Protein 7NE8 (pdb70)

Secondary structure (DSSP, 8-state):
--S--S-B----SS-------EEETTEEE--B-SSSB--TTSSSSB--B-SSS---BS-------------S-S-SS-S-TTTT--

Solvent-accessible surface area: 8080 Å² total; per-residue (Å²): 199,108,124,35,55,34,94,151,22,99,52,98,108,89,51,43,89,0,17,66,119,17,140,90,130,82,134,160,61,57,0,56,11,88,132,19,9,150,0,96,84,87,104,113,75,87,7,78,1,24,76,3,111,42,74,42,46,65,88,114,98,113,152,112,179,136,169,81,80,119,184,253,114,143,93,177,107,146,52,100,120,171,180,126,190,276

Nearest PDB structures (foldseek):
  7ne8-assembly1_A  TM=7.136E-01  e=6.572E-14  Ornithodoros savignyi
  2fol-assembly1_A  TM=3.642E-01  e=9.566E+00  Homo sapiens
  7ne8-assembly1_A  TM=1.012E+00  e=6.163E-16  Ornithodoros savignyi
  7ne8-assembly1_A  TM=6.984E-01  e=5.839E-14  Ornithodoros savignyi
  7ne8-assembly1_A  TM=6.918E-01  e=1.365E-13  Ornithodoros savignyi

Foldseek 3Di:
DDDQDDEADDDDPPDAWFWDFDADPNRTTIHWYDQFDAHVQVVPAPFTYIDHTGDGPPDDDDDDDPDDDDDDDPDPPDDDDPVHDD

Sequence (86 aa):
DSEFPCPRKQQPAGNSECSYYCEMNGQWKLGKFQNGARCDYNAVKDGVCNEGLCYASGDSASNTQNQGGSRRQENEDQGDDEWDRKDSEFPCPRKQQPAGNSECSYYCEMNGQWKLGKFQNGARCDYNAVKDGVCNEGLCYASGDSASNTQNQGGSRRQENEDQGDDEWDRKDSEFPCPRKQQPAGNSECSYYCEMNGQWKLGKFQNGARCDYNAVKDGVCNEGLCYASGDSASNTQNQGGSRRQENEDQGDDEWDRKDSEFPCPRKQQPAGNSECSYYCEMNGQWKLGKFQNGARCDYNAVKDGVCNEGLCYASGDSASNTQNQGGSRRQENEDQGDDEWDRKDSEFPCPRKQQPAGNSECSYYCEMNGQWKLGKFQNGARCDYNAVKDGVCNEGLCYASGDSASNTQNQGGSRRQENEDQGDDEWDRKDSEFPCPRKQQPAGNSECSYYCEMNGQWKLGKFQNGARCDYNAVKDGVCNEGLCYASGDSASNTQNQGGSRRQENEDQGDDEWDRKDSEFPCPRKQQPAGNSECSYYCEMNGQWKLGKFQNGARCDYNAVKDGVCNEGLCYASGDSASNTQNQGGSRRQENEDQGDDEWDRKDSEFPCPRKQQPAGNSECSYYCEMNGQWKLGKFQNGARCDYNAVKDGVCNEGLCYASGDSASNTQNQGGSRRQENEDQGDDEWDRKDSEFPCPRKQQPAGNSECSYYCEMNGQWKLGKFQNGARCDYNAVKDGVCNEGLCYASGDSASNTQNQGGSRRQENEDQGDDEWDRKDSEFPCPRKQQPAGNSECSYYCEMNGQWKLGKFQNGARCDYNAVKDGVCNEGLCYASGDSASNTQNQGGSRRQENEDQGDDEWDRK

Structure (mmCIF, N/CA/C/O backbone):
data_7NE8
#
_entry.id   7NE8
#
loop_
_atom_site.group_PDB
_atom_site.id
_atom_site.type_symbol
_atom_site.label_atom_id
_atom_site.label_alt_id
_atom_site.label_comp_id
_atom_site.label_asym_id
_atom_site.label_entity_id
_atom_site.label_seq_id
_atom_site.pdbx_PDB_ins_code
_atom_site.Cartn_x
_atom_site.Cartn_y
_atom_site.Cartn_z
_atom_site.occupancy
_atom_site.B_iso_or_equiv
_atom_site.auth_seq_id
_atom_site.auth_comp_id
_atom_site.auth_asym_id
_atom_site.auth_atom_id
_atom_site.pdbx_PDB_model_num
ATOM 1 N N . ASP A 1 1 ? 11.074 25.091 24.668 1.00 0.00 1 ASP A N 1
ATOM 2 C CA . ASP A 1 1 ? 12.235 25.998 24.416 1.00 0.00 1 ASP A CA 1
ATOM 3 C C . ASP A 1 1 ? 11.797 27.437 24.588 1.00 0.00 1 ASP A C 1
ATOM 4 O O . ASP A 1 1 ? 10.874 27.896 23.910 1.00 0.00 1 ASP A O 1
ATOM 15 N N . SER A 1 2 ? 12.468 28.175 25.527 1.00 0.00 2 SER A N 1
ATOM 16 C CA . SER A 1 2 ? 12.154 29.579 25.787 1.00 0.00 2 SER A CA 1
ATOM 17 C C . SER A 1 2 ? 13.470 30.272 26.035 1.00 0.00 2 SER A C 1
ATOM 18 O O . SER A 1 2 ? 13.806 31.228 25.334 1.00 0.00 2 SER A O 1
ATOM 26 N N . GLU A 1 3 ? 14.248 29.786 27.057 1.00 0.00 3 GLU A N 1
ATOM 27 C CA . GLU A 1 3 ? 15.550 30.358 27.393 1.00 0.00 3 GLU A CA 1
ATOM 28 C C . GLU A 1 3 ? 16.338 29.242 28.075 1.00 0.00 3 GLU A C 1
ATOM 29 O O . GLU A 1 3 ? 16.045 28.070 27.826 1.00 0.00 3 GLU A O 1
ATOM 41 N N . PHE A 1 4 ? 17.369 29.605 28.952 1.00 0.00 4 PHE A N 1
ATOM 42 C CA . PHE A 1 4 ? 18.273 28.651 29.661 1.00 0.00 4 PHE A CA 1
ATOM 43 C C . PHE A 1 4 ? 19.061 27.811 28.614 1.00 0.00 4 PHE A C 1
ATOM 44 O O . PHE A 1 4 ? 18.891 26.587 28.576 1.00 0.00 4 PHE A O 1
ATOM 61 N N . PRO A 1 5 ? 19.943 28.418 27.718 1.00 0.00 5 PRO A N 1
ATOM 62 C CA . PRO A 1 5 ? 20.661 27.609 26.726 1.00 0.00 5 PRO A CA 1
ATOM 63 C C . PRO A 1 5 ? 21.923 26.932 27.260 1.00 0.00 5 PRO A C 1
ATOM 64 O O . PRO A 1 5 ? 22.876 27.598 27.657 1.00 0.00 5 PRO A O 1
ATOM 75 N N . CYS A 1 6 ? 21.909 25.565 27.243 1.00 0.00 6 CYS A N 1
ATOM 76 C CA . CYS A 1 6 ? 23.031 24.709 27.649 1.00 0.00 6 CYS A CA 1
ATOM 77 C C . CYS A 1 6 ? 22.509 23.272 27.414 1.00 0.00 6 CYS A C 1
ATOM 78 O O . CYS A 1 6 ? 21.292 23.102 27.305 1.00 0.00 6 CYS A O 1
ATOM 85 N N . PRO A 1 7 ? 23.385 22.199 27.309 1.00 0.00 7 PRO A N 1
ATOM 86 C CA . PRO A 1 7 ? 22.909 20.785 27.129 1.00 0.00 7 PRO A CA 1
ATOM 87 C C . PRO A 1 7 ? 22.335 20.222 28.424 1.00 0.00 7 PRO A C 1
ATOM 88 O O . PRO A 1 7 ? 22.410 20.915 29.426 1.00 0.00 7 PRO A O 1
ATOM 99 N N . ARG A 1 8 ? 21.659 19.002 28.443 1.00 0.00 8 ARG A N 1
ATOM 100 C CA . ARG A 1 8 ? 21.138 18.465 29.728 1.00 0.00 8 ARG A CA 1
ATOM 101 C C . ARG A 1 8 ? 22.349 18.230 30.606 1.00 0.00 8 ARG A C 1
ATOM 102 O O . ARG A 1 8 ? 23.315 17.564 30.224 1.00 0.00 8 ARG A O 1
ATOM 123 N N . LYS A 1 9 ? 22.251 18.810 31.838 1.00 0.00 9 LYS A N 1
ATOM 124 C CA . LYS A 1 9 ? 23.344 18.894 32.770 1.00 0.00 9 LYS A CA 1
ATOM 125 C C . LYS A 1 9 ? 23.454 17.671 33.679 1.00 0.00 9 LYS A C 1
ATOM 126 O O . LYS A 1 9 ? 22.776 16.689 33.504 1.00 0.00 9 LYS A O 1
ATOM 145 N N . GLN A 1 10 ? 24.368 17.731 34.673 1.00 0.00 10 GLN A N 1
ATOM 146 C CA . GLN A 1 10 ? 24.709 16.609 35.512 1.00 0.00 10 GLN A CA 1
ATOM 147 C C . GLN A 1 10 ? 24.559 16.991 36.986 1.00 0.00 10 GLN A C 1
ATOM 148 O O . GLN A 1 10 ? 25.239 17.888 37.486 1.00 0.00 10 GLN A O 1
ATOM 162 N N . GLN A 1 11 ? 23.592 16.324 37.708 1.00 0.00 11 GLN A N 1
ATOM 163 C CA . GLN A 1 11 ? 23.355 16.583 39.134 1.00 0.00 11 GLN A CA 1
ATOM 164 C C . GLN A 1 11 ? 24.113 15.544 40.013 1.00 0.00 11 GLN A C 1
ATOM 165 O O . GLN A 1 11 ? 24.219 14.379 39.618 1.00 0.00 11 GLN A O 1
ATOM 179 N N . PRO A 1 12 ? 24.674 15.950 41.211 1.00 0.00 12 PRO A N 1
ATOM 180 C CA . PRO A 1 12 ? 25.332 14.995 42.143 1.00 0.00 12 PRO A CA 1
ATOM 181 C C . PRO A 1 12 ? 24.341 14.326 43.109 1.00 0.00 12 PRO A C 1
ATOM 182 O O . PRO A 1 12 ? 23.137 14.584 43.042 1.00 0.00 12 PRO A O 1
ATOM 193 N N . ALA A 1 13 ? 24.847 13.436 44.031 1.00 0.00 13 ALA A N 1
ATOM 194 C CA . ALA A 1 13 ? 23.991 12.755 45.024 1.00 0.00 13 ALA A CA 1
ATOM 195 C C . ALA A 1 13 ? 23.745 13.719 46.180 1.00 0.00 13 ALA A C 1
ATOM 196 O O . ALA A 1 13 ? 24.614 14.528 46.515 1.00 0.00 13 ALA A O 1
ATOM 203 N N . GLY A 1 14 ? 22.520 13.635 46.815 1.00 0.00 14 GLY A N 1
ATOM 204 C CA . GLY A 1 14 ? 22.145 14.517 47.939 1.00 0.00 14 GLY A CA 1
ATOM 205 C C . GLY A 1 14 ? 21.565 15.804 47.393 1.00 0.00 14 GLY A C 1
ATOM 206 O O . GLY A 1 14 ? 21.627 16.850 48.037 1.00 0.00 14 GLY A O 1
ATOM 210 N N . ASN A 1 15 ? 20.971 15.720 46.164 1.00 0.00 15 ASN A N 1
ATOM 211 C CA . ASN A 1 15 ? 20.382 16.867 45.462 1.00 0.00 15 ASN A CA 1
ATOM 212 C C . ASN A 1 15 ? 18.958 17.107 45.933 1.00 0.00 15 ASN A C 1
ATOM 213 O O . ASN A 1 15 ? 18.310 16.179 46.426 1.00 0.00 15 ASN A O 1
ATOM 224 N N . SER A 1 16 ? 18.459 18.382 45.757 1.00 0.00 16 SER A N 1
ATOM 225 C CA . SER A 1 16 ? 17.058 18.720 46.015 1.00 0.00 16 SER A CA 1
ATOM 226 C C . SER A 1 16 ? 16.860 20.145 45.460 1.00 0.00 16 SER A C 1
ATOM 227 O O . SER A 1 16 ? 16.675 21.080 46.246 1.00 0.00 16 SER A O 1
ATOM 235 N N . GLU A 1 17 ? 16.843 20.336 44.065 1.00 0.00 17 GLU A N 1
ATOM 236 C CA . GLU A 1 17 ? 16.725 21.647 43.442 1.00 0.00 17 GLU A CA 1
ATOM 237 C C . GLU A 1 17 ? 17.050 21.314 42.061 1.00 0.00 17 GLU A C 1
ATOM 238 O O . GLU A 1 17 ? 17.598 20.231 41.818 1.00 0.00 17 GLU A O 1
ATOM 250 N N . CYS A 1 18 ? 16.768 22.220 41.103 1.00 0.00 18 CYS A N 1
ATOM 251 C CA . CYS A 1 18 ? 17.225 21.963 39.776 1.00 0.00 18 CYS A CA 1
ATOM 252 C C . CYS A 1 18 ? 17.592 23.281 39.190 1.00 0.00 18 CYS A C 1
ATOM 253 O O . CYS A 1 18 ? 16.749 24.136 39.012 1.00 0.00 18 CYS A O 1
ATOM 260 N N . SER A 1 19 ? 18.882 23.396 38.831 1.00 0.00 19 SER A N 1
ATOM 261 C CA . SER A 1 19 ? 19.460 24.548 38.162 1.00 0.00 19 SER A CA 1
ATOM 262 C C . SER A 1 19 ? 20.779 24.093 37.790 1.00 0.00 19 SER A C 1
ATOM 263 O O . SER A 1 19 ? 21.214 23.088 38.360 1.00 0.00 19 SER A O 1
ATOM 271 N N . TYR A 1 20 ? 21.499 24.784 36.848 1.00 0.00 20 TYR A N 1
ATOM 272 C CA . TYR A 1 20 ? 22.875 24.398 36.761 1.00 0.00 20 TYR A CA 1
ATOM 273 C C . TYR A 1 20 ? 23.741 25.552 36.431 1.00 0.00 20 TYR A C 1
ATOM 274 O O . TYR A 1 20 ? 23.318 26.672 36.505 1.00 0.00 20 TYR A O 1
ATOM 292 N N . TYR A 1 21 ? 25.054 25.256 36.278 1.00 0.00 21 TYR A N 1
ATOM 293 C CA . TYR A 1 21 ? 26.068 26.228 36.025 1.00 0.00 21 TYR A CA 1
ATOM 294 C C . TYR A 1 21 ? 26.884 25.722 34.875 1.00 0.00 21 TYR A C 1
ATOM 295 O O . TYR A 1 21 ? 27.361 24.587 34.877 1.00 0.00 21 TYR A O 1
ATOM 313 N N . CYS A 1 22 ? 27.089 26.611 33.881 1.00 0.00 22 CYS A N 1
ATOM 314 C CA . CYS A 1 22 ? 27.807 26.302 32.681 1.00 0.00 22 CYS A CA 1
ATOM 315 C C . CYS A 1 22 ? 28.106 27.648 32.110 1.00 0.00 22 CYS A C 1
ATOM 316 O O . CYS A 1 22 ? 27.516 28.624 32.542 1.00 0.00 22 CYS A O 1
ATOM 323 N N . GLU A 1 23 ? 29.045 27.738 31.145 1.00 0.00 23 GLU A N 1
ATOM 324 C CA . GLU A 1 23 ? 29.379 29.018 30.531 1.00 0.00 23 GLU A CA 1
ATOM 325 C C . GLU A 1 23 ? 28.886 29.011 29.088 1.00 0.00 23 GLU A C 1
ATOM 326 O O . GLU A 1 23 ? 29.489 28.342 28.245 1.00 0.00 23 GLU A O 1
ATOM 338 N N . MET A 1 24 ? 27.747 29.757 28.774 1.00 0.00 24 MET A N 1
ATOM 339 C CA . MET A 1 24 ? 27.256 29.835 27.398 1.00 0.00 24 MET A CA 1
ATOM 340 C C . MET A 1 24 ? 27.183 31.313 27.048 1.00 0.00 24 MET A C 1
ATOM 341 O O . MET A 1 24 ? 26.633 32.114 27.804 1.00 0.00 24 MET A O 1
ATOM 355 N N . ASN A 1 25 ? 27.807 31.670 25.862 1.00 0.00 25 ASN A N 1
ATOM 356 C CA . ASN A 1 25 ? 27.869 33.039 25.282 1.00 0.00 25 ASN A CA 1
ATOM 357 C C . ASN A 1 25 ? 28.798 33.968 26.088 1.00 0.00 25 ASN A C 1
ATOM 358 O O . ASN A 1 25 ? 28.665 35.195 26.023 1.00 0.00 25 ASN A O 1
ATOM 369 N N . GLY A 1 26 ? 29.781 33.390 26.873 1.00 0.00 26 GLY A N 1
ATOM 370 C CA . GLY A 1 26 ? 30.771 34.198 27.637 1.00 0.00 26 GLY A CA 1
ATOM 371 C C . GLY A 1 26 ? 30.215 34.664 28.968 1.00 0.00 26 GLY A C 1
ATOM 372 O O . GLY A 1 26 ? 30.826 35.501 29.632 1.00 0.00 26 GLY A O 1
ATOM 376 N N . GLN A 1 27 ? 29.033 34.123 29.373 1.00 0.00 27 GLN A N 1
ATOM 377 C CA . GLN A 1 27 ? 28.375 34.470 30.629 1.00 0.00 27 GLN A CA 1
ATOM 378 C C . GLN A 1 27 ? 28.004 33.187 31.234 1.00 0.00 27 GLN A C 1
ATOM 379 O O . GLN A 1 27 ? 27.800 32.189 30.551 1.00 0.00 27 GLN A O 1
ATOM 393 N N . TRP A 1 28 ? 27.927 33.212 32.579 1.00 0.00 28 TRP A N 1
ATOM 394 C CA . TRP A 1 28 ? 27.589 32.062 33.361 1.00 0.00 28 TRP A CA 1
ATOM 395 C C . TRP A 1 28 ? 26.103 31.901 33.195 1.00 0.00 28 TRP A C 1
ATOM 396 O O . TRP A 1 28 ? 25.348 32.838 33.478 1.00 0.00 28 TRP A O 1
ATOM 417 N N . LYS A 1 29 ? 25.665 30.707 32.722 1.00 0.00 29 LYS A N 1
ATOM 418 C CA . LYS A 1 29 ? 24.276 30.483 32.486 1.00 0.00 29 LYS A CA 1
ATOM 419 C C . LYS A 1 29 ? 23.861 29.310 33.267 1.00 0.00 29 LYS A C 1
ATOM 420 O O . LYS A 1 29 ? 24.660 28.471 33.670 1.00 0.00 29 LYS A O 1
ATOM 439 N N . LEU A 1 30 ? 22.532 29.265 33.472 1.00 0.00 30 LEU A N 1
ATOM 440 C CA . LEU A 1 30 ? 21.879 28.255 34.210 1.00 0.00 30 LEU A CA 1
ATOM 441 C C . LEU A 1 30 ? 21.425 27.257 33.174 1.00 0.00 30 LEU A C 1
ATOM 442 O O . LEU A 1 30 ? 21.073 27.646 32.056 1.00 0.00 30 LEU A O 1
ATOM 458 N N . GLY A 1 31 ? 21.417 25.943 33.535 1.00 0.00 31 GLY A N 1
ATOM 459 C CA . GLY A 1 31 ? 21.084 24.900 32.598 1.00 0.00 31 GLY A CA 1
ATOM 460 C C . GLY A 1 31 ? 20.003 24.129 33.197 1.00 0.00 31 GLY A C 1
ATOM 461 O O . GLY A 1 31 ? 19.473 24.491 34.255 1.00 0.00 31 GLY A O 1
ATOM 465 N N . LYS A 1 32 ? 19.651 23.016 32.522 1.00 0.00 32 LYS A N 1
ATOM 466 C CA . LYS A 1 32 ? 18.531 22.228 32.935 1.00 0.00 32 LYS A CA 1
ATOM 467 C C . LYS A 1 32 ? 18.899 20.767 33.051 1.00 0.00 32 LYS A C 1
ATOM 468 O O . LYS A 1 32 ? 19.607 20.229 32.227 1.00 0.00 32 LYS A O 1
ATOM 487 N N . PHE A 1 33 ? 18.386 20.116 34.160 1.00 0.00 33 PHE A N 1
ATOM 488 C CA . PHE A 1 33 ? 18.538 18.668 34.420 1.00 0.00 33 PHE A CA 1
ATOM 489 C C . PHE A 1 33 ? 17.379 17.961 33.796 1.00 0.00 33 PHE A C 1
ATOM 490 O O . PHE A 1 33 ? 16.560 18.604 33.136 1.00 0.00 33 PHE A O 1
ATOM 507 N N . GLN A 1 34 ? 17.347 16.572 33.924 1.00 0.00 34 GLN A N 1
ATOM 508 C CA . GLN A 1 34 ? 16.251 15.757 33.385 1.00 0.00 34 GLN A CA 1
ATOM 509 C C . GLN A 1 34 ? 14.973 16.388 33.901 1.00 0.00 34 GLN A C 1
ATOM 510 O O . GLN A 1 34 ? 14.790 16.485 35.115 1.00 0.00 34 GLN A O 1
ATOM 524 N N . ASN A 1 35 ? 14.110 16.895 32.948 1.00 0.00 35 ASN A N 1
ATOM 525 C CA . ASN A 1 35 ? 12.876 17.635 33.268 1.00 0.00 35 ASN A CA 1
ATOM 526 C C . ASN A 1 35 ? 12.078 16.970 34.385 1.00 0.00 35 ASN A C 1
ATOM 527 O O . ASN A 1 35 ? 11.456 15.927 34.162 1.00 0.00 35 ASN A O 1
ATOM 538 N N . GLY A 1 36 ? 12.108 17.568 35.648 1.00 0.00 36 GLY A N 1
ATOM 539 C CA . GLY A 1 36 ? 11.346 17.010 36.736 1.00 0.00 36 GLY A CA 1
ATOM 540 C C . GLY A 1 36 ? 12.187 16.272 37.744 1.00 0.00 36 GLY A C 1
ATOM 541 O O . GLY A 1 36 ? 11.732 15.208 38.175 1.00 0.00 36 GLY A O 1
ATOM 545 N N . ALA A 1 37 ? 13.447 16.754 38.183 1.00 0.00 37 ALA A N 1
ATOM 546 C CA . ALA A 1 37 ? 14.179 16.000 39.210 1.00 0.00 37 ALA A CA 1
ATOM 547 C C . ALA A 1 37 ? 13.545 16.189 40.582 1.00 0.00 37 ALA A C 1
ATOM 548 O O . ALA A 1 37 ? 12.647 16.982 40.749 1.00 0.00 37 ALA A O 1
ATOM 555 N N . ARG A 1 38 ? 13.991 15.409 41.608 1.00 0.00 38 ARG A N 1
ATOM 556 C CA . ARG A 1 38 ? 13.390 15.486 42.956 1.00 0.00 38 ARG A CA 1
ATOM 557 C C . ARG A 1 38 ? 13.893 16.742 43.658 1.00 0.00 38 ARG A C 1
ATOM 558 O O . ARG A 1 38 ? 15.047 17.137 43.486 1.00 0.00 38 ARG A O 1
ATOM 579 N N . CYS A 1 39 ? 12.982 17.387 44.476 1.00 0.00 39 CYS A N 1
ATOM 580 C CA . CYS A 1 39 ? 13.269 18.659 45.153 1.00 0.00 39 CYS A CA 1
ATOM 581 C C . CYS A 1 39 ? 13.208 18.457 46.655 1.00 0.00 39 CYS A C 1
ATOM 582 O O . CYS A 1 39 ? 13.230 17.335 47.127 1.00 0.00 39 CYS A O 1
ATOM 589 N N . ASP A 1 40 ? 13.216 19.607 47.462 1.00 0.00 40 ASP A N 1
ATOM 590 C CA . ASP A 1 40 ? 13.108 19.578 48.952 1.00 0.00 40 ASP A CA 1
ATOM 591 C C . ASP A 1 40 ? 11.686 19.196 49.297 1.00 0.00 40 ASP A C 1
ATOM 592 O O . ASP A 1 40 ? 11.322 19.005 50.458 1.00 0.00 40 ASP A O 1
ATOM 601 N N . TYR A 1 41 ? 10.882 19.074 48.211 1.00 0.00 41 TYR A N 1
ATOM 602 C CA . TYR A 1 41 ? 9.500 18.728 48.238 1.00 0.00 41 TYR A CA 1
ATOM 603 C C . TYR A 1 41 ? 9.362 17.242 47.864 1.00 0.00 41 TYR A C 1
ATOM 604 O O . TYR A 1 41 ? 8.334 16.833 47.367 1.00 0.00 41 TYR A O 1
ATOM 622 N N . ASN A 1 42 ? 10.442 16.400 48.111 1.00 0.00 42 ASN A N 1
ATOM 623 C CA . ASN A 1 42 ? 10.435 14.950 47.801 1.00 0.00 42 ASN A CA 1
ATOM 624 C C . ASN A 1 42 ? 9.776 14.162 48.943 1.00 0.00 42 ASN A C 1
ATOM 625 O O . ASN A 1 42 ? 8.949 13.288 48.681 1.00 0.00 42 ASN A O 1
ATOM 636 N N . ALA A 1 43 ? 10.139 14.467 50.235 1.00 0.00 43 ALA A N 1
ATOM 637 C CA . ALA A 1 43 ? 9.631 13.702 51.393 1.00 0.00 43 ALA A CA 1
ATOM 638 C C . ALA A 1 43 ? 8.637 14.535 52.191 1.00 0.00 43 ALA A C 1
ATOM 639 O O . ALA A 1 43 ? 8.679 14.549 53.429 1.00 0.00 43 ALA A O 1
ATOM 646 N N . VAL A 1 44 ? 7.686 15.215 51.475 1.00 0.00 44 VAL A N 1
ATOM 647 C CA . VAL A 1 44 ? 6.649 16.039 52.116 1.00 0.00 44 VAL A CA 1
ATOM 648 C C . VAL A 1 44 ? 5.520 16.162 51.085 1.00 0.00 44 VAL A C 1
ATOM 649 O O . VAL A 1 44 ? 4.341 16.081 51.435 1.00 0.00 44 VAL A O 1
ATOM 662 N N . LYS A 1 45 ? 5.893 16.333 49.776 1.00 0.00 45 LYS A N 1
ATOM 663 C CA . LYS A 1 45 ? 4.945 16.428 48.653 1.00 0.00 45 LYS A CA 1
ATOM 664 C C . LYS A 1 45 ? 5.593 15.559 47.579 1.00 0.00 45 LYS A C 1
ATOM 665 O O . LYS A 1 45 ? 6.356 14.654 47.921 1.00 0.00 45 LYS A O 1
ATOM 684 N N . ASP A 1 46 ? 5.277 15.778 46.252 1.00 0.00 46 ASP A N 1
ATOM 685 C CA . ASP A 1 46 ? 5.930 15.040 45.153 1.00 0.00 46 ASP A CA 1
ATOM 686 C C . ASP A 1 46 ? 6.958 16.024 44.608 1.00 0.00 46 ASP A C 1
ATOM 687 O O . ASP A 1 46 ? 6.648 17.206 44.457 1.00 0.00 46 ASP A O 1
ATOM 696 N N . GLY A 1 47 ? 8.208 15.544 44.283 1.00 0.00 47 GLY A N 1
ATOM 697 C CA . GLY A 1 47 ? 9.293 16.437 43.842 1.00 0.00 47 GLY A CA 1
ATOM 698 C C . GLY A 1 47 ? 9.490 16.326 42.353 1.00 0.00 47 GLY A C 1
ATOM 699 O O . GLY A 1 47 ? 9.836 15.261 41.846 1.00 0.00 47 GLY A O 1
ATOM 703 N N . VAL A 1 48 ? 9.252 17.466 41.624 1.00 0.00 48 VAL A N 1
ATOM 704 C CA . VAL A 1 48 ? 9.415 17.559 40.171 1.00 0.00 48 VAL A CA 1
ATOM 705 C C . VAL A 1 48 ? 10.058 18.932 40.002 1.00 0.00 48 VAL A C 1
ATOM 706 O O . VAL A 1 48 ? 9.363 19.912 40.198 1.00 0.00 48 VAL A O 1
ATOM 719 N N . CYS A 1 49 ? 11.403 19.037 39.620 1.00 0.00 49 CYS A N 1
ATOM 720 C CA . CYS A 1 49 ? 12.051 20.329 39.459 1.00 0.00 49 CYS A CA 1
ATOM 721 C C . CYS A 1 49 ? 12.765 20.485 38.143 1.00 0.00 49 CYS A C 1
ATOM 722 O O . CYS A 1 49 ? 13.312 19.536 37.624 1.00 0.00 49 CYS A O 1
ATOM 729 N N . ASN A 1 50 ? 12.783 21.768 37.592 1.00 0.00 50 ASN A N 1
ATOM 730 C CA . ASN A 1 50 ? 13.579 22.113 36.410 1.00 0.00 50 ASN A CA 1
ATOM 731 C C . ASN A 1 50 ? 13.415 23.576 36.094 1.00 0.00 50 ASN A C 1
ATOM 732 O O . ASN A 1 50 ? 12.341 24.130 36.279 1.00 0.00 50 ASN A O 1
ATOM 743 N N . GLU A 1 51 ? 14.537 24.190 35.521 1.00 0.00 51 GLU A N 1
ATOM 744 C CA . GLU A 1 51 ? 14.555 25.595 35.036 1.00 0.00 51 GLU A CA 1
ATOM 745 C C . GLU A 1 51 ? 14.859 26.595 36.139 1.00 0.00 51 GLU A C 1
ATOM 746 O O . GLU A 1 51 ? 14.200 27.625 36.310 1.00 0.00 51 GLU A O 1
ATOM 758 N N . GLY A 1 52 ? 15.932 26.264 36.908 1.00 0.00 52 GLY A N 1
ATOM 759 C CA . GLY A 1 52 ? 16.555 27.198 37.823 1.00 0.00 52 GLY A CA 1
ATOM 760 C C . GLY A 1 52 ? 16.225 27.156 39.284 1.00 0.00 52 GLY A C 1
ATOM 761 O O . GLY A 1 52 ? 17.123 27.455 40.060 1.00 0.00 52 GLY A O 1
ATOM 765 N N . LEU A 1 53 ? 15.027 26.748 39.761 1.00 0.00 53 LEU A N 1
ATOM 766 C CA . LEU A 1 53 ? 14.726 26.918 41.209 1.00 0.00 53 LEU A CA 1
ATOM 767 C C . LEU A 1 53 ? 14.121 25.630 41.768 1.00 0.00 53 LEU A C 1
ATOM 768 O O . LEU A 1 53 ? 14.262 24.584 41.139 1.00 0.00 53 LEU A O 1
ATOM 784 N N . CYS A 1 54 ? 13.566 25.632 43.063 1.00 0.00 54 CYS A N 1
ATOM 785 C CA . CYS A 1 54 ? 12.966 24.431 43.659 1.00 0.00 54 CYS A CA 1
ATOM 786 C C . CYS A 1 54 ? 11.483 24.518 43.379 1.00 0.00 54 CYS A C 1
ATOM 787 O O . CYS A 1 54 ? 10.909 25.607 43.400 1.00 0.00 54 CYS A O 1
ATOM 794 N N . TYR A 1 55 ? 10.841 23.335 43.128 1.00 0.00 55 TYR A N 1
ATOM 795 C CA . TYR A 1 55 ? 9.444 23.272 42.723 1.00 0.00 55 TYR A CA 1
ATOM 796 C C . TYR A 1 55 ? 8.777 22.152 43.472 1.00 0.00 55 TYR A C 1
ATOM 797 O O . TYR A 1 55 ? 9.435 21.238 43.953 1.00 0.00 55 TYR A O 1
ATOM 815 N N . ALA A 1 56 ? 7.411 22.196 43.515 1.00 0.00 56 ALA A N 1
ATOM 816 C CA . ALA A 1 56 ? 6.611 21.194 44.202 1.00 0.00 56 ALA A CA 1
ATOM 817 C C . ALA A 1 56 ? 5.520 20.790 43.241 1.00 0.00 56 ALA A C 1
ATOM 818 O O . ALA A 1 56 ? 5.175 21.549 42.331 1.00 0.00 56 ALA A O 1
ATOM 825 N N . SER A 1 57 ? 4.958 19.560 43.435 1.00 0.00 57 SER A N 1
ATOM 826 C CA . SER A 1 57 ? 3.888 19.049 42.585 1.00 0.00 57 SER A CA 1
ATOM 827 C C . SER A 1 57 ? 3.036 18.167 43.480 1.00 0.00 57 SER A C 1
ATOM 828 O O . SER A 1 57 ? 3.518 17.656 44.490 1.00 0.00 57 SER A O 1
ATOM 836 N N . GLY A 1 58 ? 1.707 18.048 43.147 1.00 0.00 58 GLY A N 1
ATOM 837 C CA . GLY A 1 58 ? 0.758 17.190 43.895 1.00 0.00 58 GLY A CA 1
ATOM 838 C C . GLY A 1 58 ? -0.148 18.049 44.736 1.00 0.00 58 GLY A C 1
ATOM 839 O O . GLY A 1 58 ? -1.328 17.734 44.888 1.00 0.00 58 GLY A O 1
ATOM 843 N N . ASP A 1 59 ? 0.402 19.160 45.312 1.00 0.00 59 ASP A N 1
ATOM 844 C CA . ASP A 1 59 ? -0.377 20.088 46.133 1.00 0.00 59 ASP A CA 1
ATOM 845 C C . ASP A 1 59 ? 0.123 21.467 45.785 1.00 0.00 59 ASP A C 1
ATOM 846 O O . ASP A 1 59 ? 1.326 21.665 45.599 1.00 0.00 59 ASP A O 1
ATOM 855 N N . SER A 1 60 ? -0.822 22.450 45.682 1.00 0.00 60 SER A N 1
ATOM 856 C CA . SER A 1 60 ? -0.484 23.834 45.367 1.00 0.00 60 SER A CA 1
ATOM 857 C C . SER A 1 60 ? -1.337 24.687 46.267 1.00 0.00 60 SER A C 1
ATOM 858 O O . SER A 1 60 ? -2.473 24.322 46.577 1.00 0.00 60 SER A O 1
ATOM 866 N N . ALA A 1 61 ? -0.784 25.856 46.707 1.00 0.00 61 ALA A N 1
ATOM 867 C CA . ALA A 1 61 ? -1.498 26.775 47.584 1.00 0.00 61 ALA A CA 1
ATOM 868 C C . ALA A 1 61 ? -0.869 28.129 47.380 1.00 0.00 61 ALA A C 1
ATOM 869 O O . ALA A 1 61 ? 0.272 28.228 46.920 1.00 0.00 61 ALA A O 1
ATOM 876 N N . SER A 1 62 ? -1.636 29.211 47.715 1.00 0.00 62 SER A N 1
ATOM 877 C CA . SER A 1 62 ? -1.162 30.585 47.580 1.00 0.00 62 SER A CA 1
ATOM 878 C C . SER A 1 62 ? -1.637 31.310 48.810 1.00 0.00 62 SER A C 1
ATOM 879 O O . SER A 1 62 ? -2.683 30.972 49.367 1.00 0.00 62 SER A O 1
ATOM 887 N N . ASN A 1 63 ? -0.857 32.351 49.241 1.00 0.00 63 ASN A N 1
ATOM 888 C CA . ASN A 1 63 ? -1.182 33.147 50.423 1.00 0.00 63 ASN A CA 1
ATOM 889 C C . ASN A 1 63 ? -1.265 34.583 49.963 1.00 0.00 63 ASN A C 1
ATOM 890 O O . ASN A 1 63 ? -0.622 34.969 48.983 1.00 0.00 63 ASN A O 1
ATOM 901 N N . THR A 1 64 ? -2.083 35.398 50.694 1.00 0.00 64 THR A N 1
ATOM 902 C CA . THR A 1 64 ? -2.282 36.815 50.392 1.00 0.00 64 THR A CA 1
ATOM 903 C C . THR A 1 64 ? -2.027 37.568 51.680 1.00 0.00 64 THR A C 1
ATOM 904 O O . THR A 1 64 ? -2.051 36.981 52.766 1.00 0.00 64 THR A O 1
ATOM 915 N N . GLN A 1 65 ? -1.783 38.915 51.566 1.00 0.00 65 GLN A N 1
ATOM 916 C CA . GLN A 1 65 ? -1.511 39.770 52.725 1.00 0.00 65 GLN A CA 1
ATOM 917 C C . GLN A 1 65 ? -2.837 40.342 53.200 1.00 0.00 65 GLN A C 1
ATOM 918 O O . GLN A 1 65 ? -3.415 41.221 52.557 1.00 0.00 65 GLN A O 1
ATOM 932 N N . ASN A 1 66 ? -3.334 39.814 54.368 1.00 0.00 66 ASN A N 1
ATOM 933 C CA . ASN A 1 66 ? -4.603 40.246 54.968 1.00 0.00 66 ASN A CA 1
ATOM 934 C C . ASN A 1 66 ? -4.290 41.146 56.159 1.00 0.00 66 ASN A C 1
ATOM 935 O O . ASN A 1 66 ? -5.203 41.648 56.817 1.00 0.00 66 ASN A O 1
ATOM 946 N N . GLN A 1 67 ? -2.965 41.356 56.444 1.00 0.00 67 GLN A N 1
ATOM 947 C CA . GLN A 1 67 ? -2.508 42.199 57.546 1.00 0.00 67 GLN A CA 1
ATOM 948 C C . GLN A 1 67 ? -1.408 43.058 56.974 1.00 0.00 67 GLN A C 1
ATOM 949 O O . GLN A 1 67 ? -0.682 42.630 56.074 1.00 0.00 67 GLN A O 1
ATOM 963 N N . GLY A 1 68 ? -1.264 44.305 57.504 1.00 0.00 68 GLY A N 1
ATOM 964 C CA . GLY A 1 68 ? -0.238 45.216 57.032 1.00 0.00 68 GLY A CA 1
ATOM 965 C C . GLY A 1 68 ? -0.365 46.473 57.828 1.00 0.00 68 GLY A C 1
ATOM 966 O O . GLY A 1 68 ? -1.235 46.589 58.695 1.00 0.00 68 GLY A O 1
ATOM 970 N N . GLY A 1 69 ? 0.525 47.460 57.540 1.00 0.00 69 GLY A N 1
ATOM 971 C CA . GLY A 1 69 ? 0.510 48.734 58.239 1.00 0.00 69 GLY A CA 1
ATOM 972 C C . GLY A 1 69 ? 1.626 49.552 57.670 1.00 0.00 69 GLY A C 1
ATOM 973 O O . GLY A 1 69 ? 2.333 49.103 56.764 1.00 0.00 69 GLY A O 1
ATOM 977 N N . SER A 1 70 ? 1.793 50.804 58.195 1.00 0.00 70 SER A N 1
ATOM 978 C CA . SER A 1 70 ? 2.844 51.712 57.742 1.00 0.00 70 SER A CA 1
ATOM 979 C C . SER A 1 70 ? 3.371 52.397 58.976 1.00 0.00 70 SER A C 1
ATOM 980 O O . SER A 1 70 ? 2.641 52.555 59.958 1.00 0.00 70 SER A O 1
ATOM 988 N N . ARG A 1 71 ? 4.675 52.825 58.935 1.00 0.00 71 ARG A N 1
ATOM 989 C CA . ARG A 1 71 ? 5.323 53.506 60.055 1.00 0.00 71 ARG A CA 1
ATOM 990 C C . ARG A 1 71 ? 5.928 54.766 59.483 1.00 0.00 71 ARG A C 1
ATOM 991 O O . ARG A 1 71 ? 6.539 54.734 58.413 1.00 0.00 71 ARG A O 1
ATOM 1012 N N . ARG A 1 72 ? 5.763 55.919 60.214 1.00 0.00 72 ARG A N 1
ATOM 1013 C CA . ARG A 1 72 ? 6.297 57.218 59.782 1.00 0.00 72 ARG A CA 1
ATOM 1014 C C . ARG A 1 72 ? 7.746 57.323 60.227 1.00 0.00 72 ARG A C 1
ATOM 1015 O O . ARG A 1 72 ? 8.580 57.879 59.511 1.00 0.00 72 ARG A O 1
ATOM 1036 N N . GLN A 1 73 ? 8.049 56.781 61.451 1.00 0.00 73 GLN A N 1
ATOM 1037 C CA . GLN A 1 73 ? 9.398 56.794 62.013 1.00 0.00 73 GLN A CA 1
ATOM 1038 C C . GLN A 1 73 ? 9.641 55.386 62.512 1.00 0.00 73 GLN A C 1
ATOM 1039 O O . GLN A 1 73 ? 8.716 54.741 63.011 1.00 0.00 73 GLN A O 1
ATOM 1053 N N . GLU A 1 74 ? 10.920 54.889 62.392 1.00 0.00 74 GLU A N 1
ATOM 1054 C CA . GLU A 1 74 ? 11.287 53.533 62.824 1.00 0.00 74 GLU A CA 1
ATOM 1055 C C . GLU A 1 74 ? 12.033 53.618 64.146 1.00 0.00 74 GLU A C 1
ATOM 1056 O O . GLU A 1 74 ? 12.331 52.586 64.753 1.00 0.00 74 GLU A O 1
ATOM 1068 N N . ASN A 1 75 ? 12.343 54.868 64.615 1.00 0.00 75 ASN A N 1
ATOM 1069 C CA . ASN A 1 75 ? 13.069 55.079 65.865 1.00 0.00 75 ASN A CA 1
ATOM 1070 C C . ASN A 1 75 ? 12.347 56.171 66.616 1.00 0.00 75 ASN A C 1
ATOM 1071 O O . ASN A 1 75 ? 11.770 57.071 66.005 1.00 0.00 75 ASN A O 1
ATOM 1082 N N . GLU A 1 76 ? 12.395 56.103 67.991 1.00 0.00 76 GLU A N 1
ATOM 1083 C CA . GLU A 1 76 ? 11.763 57.096 68.869 1.00 0.00 76 GLU A CA 1
ATOM 1084 C C . GLU A 1 76 ? 12.866 57.970 69.454 1.00 0.00 76 GLU A C 1
ATOM 1085 O O . GLU A 1 76 ? 12.600 58.871 70.250 1.00 0.00 76 GLU A O 1
ATOM 1097 N N . ASP A 1 77 ? 14.152 57.709 69.029 1.00 0.00 77 ASP A N 1
ATOM 1098 C CA . ASP A 1 77 ? 15.327 58.452 69.503 1.00 0.00 77 ASP A CA 1
ATOM 1099 C C . ASP A 1 77 ? 15.457 59.738 68.697 1.00 0.00 77 ASP A C 1
ATOM 1100 O O . ASP A 1 77 ? 15.966 60.735 69.212 1.00 0.00 77 ASP A O 1
ATOM 1109 N N . GLN A 1 78 ? 14.995 59.691 67.388 1.00 0.00 78 GLN A N 1
ATOM 1110 C CA . GLN A 1 78 ? 15.012 60.827 66.433 1.00 0.00 78 GLN A CA 1
ATOM 1111 C C . GLN A 1 78 ? 16.448 61.295 66.172 1.00 0.00 78 GLN A C 1
ATOM 1112 O O . GLN A 1 78 ? 16.743 62.494 66.166 1.00 0.00 78 GLN A O 1
ATOM 1126 N N . GLY A 1 79 ? 17.372 60.319 65.940 1.00 0.00 79 GLY A N 1
ATOM 1127 C CA . GLY A 1 79 ? 18.765 60.640 65.677 1.00 0.00 79 GLY A CA 1
ATOM 1128 C C . GLY A 1 79 ? 19.495 59.345 65.528 1.00 0.00 79 GLY A C 1
ATOM 1129 O O . GLY A 1 79 ? 18.892 58.271 65.603 1.00 0.00 79 GLY A O 1
ATOM 1133 N N . ASP A 1 80 ? 20.845 59.441 65.315 1.00 0.00 80 ASP A N 1
ATOM 1134 C CA . ASP A 1 80 ? 21.712 58.273 65.149 1.00 0.00 80 ASP A CA 1
ATOM 1135 C C . ASP A 1 80 ? 22.699 58.306 66.301 1.00 0.00 80 ASP A C 1
ATOM 1136 O O . ASP A 1 80 ? 23.182 59.376 66.672 1.00 0.00 80 ASP A O 1
ATOM 1145 N N . ASP A 1 81 ? 23.044 57.095 66.868 1.00 0.00 81 ASP A N 1
ATOM 1146 C CA . ASP A 1 81 ? 23.972 56.987 68.006 1.00 0.00 81 ASP A CA 1
ATOM 1147 C C . ASP A 1 81 ? 25.367 56.644 67.493 1.00 0.00 81 ASP A C 1
ATOM 1148 O O . ASP A 1 81 ? 26.304 56.540 68.286 1.00 0.00 81 ASP A O 1
ATOM 1157 N N . GLU A 1 82 ? 25.520 56.453 66.135 1.00 0.00 82 GLU A N 1
ATOM 1158 C CA . GLU A 1 82 ? 26.815 56.118 65.513 1.00 0.00 82 GLU A CA 1
ATOM 1159 C C . GLU A 1 82 ? 27.731 57.338 65.541 1.00 0.00 82 GLU A C 1
ATOM 1160 O O . GLU A 1 82 ? 28.928 57.211 65.797 1.00 0.00 82 GLU A O 1
ATOM 1172 N N . TRP A 1 83 ? 27.151 58.555 65.270 1.00 0.00 83 TRP A N 1
ATOM 1173 C CA . TRP A 1 83 ? 27.913 59.815 65.266 1.00 0.00 83 TRP A CA 1
ATOM 1174 C C . TRP A 1 83 ? 28.095 60.300 66.697 1.00 0.00 83 TRP A C 1
ATOM 1175 O O . TRP A 1 83 ? 29.154 60.837 67.031 1.00 0.00 83 TRP A O 1
ATOM 1196 N N . ASP A 1 84 ? 27.022 60.100 67.559 1.00 0.00 84 ASP A N 1
ATOM 1197 C CA . ASP A 1 84 ? 26.999 60.510 68.993 1.00 0.00 84 ASP A CA 1
ATOM 1198 C C . ASP A 1 84 ? 27.136 62.041 69.082 1.00 0.00 84 ASP A C 1
ATOM 1199 O O . ASP A 1 84 ? 27.958 62.576 69.831 1.00 0.00 84 ASP A O 1
ATOM 1208 N N . ARG A 1 85 ? 26.289 62.758 68.277 1.00 0.00 85 ARG A N 1
ATOM 1209 C CA . ARG A 1 85 ? 26.283 64.219 68.224 1.00 0.00 85 ARG A CA 1
ATOM 1210 C C . ARG A 1 85 ? 24.841 64.643 68.392 1.00 0.00 85 ARG A C 1
ATOM 1211 O O . ARG A 1 85 ? 23.928 63.899 68.026 1.00 0.00 85 ARG A O 1
ATOM 1232 N N . LYS A 1 86 ? 24.624 65.873 68.958 1.00 0.00 86 LYS A N 1
ATOM 1233 C CA . LYS A 1 86 ? 23.283 66.416 69.181 1.00 0.00 86 LYS A CA 1
ATOM 1234 C C . LYS A 1 86 ? 23.256 67.840 68.561 1.00 0.00 86 LYS A C 1
ATOM 1235 O O . LYS A 1 86 ? 24.276 68.577 68.701 1.00 0.00 86 LYS A O 1
ATOM 1255 N N . ASP A 1 1 ? 8.852 30.541 23.000 1.00 0.00 1 ASP A N 2
ATOM 1256 C CA . ASP A 1 1 ? 9.441 31.412 24.062 1.00 0.00 1 ASP A CA 2
ATOM 1257 C C . ASP A 1 1 ? 10.087 30.544 25.124 1.00 0.00 1 ASP A C 2
ATOM 1258 O O . ASP A 1 1 ? 9.458 30.190 26.128 1.00 0.00 1 ASP A O 2
ATOM 1269 N N . SER A 1 2 ? 11.379 30.169 24.887 1.00 0.00 2 SER A N 2
ATOM 1270 C CA . SER A 1 2 ? 12.146 29.340 25.814 1.00 0.00 2 SER A CA 2
ATOM 1271 C C . SER A 1 2 ? 13.535 29.922 25.850 1.00 0.00 2 SER A C 2
ATOM 1272 O O . SER A 1 2 ? 13.929 30.656 24.942 1.00 0.00 2 SER A O 2
ATOM 1280 N N . GLU A 1 3 ? 14.307 29.595 26.933 1.00 0.00 3 GLU A N 2
ATOM 1281 C CA . GLU A 1 3 ? 15.668 30.092 27.100 1.00 0.00 3 GLU A CA 2
ATOM 1282 C C . GLU A 1 3 ? 16.454 28.960 27.773 1.00 0.00 3 GLU A C 2
ATOM 1283 O O . GLU A 1 3 ? 16.178 27.795 27.479 1.00 0.00 3 GLU A O 2
ATOM 1295 N N . PHE A 1 4 ? 17.464 29.297 28.677 1.00 0.00 4 PHE A N 2
ATOM 1296 C CA . PHE A 1 4 ? 18.345 28.324 29.386 1.00 0.00 4 PHE A CA 2
ATOM 1297 C C . PHE A 1 4 ? 19.169 27.480 28.363 1.00 0.00 4 PHE A C 2
ATOM 1298 O O . PHE A 1 4 ? 19.027 26.250 28.353 1.00 0.00 4 PHE A O 2
ATOM 1315 N N . PRO A 1 5 ? 20.051 28.084 27.465 1.00 0.00 5 PRO A N 2
ATOM 1316 C CA . PRO A 1 5 ? 20.828 27.263 26.524 1.00 0.00 5 PRO A CA 2
ATOM 1317 C C . PRO A 1 5 ? 22.097 26.679 27.140 1.00 0.00 5 PRO A C 2
ATOM 1318 O O . PRO A 1 5 ? 22.991 27.415 27.550 1.00 0.00 5 PRO A O 2
ATOM 1329 N N . CYS A 1 6 ? 22.168 25.317 27.185 1.00 0.00 6 CYS A N 2
ATOM 1330 C CA . CYS A 1 6 ? 23.319 24.564 27.702 1.00 0.00 6 CYS A CA 2
ATOM 1331 C C . CYS A 1 6 ? 22.940 23.089 27.477 1.00 0.00 6 CYS A C 2
ATOM 1332 O O . CYS A 1 6 ? 21.756 22.815 27.259 1.00 0.00 6 CYS A O 2
ATOM 1339 N N . PRO A 1 7 ? 23.906 22.093 27.498 1.00 0.00 7 PRO A N 2
ATOM 1340 C CA . PRO A 1 7 ? 23.556 20.645 27.352 1.00 0.00 7 PRO A CA 2
ATOM 1341 C C . PRO A 1 7 ? 22.916 20.098 28.621 1.00 0.00 7 PRO A C 2
ATOM 1342 O O . PRO A 1 7 ? 22.839 20.835 29.595 1.00 0.00 7 PRO A O 2
ATOM 1353 N N . ARG A 1 8 ? 22.341 18.833 28.626 1.00 0.00 8 ARG A N 2
ATOM 1354 C CA . ARG A 1 8 ? 21.762 18.284 29.880 1.00 0.00 8 ARG A CA 2
ATOM 1355 C C . ARG A 1 8 ? 22.912 18.168 30.848 1.00 0.00 8 ARG A C 2
ATOM 1356 O O . ARG A 1 8 ? 23.984 17.635 30.540 1.00 0.00 8 ARG A O 2
ATOM 1377 N N . LYS A 1 9 ? 22.649 18.716 32.066 1.00 0.00 9 LYS A N 2
ATOM 1378 C CA . LYS A 1 9 ? 23.636 18.886 33.088 1.00 0.00 9 LYS A CA 2
ATOM 1379 C C . LYS A 1 9 ? 23.777 17.641 33.974 1.00 0.00 9 LYS A C 2
ATOM 1380 O O . LYS A 1 9 ? 23.211 16.592 33.697 1.00 0.00 9 LYS A O 2
ATOM 1399 N N . GLN A 1 10 ? 24.592 17.756 35.058 1.00 0.00 10 GLN A N 2
ATOM 1400 C CA . GLN A 1 10 ? 24.974 16.640 35.892 1.00 0.00 10 GLN A CA 2
ATOM 1401 C C . GLN A 1 10 ? 24.857 17.007 37.379 1.00 0.00 10 GLN A C 2
ATOM 1402 O O . GLN A 1 10 ? 25.535 17.916 37.859 1.00 0.00 10 GLN A O 2
ATOM 1416 N N . GLN A 1 11 ? 23.917 16.337 38.141 1.00 0.00 11 GLN A N 2
ATOM 1417 C CA . GLN A 1 11 ? 23.773 16.582 39.590 1.00 0.00 11 GLN A CA 2
ATOM 1418 C C . GLN A 1 11 ? 24.279 15.347 40.377 1.00 0.00 11 GLN A C 2
ATOM 1419 O O . GLN A 1 11 ? 24.094 14.219 39.911 1.00 0.00 11 GLN A O 2
ATOM 1433 N N . PRO A 1 12 ? 24.943 15.530 41.578 1.00 0.00 12 PRO A N 2
ATOM 1434 C CA . PRO A 1 12 ? 25.356 14.387 42.435 1.00 0.00 12 PRO A CA 2
ATOM 1435 C C . PRO A 1 12 ? 24.233 13.938 43.386 1.00 0.00 12 PRO A C 2
ATOM 1436 O O . PRO A 1 12 ? 23.126 14.485 43.341 1.00 0.00 12 PRO A O 2
ATOM 1447 N N . ALA A 1 13 ? 24.505 12.913 44.266 1.00 0.00 13 ALA A N 2
ATOM 1448 C CA . ALA A 1 13 ? 23.505 12.421 45.239 1.00 0.00 13 ALA A CA 2
ATOM 1449 C C . ALA A 1 13 ? 23.393 13.436 46.374 1.00 0.00 13 ALA A C 2
ATOM 1450 O O . ALA A 1 13 ? 24.387 14.051 46.763 1.00 0.00 13 ALA A O 2
ATOM 1457 N N . GLY A 1 14 ? 22.139 13.613 46.924 1.00 0.00 14 GLY A N 2
ATOM 1458 C CA . GLY A 1 14 ? 21.875 14.575 48.011 1.00 0.00 14 GLY A CA 2
ATOM 1459 C C . GLY A 1 14 ? 21.397 15.875 47.403 1.00 0.00 14 GLY A C 2
ATOM 1460 O O . GLY A 1 14 ? 21.538 16.940 48.003 1.00 0.00 14 GLY A O 2
ATOM 1464 N N . ASN A 1 15 ? 20.802 15.783 46.173 1.00 0.00 15 ASN A N 2
ATOM 1465 C CA . ASN A 1 15 ? 20.298 16.942 45.421 1.00 0.00 15 ASN A CA 2
ATOM 1466 C C . ASN A 1 15 ? 18.886 17.284 45.882 1.00 0.00 15 ASN A C 2
ATOM 1467 O O . ASN A 1 15 ? 18.164 16.405 46.365 1.00 0.00 15 ASN A O 2
ATOM 1478 N N . SER A 1 16 ? 18.470 18.593 45.723 1.00 0.00 16 SER A N 2
ATOM 1479 C CA . SER A 1 16 ? 17.091 18.990 46.020 1.00 0.00 16 SER A CA 2
ATOM 1480 C C . SER A 1 16 ? 16.887 20.402 45.442 1.00 0.00 16 SER A C 2
ATOM 1481 O O . SER A 1 16 ? 16.695 21.354 46.208 1.00 0.00 16 SER A O 2
ATOM 1489 N N . GLU A 1 17 ? 16.858 20.561 44.046 1.00 0.00 17 GLU A N 2
ATOM 1490 C CA . GLU A 1 17 ? 16.712 21.855 43.401 1.00 0.00 17 GLU A CA 2
ATOM 1491 C C . GLU A 1 17 ? 17.067 21.506 42.036 1.00 0.00 17 GLU A C 2
ATOM 1492 O O . GLU A 1 17 ? 17.688 20.452 41.830 1.00 0.00 17 GLU A O 2
ATOM 1504 N N . CYS A 1 18 ? 16.739 22.361 41.048 1.00 0.00 18 CYS A N 2
ATOM 1505 C CA . CYS A 1 18 ? 17.233 22.087 39.739 1.00 0.00 18 CYS A CA 2
ATOM 1506 C C . CYS A 1 18 ? 17.545 23.399 39.101 1.00 0.00 18 CYS A C 2
ATOM 1507 O O . CYS A 1 18 ? 16.665 24.187 38.840 1.00 0.00 18 CYS A O 2
ATOM 1514 N N . SER A 1 19 ? 18.842 23.569 38.783 1.00 0.00 19 SER A N 2
ATOM 1515 C CA . SER A 1 19 ? 19.399 24.706 38.076 1.00 0.00 19 SER A CA 2
ATOM 1516 C C . SER A 1 19 ? 20.752 24.272 37.808 1.00 0.00 19 SER A C 2
ATOM 1517 O O . SER A 1 19 ? 21.192 23.348 38.500 1.00 0.00 19 SER A O 2
ATOM 1525 N N . TYR A 1 20 ? 21.499 24.891 36.845 1.00 0.00 20 TYR A N 2
ATOM 1526 C CA . TYR A 1 20 ? 22.889 24.528 36.860 1.00 0.00 20 TYR A CA 2
ATOM 1527 C C . TYR A 1 20 ? 23.750 25.659 36.446 1.00 0.00 20 TYR A C 2
ATOM 1528 O O . TYR A 1 20 ? 23.307 26.773 36.394 1.00 0.00 20 TYR A O 2
ATOM 1546 N N . TYR A 1 21 ? 25.074 25.378 36.363 1.00 0.00 21 TYR A N 2
ATOM 1547 C CA . TYR A 1 21 ? 26.075 26.348 36.051 1.00 0.00 21 TYR A CA 2
ATOM 1548 C C . TYR A 1 21 ? 26.923 25.783 34.952 1.00 0.00 21 TYR A C 2
ATOM 1549 O O . TYR A 1 21 ? 27.408 24.653 35.028 1.00 0.00 21 TYR A O 2
ATOM 1567 N N . CYS A 1 22 ? 27.143 26.620 33.915 1.00 0.00 22 CYS A N 2
ATOM 1568 C CA . CYS A 1 22 ? 27.895 26.264 32.746 1.00 0.00 22 CYS A CA 2
ATOM 1569 C C . CYS A 1 22 ? 28.153 27.591 32.104 1.00 0.00 22 CYS A C 2
ATOM 1570 O O . CYS A 1 22 ? 27.514 28.567 32.472 1.00 0.00 22 CYS A O 2
ATOM 1577 N N . GLU A 1 23 ? 29.107 27.667 31.153 1.00 0.00 23 GLU A N 2
ATOM 1578 C CA . GLU A 1 23 ? 29.408 28.928 30.479 1.00 0.00 23 GLU A CA 2
ATOM 1579 C C . GLU A 1 23 ? 28.943 28.845 29.027 1.00 0.00 23 GLU A C 2
ATOM 1580 O O . GLU A 1 23 ? 29.552 28.116 28.238 1.00 0.00 23 GLU A O 2
ATOM 1592 N N . MET A 1 24 ? 27.825 29.592 28.643 1.00 0.00 24 MET A N 2
ATOM 1593 C CA . MET A 1 24 ? 27.363 29.601 27.252 1.00 0.00 24 MET A CA 2
ATOM 1594 C C . MET A 1 24 ? 27.318 31.055 26.808 1.00 0.00 24 MET A C 2
ATOM 1595 O O . MET A 1 24 ? 26.715 31.900 27.470 1.00 0.00 24 MET A O 2
ATOM 1609 N N . ASN A 1 25 ? 28.038 31.345 25.653 1.00 0.00 25 ASN A N 2
ATOM 1610 C CA . ASN A 1 25 ? 28.134 32.675 24.996 1.00 0.00 25 ASN A CA 2
ATOM 1611 C C . ASN A 1 25 ? 28.990 33.660 25.826 1.00 0.00 25 ASN A C 2
ATOM 1612 O O . ASN A 1 25 ? 28.831 34.879 25.712 1.00 0.00 25 ASN A O 2
ATOM 1623 N N . GLY A 1 26 ? 29.931 33.134 26.691 1.00 0.00 26 GLY A N 2
ATOM 1624 C CA . GLY A 1 26 ? 30.843 33.993 27.497 1.00 0.00 26 GLY A CA 2
ATOM 1625 C C . GLY A 1 26 ? 30.143 34.534 28.732 1.00 0.00 26 GLY A C 2
ATOM 1626 O O . GLY A 1 26 ? 30.637 35.467 29.371 1.00 0.00 26 GLY A O 2
ATOM 1630 N N . GLN A 1 27 ? 28.965 33.941 29.077 1.00 0.00 27 GLN A N 2
ATOM 1631 C CA . GLN A 1 27 ? 28.162 34.338 30.225 1.00 0.00 27 GLN A CA 2
ATOM 1632 C C . GLN A 1 27 ? 27.867 33.078 30.927 1.00 0.00 27 GLN A C 2
ATOM 1633 O O . GLN A 1 27 ? 27.721 32.028 30.314 1.00 0.00 27 GLN A O 2
ATOM 1647 N N . TRP A 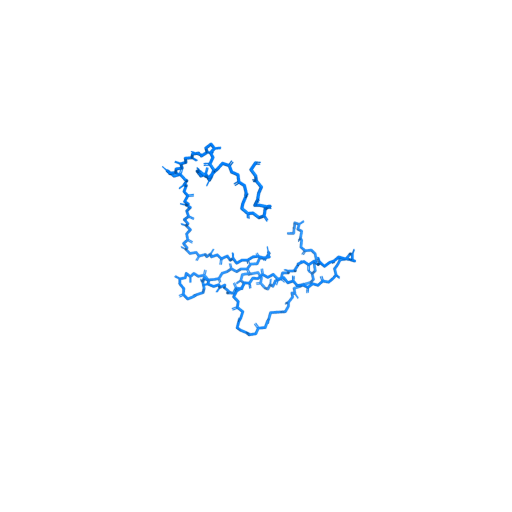1 28 ? 27.776 33.189 32.271 1.00 0.00 28 TRP A N 2
ATOM 1648 C CA . TRP A 1 28 ? 27.487 32.073 33.123 1.00 0.00 28 TRP A CA 2
ATOM 1649 C C . TRP A 1 28 ? 26.008 31.852 32.962 1.00 0.00 28 TRP A C 2
ATOM 1650 O O . TRP A 1 28 ? 25.217 32.763 33.231 1.00 0.00 28 TRP A O 2
ATOM 1671 N N . LYS A 1 29 ? 25.616 30.637 32.503 1.00 0.00 29 LYS A N 2
ATOM 1672 C CA . LYS A 1 29 ? 24.238 30.364 32.255 1.00 0.00 29 LYS A CA 2
ATOM 1673 C C . LYS A 1 29 ? 23.826 29.217 33.081 1.00 0.00 29 LYS A C 2
ATOM 1674 O O . LYS A 1 29 ? 24.634 28.427 33.561 1.00 0.00 29 LYS A O 2
ATOM 1693 N N . LEU A 1 30 ? 22.488 29.137 33.226 1.00 0.00 30 LEU A N 2
ATOM 1694 C CA . LEU A 1 30 ? 21.826 28.150 33.990 1.00 0.00 30 LEU A CA 2
ATOM 1695 C C . LEU A 1 30 ? 21.416 27.103 32.988 1.00 0.00 30 LEU A C 2
ATOM 1696 O O . LEU A 1 30 ? 21.093 27.439 31.843 1.00 0.00 30 LEU A O 2
ATOM 1712 N N . GLY A 1 31 ? 21.409 25.804 33.406 1.00 0.00 31 GLY A N 2
ATOM 1713 C CA . GLY A 1 31 ? 21.116 24.722 32.501 1.00 0.00 31 GLY A CA 2
ATOM 1714 C C . GLY A 1 31 ? 20.066 23.919 33.120 1.00 0.00 31 GLY A C 2
ATOM 1715 O O . GLY A 1 31 ? 19.488 24.307 34.142 1.00 0.00 31 GLY A O 2
ATOM 1719 N N . LYS A 1 32 ? 19.799 22.744 32.503 1.00 0.00 32 LYS A N 2
ATOM 1720 C CA . LYS A 1 32 ? 18.709 21.918 32.932 1.00 0.00 32 LYS A CA 2
ATOM 1721 C C . LYS A 1 32 ? 19.131 20.472 33.130 1.00 0.00 32 LYS A C 2
ATOM 1722 O O . LYS A 1 32 ? 19.831 19.895 32.316 1.00 0.00 32 LYS A O 2
ATOM 1741 N N . PHE A 1 33 ? 18.658 19.879 34.295 1.00 0.00 33 PHE A N 2
ATOM 1742 C CA . PHE A 1 33 ? 18.865 18.455 34.659 1.00 0.00 33 PHE A CA 2
ATOM 1743 C C . PHE A 1 33 ? 17.758 17.636 34.072 1.00 0.00 33 PHE A C 2
ATOM 1744 O O . PHE A 1 33 ? 16.960 18.160 33.293 1.00 0.00 33 PHE A O 2
ATOM 1761 N N . GLN A 1 34 ? 17.765 16.263 34.372 1.00 0.00 34 GLN A N 2
ATOM 1762 C CA . GLN A 1 34 ? 16.709 15.345 33.940 1.00 0.00 34 GLN A CA 2
ATOM 1763 C C . GLN A 1 34 ? 15.403 16.042 34.267 1.00 0.00 34 GLN A C 2
ATOM 1764 O O . GLN A 1 34 ? 15.164 16.361 35.433 1.00 0.00 34 GLN A O 2
ATOM 1778 N N . ASN A 1 35 ? 14.581 16.357 33.206 1.00 0.00 35 ASN A N 2
ATOM 1779 C CA . ASN A 1 35 ? 13.323 17.115 33.359 1.00 0.00 35 ASN A CA 2
ATOM 1780 C C . ASN A 1 35 ? 12.466 16.529 34.474 1.00 0.00 35 ASN A C 2
ATOM 1781 O O . ASN A 1 35 ? 11.851 15.473 34.293 1.00 0.00 35 ASN A O 2
ATOM 1792 N N . GLY A 1 36 ? 12.429 17.215 35.692 1.00 0.00 36 GLY A N 2
ATOM 1793 C CA . GLY A 1 36 ? 11.635 16.716 36.784 1.00 0.00 36 GLY A CA 2
ATOM 1794 C C . GLY A 1 36 ? 12.473 16.033 37.835 1.00 0.00 36 GLY A C 2
ATOM 1795 O O . GLY A 1 36 ? 12.034 14.977 38.300 1.00 0.00 36 GLY A O 2
ATOM 1799 N N . ALA A 1 37 ? 13.717 16.566 38.267 1.00 0.00 37 ALA A N 2
ATOM 1800 C CA . ALA A 1 37 ? 14.468 15.868 39.318 1.00 0.00 37 ALA A CA 2
ATOM 1801 C C . ALA A 1 37 ? 13.799 16.070 40.666 1.00 0.00 37 ALA A C 2
ATOM 1802 O O . ALA A 1 37 ? 12.907 16.874 40.802 1.00 0.00 37 ALA A O 2
ATOM 1809 N N . ARG A 1 38 ? 14.206 15.291 41.706 1.00 0.00 38 ARG A N 2
ATOM 1810 C CA . ARG A 1 38 ? 13.570 15.392 43.032 1.00 0.00 38 ARG A CA 2
ATOM 1811 C C . ARG A 1 38 ? 14.030 16.676 43.711 1.00 0.00 38 ARG A C 2
ATOM 1812 O O . ARG A 1 38 ? 15.182 17.089 43.560 1.00 0.00 38 ARG A O 2
ATOM 1833 N N . CYS A 1 39 ? 13.088 17.318 44.487 1.00 0.00 39 CYS A N 2
ATOM 1834 C CA . CYS A 1 39 ? 13.333 18.601 45.148 1.00 0.00 39 CYS A CA 2
ATOM 1835 C C . CYS A 1 39 ? 13.277 18.382 46.643 1.00 0.00 39 CYS A C 2
ATOM 1836 O O . CYS A 1 39 ? 13.299 17.247 47.096 1.00 0.00 39 CYS A O 2
ATOM 1843 N N . ASP A 1 40 ? 13.275 19.507 47.471 1.00 0.00 40 ASP A N 2
ATOM 1844 C CA . ASP A 1 40 ? 13.175 19.427 48.957 1.00 0.00 40 ASP A CA 2
ATOM 1845 C C . ASP A 1 40 ? 11.711 19.166 49.297 1.00 0.00 40 ASP A C 2
ATOM 1846 O O . ASP A 1 40 ? 11.291 19.190 50.453 1.00 0.00 40 ASP A O 2
ATOM 1855 N N . TYR A 1 41 ? 10.946 18.881 48.213 1.00 0.00 41 TYR A N 2
ATOM 1856 C CA . TYR A 1 41 ? 9.553 18.578 48.233 1.00 0.00 41 TYR A CA 2
ATOM 1857 C C . TYR A 1 41 ? 9.407 17.087 47.899 1.00 0.00 41 TYR A C 2
ATOM 1858 O O . TYR A 1 41 ? 8.361 16.652 47.463 1.00 0.00 41 TYR A O 2
ATOM 1876 N N . ASN A 1 42 ? 10.511 16.270 48.109 1.00 0.00 42 ASN A N 2
ATOM 1877 C CA . ASN A 1 42 ? 10.522 14.815 47.821 1.00 0.00 42 ASN A CA 2
ATOM 1878 C C . ASN A 1 42 ? 9.797 14.026 48.924 1.00 0.00 42 ASN A C 2
ATOM 1879 O O . ASN A 1 42 ? 8.961 13.181 48.610 1.00 0.00 42 ASN A O 2
ATOM 1890 N N . ALA A 1 43 ? 10.109 14.301 50.234 1.00 0.00 43 ALA A N 2
ATOM 1891 C CA . ALA A 1 43 ? 9.532 13.525 51.352 1.00 0.00 43 ALA A CA 2
ATOM 1892 C C . ALA A 1 43 ? 8.542 14.372 52.136 1.00 0.00 43 ALA A C 2
ATOM 1893 O O . ALA A 1 43 ? 8.596 14.425 53.371 1.00 0.00 43 ALA A O 2
ATOM 1900 N N . VAL A 1 44 ? 7.579 15.019 51.407 1.00 0.00 44 VAL A N 2
ATOM 1901 C CA . VAL A 1 44 ? 6.536 15.849 52.028 1.00 0.00 44 VAL A CA 2
ATOM 1902 C C . VAL A 1 44 ? 5.430 15.969 50.977 1.00 0.00 44 VAL A C 2
ATOM 1903 O O . VAL A 1 44 ? 4.250 15.811 51.293 1.00 0.00 44 VAL A O 2
ATOM 1916 N N . LYS A 1 45 ? 5.832 16.216 49.689 1.00 0.00 45 LYS A N 2
ATOM 1917 C CA . LYS A 1 45 ? 4.920 16.330 48.542 1.00 0.00 45 LYS A CA 2
ATOM 1918 C C . LYS A 1 45 ? 5.578 15.443 47.489 1.00 0.00 45 LYS A C 2
ATOM 1919 O O . LYS A 1 45 ? 6.305 14.514 47.849 1.00 0.00 45 LYS A O 2
ATOM 1938 N N . ASP A 1 46 ? 5.310 15.681 46.158 1.00 0.00 46 ASP A N 2
ATOM 1939 C CA . ASP A 1 46 ? 5.968 14.933 45.071 1.00 0.00 46 ASP A CA 2
ATOM 1940 C C . ASP A 1 46 ? 7.052 15.880 44.561 1.00 0.00 46 ASP A C 2
ATOM 1941 O O . ASP A 1 46 ? 6.789 17.070 44.391 1.00 0.00 46 ASP A O 2
ATOM 1950 N N . GLY A 1 47 ? 8.297 15.355 44.290 1.00 0.00 47 GLY A N 2
ATOM 1951 C CA . GLY A 1 47 ? 9.428 16.205 43.873 1.00 0.00 47 GLY A CA 2
ATOM 1952 C C . GLY A 1 47 ? 9.663 16.075 42.388 1.00 0.00 47 GLY A C 2
ATOM 1953 O O . GLY A 1 47 ? 10.031 15.005 41.908 1.00 0.00 47 GLY A O 2
ATOM 1957 N N . VAL A 1 48 ? 9.433 17.202 41.632 1.00 0.00 48 VAL A N 2
ATOM 1958 C CA . VAL A 1 48 ? 9.633 17.271 40.180 1.00 0.00 48 VAL A CA 2
ATOM 1959 C C . VAL A 1 48 ? 10.229 18.660 39.988 1.00 0.00 48 VAL A C 2
ATOM 1960 O O . VAL A 1 48 ? 9.504 19.616 40.175 1.00 0.00 48 VAL A O 2
ATOM 1973 N N . CYS A 1 49 ? 11.574 18.808 39.610 1.00 0.00 49 CYS A N 2
ATOM 1974 C CA . CYS A 1 49 ? 12.173 20.119 39.408 1.00 0.00 49 CYS A CA 2
ATOM 1975 C C . CYS A 1 49 ? 12.905 20.248 38.100 1.00 0.00 49 CYS A C 2
ATOM 1976 O O . CYS A 1 49 ? 13.519 19.305 37.647 1.00 0.00 49 CYS A O 2
ATOM 1983 N N . ASN A 1 50 ? 12.869 21.498 37.477 1.00 0.00 50 ASN A N 2
ATOM 1984 C CA . ASN A 1 50 ? 13.676 21.813 36.295 1.00 0.00 50 ASN A CA 2
ATOM 1985 C C . ASN A 1 50 ? 13.465 23.252 35.894 1.00 0.00 50 ASN A C 2
ATOM 1986 O O . ASN A 1 50 ? 12.366 23.774 36.021 1.00 0.00 50 ASN A O 2
ATOM 1997 N N . GLU A 1 51 ? 14.588 23.887 35.335 1.00 0.00 51 GLU A N 2
ATOM 1998 C CA . GLU A 1 51 ? 14.564 25.260 34.768 1.00 0.00 51 GLU A CA 2
ATOM 1999 C C . GLU A 1 51 ? 14.750 26.335 35.824 1.00 0.00 51 GLU A C 2
ATOM 2000 O O . GLU A 1 51 ? 13.992 27.301 35.938 1.00 0.00 51 GLU A O 2
ATOM 2012 N N . GLY A 1 52 ? 15.833 26.143 36.620 1.00 0.00 52 GLY A N 2
ATOM 2013 C CA . GLY A 1 52 ? 16.346 27.166 37.502 1.00 0.00 52 GLY A CA 2
ATOM 2014 C C . GLY A 1 52 ? 16.003 27.147 38.962 1.00 0.00 52 GLY A C 2
ATOM 2015 O O . GLY A 1 52 ? 16.867 27.548 39.726 1.00 0.00 52 GLY A O 2
ATOM 2019 N N . LEU A 1 53 ? 14.844 26.650 39.457 1.00 0.00 53 LEU A N 2
ATOM 2020 C CA . LEU A 1 53 ? 14.529 26.846 40.901 1.00 0.00 53 LEU A CA 2
ATOM 2021 C C . LEU A 1 53 ? 13.972 25.546 41.489 1.00 0.00 53 LEU A C 2
ATOM 2022 O O . LEU A 1 53 ? 14.148 24.494 40.882 1.00 0.00 53 LEU A O 2
ATOM 2038 N N . CYS A 1 54 ? 13.416 25.554 42.786 1.00 0.00 54 CYS A N 2
ATOM 2039 C CA . CYS A 1 54 ? 12.857 24.346 43.411 1.00 0.00 54 CYS A CA 2
ATOM 2040 C C . CYS A 1 54 ? 11.376 24.376 43.117 1.00 0.00 54 CYS A C 2
ATOM 2041 O O . CYS A 1 54 ? 10.768 25.449 43.100 1.00 0.00 54 CYS A O 2
ATOM 2048 N N . TYR A 1 55 ? 10.775 23.171 42.891 1.00 0.00 55 TYR A N 2
ATOM 2049 C CA . TYR A 1 55 ? 9.385 23.055 42.479 1.00 0.00 55 TYR A CA 2
ATOM 2050 C C . TYR A 1 55 ? 8.750 21.946 43.266 1.00 0.00 55 TYR A C 2
ATOM 2051 O O . TYR A 1 55 ? 9.439 21.101 43.830 1.00 0.00 55 TYR A O 2
ATOM 2069 N N . ALA A 1 56 ? 7.385 21.924 43.275 1.00 0.00 56 ALA A N 2
ATOM 2070 C CA . ALA A 1 56 ? 6.625 20.918 43.994 1.00 0.00 56 ALA A CA 2
ATOM 2071 C C . ALA A 1 56 ? 5.467 20.536 43.106 1.00 0.00 56 ALA A C 2
ATOM 2072 O O . ALA A 1 56 ? 5.008 21.345 42.297 1.00 0.00 56 ALA A O 2
ATOM 2079 N N . SER A 1 57 ? 4.990 19.264 43.246 1.00 0.00 57 SER A N 2
ATOM 2080 C CA . SER A 1 57 ? 3.846 18.759 42.496 1.00 0.00 57 SER A CA 2
ATOM 2081 C C . SER A 1 57 ? 2.971 18.067 43.516 1.00 0.00 57 SER A C 2
ATOM 2082 O O . SER A 1 57 ? 3.466 17.583 44.533 1.00 0.00 57 SER A O 2
ATOM 2090 N N . GLY A 1 58 ? 1.616 18.046 43.269 1.00 0.00 58 GLY A N 2
ATOM 2091 C CA . GLY A 1 58 ? 0.638 17.422 44.193 1.00 0.00 58 GLY A CA 2
ATOM 2092 C C . GLY A 1 58 ? -0.109 18.533 44.886 1.00 0.00 58 GLY A C 2
ATOM 2093 O O . GLY A 1 58 ? -1.290 18.396 45.201 1.00 0.00 58 GLY A O 2
ATOM 2097 N N . ASP A 1 59 ? 0.613 19.667 45.140 1.00 0.00 59 ASP A N 2
ATOM 2098 C CA . ASP A 1 59 ? 0.049 20.864 45.756 1.00 0.00 59 ASP A CA 2
ATOM 2099 C C . ASP A 1 59 ? 0.396 22.000 44.799 1.00 0.00 59 ASP A C 2
ATOM 2100 O O . ASP A 1 59 ? 0.974 21.756 43.736 1.00 0.00 59 ASP A O 2
ATOM 2109 N N . SER A 1 60 ? 0.047 23.274 45.174 1.00 0.00 60 SER A N 2
ATOM 2110 C CA . SER A 1 60 ? 0.309 24.443 44.329 1.00 0.00 60 SER A CA 2
ATOM 2111 C C . SER A 1 60 ? 1.317 25.316 45.046 1.00 0.00 60 SER A C 2
ATOM 2112 O O . SER A 1 60 ? 1.327 25.391 46.275 1.00 0.00 60 SER A O 2
ATOM 2120 N N . ALA A 1 61 ? 2.192 25.994 44.242 1.00 0.00 61 ALA A N 2
ATOM 2121 C CA . ALA A 1 61 ? 3.225 26.879 44.766 1.00 0.00 61 ALA A CA 2
ATOM 2122 C C . ALA A 1 61 ? 3.455 27.913 43.693 1.00 0.00 61 ALA A C 2
ATOM 2123 O O . ALA A 1 61 ? 3.119 27.689 42.527 1.00 0.00 61 ALA A O 2
ATOM 2130 N N . SER A 1 62 ? 4.038 29.089 44.087 1.00 0.00 62 SER A N 2
ATOM 2131 C CA . SER A 1 62 ? 4.305 30.185 43.156 1.00 0.00 62 SER A CA 2
ATOM 2132 C C . SER A 1 62 ? 5.710 30.660 43.416 1.00 0.00 62 SER A C 2
ATOM 2133 O O . SER A 1 62 ? 6.233 30.509 44.523 1.00 0.00 62 SER A O 2
ATOM 2141 N N . ASN A 1 63 ? 6.339 31.274 42.361 1.00 0.00 63 ASN A N 2
ATOM 2142 C CA . ASN A 1 63 ? 7.709 31.797 42.430 1.00 0.00 63 ASN A CA 2
ATOM 2143 C C . ASN A 1 63 ? 7.629 33.278 42.759 1.00 0.00 63 ASN A C 2
ATOM 2144 O O . ASN A 1 63 ? 6.578 33.902 42.601 1.00 0.00 63 ASN A O 2
ATOM 2155 N N . THR A 1 64 ? 8.781 33.851 43.230 1.00 0.00 64 THR A N 2
ATOM 2156 C CA . THR A 1 64 ? 8.878 35.263 43.608 1.00 0.00 64 THR A CA 2
ATOM 2157 C C . THR A 1 64 ? 10.011 35.865 42.800 1.00 0.00 64 THR A C 2
ATOM 2158 O O . THR A 1 64 ? 10.839 35.143 42.238 1.00 0.00 64 THR A O 2
ATOM 2169 N N . GLN A 1 65 ? 10.053 37.238 42.739 1.00 0.00 65 GLN A N 2
ATOM 2170 C CA . GLN A 1 65 ? 11.076 37.974 41.985 1.00 0.00 65 GLN A CA 2
ATOM 2171 C C . GLN A 1 65 ? 12.307 38.130 42.863 1.00 0.00 65 GLN A C 2
ATOM 2172 O O . GLN A 1 65 ? 12.198 38.274 44.082 1.00 0.00 65 GLN A O 2
ATOM 2186 N N . ASN A 1 66 ? 13.513 38.100 42.215 1.00 0.00 66 ASN A N 2
ATOM 2187 C CA . ASN A 1 66 ? 14.794 38.229 42.908 1.00 0.00 66 ASN A CA 2
ATOM 2188 C C . ASN A 1 66 ? 15.650 39.120 42.042 1.00 0.00 66 ASN A C 2
ATOM 2189 O O . ASN A 1 66 ? 15.381 39.279 40.848 1.00 0.00 66 ASN A O 2
ATOM 2200 N N . GLN A 1 67 ? 16.717 39.720 42.658 1.00 0.00 67 GLN A N 2
ATOM 2201 C CA . GLN A 1 67 ? 17.644 40.613 41.961 1.00 0.00 67 GLN A CA 2
ATOM 2202 C C . GLN A 1 67 ? 19.026 40.031 42.151 1.00 0.00 67 GLN A C 2
ATOM 2203 O O . GLN A 1 67 ? 19.312 39.409 43.175 1.00 0.00 67 GLN A O 2
ATOM 2217 N N . GLY A 1 68 ? 19.919 40.235 41.139 1.00 0.00 68 GLY A N 2
ATOM 2218 C CA . GLY A 1 68 ? 21.275 39.716 41.206 1.00 0.00 68 GLY A CA 2
ATOM 2219 C C . GLY A 1 68 ? 21.965 40.116 39.941 1.00 0.00 68 GLY A C 2
ATOM 2220 O O . GLY A 1 68 ? 21.454 40.935 39.175 1.00 0.00 68 GLY A O 2
ATOM 2224 N N . GLY A 1 69 ? 23.168 39.524 39.701 1.00 0.00 69 GLY A N 2
ATOM 2225 C CA . GLY A 1 69 ? 23.947 39.821 38.509 1.00 0.00 69 GLY A CA 2
ATOM 2226 C C . GLY A 1 69 ? 24.985 38.749 38.392 1.00 0.00 69 GLY A C 2
ATOM 2227 O O . GLY A 1 69 ? 25.168 37.950 39.315 1.00 0.00 69 GLY A O 2
ATOM 2231 N N . SER A 1 70 ? 25.693 38.706 37.220 1.00 0.00 70 SER A N 2
ATOM 2232 C CA . SER A 1 70 ? 26.730 37.710 36.964 1.00 0.00 70 SER A CA 2
ATOM 2233 C C . SER A 1 70 ? 27.820 38.414 36.196 1.00 0.00 70 SER A C 2
ATOM 2234 O O . SER A 1 70 ? 27.601 39.490 35.634 1.00 0.00 70 SER A O 2
ATOM 2242 N N . ARG A 1 71 ? 29.041 37.785 36.156 1.00 0.00 71 ARG A N 2
ATOM 2243 C CA . ARG A 1 71 ? 30.205 38.339 35.449 1.00 0.00 71 ARG A CA 2
ATOM 2244 C C . ARG A 1 71 ? 30.055 38.011 33.971 1.00 0.00 71 ARG A C 2
ATOM 2245 O O . ARG A 1 71 ? 29.483 36.976 33.616 1.00 0.00 71 ARG A O 2
ATOM 2266 N N . ARG A 1 72 ? 30.588 38.915 33.087 1.00 0.00 72 ARG A N 2
ATOM 2267 C CA . ARG A 1 72 ? 30.508 38.743 31.635 1.00 0.00 72 ARG A CA 2
ATOM 2268 C C . ARG A 1 72 ? 31.916 38.909 31.100 1.00 0.00 72 ARG A C 2
ATOM 2269 O O . ARG A 1 72 ? 32.729 39.619 31.698 1.00 0.00 72 ARG A O 2
ATOM 2290 N N . GLN A 1 73 ? 32.224 38.238 29.942 1.00 0.00 73 GLN A N 2
ATOM 2291 C CA . GLN A 1 73 ? 33.538 38.318 29.316 1.00 0.00 73 GLN A CA 2
ATOM 2292 C C . GLN A 1 73 ? 33.270 38.139 27.833 1.00 0.00 73 GLN A C 2
ATOM 2293 O O . GLN A 1 73 ? 32.486 37.269 27.452 1.00 0.00 73 GLN A O 2
ATOM 2307 N N . GLU A 1 74 ? 33.933 38.977 26.961 1.00 0.00 74 GLU A N 2
ATOM 2308 C CA . GLU A 1 74 ? 33.743 38.912 25.510 1.00 0.00 74 GLU A CA 2
ATOM 2309 C C . GLU A 1 74 ? 35.060 38.472 24.889 1.00 0.00 74 GLU A C 2
ATOM 2310 O O . GLU A 1 74 ? 35.798 39.279 24.311 1.00 0.00 74 GLU A O 2
ATOM 2322 N N . ASN A 1 75 ? 35.373 37.143 25.015 1.00 0.00 75 ASN A N 2
ATOM 2323 C CA . ASN A 1 75 ? 36.594 36.566 24.454 1.00 0.00 75 ASN A CA 2
ATOM 2324 C C . ASN A 1 75 ? 36.305 35.085 24.324 1.00 0.00 75 ASN A C 2
ATOM 2325 O O . ASN A 1 75 ? 35.547 34.533 25.122 1.00 0.00 75 ASN A O 2
ATOM 2336 N N . GLU A 1 76 ? 36.931 34.411 23.299 1.00 0.00 76 GLU A N 2
ATOM 2337 C CA . GLU A 1 76 ? 36.723 32.977 23.049 1.00 0.00 76 GLU A CA 2
ATOM 2338 C C . GLU A 1 76 ? 37.952 32.204 23.499 1.00 0.00 76 GLU A C 2
ATOM 2339 O O . GLU A 1 76 ? 37.875 30.990 23.697 1.00 0.00 76 GLU A O 2
ATOM 2351 N N . ASP A 1 77 ? 39.119 32.909 23.677 1.00 0.00 77 ASP A N 2
ATOM 2352 C CA . ASP A 1 77 ? 40.379 32.270 24.088 1.00 0.00 77 ASP A CA 2
ATOM 2353 C C . ASP A 1 77 ? 40.520 32.380 25.598 1.00 0.00 77 ASP A C 2
ATOM 2354 O O . ASP A 1 77 ? 41.139 31.512 26.220 1.00 0.00 77 ASP A O 2
ATOM 2363 N N . GLN A 1 78 ? 39.943 33.494 26.191 1.00 0.00 78 GLN A N 2
ATOM 2364 C CA . GLN A 1 78 ? 39.969 33.801 27.642 1.00 0.00 78 GLN A CA 2
ATOM 2365 C C . GLN A 1 78 ? 41.415 33.988 28.113 1.00 0.00 78 GLN A C 2
ATOM 2366 O O . GLN A 1 78 ? 41.831 33.473 29.156 1.00 0.00 78 GLN A O 2
ATOM 2380 N N . GLY A 1 79 ? 42.204 34.761 27.316 1.00 0.00 79 GLY A N 2
ATOM 2381 C CA . GLY A 1 79 ? 43.595 35.020 27.636 1.00 0.00 79 GLY A CA 2
ATOM 2382 C C . GLY A 1 79 ? 44.132 35.884 26.540 1.00 0.00 79 GLY A C 2
ATOM 2383 O O . GLY A 1 79 ? 43.398 36.266 25.626 1.00 0.00 79 GLY A O 2
ATOM 2387 N N . ASP A 1 80 ? 45.458 36.208 26.624 1.00 0.00 80 ASP A N 2
ATOM 2388 C CA . ASP A 1 80 ? 46.131 37.046 25.632 1.00 0.00 80 ASP A CA 2
ATOM 2389 C C . ASP A 1 80 ? 47.388 36.304 25.225 1.00 0.00 80 ASP A C 2
ATOM 2390 O O . ASP A 1 80 ? 48.005 35.636 26.056 1.00 0.00 80 ASP A O 2
ATOM 2399 N N . ASP A 1 81 ? 47.787 36.431 23.916 1.00 0.00 81 ASP A N 2
ATOM 2400 C CA . ASP A 1 81 ? 48.982 35.776 23.384 1.00 0.00 81 ASP A CA 2
ATOM 2401 C C . ASP A 1 81 ? 49.896 36.888 22.903 1.00 0.00 81 ASP A C 2
ATOM 2402 O O . ASP A 1 81 ? 49.443 37.803 22.214 1.00 0.00 81 ASP A O 2
ATOM 2411 N N . GLU A 1 82 ? 51.226 36.821 23.274 1.00 0.00 82 GLU A N 2
ATOM 2412 C CA . GLU A 1 82 ? 52.215 37.841 22.889 1.00 0.00 82 GLU A CA 2
ATOM 2413 C C . GLU A 1 82 ? 52.557 37.723 21.410 1.00 0.00 82 GLU A C 2
ATOM 2414 O O . GLU A 1 82 ? 52.732 38.738 20.733 1.00 0.00 82 GLU A O 2
ATOM 2426 N N . TRP A 1 83 ? 52.670 36.451 20.893 1.00 0.00 83 TRP A N 2
ATOM 2427 C CA . TRP A 1 83 ? 53.008 36.195 19.480 1.00 0.00 83 TRP A CA 2
ATOM 2428 C C . TRP A 1 83 ? 51.795 36.483 18.607 1.00 0.00 83 TRP A C 2
ATOM 2429 O O . TRP A 1 83 ? 51.931 37.101 17.549 1.00 0.00 83 TRP A O 2
ATOM 2450 N N . ASP A 1 84 ? 50.578 36.020 19.083 1.00 0.00 84 ASP A N 2
ATOM 2451 C CA . ASP A 1 84 ? 49.269 36.193 18.389 1.00 0.00 84 ASP A CA 2
ATOM 2452 C C . ASP A 1 84 ? 49.312 35.508 17.006 1.00 0.00 84 ASP A C 2
ATOM 2453 O O . ASP A 1 84 ? 48.906 36.080 15.994 1.00 0.00 84 ASP A O 2
ATOM 2462 N N . ARG A 1 85 ? 49.820 34.231 16.980 1.00 0.00 85 ARG A N 2
ATOM 2463 C CA . ARG A 1 85 ? 49.926 33.446 15.744 1.00 0.00 85 ARG A CA 2
ATOM 2464 C C . ARG A 1 85 ? 49.106 32.190 15.936 1.00 0.00 85 ARG A C 2
ATOM 2465 O O . ARG A 1 85 ? 48.363 31.789 15.039 1.00 0.00 85 ARG A O 2
ATOM 2486 N N . LYS A 1 86 ? 49.250 31.541 17.131 1.00 0.00 86 LYS A N 2
ATOM 2487 C CA . LYS A 1 86 ? 48.521 30.314 17.460 1.00 0.00 86 LYS A CA 2
ATOM 2488 C C . LYS A 1 86 ? 47.952 30.496 18.893 1.00 0.00 86 LYS A C 2
ATOM 2489 O O . LYS A 1 86 ? 48.649 31.123 19.744 1.00 0.00 86 LYS A O 2
ATOM 2509 N N . ASP A 1 1 ? 10.128 32.909 24.122 1.00 0.00 1 ASP A N 3
ATOM 2510 C CA . ASP A 1 1 ? 9.337 31.639 24.221 1.00 0.00 1 ASP A CA 3
ATOM 2511 C C . ASP A 1 1 ? 9.979 30.705 25.227 1.00 0.00 1 ASP A C 3
ATOM 2512 O O . ASP A 1 1 ? 9.326 30.278 26.182 1.00 0.00 1 ASP A O 3
ATOM 2523 N N . SER A 1 2 ? 11.285 30.357 25.002 1.00 0.00 2 SER A N 3
ATOM 2524 C CA . SER A 1 2 ? 12.030 29.467 25.890 1.00 0.00 2 SER A CA 3
ATOM 2525 C C . SER A 1 2 ? 13.419 30.044 25.998 1.00 0.00 2 SER A C 3
ATOM 2526 O O . SER A 1 2 ? 13.843 30.810 25.129 1.00 0.00 2 SER A O 3
ATOM 2534 N N . GLU A 1 3 ? 14.155 29.674 27.093 1.00 0.00 3 GLU A N 3
ATOM 2535 C CA . GLU A 1 3 ? 15.511 30.164 27.321 1.00 0.00 3 GLU A CA 3
ATOM 2536 C C . GLU A 1 3 ? 16.272 29.023 27.999 1.00 0.00 3 GLU A C 3
ATOM 2537 O O . GLU A 1 3 ? 15.942 27.860 27.752 1.00 0.00 3 GLU A O 3
ATOM 2549 N N . PHE A 1 4 ? 17.325 29.351 28.857 1.00 0.00 4 PHE A N 3
ATOM 2550 C CA . PHE A 1 4 ? 18.201 28.374 29.565 1.00 0.00 4 PHE A CA 3
ATOM 2551 C C . PHE A 1 4 ? 18.966 27.494 28.533 1.00 0.00 4 PHE A C 3
ATOM 2552 O O . PHE A 1 4 ? 18.753 26.274 28.504 1.00 0.00 4 PHE A O 3
ATOM 2569 N N . PRO A 1 5 ? 19.877 28.056 27.640 1.00 0.00 5 PRO A N 3
ATOM 2570 C CA . PRO A 1 5 ? 20.591 27.205 26.678 1.00 0.00 5 PRO A CA 3
ATOM 2571 C C . PRO A 1 5 ? 21.836 26.524 27.255 1.00 0.00 5 PRO A C 3
ATOM 2572 O O . PRO A 1 5 ? 22.777 27.192 27.675 1.00 0.00 5 PRO A O 3
ATOM 2583 N N . CYS A 1 6 ? 21.814 25.154 27.271 1.00 0.00 6 CYS A N 3
ATOM 2584 C CA . CYS A 1 6 ? 22.930 24.299 27.715 1.00 0.00 6 CYS A CA 3
ATOM 2585 C C . CYS A 1 6 ? 22.402 22.855 27.542 1.00 0.00 6 CYS A C 3
ATOM 2586 O O . CYS A 1 6 ? 21.182 22.683 27.474 1.00 0.00 6 CYS A O 3
ATOM 2593 N N . PRO A 1 7 ? 23.276 21.776 27.452 1.00 0.00 7 PRO A N 3
ATOM 2594 C CA . PRO A 1 7 ? 22.796 20.354 27.340 1.00 0.00 7 PRO A CA 3
ATOM 2595 C C . PRO A 1 7 ? 22.285 19.848 28.686 1.00 0.00 7 PRO A C 3
ATOM 2596 O O . PRO A 1 7 ? 22.407 20.590 29.640 1.00 0.00 7 PRO A O 3
ATOM 2607 N N . ARG A 1 8 ? 21.619 18.627 28.808 1.00 0.00 8 ARG A N 3
ATOM 2608 C CA . ARG A 1 8 ? 21.156 18.177 30.153 1.00 0.00 8 ARG A CA 3
ATOM 2609 C C . ARG A 1 8 ? 22.395 18.014 31.005 1.00 0.00 8 ARG A C 3
ATOM 2610 O O . ARG A 1 8 ? 23.338 17.292 30.670 1.00 0.00 8 ARG A O 3
ATOM 2631 N N . LYS A 1 9 ? 22.347 18.735 32.166 1.00 0.00 9 LYS A N 3
ATOM 2632 C CA . LYS A 1 9 ? 23.446 18.894 33.075 1.00 0.00 9 LYS A CA 3
ATOM 2633 C C . LYS A 1 9 ? 23.492 17.769 34.112 1.00 0.00 9 LYS A C 3
ATOM 2634 O O . LYS A 1 9 ? 22.847 16.761 33.959 1.00 0.00 9 LYS A O 3
ATOM 2653 N N . GLN A 1 10 ? 24.331 17.906 35.167 1.00 0.00 10 GLN A N 3
ATOM 2654 C CA . GLN A 1 10 ? 24.585 16.835 36.103 1.00 0.00 10 GLN A CA 3
ATOM 2655 C C . GLN A 1 10 ? 24.474 17.324 37.546 1.00 0.00 10 GLN A C 3
ATOM 2656 O O . GLN A 1 10 ? 25.092 18.317 37.933 1.00 0.00 10 GLN A O 3
ATOM 2670 N N . GLN A 1 11 ? 23.611 16.619 38.372 1.00 0.00 11 GLN A N 3
ATOM 2671 C CA . GLN A 1 11 ? 23.435 16.945 39.796 1.00 0.00 11 GLN A CA 3
ATOM 2672 C C . GLN A 1 11 ? 24.330 16.030 40.680 1.00 0.00 11 GLN A C 3
ATOM 2673 O O . GLN A 1 11 ? 24.562 14.872 40.314 1.00 0.00 11 GLN A O 3
ATOM 2687 N N . PRO A 1 12 ? 24.876 16.538 41.846 1.00 0.00 12 PRO A N 3
ATOM 2688 C CA . PRO A 1 12 ? 25.627 15.686 42.805 1.00 0.00 12 PRO A CA 3
ATOM 2689 C C . PRO A 1 12 ? 24.693 14.999 43.819 1.00 0.00 12 PRO A C 3
ATOM 2690 O O . PRO A 1 12 ? 23.472 15.143 43.725 1.00 0.00 12 PRO A O 3
ATOM 2701 N N . ALA A 1 13 ? 25.256 14.222 44.808 1.00 0.00 13 ALA A N 3
ATOM 2702 C CA . ALA A 1 13 ? 24.436 13.544 45.838 1.00 0.00 13 ALA A CA 3
ATOM 2703 C C . ALA A 1 13 ? 24.007 14.583 46.873 1.00 0.00 13 ALA A C 3
ATOM 2704 O O . ALA A 1 13 ? 24.769 15.503 47.181 1.00 0.00 13 ALA A O 3
ATOM 2711 N N . GLY A 1 14 ? 22.748 14.441 47.426 1.00 0.00 14 GLY A N 3
ATOM 2712 C CA . GLY A 1 14 ? 22.208 15.390 48.421 1.00 0.00 14 GLY A CA 3
ATOM 2713 C C . GLY A 1 14 ? 21.542 16.538 47.692 1.00 0.00 14 GLY A C 3
ATOM 2714 O O . GLY A 1 14 ? 21.481 17.659 48.198 1.00 0.00 14 GLY A O 3
ATOM 2718 N N . ASN A 1 15 ? 21.026 16.246 46.461 1.00 0.00 15 ASN A N 3
ATOM 2719 C CA . ASN A 1 15 ? 20.390 17.238 45.585 1.00 0.00 15 ASN A CA 3
ATOM 2720 C C . ASN A 1 15 ? 18.968 17.571 46.038 1.00 0.00 15 ASN A C 3
ATOM 2721 O O . ASN A 1 15 ? 18.261 16.703 46.562 1.00 0.00 15 ASN A O 3
ATOM 2732 N N . SER A 1 16 ? 18.542 18.867 45.837 1.00 0.00 16 SER A N 3
ATOM 2733 C CA . SER A 1 16 ? 17.159 19.268 46.081 1.00 0.00 16 SER A CA 3
ATOM 2734 C C . SER A 1 16 ? 17.007 20.664 45.479 1.00 0.00 16 SER A C 3
ATOM 2735 O O . SER A 1 16 ? 16.796 21.633 46.216 1.00 0.00 16 SER A O 3
ATOM 2743 N N . GLU A 1 17 ? 17.044 20.782 44.086 1.00 0.00 17 GLU A N 3
ATOM 2744 C CA . GLU A 1 17 ? 16.974 22.071 43.413 1.00 0.00 17 GLU A CA 3
ATOM 2745 C C . GLU A 1 17 ? 17.384 21.699 42.078 1.00 0.00 17 GLU A C 3
ATOM 2746 O O . GLU A 1 17 ? 18.018 20.645 41.906 1.00 0.00 17 GLU A O 3
ATOM 2758 N N . CYS A 1 18 ? 17.108 22.561 41.074 1.00 0.00 18 CYS A N 3
ATOM 2759 C CA . CYS A 1 18 ? 17.582 22.255 39.767 1.00 0.00 18 CYS A CA 3
ATOM 2760 C C . CYS A 1 18 ? 17.890 23.538 39.112 1.00 0.00 18 CYS A C 3
ATOM 2761 O O . CYS A 1 18 ? 17.027 24.327 38.880 1.00 0.00 18 CYS A O 3
ATOM 2768 N N . SER A 1 19 ? 19.159 23.690 38.748 1.00 0.00 19 SER A N 3
ATOM 2769 C CA . SER A 1 19 ? 19.683 24.820 38.010 1.00 0.00 19 SER A CA 3
ATOM 2770 C C . SER A 1 19 ? 21.003 24.342 37.681 1.00 0.00 19 SER A C 3
ATOM 2771 O O . SER A 1 19 ? 21.423 23.350 38.302 1.00 0.00 19 SER A O 3
ATOM 2779 N N . TYR A 1 20 ? 21.732 24.969 36.713 1.00 0.00 20 TYR A N 3
ATOM 2780 C CA . TYR A 1 20 ? 23.103 24.575 36.665 1.00 0.00 20 TYR A CA 3
ATOM 2781 C C . TYR A 1 20 ? 23.981 25.723 36.324 1.00 0.00 20 TYR A C 3
ATOM 2782 O O . TYR A 1 20 ? 23.569 26.850 36.376 1.00 0.00 20 TYR A O 3
ATOM 2800 N N . TYR A 1 21 ? 25.289 25.414 36.192 1.00 0.00 21 TYR A N 3
ATOM 2801 C CA . TYR A 1 21 ? 26.315 26.364 35.922 1.00 0.00 21 TYR A CA 3
ATOM 2802 C C . TYR A 1 21 ? 27.123 25.805 34.787 1.00 0.00 21 TYR A C 3
ATOM 2803 O O . TYR A 1 21 ? 27.690 24.715 34.876 1.00 0.00 21 TYR A O 3
ATOM 2821 N N . CYS A 1 22 ? 27.223 26.600 33.700 1.00 0.00 22 CYS A N 3
ATOM 2822 C CA . CYS A 1 22 ? 27.913 26.218 32.501 1.00 0.00 22 CYS A CA 3
ATOM 2823 C C . CYS A 1 22 ? 28.115 27.527 31.806 1.00 0.00 22 CYS A C 3
ATOM 2824 O O . CYS A 1 22 ? 27.441 28.488 32.143 1.00 0.00 22 CYS A O 3
ATOM 2831 N N . GLU A 1 23 ? 29.050 27.608 30.835 1.00 0.00 23 GLU A N 3
ATOM 2832 C CA . GLU A 1 23 ? 29.292 28.863 30.124 1.00 0.00 23 GLU A CA 3
ATOM 2833 C C . GLU A 1 23 ? 28.767 28.748 28.698 1.00 0.00 23 GLU A C 3
ATOM 2834 O O . GLU A 1 23 ? 29.334 27.996 27.899 1.00 0.00 23 GLU A O 3
ATOM 2846 N N . MET A 1 24 ? 27.643 29.496 28.352 1.00 0.00 24 MET A N 3
ATOM 2847 C CA . MET A 1 24 ? 27.114 29.488 26.991 1.00 0.00 24 MET A CA 3
ATOM 2848 C C . MET A 1 24 ? 26.931 30.934 26.594 1.00 0.00 24 MET A C 3
ATOM 2849 O O . MET A 1 24 ? 26.377 31.729 27.347 1.00 0.00 24 MET A O 3
ATOM 2863 N N . ASN A 1 25 ? 27.468 31.277 25.362 1.00 0.00 25 ASN A N 3
ATOM 2864 C CA . ASN A 1 25 ? 27.431 32.628 24.742 1.00 0.00 25 ASN A CA 3
ATOM 2865 C C . ASN A 1 25 ? 28.368 33.610 25.466 1.00 0.00 25 ASN A C 3
ATOM 2866 O O . ASN A 1 25 ? 28.196 34.828 25.363 1.00 0.00 25 ASN A O 3
ATOM 2877 N N . GLY A 1 26 ? 29.412 33.085 26.214 1.00 0.00 26 GLY A N 3
ATOM 2878 C CA . GLY A 1 26 ? 30.408 33.946 26.908 1.00 0.00 26 GLY A CA 3
ATOM 2879 C C . GLY A 1 26 ? 29.855 34.502 28.206 1.00 0.00 26 GLY A C 3
ATOM 2880 O O . GLY A 1 26 ? 30.366 35.496 28.720 1.00 0.00 26 GLY A O 3
ATOM 2884 N N . GLN A 1 27 ? 28.790 33.856 28.750 1.00 0.00 27 GLN A N 3
ATOM 2885 C CA . GLN A 1 27 ? 28.145 34.282 29.982 1.00 0.00 27 GLN A CA 3
ATOM 2886 C C . GLN A 1 27 ? 27.811 33.020 30.682 1.00 0.00 27 GLN A C 3
ATOM 2887 O O . GLN A 1 27 ? 27.514 32.003 30.062 1.00 0.00 27 GLN A O 3
ATOM 2901 N N . TRP A 1 28 ? 27.918 33.078 32.032 1.00 0.00 28 TRP A N 3
ATOM 2902 C CA . TRP A 1 28 ? 27.627 31.968 32.893 1.00 0.00 28 TRP A CA 3
ATOM 2903 C C . TRP A 1 28 ? 26.132 31.800 32.818 1.00 0.00 28 TRP A C 3
ATOM 2904 O O . TRP A 1 28 ? 25.391 32.744 33.115 1.00 0.00 28 TRP A O 3
ATOM 2925 N N . LYS A 1 29 ? 25.668 30.588 32.414 1.00 0.00 29 LYS A N 3
ATOM 2926 C CA . LYS A 1 29 ? 24.267 30.359 32.244 1.00 0.00 29 LYS A CA 3
ATOM 2927 C C . LYS A 1 29 ? 23.855 29.237 33.100 1.00 0.00 29 LYS A C 3
ATOM 2928 O O . LYS A 1 29 ? 24.653 28.406 33.527 1.00 0.00 29 LYS A O 3
ATOM 2947 N N . LEU A 1 30 ? 22.523 29.225 33.334 1.00 0.00 30 LEU A N 3
ATOM 2948 C CA . LEU A 1 30 ? 21.867 28.262 34.132 1.00 0.00 30 LEU A CA 3
ATOM 2949 C C . LEU A 1 30 ? 21.386 27.230 33.146 1.00 0.00 30 LEU A C 3
ATOM 2950 O O . LEU A 1 30 ? 20.914 27.586 32.062 1.00 0.00 30 LEU A O 3
ATOM 2966 N N . GLY A 1 31 ? 21.489 25.921 33.516 1.00 0.00 31 GLY A N 3
ATOM 2967 C CA . GLY A 1 31 ? 21.148 24.848 32.622 1.00 0.00 31 GLY A CA 3
ATOM 2968 C C . GLY A 1 31 ? 20.078 24.099 33.256 1.00 0.00 31 GLY A C 3
ATOM 2969 O O . GLY A 1 31 ? 19.550 24.499 34.301 1.00 0.00 31 GLY A O 3
ATOM 2973 N N . LYS A 1 32 ? 19.744 22.955 32.636 1.00 0.00 32 LYS A N 3
ATOM 2974 C CA . LYS A 1 32 ? 18.637 22.177 33.080 1.00 0.00 32 LYS A CA 3
ATOM 2975 C C . LYS A 1 32 ? 19.041 20.747 33.333 1.00 0.00 32 LYS A C 3
ATOM 2976 O O . LYS A 1 32 ? 19.771 20.153 32.572 1.00 0.00 32 LYS A O 3
ATOM 2995 N N . PHE A 1 33 ? 18.537 20.204 34.493 1.00 0.00 33 PHE A N 3
ATOM 2996 C CA . PHE A 1 33 ? 18.696 18.799 34.897 1.00 0.00 33 PHE A CA 3
ATOM 2997 C C . PHE A 1 33 ? 17.520 18.047 34.354 1.00 0.00 33 PHE A C 3
ATOM 2998 O O . PHE A 1 33 ? 16.826 18.550 33.464 1.00 0.00 33 PHE A O 3
ATOM 3015 N N . GLN A 1 34 ? 17.335 16.758 34.822 1.00 0.00 34 GLN A N 3
ATOM 3016 C CA . GLN A 1 34 ? 16.212 15.916 34.428 1.00 0.00 34 GLN A CA 3
ATOM 3017 C C . GLN A 1 34 ? 14.972 16.758 34.448 1.00 0.00 34 GLN A C 3
ATOM 3018 O O . GLN A 1 34 ? 14.774 17.498 35.419 1.00 0.00 34 GLN A O 3
ATOM 3032 N N . ASN A 1 35 ? 14.141 16.720 33.350 1.00 0.00 35 ASN A N 3
ATOM 3033 C CA . ASN A 1 35 ? 12.887 17.484 33.323 1.00 0.00 35 ASN A CA 3
ATOM 3034 C C . ASN A 1 35 ? 11.975 16.848 34.370 1.00 0.00 35 ASN A C 3
ATOM 3035 O O . ASN A 1 35 ? 11.204 15.932 34.068 1.00 0.00 35 ASN A O 3
ATOM 3046 N N . GLY A 1 36 ? 12.076 17.351 35.662 1.00 0.00 36 GLY A N 3
ATOM 3047 C CA . GLY A 1 36 ? 11.340 16.777 36.750 1.00 0.00 36 GLY A CA 3
ATOM 3048 C C . GLY A 1 36 ? 12.273 16.098 37.743 1.00 0.00 36 GLY A C 3
ATOM 3049 O O . GLY A 1 36 ? 11.933 14.993 38.172 1.00 0.00 36 GLY A O 3
ATOM 3053 N N . ALA A 1 37 ? 13.516 16.687 38.133 1.00 0.00 37 ALA A N 3
ATOM 3054 C CA . ALA A 1 37 ? 14.371 16.069 39.141 1.00 0.00 37 ALA A CA 3
ATOM 3055 C C . ALA A 1 37 ? 13.662 16.026 40.490 1.00 0.00 37 ALA A C 3
ATOM 3056 O O . ALA A 1 37 ? 12.599 16.599 40.664 1.00 0.00 37 ALA A O 3
ATOM 3063 N N . ARG A 1 38 ? 14.231 15.300 41.484 1.00 0.00 38 ARG A N 3
ATOM 3064 C CA . ARG A 1 38 ? 13.591 15.199 42.803 1.00 0.00 38 ARG A CA 3
ATOM 3065 C C . ARG A 1 38 ? 14.083 16.373 43.625 1.00 0.00 38 ARG A C 3
ATOM 3066 O O . ARG A 1 38 ? 15.266 16.724 43.567 1.00 0.00 38 ARG A O 3
ATOM 3087 N N . CYS A 1 39 ? 13.149 16.998 44.419 1.00 0.00 39 CYS A N 3
ATOM 3088 C CA . CYS A 1 39 ? 13.454 18.194 45.206 1.00 0.00 39 CYS A CA 3
ATOM 3089 C C . CYS A 1 39 ? 13.318 17.845 46.675 1.00 0.00 39 CYS A C 3
ATOM 3090 O O . CYS A 1 39 ? 13.244 16.674 47.019 1.00 0.00 39 CYS A O 3
ATOM 3097 N N . ASP A 1 40 ? 13.347 18.887 47.611 1.00 0.00 40 ASP A N 3
ATOM 3098 C CA . ASP A 1 40 ? 13.182 18.665 49.079 1.00 0.00 40 ASP A CA 3
ATOM 3099 C C . ASP A 1 40 ? 11.696 18.458 49.322 1.00 0.00 40 ASP A C 3
ATOM 3100 O O . ASP A 1 40 ? 11.228 18.334 50.453 1.00 0.00 40 ASP A O 3
ATOM 3109 N N . TYR A 1 41 ? 10.963 18.400 48.179 1.00 0.00 41 TYR A N 3
ATOM 3110 C CA . TYR A 1 41 ? 9.554 18.210 48.102 1.00 0.00 41 TYR A CA 3
ATOM 3111 C C . TYR A 1 41 ? 9.300 16.773 47.639 1.00 0.00 41 TYR A C 3
ATOM 3112 O O . TYR A 1 41 ? 8.243 16.473 47.120 1.00 0.00 41 TYR A O 3
ATOM 3130 N N . ASN A 1 42 ? 10.317 15.846 47.831 1.00 0.00 42 ASN A N 3
ATOM 3131 C CA . ASN A 1 42 ? 10.208 14.426 47.439 1.00 0.00 42 ASN A CA 3
ATOM 3132 C C . ASN A 1 42 ? 9.474 13.626 48.527 1.00 0.00 42 ASN A C 3
ATOM 3133 O O . ASN A 1 42 ? 8.638 12.782 48.201 1.00 0.00 42 ASN A O 3
ATOM 3144 N N . ALA A 1 43 ? 9.779 13.893 49.843 1.00 0.00 43 ALA A N 3
ATOM 3145 C CA . ALA A 1 43 ? 9.198 13.116 50.954 1.00 0.00 43 ALA A CA 3
ATOM 3146 C C . ALA A 1 43 ? 8.224 13.967 51.761 1.00 0.00 43 ALA A C 3
ATOM 3147 O O . ALA A 1 43 ? 8.196 13.883 52.994 1.00 0.00 43 ALA A O 3
ATOM 3154 N N . VAL A 1 44 ? 7.378 14.783 51.056 1.00 0.00 44 VAL A N 3
ATOM 3155 C CA . VAL A 1 44 ? 6.370 15.631 51.718 1.00 0.00 44 VAL A CA 3
ATOM 3156 C C . VAL A 1 44 ? 5.279 15.877 50.673 1.00 0.00 44 VAL A C 3
ATOM 3157 O O . VAL A 1 44 ? 4.087 15.847 50.994 1.00 0.00 44 VAL A O 3
ATOM 3170 N N . LYS A 1 45 ? 5.690 16.095 49.383 1.00 0.00 45 LYS A N 3
ATOM 3171 C CA . LYS A 1 45 ? 4.773 16.311 48.254 1.00 0.00 45 LYS A CA 3
ATOM 3172 C C . LYS A 1 45 ? 5.359 15.434 47.150 1.00 0.00 45 LYS A C 3
ATOM 3173 O O . LYS A 1 45 ? 6.059 14.469 47.463 1.00 0.00 45 LYS A O 3
ATOM 3192 N N . ASP A 1 46 ? 5.063 15.716 45.829 1.00 0.00 46 ASP A N 3
ATOM 3193 C CA . ASP A 1 46 ? 5.661 14.961 44.712 1.00 0.00 46 ASP A CA 3
ATOM 3194 C C . ASP A 1 46 ? 6.830 15.818 44.254 1.00 0.00 46 ASP A C 3
ATOM 3195 O O . ASP A 1 46 ? 6.701 17.043 44.172 1.00 0.00 46 ASP A O 3
ATOM 3204 N N . GLY A 1 47 ? 7.997 15.174 43.919 1.00 0.00 47 GLY A N 3
ATOM 3205 C CA . GLY A 1 47 ? 9.218 15.909 43.557 1.00 0.00 47 GLY A CA 3
ATOM 3206 C C . GLY A 1 47 ? 9.389 15.949 42.063 1.00 0.00 47 GLY A C 3
ATOM 3207 O O . GLY A 1 47 ? 9.772 14.954 41.450 1.00 0.00 47 GLY A O 3
ATOM 3211 N N . VAL A 1 48 ? 9.085 17.139 41.456 1.00 0.00 48 VAL A N 3
ATOM 3212 C CA . VAL A 1 48 ? 9.234 17.385 40.020 1.00 0.00 48 VAL A CA 3
ATOM 3213 C C . VAL A 1 48 ? 9.923 18.737 40.013 1.00 0.00 48 VAL A C 3
ATOM 3214 O O . VAL A 1 48 ? 9.292 19.710 40.373 1.00 0.00 48 VAL A O 3
ATOM 3227 N N . CYS A 1 49 ? 11.241 18.808 39.588 1.00 0.00 49 CYS A N 3
ATOM 3228 C CA . CYS A 1 49 ? 12.016 20.017 39.604 1.00 0.00 49 CYS A CA 3
ATOM 3229 C C . CYS A 1 49 ? 12.817 20.226 38.323 1.00 0.00 49 CYS A C 3
ATOM 3230 O O . CYS A 1 49 ? 13.515 19.328 37.896 1.00 0.00 49 CYS A O 3
ATOM 3237 N N . ASN A 1 50 ? 12.730 21.470 37.682 1.00 0.00 50 ASN A N 3
ATOM 3238 C CA . ASN A 1 50 ? 13.595 21.822 36.540 1.00 0.00 50 ASN A CA 3
ATOM 3239 C C . ASN A 1 50 ? 13.413 23.282 36.160 1.00 0.00 50 ASN A C 3
ATOM 3240 O O . ASN A 1 50 ? 12.326 23.829 36.307 1.00 0.00 50 ASN A O 3
ATOM 3251 N N . GLU A 1 51 ? 14.551 23.906 35.603 1.00 0.00 51 GLU A N 3
ATOM 3252 C CA . GLU A 1 51 ? 14.563 25.282 35.039 1.00 0.00 51 GLU A CA 3
ATOM 3253 C C . GLU A 1 51 ? 14.782 26.354 36.089 1.00 0.00 51 GLU A C 3
ATOM 3254 O O . GLU A 1 51 ? 14.032 27.321 36.232 1.00 0.00 51 GLU A O 3
ATOM 3266 N N . GLY A 1 52 ? 15.909 26.165 36.818 1.00 0.00 52 GLY A N 3
ATOM 3267 C CA . GLY A 1 52 ? 16.459 27.164 37.705 1.00 0.00 52 GLY A CA 3
ATOM 3268 C C . GLY A 1 52 ? 16.215 27.072 39.182 1.00 0.00 52 GLY A C 3
ATOM 3269 O O . GLY A 1 52 ? 17.140 27.400 39.905 1.00 0.00 52 GLY A O 3
ATOM 3273 N N . LEU A 1 53 ? 15.090 26.547 39.734 1.00 0.00 53 LEU A N 3
ATOM 3274 C CA . LEU A 1 53 ? 14.875 26.679 41.206 1.00 0.00 53 LEU A CA 3
ATOM 3275 C C . LEU A 1 53 ? 14.295 25.368 41.753 1.00 0.00 53 LEU A C 3
ATOM 3276 O O . LEU A 1 53 ? 14.408 24.356 41.080 1.00 0.00 53 LEU A O 3
ATOM 3292 N N . CYS A 1 54 ? 13.805 25.309 43.077 1.00 0.00 54 CYS A N 3
ATOM 3293 C CA . CYS A 1 54 ? 13.235 24.074 43.661 1.00 0.00 54 CYS A CA 3
ATOM 3294 C C . CYS A 1 54 ? 11.745 24.168 43.446 1.00 0.00 54 CYS A C 3
ATOM 3295 O O . CYS A 1 54 ? 11.173 25.251 43.567 1.00 0.00 54 CYS A O 3
ATOM 3302 N N . TYR A 1 55 ? 11.088 23.004 43.145 1.00 0.00 55 TYR A N 3
ATOM 3303 C CA . TYR A 1 55 ? 9.671 22.992 42.791 1.00 0.00 55 TYR A CA 3
ATOM 3304 C C . TYR A 1 55 ? 8.991 21.848 43.489 1.00 0.00 55 TYR A C 3
ATOM 3305 O O . TYR A 1 55 ? 9.634 20.894 43.920 1.00 0.00 55 TYR A O 3
ATOM 3323 N N . ALA A 1 56 ? 7.628 21.930 43.545 1.00 0.00 56 ALA A N 3
ATOM 3324 C CA . ALA A 1 56 ? 6.794 20.921 44.166 1.00 0.00 56 ALA A CA 3
ATOM 3325 C C . ALA A 1 56 ? 5.612 20.741 43.248 1.00 0.00 56 ALA A C 3
ATOM 3326 O O . ALA A 1 56 ? 5.229 21.680 42.544 1.00 0.00 56 ALA A O 3
ATOM 3333 N N . SER A 1 57 ? 5.020 19.510 43.227 1.00 0.00 57 SER A N 3
ATOM 3334 C CA . SER A 1 57 ? 3.843 19.231 42.406 1.00 0.00 57 SER A CA 3
ATOM 3335 C C . SER A 1 57 ? 2.928 18.362 43.232 1.00 0.00 57 SER A C 3
ATOM 3336 O O . SER A 1 57 ? 3.356 17.765 44.219 1.00 0.00 57 SER A O 3
ATOM 3344 N N . GLY A 1 58 ? 1.604 18.350 42.864 1.00 0.00 58 GLY A N 3
ATOM 3345 C CA . GLY A 1 58 ? 0.585 17.517 43.547 1.00 0.00 58 GLY A CA 3
ATOM 3346 C C . GLY A 1 58 ? -0.283 18.390 44.414 1.00 0.00 58 GLY A C 3
ATOM 3347 O O . GLY A 1 58 ? -1.480 18.134 44.535 1.00 0.00 58 GLY A O 3
ATOM 3351 N N . ASP A 1 59 ? 0.320 19.446 45.040 1.00 0.00 59 ASP A N 3
ATOM 3352 C CA . ASP A 1 59 ? -0.418 20.374 45.897 1.00 0.00 59 ASP A CA 3
ATOM 3353 C C . ASP A 1 59 ? 0.016 21.765 45.498 1.00 0.00 59 ASP A C 3
ATOM 3354 O O . ASP A 1 59 ? 1.205 22.085 45.532 1.00 0.00 59 ASP A O 3
ATOM 3363 N N . SER A 1 60 ? -0.977 22.615 45.094 1.00 0.00 60 SER A N 3
ATOM 3364 C CA . SER A 1 60 ? -0.717 23.996 44.699 1.00 0.00 60 SER A CA 3
ATOM 3365 C C . SER A 1 60 ? -1.870 24.798 45.238 1.00 0.00 60 SER A C 3
ATOM 3366 O O . SER A 1 60 ? -3.021 24.365 45.158 1.00 0.00 60 SER A O 3
ATOM 3374 N N . ALA A 1 61 ? -1.568 26.007 45.806 1.00 0.00 61 ALA A N 3
ATOM 3375 C CA . ALA A 1 61 ? -2.595 26.883 46.363 1.00 0.00 61 ALA A CA 3
ATOM 3376 C C . ALA A 1 61 ? -1.975 28.252 46.480 1.00 0.00 61 ALA A C 3
ATOM 3377 O O . ALA A 1 61 ? -2.541 29.237 46.005 1.00 0.00 61 ALA A O 3
ATOM 3384 N N . SER A 1 62 ? -0.785 28.322 47.150 1.00 0.00 62 SER A N 3
ATOM 3385 C CA . SER A 1 62 ? -0.063 29.576 47.345 1.00 0.00 62 SER A CA 3
ATOM 3386 C C . SER A 1 62 ? 1.397 29.256 47.164 1.00 0.00 62 SER A C 3
ATOM 3387 O O . SER A 1 62 ? 1.810 28.105 47.320 1.00 0.00 62 SER A O 3
ATOM 3395 N N . ASN A 1 63 ? 2.211 30.311 46.834 1.00 0.00 63 ASN A N 3
ATOM 3396 C CA . ASN A 1 63 ? 3.653 30.167 46.622 1.00 0.00 63 ASN A CA 3
ATOM 3397 C C . ASN A 1 63 ? 4.344 30.703 47.862 1.00 0.00 63 ASN A C 3
ATOM 3398 O O . ASN A 1 63 ? 3.967 31.755 48.383 1.00 0.00 63 ASN A O 3
ATOM 3409 N N . THR A 1 64 ? 5.394 29.960 48.343 1.00 0.00 64 THR A N 3
ATOM 3410 C CA . THR A 1 64 ? 6.160 30.336 49.542 1.00 0.00 64 THR A CA 3
ATOM 3411 C C . THR A 1 64 ? 7.521 30.871 49.107 1.00 0.00 64 THR A C 3
ATOM 3412 O O . THR A 1 64 ? 8.324 31.279 49.948 1.00 0.00 64 THR A O 3
ATOM 3423 N N . GLN A 1 65 ? 7.782 30.882 47.759 1.00 0.00 65 GLN A N 3
ATOM 3424 C CA . GLN A 1 65 ? 9.044 31.363 47.202 1.00 0.00 65 GLN A CA 3
ATOM 3425 C C . GLN A 1 65 ? 8.688 32.473 46.238 1.00 0.00 65 GLN A C 3
ATOM 3426 O O . GLN A 1 65 ? 7.806 32.308 45.393 1.00 0.00 65 GLN A O 3
ATOM 3440 N N . ASN A 1 66 ? 9.390 33.641 46.372 1.00 0.00 66 ASN A N 3
ATOM 3441 C CA . ASN A 1 66 ? 9.164 34.803 45.517 1.00 0.00 66 ASN A CA 3
ATOM 3442 C C . ASN A 1 66 ? 10.529 35.373 45.233 1.00 0.00 66 ASN A C 3
ATOM 3443 O O . ASN A 1 66 ? 11.440 35.252 46.055 1.00 0.00 66 ASN A O 3
ATOM 3454 N N . GLN A 1 67 ? 10.682 36.013 44.031 1.00 0.00 67 GLN A N 3
ATOM 3455 C CA . GLN A 1 67 ? 11.944 36.622 43.609 1.00 0.00 67 GLN A CA 3
ATOM 3456 C C . GLN A 1 67 ? 11.607 38.022 43.160 1.00 0.00 67 GLN A C 3
ATOM 3457 O O . GLN A 1 67 ? 10.524 38.270 42.623 1.00 0.00 67 GLN A O 3
ATOM 3471 N N . GLY A 1 68 ? 12.554 38.976 43.382 1.00 0.00 68 GLY A N 3
ATOM 3472 C CA . GLY A 1 68 ? 12.351 40.359 42.990 1.00 0.00 68 GLY A CA 3
ATOM 3473 C C . GLY A 1 68 ? 13.578 41.110 43.393 1.00 0.00 68 GLY A C 3
ATOM 3474 O O . GLY A 1 68 ? 14.506 40.540 43.970 1.00 0.00 68 GLY A O 3
ATOM 3478 N N . GLY A 1 69 ? 13.599 42.434 43.087 1.00 0.00 69 GLY A N 3
ATOM 3479 C CA . GLY A 1 69 ? 14.733 43.280 43.423 1.00 0.00 69 GLY A CA 3
ATOM 3480 C C . GLY A 1 69 ? 14.567 44.550 42.658 1.00 0.00 69 GLY A C 3
ATOM 3481 O O . GLY A 1 69 ? 14.317 45.606 43.242 1.00 0.00 69 GLY A O 3
ATOM 3485 N N . SER A 1 70 ? 14.726 44.464 41.306 1.00 0.00 70 SER A N 3
ATOM 3486 C CA . SER A 1 70 ? 14.586 45.616 40.419 1.00 0.00 70 SER A CA 3
ATOM 3487 C C . SER A 1 70 ? 13.876 45.115 39.189 1.00 0.00 70 SER A C 3
ATOM 3488 O O . SER A 1 70 ? 13.973 43.931 38.856 1.00 0.00 70 SER A O 3
ATOM 3496 N N . ARG A 1 71 ? 13.134 46.033 38.489 1.00 0.00 71 ARG A N 3
ATOM 3497 C CA . ARG A 1 71 ? 12.396 45.691 37.274 1.00 0.00 71 ARG A CA 3
ATOM 3498 C C . ARG A 1 71 ? 12.801 46.715 36.242 1.00 0.00 71 ARG A C 3
ATOM 3499 O O . ARG A 1 71 ? 12.908 4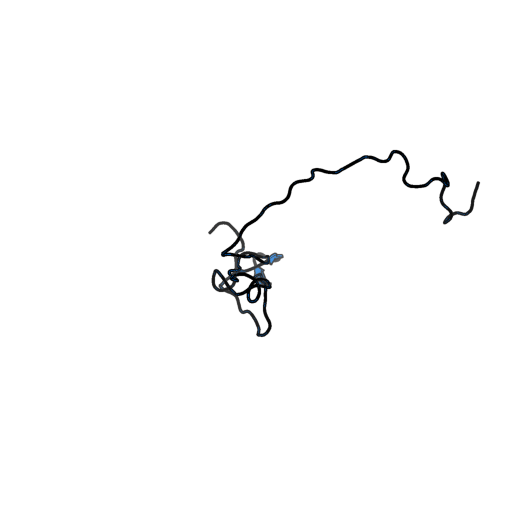7.903 36.551 1.00 0.00 71 ARG A O 3
ATOM 3520 N N . ARG A 1 72 ? 13.031 46.243 34.973 1.00 0.00 72 ARG A N 3
ATOM 3521 C CA . ARG A 1 72 ? 13.440 47.112 33.864 1.00 0.00 72 ARG A CA 3
ATOM 3522 C C . ARG A 1 72 ? 12.289 47.209 32.875 1.00 0.00 72 ARG A C 3
ATOM 3523 O O . ARG A 1 72 ? 12.383 47.940 31.887 1.00 0.00 72 ARG A O 3
ATOM 3544 N N . GLN A 1 73 ? 11.172 46.459 33.139 1.00 0.00 73 GLN A N 3
ATOM 3545 C CA . GLN A 1 73 ? 9.994 46.456 32.269 1.00 0.00 73 GLN A CA 3
ATOM 3546 C C . GLN A 1 73 ? 8.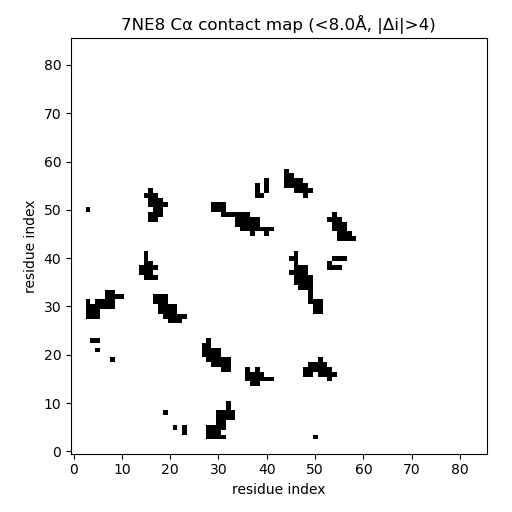798 46.628 33.177 1.00 0.00 73 GLN A C 3
ATOM 3547 O O . GLN A 1 73 ? 8.823 46.178 34.325 1.00 0.00 73 GLN A O 3
ATOM 3561 N N . GLU A 1 74 ? 7.708 47.290 32.657 1.00 0.00 74 GLU A N 3
ATOM 3562 C CA . GLU A 1 74 ? 6.486 47.540 33.436 1.00 0.00 74 GLU A CA 3
ATOM 3563 C C . GLU A 1 74 ? 5.398 46.572 32.995 1.00 0.00 74 GLU A C 3
ATOM 3564 O O . GLU A 1 74 ? 4.360 46.477 33.653 1.00 0.00 74 GLU A O 3
ATOM 3576 N N . ASN A 1 75 ? 5.626 45.830 31.862 1.00 0.00 75 ASN A N 3
ATOM 3577 C CA . ASN A 1 75 ? 4.646 44.873 31.345 1.00 0.00 75 ASN A CA 3
ATOM 3578 C C . ASN A 1 75 ? 5.416 43.849 30.531 1.00 0.00 75 ASN A C 3
ATOM 3579 O O . ASN A 1 75 ? 6.599 44.040 30.249 1.00 0.00 75 ASN A O 3
ATOM 3590 N N . GLU A 1 76 ? 4.718 42.738 30.123 1.00 0.00 76 GLU A N 3
ATOM 3591 C CA . GLU A 1 76 ? 5.326 41.653 29.341 1.00 0.00 76 GLU A CA 3
ATOM 3592 C C . GLU A 1 76 ? 4.762 41.696 27.923 1.00 0.00 76 GLU A C 3
ATOM 3593 O O . GLU A 1 76 ? 4.987 40.777 27.133 1.00 0.00 76 GLU A O 3
ATOM 3605 N N . ASP A 1 77 ? 4.029 42.806 27.566 1.00 0.00 77 ASP A N 3
ATOM 3606 C CA . ASP A 1 77 ? 3.418 42.961 26.235 1.00 0.00 77 ASP A CA 3
ATOM 3607 C C . ASP A 1 77 ? 4.472 43.469 25.260 1.00 0.00 77 ASP A C 3
ATOM 3608 O O . ASP A 1 77 ? 4.432 43.119 24.078 1.00 0.00 77 ASP A O 3
ATOM 3617 N N . GLN A 1 78 ? 5.423 44.332 25.781 1.00 0.00 78 GLN A N 3
ATOM 3618 C CA . GLN A 1 78 ? 6.537 44.932 25.014 1.00 0.00 78 GLN A CA 3
ATOM 3619 C C . GLN A 1 78 ? 5.981 45.856 23.919 1.00 0.00 78 GLN A C 3
ATOM 3620 O O . GLN A 1 78 ? 5.347 46.865 24.230 1.00 0.00 78 GLN A O 3
ATOM 3634 N N . GLY A 1 79 ? 6.217 45.525 22.612 1.00 0.00 79 GLY A N 3
ATOM 3635 C CA . GLY A 1 79 ? 5.725 46.339 21.517 1.00 0.00 79 GLY A CA 3
ATOM 3636 C C . GLY A 1 79 ? 6.267 45.747 20.256 1.00 0.00 79 GLY A C 3
ATOM 3637 O O . GLY A 1 79 ? 7.006 44.760 20.293 1.00 0.00 79 GLY A O 3
ATOM 3641 N N . ASP A 1 80 ? 5.902 46.369 19.087 1.00 0.00 80 ASP A N 3
ATOM 3642 C CA . ASP A 1 80 ? 6.353 45.911 17.766 1.00 0.00 80 ASP A CA 3
ATOM 3643 C C . ASP A 1 80 ? 7.613 46.681 17.394 1.00 0.00 80 ASP A C 3
ATOM 3644 O O . ASP A 1 80 ? 8.461 46.167 16.666 1.00 0.00 80 ASP A O 3
ATOM 3653 N N . ASP A 1 81 ? 7.725 47.949 17.898 1.00 0.00 81 ASP A N 3
ATOM 3654 C CA . ASP A 1 81 ? 8.876 48.808 17.633 1.00 0.00 81 ASP A CA 3
ATOM 3655 C C . ASP A 1 81 ? 9.307 49.348 18.981 1.00 0.00 81 ASP A C 3
ATOM 3656 O O . ASP A 1 81 ? 8.464 49.644 19.826 1.00 0.00 81 ASP A O 3
ATOM 3665 N N . GLU A 1 82 ? 10.662 49.511 19.191 1.00 0.00 82 GLU A N 3
ATOM 3666 C CA . GLU A 1 82 ? 11.214 50.012 20.461 1.00 0.00 82 GLU A CA 3
ATOM 3667 C C . GLU A 1 82 ? 11.219 51.540 20.474 1.00 0.00 82 GLU A C 3
ATOM 3668 O O . GLU A 1 82 ? 11.313 52.140 21.543 1.00 0.00 82 GLU A O 3
ATOM 3680 N N . TRP A 1 83 ? 11.109 52.192 19.264 1.00 0.00 83 TRP A N 3
ATOM 3681 C CA . TRP A 1 83 ? 11.110 53.660 19.148 1.00 0.00 83 TRP A CA 3
ATOM 3682 C C . TRP A 1 83 ? 9.675 54.144 18.918 1.00 0.00 83 TRP A C 3
ATOM 3683 O O . TRP A 1 83 ? 9.461 55.338 18.682 1.00 0.00 83 TRP A O 3
ATOM 3704 N N . ASP A 1 84 ? 8.661 53.193 18.998 1.00 0.00 84 ASP A N 3
ATOM 3705 C CA . ASP A 1 84 ? 7.209 53.481 18.800 1.00 0.00 84 ASP A CA 3
ATOM 3706 C C . ASP A 1 84 ? 6.969 53.954 17.354 1.00 0.00 84 ASP A C 3
ATOM 3707 O O . ASP A 1 84 ? 7.647 53.485 16.437 1.00 0.00 84 ASP A O 3
ATOM 3716 N N . ARG A 1 85 ? 5.972 54.884 17.137 1.00 0.00 85 ARG A N 3
ATOM 3717 C CA . ARG A 1 85 ? 5.656 55.418 15.806 1.00 0.00 85 ARG A CA 3
ATOM 3718 C C . ARG A 1 85 ? 6.288 56.795 15.685 1.00 0.00 85 ARG A C 3
ATOM 3719 O O . ARG A 1 85 ? 6.628 57.228 14.586 1.00 0.00 85 ARG A O 3
ATOM 3740 N N . LYS A 1 86 ? 6.442 57.504 16.847 1.00 0.00 86 LYS A N 3
ATOM 3741 C CA . LYS A 1 86 ? 7.035 58.845 16.888 1.00 0.00 86 LYS A CA 3
ATOM 3742 C C . LYS A 1 86 ? 7.904 58.908 18.172 1.00 0.00 86 LYS A C 3
ATOM 3743 O O . LYS A 1 86 ? 7.465 58.351 19.223 1.00 0.00 86 LYS A O 3
ATOM 3763 N N . ASP A 1 1 ? 18.439 33.930 21.059 1.00 0.00 1 ASP A N 4
ATOM 3764 C CA . ASP A 1 1 ? 17.602 34.284 22.246 1.00 0.00 1 ASP A CA 4
ATOM 3765 C C . ASP A 1 1 ? 16.927 33.037 22.777 1.00 0.00 1 ASP A C 4
ATOM 3766 O O . ASP A 1 1 ? 16.024 32.489 22.140 1.00 0.00 1 ASP A O 4
ATOM 3777 N N . SER A 1 2 ? 17.389 32.561 23.975 1.00 0.00 2 SER A N 4
ATOM 3778 C CA . SER A 1 2 ? 16.833 31.372 24.618 1.00 0.00 2 SER A CA 4
ATOM 3779 C C . SER A 1 2 ? 16.739 31.694 26.090 1.00 0.00 2 SER A C 4
ATOM 3780 O O . SER A 1 2 ? 17.479 32.539 26.595 1.00 0.00 2 SER A O 4
ATOM 3788 N N . GLU A 1 3 ? 15.808 30.988 26.812 1.00 0.00 3 GLU A N 4
ATOM 3789 C CA . GLU A 1 3 ? 15.567 31.214 28.245 1.00 0.00 3 GLU A CA 4
ATOM 3790 C C . GLU A 1 3 ? 16.588 30.466 29.102 1.00 0.00 3 GLU A C 4
ATOM 3791 O O . GLU A 1 3 ? 17.125 31.035 30.055 1.00 0.00 3 GLU A O 4
ATOM 3803 N N . PHE A 1 4 ? 16.866 29.172 28.759 1.00 0.00 4 PHE A N 4
ATOM 3804 C CA . PHE A 1 4 ? 17.783 28.334 29.528 1.00 0.00 4 PHE A CA 4
ATOM 3805 C C . PHE A 1 4 ? 18.667 27.535 28.554 1.00 0.00 4 PHE A C 4
ATOM 3806 O O . PHE A 1 4 ? 18.451 26.327 28.396 1.00 0.00 4 PHE A O 4
ATOM 3823 N N . PRO A 1 5 ? 19.675 28.159 27.851 1.00 0.00 5 PRO A N 4
ATOM 3824 C CA . PRO A 1 5 ? 20.535 27.384 26.952 1.00 0.00 5 PRO A CA 4
ATOM 3825 C C . PRO A 1 5 ? 21.732 26.668 27.626 1.00 0.00 5 PRO A C 4
ATOM 3826 O O . PRO A 1 5 ? 22.639 27.305 28.166 1.00 0.00 5 PRO A O 4
ATOM 3837 N N . CYS A 1 6 ? 21.705 25.305 27.536 1.00 0.00 6 CYS A N 4
ATOM 3838 C CA . CYS A 1 6 ? 22.741 24.362 28.008 1.00 0.00 6 CYS A CA 4
ATOM 3839 C C . CYS A 1 6 ? 22.003 23.007 27.985 1.00 0.00 6 CYS A C 4
ATOM 3840 O O . CYS A 1 6 ? 20.785 23.008 28.181 1.00 0.00 6 CYS A O 4
ATOM 3847 N N . PRO A 1 7 ? 22.675 21.825 27.760 1.00 0.00 7 PRO A N 4
ATOM 3848 C CA . PRO A 1 7 ? 21.966 20.515 27.717 1.00 0.00 7 PRO A CA 4
ATOM 3849 C C . PRO A 1 7 ? 21.729 19.904 29.097 1.00 0.00 7 PRO A C 4
ATOM 3850 O O . PRO A 1 7 ? 22.263 20.419 30.089 1.00 0.00 7 PRO A O 4
ATOM 3861 N N . ARG A 1 8 ? 20.858 18.813 29.202 1.00 0.00 8 ARG A N 4
ATOM 3862 C CA . ARG A 1 8 ? 20.614 18.156 30.513 1.00 0.00 8 ARG A CA 4
ATOM 3863 C C . ARG A 1 8 ? 21.913 17.575 30.938 1.00 0.00 8 ARG A C 4
ATOM 3864 O O . ARG A 1 8 ? 22.633 16.936 30.157 1.00 0.00 8 ARG A O 4
ATOM 3885 N N . LYS A 1 9 ? 22.226 17.844 32.228 1.00 0.00 9 LYS A N 4
ATOM 3886 C CA . LYS A 1 9 ? 23.478 17.464 32.782 1.00 0.00 9 LYS A CA 4
ATOM 3887 C C . LYS A 1 9 ? 23.303 17.061 34.252 1.00 0.00 9 LYS A C 4
ATOM 3888 O O . LYS A 1 9 ? 22.209 16.817 34.741 1.00 0.00 9 LYS A O 4
ATOM 3907 N N . GLN A 1 10 ? 24.446 16.981 34.959 1.00 0.00 10 GLN A N 4
ATOM 3908 C CA . GLN A 1 10 ? 24.579 16.475 36.318 1.00 0.00 10 GLN A CA 4
ATOM 3909 C C . GLN A 1 10 ? 24.152 17.414 37.475 1.00 0.00 10 GLN A C 4
ATOM 3910 O O . GLN A 1 10 ? 24.563 18.564 37.570 1.00 0.00 10 GLN A O 4
ATOM 3924 N N . GLN A 1 11 ? 23.260 16.881 38.393 1.00 0.00 11 GLN A N 4
ATOM 3925 C CA . GLN A 1 11 ? 22.910 17.575 39.648 1.00 0.00 11 GLN A CA 4
ATOM 3926 C C . GLN A 1 11 ? 23.846 17.013 40.763 1.00 0.00 11 GLN A C 4
ATOM 3927 O O . GLN A 1 11 ? 24.208 15.833 40.697 1.00 0.00 11 GLN A O 4
ATOM 3941 N N . PRO A 1 12 ? 24.271 17.827 41.795 1.00 0.00 12 PRO A N 4
ATOM 3942 C CA . PRO A 1 12 ? 25.129 17.316 42.905 1.00 0.00 12 PRO A CA 4
ATOM 3943 C C . PRO A 1 12 ? 24.346 16.589 44.006 1.00 0.00 12 PRO A C 4
ATOM 3944 O O . PRO A 1 12 ? 23.127 16.471 43.926 1.00 0.00 12 PRO A O 4
ATOM 3955 N N . ALA A 1 13 ? 25.063 16.062 45.058 1.00 0.00 13 ALA A N 4
ATOM 3956 C CA . ALA A 1 13 ? 24.411 15.361 46.188 1.00 0.00 13 ALA A CA 4
ATOM 3957 C C . ALA A 1 13 ? 23.834 16.414 47.125 1.00 0.00 13 ALA A C 4
ATOM 3958 O O . ALA A 1 13 ? 24.453 17.457 47.346 1.00 0.00 13 ALA A O 4
ATOM 3965 N N . GLY A 1 14 ? 22.604 16.143 47.704 1.00 0.00 14 GLY A N 4
ATOM 3966 C CA . GLY A 1 14 ? 21.930 17.100 48.605 1.00 0.00 14 GLY A CA 4
ATOM 3967 C C . GLY A 1 14 ? 21.182 18.110 47.758 1.00 0.00 14 GLY A C 4
ATOM 3968 O O . GLY A 1 14 ? 21.004 19.261 48.153 1.00 0.00 14 GLY A O 4
ATOM 3972 N N . ASN A 1 15 ? 20.738 17.652 46.548 1.00 0.00 15 ASN A N 4
ATOM 3973 C CA . ASN A 1 15 ? 20.051 18.489 45.557 1.00 0.00 15 ASN A CA 4
ATOM 3974 C C . ASN A 1 15 ? 18.615 18.825 45.964 1.00 0.00 15 ASN A C 4
ATOM 3975 O O . ASN A 1 15 ? 17.886 17.970 46.472 1.00 0.00 15 ASN A O 4
ATOM 3986 N N . SER A 1 16 ? 18.208 20.119 45.733 1.00 0.00 16 SER A N 4
ATOM 3987 C CA . SER A 1 16 ? 16.833 20.548 45.929 1.00 0.00 16 SER A CA 4
ATOM 3988 C C . SER A 1 16 ? 16.747 21.894 45.261 1.00 0.00 16 SER A C 4
ATOM 3989 O O . SER A 1 16 ? 16.585 22.919 45.936 1.00 0.00 16 SER A O 4
ATOM 3997 N N . GLU A 1 17 ? 16.836 21.909 43.877 1.00 0.00 17 GLU A N 4
ATOM 3998 C CA . GLU A 1 17 ? 16.767 23.129 43.120 1.00 0.00 17 GLU A CA 4
ATOM 3999 C C . GLU A 1 17 ? 17.295 22.666 41.851 1.00 0.00 17 GLU A C 4
ATOM 4000 O O . GLU A 1 17 ? 18.267 21.899 41.881 1.00 0.00 17 GLU A O 4
ATOM 4012 N N . CYS A 1 18 ? 16.760 23.084 40.701 1.00 0.00 18 CYS A N 4
ATOM 4013 C CA . CYS A 1 18 ? 17.375 22.624 39.499 1.00 0.00 18 CYS A CA 4
ATOM 4014 C C . CYS A 1 18 ? 17.399 23.779 38.564 1.00 0.00 18 CYS A C 4
ATOM 4015 O O . CYS A 1 18 ? 16.393 24.181 38.037 1.00 0.00 18 CYS A O 4
ATOM 4022 N N . SER A 1 19 ? 18.633 24.139 38.225 1.00 0.00 19 SER A N 4
ATOM 4023 C CA . SER A 1 19 ? 19.013 25.168 37.290 1.00 0.00 19 SER A CA 4
ATOM 4024 C C . SER A 1 19 ? 20.253 24.580 36.847 1.00 0.00 19 SER A C 4
ATOM 4025 O O . SER A 1 19 ? 20.643 23.585 37.472 1.00 0.00 19 SER A O 4
ATOM 4033 N N . TYR A 1 20 ? 20.951 25.083 35.797 1.00 0.00 20 TYR A N 4
ATOM 4034 C CA . TYR A 1 20 ? 22.213 24.416 35.584 1.00 0.00 20 TYR A CA 4
ATOM 4035 C C . TYR A 1 20 ? 23.283 25.427 35.339 1.00 0.00 20 TYR A C 4
ATOM 4036 O O . TYR A 1 20 ? 23.272 26.130 34.368 1.00 0.00 20 TYR A O 4
ATOM 4054 N N . TYR A 1 21 ? 24.381 25.276 36.127 1.00 0.00 21 TYR A N 4
ATOM 4055 C CA . TYR A 1 21 ? 25.503 26.170 36.111 1.00 0.00 21 TYR A CA 4
ATOM 4056 C C . TYR A 1 21 ? 26.515 25.642 35.123 1.00 0.00 21 TYR A C 4
ATOM 4057 O O . TYR A 1 21 ? 27.126 24.594 35.320 1.00 0.00 21 TYR A O 4
ATOM 4075 N N . CYS A 1 22 ? 26.739 26.446 34.055 1.00 0.00 22 CYS A N 4
ATOM 4076 C CA . CYS A 1 22 ? 27.588 26.088 32.954 1.00 0.00 22 CYS A CA 4
ATOM 4077 C C . CYS A 1 22 ? 27.965 27.400 32.367 1.00 0.00 22 CYS A C 4
ATOM 4078 O O . CYS A 1 22 ? 27.337 28.400 32.680 1.00 0.00 22 CYS A O 4
ATOM 4085 N N . GLU A 1 23 ? 29.000 27.431 31.508 1.00 0.00 23 GLU A N 4
ATOM 4086 C CA . GLU A 1 23 ? 29.414 28.665 30.863 1.00 0.00 23 GLU A CA 4
ATOM 4087 C C . GLU A 1 23 ? 28.991 28.594 29.399 1.00 0.00 23 GLU A C 4
ATOM 4088 O O . GLU A 1 23 ? 29.711 28.015 28.578 1.00 0.00 23 GLU A O 4
ATOM 4100 N N . MET A 1 24 ? 27.776 29.194 29.040 1.00 0.00 24 MET A N 4
ATOM 4101 C CA . MET A 1 24 ? 27.293 29.185 27.657 1.00 0.00 24 MET A CA 4
ATOM 4102 C C . MET A 1 24 ? 27.394 30.619 27.150 1.00 0.00 24 MET A C 4
ATOM 4103 O O . MET A 1 24 ? 26.878 31.543 27.775 1.00 0.00 24 MET A O 4
ATOM 4117 N N . ASN A 1 25 ? 28.138 30.788 25.992 1.00 0.00 25 ASN A N 4
ATOM 4118 C CA . ASN A 1 25 ? 28.375 32.079 25.292 1.00 0.00 25 ASN A CA 4
ATOM 4119 C C . ASN A 1 25 ? 29.334 32.998 26.073 1.00 0.00 25 ASN A C 4
ATOM 4120 O O . ASN A 1 25 ? 29.325 34.217 25.882 1.00 0.00 25 ASN A O 4
ATOM 4131 N N . GLY A 1 26 ? 30.201 32.414 26.980 1.00 0.00 26 GLY A N 4
ATOM 4132 C CA . GLY A 1 26 ? 31.220 33.199 27.732 1.00 0.00 26 GLY A CA 4
ATOM 4133 C C . GLY A 1 26 ? 30.653 33.827 28.991 1.00 0.00 26 GLY A C 4
ATOM 4134 O O . GLY A 1 26 ? 31.323 34.647 29.620 1.00 0.00 26 GLY A O 4
ATOM 4138 N N . GLN A 1 27 ? 29.404 33.452 29.378 1.00 0.00 27 GLN A N 4
ATOM 4139 C CA . GLN A 1 27 ? 28.737 33.976 30.570 1.00 0.00 27 GLN A CA 4
ATOM 4140 C C . GLN A 1 27 ? 28.185 32.797 31.244 1.00 0.00 27 GLN A C 4
ATOM 4141 O O . GLN A 1 27 ? 27.839 31.808 30.605 1.00 0.00 27 GLN A O 4
ATOM 4155 N N . TRP A 1 28 ? 28.103 32.897 32.598 1.00 0.00 28 TRP A N 4
ATOM 4156 C CA . TRP A 1 28 ? 27.590 31.834 33.412 1.00 0.00 28 TRP A CA 4
ATOM 4157 C C . TRP A 1 28 ? 26.111 31.830 33.153 1.00 0.00 28 TRP A C 4
ATOM 4158 O O . TRP A 1 28 ? 25.450 32.862 33.306 1.00 0.00 28 TRP A O 4
ATOM 4179 N N . LYS A 1 29 ? 25.580 30.653 32.755 1.00 0.00 29 LYS A N 4
ATOM 4180 C CA . LYS A 1 29 ? 24.209 30.552 32.392 1.00 0.00 29 LYS A CA 4
ATOM 4181 C C . LYS A 1 29 ? 23.578 29.483 33.180 1.00 0.00 29 LYS A C 4
ATOM 4182 O O . LYS A 1 29 ? 24.244 28.676 33.817 1.00 0.00 29 LYS A O 4
ATOM 4201 N N . LEU A 1 30 ? 22.218 29.538 33.156 1.00 0.00 30 LEU A N 4
ATOM 4202 C CA . LEU A 1 30 ? 21.369 28.612 33.821 1.00 0.00 30 LEU A CA 4
ATOM 4203 C C . LEU A 1 30 ? 20.853 27.745 32.690 1.00 0.00 30 LEU A C 4
ATOM 4204 O O . LEU A 1 30 ? 20.599 28.253 31.597 1.00 0.00 30 LEU A O 4
ATOM 4220 N N . GLY A 1 31 ? 20.701 26.412 32.929 1.00 0.00 31 GLY A N 4
ATOM 4221 C CA . GLY A 1 31 ? 20.267 25.482 31.914 1.00 0.00 31 GLY A CA 4
ATOM 4222 C C . GLY A 1 31 ? 19.315 24.583 32.573 1.00 0.00 31 GLY A C 4
ATOM 4223 O O . GLY A 1 31 ? 18.590 25.004 33.480 1.00 0.00 31 GLY A O 4
ATOM 4227 N N . LYS A 1 32 ? 19.296 23.289 32.147 1.00 0.00 32 LYS A N 4
ATOM 4228 C CA . LYS A 1 32 ? 18.348 22.355 32.685 1.00 0.00 32 LYS A CA 4
ATOM 4229 C C . LYS A 1 32 ? 19.017 21.029 33.012 1.00 0.00 32 LYS A C 4
ATOM 4230 O O . LYS A 1 32 ? 20.139 20.758 32.621 1.00 0.00 32 LYS A O 4
ATOM 4249 N N . PHE A 1 33 ? 18.315 20.292 33.929 1.00 0.00 33 PHE A N 4
ATOM 4250 C CA . PHE A 1 33 ? 18.604 18.931 34.392 1.00 0.00 33 PHE A CA 4
ATOM 4251 C C . PHE A 1 33 ? 17.454 18.102 33.908 1.00 0.00 33 PHE A C 4
ATOM 4252 O O . PHE A 1 33 ? 16.672 18.587 33.086 1.00 0.00 33 PHE A O 4
ATOM 4269 N N . GLN A 1 34 ? 17.370 16.779 34.328 1.00 0.00 34 GLN A N 4
ATOM 4270 C CA . GLN A 1 34 ? 16.253 15.896 33.922 1.00 0.00 34 GLN A CA 4
ATOM 4271 C C . GLN A 1 34 ? 14.963 16.637 34.210 1.00 0.00 34 GLN A C 4
ATOM 4272 O O . GLN A 1 34 ? 14.813 17.197 35.300 1.00 0.00 34 GLN A O 4
ATOM 4286 N N . ASN A 1 35 ? 14.008 16.653 33.205 1.00 0.00 35 ASN A N 4
ATOM 4287 C CA . ASN A 1 35 ? 12.767 17.420 33.308 1.00 0.00 35 ASN A CA 4
ATOM 4288 C C . ASN A 1 35 ? 11.900 16.871 34.422 1.00 0.00 35 ASN A C 4
ATOM 4289 O O . ASN A 1 35 ? 11.205 15.864 34.241 1.00 0.00 35 ASN A O 4
ATOM 4300 N N . GLY A 1 36 ? 11.961 17.537 35.637 1.00 0.00 36 GLY A N 4
ATOM 4301 C CA . GLY A 1 36 ? 11.179 17.102 36.754 1.00 0.00 36 GLY A CA 4
ATOM 4302 C C . GLY A 1 36 ? 12.029 16.317 37.706 1.00 0.00 36 GLY A C 4
ATOM 4303 O O . GLY A 1 36 ? 11.598 15.219 38.074 1.00 0.00 36 GLY A O 4
ATOM 4307 N N . ALA A 1 37 ? 13.302 16.798 38.122 1.00 0.00 37 ALA A N 4
ATOM 4308 C CA . ALA A 1 37 ? 14.110 16.007 39.051 1.00 0.00 37 ALA A CA 4
ATOM 4309 C C . ALA A 1 37 ? 13.443 15.972 40.422 1.00 0.00 37 ALA A C 4
ATOM 4310 O O . ALA A 1 37 ? 12.386 16.529 40.603 1.00 0.00 37 ALA A O 4
ATOM 4317 N N . ARG A 1 38 ? 14.014 15.273 41.432 1.00 0.00 38 ARG A N 4
ATOM 4318 C CA . ARG A 1 38 ? 13.377 15.261 42.751 1.00 0.00 38 ARG A CA 4
ATOM 4319 C C . ARG A 1 38 ? 14.012 16.371 43.553 1.00 0.00 38 ARG A C 4
ATOM 4320 O O . ARG A 1 38 ? 15.200 16.654 43.405 1.00 0.00 38 ARG A O 4
ATOM 4341 N N . CYS A 1 39 ? 13.180 17.037 44.414 1.00 0.00 39 CYS A N 4
ATOM 4342 C CA . CYS A 1 39 ? 13.605 18.180 45.217 1.00 0.00 39 CYS A CA 4
ATOM 4343 C C . CYS A 1 39 ? 13.548 17.719 46.657 1.00 0.00 39 CYS A C 4
ATOM 4344 O O . CYS A 1 39 ? 13.470 16.519 46.894 1.00 0.00 39 CYS A O 4
ATOM 4351 N N . ASP A 1 40 ? 13.684 18.667 47.681 1.00 0.00 40 ASP A N 4
ATOM 4352 C CA . ASP A 1 40 ? 13.521 18.295 49.127 1.00 0.00 40 ASP A CA 4
ATOM 4353 C C . ASP A 1 40 ? 12.094 17.831 49.271 1.00 0.00 40 ASP A C 4
ATOM 4354 O O . ASP A 1 40 ? 11.746 17.119 50.205 1.00 0.00 40 ASP A O 4
ATOM 4363 N N . TYR A 1 41 ? 11.266 18.257 48.262 1.00 0.00 41 TYR A N 4
ATOM 4364 C CA . TYR A 1 41 ? 9.887 17.885 48.095 1.00 0.00 41 TYR A CA 4
ATOM 4365 C C . TYR A 1 41 ? 9.908 16.522 47.364 1.00 0.00 41 TYR A C 4
ATOM 4366 O O . TYR A 1 41 ? 9.622 16.432 46.165 1.00 0.00 41 TYR A O 4
ATOM 4384 N N . ASN A 1 42 ? 10.295 15.435 48.125 1.00 0.00 42 ASN A N 4
ATOM 4385 C CA . ASN A 1 42 ? 10.391 14.066 47.609 1.00 0.00 42 ASN A CA 4
ATOM 4386 C C . ASN A 1 42 ? 9.660 13.177 48.609 1.00 0.00 42 ASN A C 4
ATOM 4387 O O . ASN A 1 42 ? 8.701 12.495 48.243 1.00 0.00 42 ASN A O 4
ATOM 4398 N N . ALA A 1 43 ? 10.112 13.187 49.911 1.00 0.00 43 ALA A N 4
ATOM 4399 C CA . ALA A 1 43 ? 9.524 12.332 50.961 1.00 0.00 43 ALA A CA 4
ATOM 4400 C C . ALA A 1 43 ? 8.469 13.094 51.747 1.00 0.00 43 ALA A C 4
ATOM 4401 O O . ALA A 1 43 ? 7.550 12.477 52.290 1.00 0.00 43 ALA A O 4
ATOM 4408 N N . VAL A 1 44 ? 8.586 14.462 51.826 1.00 0.00 44 VAL A N 4
ATOM 4409 C CA . VAL A 1 44 ? 7.629 15.300 52.579 1.00 0.00 44 VAL A CA 4
ATOM 4410 C C . VAL A 1 44 ? 6.348 15.482 51.741 1.00 0.00 44 VAL A C 4
ATOM 4411 O O . VAL A 1 44 ? 5.240 15.362 52.266 1.00 0.00 44 VAL A O 4
ATOM 4424 N N . LYS A 1 45 ? 6.510 15.748 50.412 1.00 0.00 45 LYS A N 4
ATOM 4425 C CA . LYS A 1 45 ? 5.408 15.936 49.462 1.00 0.00 45 LYS A CA 4
ATOM 4426 C C . LYS A 1 45 ? 5.971 15.437 48.159 1.00 0.00 45 LYS A C 4
ATOM 4427 O O . LYS A 1 45 ? 7.171 15.253 48.063 1.00 0.00 45 LYS A O 4
ATOM 4446 N N . ASP A 1 46 ? 5.108 15.176 47.116 1.00 0.00 46 ASP A N 4
ATOM 4447 C CA . ASP A 1 46 ? 5.594 14.765 45.780 1.00 0.00 46 ASP A CA 4
ATOM 4448 C C . ASP A 1 46 ? 6.090 16.047 45.116 1.00 0.00 46 ASP A C 4
ATOM 4449 O O . ASP A 1 46 ? 5.677 17.140 45.527 1.00 0.00 46 ASP A O 4
ATOM 4458 N N . GLY A 1 47 ? 6.965 15.976 44.062 1.00 0.00 47 GLY A N 4
ATOM 4459 C CA . GLY A 1 47 ? 7.466 17.192 43.502 1.00 0.00 47 GLY A CA 4
ATOM 4460 C C . GLY A 1 47 ? 8.168 16.891 42.252 1.00 0.00 47 GLY A C 4
ATOM 4461 O O . GLY A 1 47 ? 8.284 15.745 41.816 1.00 0.00 47 GLY A O 4
ATOM 4465 N N . VAL A 1 48 ? 8.646 17.994 41.656 1.00 0.00 48 VAL A N 4
ATOM 4466 C CA . VAL A 1 48 ? 9.356 17.998 40.405 1.00 0.00 48 VAL A CA 4
ATOM 4467 C C . VAL A 1 48 ? 10.401 19.092 40.586 1.00 0.00 48 VAL A C 4
ATOM 4468 O O . VAL A 1 48 ? 10.290 19.865 41.522 1.00 0.00 48 VAL A O 4
ATOM 4481 N N . CYS A 1 49 ? 11.529 19.083 39.796 1.00 0.00 49 CYS A N 4
ATOM 4482 C CA . CYS A 1 49 ? 12.553 20.075 39.902 1.00 0.00 49 CYS A CA 4
ATOM 4483 C C . CYS A 1 49 ? 13.181 20.282 38.525 1.00 0.00 49 CYS A C 4
ATOM 4484 O O . CYS A 1 49 ? 13.956 19.437 38.101 1.00 0.00 49 CYS A O 4
ATOM 4491 N N . ASN A 1 50 ? 12.898 21.440 37.806 1.00 0.00 50 ASN A N 4
ATOM 4492 C CA . ASN A 1 50 ? 13.578 21.762 36.529 1.00 0.00 50 ASN A CA 4
ATOM 4493 C C . ASN A 1 50 ? 13.083 23.076 35.998 1.00 0.00 50 ASN A C 4
ATOM 4494 O O . ASN A 1 50 ? 11.938 23.447 36.222 1.00 0.00 50 ASN A O 4
ATOM 4505 N N . GLU A 1 51 ? 13.990 23.755 35.176 1.00 0.00 51 GLU A N 4
ATOM 4506 C CA . GLU A 1 51 ? 13.704 25.055 34.514 1.00 0.00 51 GLU A CA 4
ATOM 4507 C C . GLU A 1 51 ? 13.950 26.193 35.488 1.00 0.00 51 GLU A C 4
ATOM 4508 O O . GLU A 1 51 ? 13.176 27.144 35.623 1.00 0.00 51 GLU A O 4
ATOM 4520 N N . GLY A 1 52 ? 15.119 26.067 36.175 1.00 0.00 52 GLY A N 4
ATOM 4521 C CA . GLY A 1 52 ? 15.673 27.089 37.024 1.00 0.00 52 GLY A CA 4
ATOM 4522 C C . GLY A 1 52 ? 15.514 26.964 38.513 1.00 0.00 52 GLY A C 4
ATOM 4523 O O . GLY A 1 52 ? 16.475 27.284 39.179 1.00 0.00 52 GLY A O 4
ATOM 4527 N N . LEU A 1 53 ? 14.441 26.390 39.132 1.00 0.00 53 LEU A N 4
ATOM 4528 C CA . LEU A 1 53 ? 14.319 26.525 40.623 1.00 0.00 53 LEU A CA 4
ATOM 4529 C C . LEU A 1 53 ? 13.761 25.226 41.238 1.00 0.00 53 LEU A C 4
ATOM 4530 O O . LEU A 1 53 ? 13.822 24.185 40.594 1.00 0.00 53 LEU A O 4
ATOM 4546 N N . CYS A 1 54 ? 13.359 25.225 42.594 1.00 0.00 54 CYS A N 4
ATOM 4547 C CA . CYS A 1 54 ? 12.807 24.047 43.278 1.00 0.00 54 CYS A CA 4
ATOM 4548 C C . CYS A 1 54 ? 11.307 24.170 43.183 1.00 0.00 54 CYS A C 4
ATOM 4549 O O . CYS A 1 54 ? 10.769 25.275 43.289 1.00 0.00 54 CYS A O 4
ATOM 4556 N N . TYR A 1 55 ? 10.608 23.010 42.994 1.00 0.00 55 TYR A N 4
ATOM 4557 C CA . TYR A 1 55 ? 9.167 23.005 42.766 1.00 0.00 55 TYR A CA 4
ATOM 4558 C C . TYR A 1 55 ? 8.562 21.883 43.570 1.00 0.00 55 TYR A C 4
ATOM 4559 O O . TYR A 1 55 ? 9.266 20.996 44.057 1.00 0.00 55 TYR A O 4
ATOM 4577 N N . ALA A 1 56 ? 7.205 21.936 43.721 1.00 0.00 56 ALA A N 4
ATOM 4578 C CA . ALA A 1 56 ? 6.444 20.924 44.432 1.00 0.00 56 ALA A CA 4
ATOM 4579 C C . ALA A 1 56 ? 5.162 20.784 43.629 1.00 0.00 56 ALA A C 4
ATOM 4580 O O . ALA A 1 56 ? 4.597 21.799 43.212 1.00 0.00 56 ALA A O 4
ATOM 4587 N N . SER A 1 57 ? 4.679 19.520 43.373 1.00 0.00 57 SER A N 4
ATOM 4588 C CA . SER A 1 57 ? 3.452 19.301 42.592 1.00 0.00 57 SER A CA 4
ATOM 4589 C C . SER A 1 57 ? 2.825 18.018 43.081 1.00 0.00 57 SER A C 4
ATOM 4590 O O . SER A 1 57 ? 3.530 17.075 43.418 1.00 0.00 57 SER A O 4
ATOM 4598 N N . GLY A 1 58 ? 1.448 17.963 43.100 1.00 0.00 58 GLY A N 4
ATOM 4599 C CA . GLY A 1 58 ? 0.702 16.754 43.510 1.00 0.00 58 GLY A CA 4
ATOM 4600 C C . GLY A 1 58 ? 0.081 16.953 44.865 1.00 0.00 58 GLY A C 4
ATOM 4601 O O . GLY A 1 58 ? -1.016 16.450 45.107 1.00 0.00 58 GLY A O 4
ATOM 4605 N N . ASP A 1 59 ? 0.773 17.693 45.790 1.00 0.00 59 ASP A N 4
ATOM 4606 C CA . ASP A 1 59 ? 0.239 17.947 47.130 1.00 0.00 59 ASP A CA 4
ATOM 4607 C C . ASP A 1 59 ? 0.429 19.418 47.413 1.00 0.00 59 ASP A C 4
ATOM 4608 O O . ASP A 1 59 ? 1.423 20.020 47.002 1.00 0.00 59 ASP A O 4
ATOM 4617 N N . SER A 1 60 ? -0.565 20.013 48.134 1.00 0.00 60 SER A N 4
ATOM 4618 C CA . SER A 1 60 ? -0.534 21.423 48.520 1.00 0.00 60 SER A CA 4
ATOM 4619 C C . SER A 1 60 ? -1.326 21.497 49.797 1.00 0.00 60 SER A C 4
ATOM 4620 O O . SER A 1 60 ? -0.886 22.097 50.779 1.00 0.00 60 SER A O 4
ATOM 4628 N N . ALA A 1 61 ? -2.539 20.869 49.781 1.00 0.00 61 ALA A N 4
ATOM 4629 C CA . ALA A 1 61 ? -3.427 20.825 50.933 1.00 0.00 61 ALA A CA 4
ATOM 4630 C C . ALA A 1 61 ? -4.246 19.574 50.748 1.00 0.00 61 ALA A C 4
ATOM 4631 O O . ALA A 1 61 ? -4.349 19.061 49.629 1.00 0.00 61 ALA A O 4
ATOM 4638 N N . SER A 1 62 ? -4.838 19.049 51.863 1.00 0.00 62 SER A N 4
ATOM 4639 C CA . SER A 1 62 ? -5.651 17.835 51.816 1.00 0.00 62 SER A CA 4
ATOM 4640 C C . SER A 1 62 ? -6.938 18.138 52.540 1.00 0.00 62 SER A C 4
ATOM 4641 O O . SER A 1 62 ? -6.944 18.873 53.529 1.00 0.00 62 SER A O 4
ATOM 4649 N N . ASN A 1 63 ? -8.062 17.551 52.031 1.00 0.00 63 ASN A N 4
ATOM 4650 C CA . ASN A 1 63 ? -9.390 17.734 52.610 1.00 0.00 63 ASN A CA 4
ATOM 4651 C C . ASN A 1 63 ? -10.062 16.387 52.519 1.00 0.00 63 ASN A C 4
ATOM 4652 O O . ASN A 1 63 ? -9.645 15.530 51.733 1.00 0.00 63 ASN A O 4
ATOM 4663 N N . THR A 1 64 ? -11.145 16.191 53.336 1.00 0.00 64 THR A N 4
ATOM 4664 C CA . THR A 1 64 ? -11.910 14.937 53.365 1.00 0.00 64 THR A CA 4
ATOM 4665 C C . THR A 1 64 ? -13.208 15.180 52.616 1.00 0.00 64 THR A C 4
ATOM 4666 O O . THR A 1 64 ? -13.687 16.314 52.537 1.00 0.00 64 THR A O 4
ATOM 4677 N N . GLN A 1 65 ? -13.790 14.077 52.031 1.00 0.00 65 GLN A N 4
ATOM 4678 C CA . GLN A 1 65 ? -15.040 14.142 51.253 1.00 0.00 65 GLN A CA 4
ATOM 4679 C C . GLN A 1 65 ? -16.232 14.395 52.170 1.00 0.00 65 GLN A C 4
ATOM 4680 O O . GLN A 1 65 ? -17.121 15.169 51.814 1.00 0.00 65 GLN A O 4
ATOM 4694 N N . ASN A 1 66 ? -16.231 13.725 53.387 1.00 0.00 66 ASN A N 4
ATOM 4695 C CA . ASN A 1 66 ? -17.306 13.824 54.413 1.00 0.00 66 ASN A CA 4
ATOM 4696 C C . ASN A 1 66 ? -18.647 13.343 53.839 1.00 0.00 66 ASN A C 4
ATOM 4697 O O . ASN A 1 66 ? -19.693 13.961 54.056 1.00 0.00 66 ASN A O 4
ATOM 4708 N N . GLN A 1 67 ? -18.605 12.194 53.089 1.00 0.00 67 GLN A N 4
ATOM 4709 C CA . GLN A 1 67 ? -19.792 11.600 52.475 1.00 0.00 67 GLN A CA 4
ATOM 4710 C C . GLN A 1 67 ? -19.818 10.154 52.906 1.00 0.00 67 GLN A C 4
ATOM 4711 O O . GLN A 1 67 ? -18.773 9.542 53.129 1.00 0.00 67 GLN A O 4
ATOM 4725 N N . GLY A 1 68 ? -21.048 9.583 53.031 1.00 0.00 68 GLY A N 4
ATOM 4726 C CA . GLY A 1 68 ? -21.211 8.199 53.441 1.00 0.00 68 GLY A CA 4
ATOM 4727 C C . GLY A 1 68 ? -22.670 7.990 53.683 1.00 0.00 68 GLY A C 4
ATOM 4728 O O . GLY A 1 68 ? -23.313 7.188 53.006 1.00 0.00 68 GLY A O 4
ATOM 4732 N N . GLY A 1 69 ? -23.224 8.732 54.681 1.00 0.00 69 GLY A N 4
ATOM 4733 C CA . GLY A 1 69 ? -24.639 8.634 55.017 1.00 0.00 69 GLY A CA 4
ATOM 4734 C C . GLY A 1 69 ? -24.979 9.820 55.862 1.00 0.00 69 GLY A C 4
ATOM 4735 O O . GLY A 1 69 ? -25.738 9.704 56.823 1.00 0.00 69 GLY A O 4
ATOM 4739 N N . SER A 1 70 ? -24.387 11.003 55.513 1.00 0.00 70 SER A N 4
ATOM 4740 C CA . SER A 1 70 ? -24.624 12.247 56.240 1.00 0.00 70 SER A CA 4
ATOM 4741 C C . SER A 1 70 ? -24.648 13.338 55.201 1.00 0.00 70 SER A C 4
ATOM 4742 O O . SER A 1 70 ? -24.056 13.187 54.130 1.00 0.00 70 SER A O 4
ATOM 4750 N N . ARG A 1 71 ? -25.350 14.472 55.519 1.00 0.00 71 ARG A N 4
ATOM 4751 C CA . ARG A 1 71 ? -25.459 15.614 54.614 1.00 0.00 71 ARG A CA 4
ATOM 4752 C C . ARG A 1 71 ? -25.129 16.833 55.439 1.00 0.00 71 ARG A C 4
ATOM 4753 O O . ARG A 1 71 ? -25.427 16.876 56.635 1.00 0.00 71 ARG A O 4
ATOM 4774 N N . ARG A 1 72 ? -24.494 17.855 54.785 1.00 0.00 72 ARG A N 4
ATOM 4775 C CA . ARG A 1 72 ? -24.107 19.104 55.442 1.00 0.00 72 ARG A CA 4
ATOM 4776 C C . ARG A 1 72 ? -24.544 20.215 54.515 1.00 0.00 72 ARG A C 4
ATOM 4777 O O . ARG A 1 72 ? -24.681 20.000 53.308 1.00 0.00 72 ARG A O 4
ATOM 4798 N N . GLN A 1 73 ? -24.768 21.444 55.086 1.00 0.00 73 GLN A N 4
ATOM 4799 C CA . GLN A 1 73 ? -25.194 22.610 54.314 1.00 0.00 73 GLN A CA 4
ATOM 4800 C C . GLN A 1 73 ? -24.216 23.718 54.642 1.00 0.00 73 GLN A C 4
ATOM 4801 O O . GLN A 1 73 ? -23.760 23.824 55.782 1.00 0.00 73 GLN A O 4
ATOM 4815 N N . GLU A 1 74 ? -23.881 24.579 53.617 1.00 0.00 74 GLU A N 4
ATOM 4816 C CA . GLU A 1 74 ? -22.942 25.697 53.788 1.00 0.00 74 GLU A CA 4
ATOM 4817 C C . GLU A 1 74 ? -23.735 26.995 53.868 1.00 0.00 74 GLU A C 4
ATOM 4818 O O . GLU A 1 74 ? -23.156 28.063 54.078 1.00 0.00 74 GLU A O 4
ATOM 4830 N N . ASN A 1 75 ? -25.094 26.899 53.714 1.00 0.00 75 ASN A N 4
ATOM 4831 C CA . ASN A 1 75 ? -25.986 28.056 53.756 1.00 0.00 75 ASN A CA 4
ATOM 4832 C C . ASN A 1 75 ? -26.974 27.796 54.873 1.00 0.00 75 ASN A C 4
ATOM 4833 O O . ASN A 1 75 ? -27.194 26.648 55.261 1.00 0.00 75 ASN A O 4
ATOM 4844 N N . GLU A 1 76 ? -27.605 28.903 55.400 1.00 0.00 76 GLU A N 4
ATOM 4845 C CA . GLU A 1 76 ? -28.582 28.824 56.499 1.00 0.00 76 GLU A CA 4
ATOM 4846 C C . GLU A 1 76 ? -29.995 28.859 55.916 1.00 0.00 76 GLU A C 4
ATOM 4847 O O . GLU A 1 76 ? -30.975 28.852 56.662 1.00 0.00 76 GLU A O 4
ATOM 4859 N N . ASP A 1 77 ? -30.111 28.878 54.545 1.00 0.00 77 ASP A N 4
ATOM 4860 C CA . ASP A 1 77 ? -31.405 28.919 53.853 1.00 0.00 77 ASP A CA 4
ATOM 4861 C C . ASP A 1 77 ? -31.807 27.485 53.540 1.00 0.00 77 ASP A C 4
ATOM 4862 O O . ASP A 1 77 ? -30.941 26.638 53.316 1.00 0.00 77 ASP A O 4
ATOM 4871 N N . GLN A 1 78 ? -33.174 27.221 53.524 1.00 0.00 78 GLN A N 4
ATOM 4872 C CA . GLN A 1 78 ? -33.787 25.897 53.248 1.00 0.00 78 GLN A CA 4
ATOM 4873 C C . GLN A 1 78 ? -33.368 24.889 54.321 1.00 0.00 78 GLN A C 4
ATOM 4874 O O . GLN A 1 78 ? -32.990 23.750 54.029 1.00 0.00 78 GLN A O 4
ATOM 4888 N N . GLY A 1 79 ? -33.449 25.322 55.610 1.00 0.00 79 GLY A N 4
ATOM 4889 C CA . GLY A 1 79 ? -33.088 24.472 56.731 1.00 0.00 79 GLY A CA 4
ATOM 4890 C C . GLY A 1 79 ? -33.429 25.233 57.971 1.00 0.00 79 GLY A C 4
ATOM 4891 O O . GLY A 1 79 ? -33.856 26.389 57.899 1.00 0.00 79 GLY A O 4
ATOM 4895 N N . ASP A 1 80 ? -33.249 24.575 59.157 1.00 0.00 80 ASP A N 4
ATOM 4896 C CA . ASP A 1 80 ? -33.536 25.189 60.452 1.00 0.00 80 ASP A CA 4
ATOM 4897 C C . ASP A 1 80 ? -32.324 24.927 61.323 1.00 0.00 80 ASP A C 4
ATOM 4898 O O . ASP A 1 80 ? -31.887 23.779 61.441 1.00 0.00 80 ASP A O 4
ATOM 4907 N N . ASP A 1 81 ? -31.770 26.007 61.979 1.00 0.00 81 ASP A N 4
ATOM 4908 C CA . ASP A 1 81 ? -30.583 25.893 62.842 1.00 0.00 81 ASP A CA 4
ATOM 4909 C C . ASP A 1 81 ? -31.019 25.951 64.303 1.00 0.00 81 ASP A C 4
ATOM 4910 O O . ASP A 1 81 ? -30.171 25.967 65.200 1.00 0.00 81 ASP A O 4
ATOM 4919 N N . GLU A 1 82 ? -32.374 25.988 64.568 1.00 0.00 82 GLU A N 4
ATOM 4920 C CA . GLU A 1 82 ? -32.920 26.054 65.937 1.00 0.00 82 GLU A CA 4
ATOM 4921 C C . GLU A 1 82 ? -32.712 24.719 66.646 1.00 0.00 82 GLU A C 4
ATOM 4922 O O . GLU A 1 82 ? -32.352 24.694 67.823 1.00 0.00 82 GLU A O 4
ATOM 4934 N N . TRP A 1 83 ? -32.941 23.583 65.907 1.00 0.00 83 TRP A N 4
ATOM 4935 C CA . TRP A 1 83 ? -32.766 22.229 66.460 1.00 0.00 83 TRP A CA 4
ATOM 4936 C C . TRP A 1 83 ? -31.358 21.742 66.148 1.00 0.00 83 TRP A C 4
ATOM 4937 O O . TRP A 1 83 ? -30.758 21.050 66.974 1.00 0.00 83 TRP A O 4
ATOM 4958 N N . ASP A 1 84 ? -30.817 22.113 64.917 1.00 0.00 84 ASP A N 4
ATOM 4959 C CA . ASP A 1 84 ? -29.459 21.733 64.438 1.00 0.00 84 ASP A CA 4
ATOM 4960 C C . ASP A 1 84 ? -29.381 20.202 64.293 1.00 0.00 84 ASP A C 4
ATOM 4961 O O . ASP A 1 84 ? -28.436 19.555 64.750 1.00 0.00 84 ASP A O 4
ATOM 4970 N N . ARG A 1 85 ? -30.428 19.617 63.627 1.00 0.00 85 ARG A N 4
ATOM 4971 C CA . ARG A 1 85 ? -30.519 18.177 63.395 1.00 0.00 85 ARG A CA 4
ATOM 4972 C C . ARG A 1 85 ? -30.861 18.014 61.932 1.00 0.00 85 ARG A C 4
ATOM 4973 O O . ARG A 1 85 ? -31.532 18.869 61.350 1.00 0.00 85 ARG A O 4
ATOM 4994 N N . LYS A 1 86 ? -30.392 16.885 61.306 1.00 0.00 86 LYS A N 4
ATOM 4995 C CA . LYS A 1 86 ? -30.655 16.608 59.892 1.00 0.00 86 LYS A CA 4
ATOM 4996 C C . LYS A 1 86 ? -30.574 15.066 59.709 1.00 0.00 86 LYS A C 4
ATOM 4997 O O . LYS A 1 86 ? -29.668 14.435 60.323 1.00 0.00 86 LYS A O 4
ATOM 5017 N N . ASP A 1 1 ? 11.493 25.541 23.738 1.00 0.00 1 ASP A N 5
ATOM 5018 C CA . ASP A 1 1 ? 12.765 26.321 23.665 1.00 0.00 1 ASP A CA 5
ATOM 5019 C C . ASP A 1 1 ? 12.447 27.802 23.646 1.00 0.00 1 ASP A C 5
ATOM 5020 O O . ASP A 1 1 ? 11.866 28.304 22.680 1.00 0.00 1 ASP A O 5
ATOM 5031 N N . SER A 1 2 ? 12.836 28.525 24.743 1.00 0.00 2 SER A N 5
ATOM 5032 C CA . SER A 1 2 ? 12.597 29.963 24.860 1.00 0.00 2 SER A CA 5
ATOM 5033 C C . SER A 1 2 ? 13.906 30.595 25.265 1.00 0.00 2 SER A C 5
ATOM 5034 O O . SER A 1 2 ? 14.371 31.526 24.608 1.00 0.00 2 SER A O 5
ATOM 5042 N N . GLU A 1 3 ? 14.524 30.082 26.376 1.00 0.00 3 GLU A N 5
ATOM 5043 C CA . GLU A 1 3 ? 15.798 30.593 26.874 1.00 0.00 3 GLU A CA 5
ATOM 5044 C C . GLU A 1 3 ? 16.440 29.441 27.639 1.00 0.00 3 GLU A C 5
ATOM 5045 O O . GLU A 1 3 ? 16.126 28.281 27.349 1.00 0.00 3 GLU A O 5
ATOM 5057 N N . PHE A 1 4 ? 17.365 29.755 28.639 1.00 0.00 4 PHE A N 5
ATOM 5058 C CA . PHE A 1 4 ? 18.125 28.768 29.454 1.00 0.00 4 PHE A CA 5
ATOM 5059 C C . PHE A 1 4 ? 18.992 27.862 28.520 1.00 0.00 4 PHE A C 5
ATOM 5060 O O . PHE A 1 4 ? 18.801 26.640 28.519 1.00 0.00 4 PHE A O 5
ATOM 5077 N N . PRO A 1 5 ? 19.971 28.407 27.688 1.00 0.00 5 PRO A N 5
ATOM 5078 C CA . PRO A 1 5 ? 20.768 27.537 26.812 1.00 0.00 5 PRO A CA 5
ATOM 5079 C C . PRO A 1 5 ? 21.974 26.866 27.485 1.00 0.00 5 PRO A C 5
ATOM 5080 O O . PRO A 1 5 ? 22.880 27.538 27.973 1.00 0.00 5 PRO A O 5
ATOM 5091 N N . CYS A 1 6 ? 21.960 25.499 27.487 1.00 0.00 6 CYS A N 5
ATOM 5092 C CA . CYS A 1 6 ? 23.039 24.632 28.002 1.00 0.00 6 CYS A CA 5
ATOM 5093 C C . CYS A 1 6 ? 22.484 23.211 27.771 1.00 0.00 6 CYS A C 5
ATOM 5094 O O . CYS A 1 6 ? 21.262 23.073 27.655 1.00 0.00 6 CYS A O 5
ATOM 5101 N N . PRO A 1 7 ? 23.326 22.117 27.686 1.00 0.00 7 PRO A N 5
ATOM 5102 C CA . PRO A 1 7 ? 22.813 20.722 27.507 1.00 0.00 7 PRO A CA 5
ATOM 5103 C C . PRO A 1 7 ? 22.218 20.171 28.798 1.00 0.00 7 PRO A C 5
ATOM 5104 O O . PRO A 1 7 ? 22.272 20.866 29.803 1.00 0.00 7 PRO A O 5
ATOM 5115 N N . ARG A 1 8 ? 21.531 18.961 28.798 1.00 0.00 8 ARG A N 5
ATOM 5116 C CA . ARG A 1 8 ? 20.972 18.424 30.064 1.00 0.00 8 ARG A CA 5
ATOM 5117 C C . ARG A 1 8 ? 22.135 18.186 30.981 1.00 0.00 8 ARG A C 5
ATOM 5118 O O . ARG A 1 8 ? 23.097 17.494 30.632 1.00 0.00 8 ARG A O 5
ATOM 5139 N N . LYS A 1 9 ? 22.011 18.782 32.211 1.00 0.00 9 LYS A N 5
ATOM 5140 C CA . LYS A 1 9 ? 23.080 18.777 33.157 1.00 0.00 9 LYS A CA 5
ATOM 5141 C C . LYS A 1 9 ? 22.817 17.835 34.328 1.00 0.00 9 LYS A C 5
ATOM 5142 O O . LYS A 1 9 ? 21.713 17.464 34.680 1.00 0.00 9 LYS A O 5
ATOM 5161 N N . GLN A 1 10 ? 23.943 17.498 34.965 1.00 0.00 10 GLN A N 5
ATOM 5162 C CA . GLN A 1 10 ? 24.094 16.541 36.029 1.00 0.00 10 GLN A CA 5
ATOM 5163 C C . GLN A 1 10 ? 23.779 17.101 37.431 1.00 0.00 10 GLN A C 5
ATOM 5164 O O . GLN A 1 10 ? 24.264 18.170 37.811 1.00 0.00 10 GLN A O 5
ATOM 5178 N N . GLN A 1 11 ? 22.903 16.360 38.224 1.00 0.00 11 GLN A N 5
ATOM 5179 C CA . GLN A 1 11 ? 22.610 16.727 39.624 1.00 0.00 11 GLN A CA 5
ATOM 5180 C C . GLN A 1 11 ? 23.552 15.962 40.595 1.00 0.00 11 GLN A C 5
ATOM 5181 O O . GLN A 1 11 ? 23.915 14.817 40.311 1.00 0.00 11 GLN A O 5
ATOM 5195 N N . PRO A 1 12 ? 23.983 16.591 41.751 1.00 0.00 12 PRO A N 5
ATOM 5196 C CA . PRO A 1 12 ? 24.795 15.889 42.777 1.00 0.00 12 PRO A CA 5
ATOM 5197 C C . PRO A 1 12 ? 23.930 15.113 43.785 1.00 0.00 12 PRO A C 5
ATOM 5198 O O . PRO A 1 12 ? 22.702 15.108 43.678 1.00 0.00 12 PRO A O 5
ATOM 5209 N N . ALA A 1 13 ? 24.572 14.419 44.783 1.00 0.00 13 ALA A N 5
ATOM 5210 C CA . ALA A 1 13 ? 23.834 13.668 45.817 1.00 0.00 13 ALA A CA 5
ATOM 5211 C C . ALA A 1 13 ? 23.421 14.652 46.907 1.00 0.00 13 ALA A C 5
ATOM 5212 O O . ALA A 1 13 ? 24.219 15.497 47.314 1.00 0.00 13 ALA A O 5
ATOM 5219 N N . GLY A 1 14 ? 22.131 14.550 47.399 1.00 0.00 14 GLY A N 5
ATOM 5220 C CA . GLY A 1 14 ? 21.617 15.447 48.453 1.00 0.00 14 GLY A CA 5
ATOM 5221 C C . GLY A 1 14 ? 21.158 16.754 47.844 1.00 0.00 14 GLY A C 5
ATOM 5222 O O . GLY A 1 14 ? 21.195 17.796 48.504 1.00 0.00 14 GLY A O 5
ATOM 5226 N N . ASN A 1 15 ? 20.706 16.714 46.549 1.00 0.00 15 ASN A N 5
ATOM 5227 C CA . ASN A 1 15 ? 20.265 17.914 45.816 1.00 0.00 15 ASN A CA 5
ATOM 5228 C C . ASN A 1 15 ? 18.848 18.283 46.209 1.00 0.00 15 ASN A C 5
ATOM 5229 O O . ASN A 1 15 ? 18.114 17.462 46.773 1.00 0.00 15 ASN A O 5
ATOM 5240 N N . SER A 1 16 ? 18.446 19.551 45.871 1.00 0.00 16 SER A N 5
ATOM 5241 C CA . SER A 1 16 ? 17.075 19.995 46.056 1.00 0.00 16 SER A CA 5
ATOM 5242 C C . SER A 1 16 ? 16.953 21.272 45.269 1.00 0.00 16 SER A C 5
ATOM 5243 O O . SER A 1 16 ? 16.783 22.347 45.857 1.00 0.00 16 SER A O 5
ATOM 5251 N N . GLU A 1 17 ? 16.964 21.171 43.880 1.00 0.00 17 GLU A N 5
ATOM 5252 C CA . GLU A 1 17 ? 16.906 22.336 43.051 1.00 0.00 17 GLU A CA 5
ATOM 5253 C C . GLU A 1 17 ? 17.213 21.792 41.735 1.00 0.00 17 GLU A C 5
ATOM 5254 O O . GLU A 1 17 ? 17.816 20.718 41.646 1.00 0.00 17 GLU A O 5
ATOM 5266 N N . CYS A 1 18 ? 16.845 22.517 40.670 1.00 0.00 18 CYS A N 5
ATOM 5267 C CA . CYS A 1 18 ? 17.287 22.121 39.378 1.00 0.00 18 CYS A CA 5
ATOM 5268 C C . CYS A 1 18 ? 17.517 23.412 38.663 1.00 0.00 18 CYS A C 5
ATOM 5269 O O . CYS A 1 18 ? 16.594 24.165 38.397 1.00 0.00 18 CYS A O 5
ATOM 5276 N N . SER A 1 19 ? 18.781 23.610 38.286 1.00 0.00 19 SER A N 5
ATOM 5277 C CA . SER A 1 19 ? 19.270 24.758 37.564 1.00 0.00 19 SER A CA 5
ATOM 5278 C C . SER A 1 19 ? 20.601 24.325 37.248 1.00 0.00 19 SER A C 5
ATOM 5279 O O . SER A 1 19 ? 20.970 23.230 37.692 1.00 0.00 19 SER A O 5
ATOM 5287 N N . TYR A 1 20 ? 21.398 25.115 36.480 1.00 0.00 20 TYR A N 5
ATOM 5288 C CA . TYR A 1 20 ? 22.768 24.725 36.486 1.00 0.00 20 TYR A CA 5
ATOM 5289 C C . TYR A 1 20 ? 23.652 25.924 36.428 1.00 0.00 20 TYR A C 5
ATOM 5290 O O . TYR A 1 20 ? 23.206 27.035 36.533 1.00 0.00 20 TYR A O 5
ATOM 5308 N N . TYR A 1 21 ? 24.971 25.648 36.461 1.00 0.00 21 TYR A N 5
ATOM 5309 C CA . TYR A 1 21 ? 26.003 26.629 36.422 1.00 0.00 21 TYR A CA 5
ATOM 5310 C C . TYR A 1 21 ? 26.984 26.084 35.413 1.00 0.00 21 TYR A C 5
ATOM 5311 O O . TYR A 1 21 ? 27.762 25.176 35.694 1.00 0.00 21 TYR A O 5
ATOM 5329 N N . CYS A 1 22 ? 27.008 26.725 34.227 1.00 0.00 22 CYS A N 5
ATOM 5330 C CA . CYS A 1 22 ? 27.789 26.284 33.098 1.00 0.00 22 CYS A CA 5
ATOM 5331 C C . CYS A 1 22 ? 28.039 27.551 32.350 1.00 0.00 22 CYS A C 5
ATOM 5332 O O . CYS A 1 22 ? 27.310 28.510 32.539 1.00 0.00 22 CYS A O 5
ATOM 5339 N N . GLU A 1 23 ? 29.076 27.594 31.486 1.00 0.00 23 GLU A N 5
ATOM 5340 C CA . GLU A 1 23 ? 29.383 28.807 30.730 1.00 0.00 23 GLU A CA 5
ATOM 5341 C C . GLU A 1 23 ? 28.967 28.614 29.278 1.00 0.00 23 GLU A C 5
ATOM 5342 O O . GLU A 1 23 ? 29.607 27.842 28.558 1.00 0.00 23 GLU A O 5
ATOM 5354 N N . MET A 1 24 ? 27.854 29.324 28.813 1.00 0.00 24 MET A N 5
ATOM 5355 C CA . MET A 1 24 ? 27.428 29.227 27.417 1.00 0.00 24 MET A CA 5
ATOM 5356 C C . MET A 1 24 ? 27.451 30.642 26.860 1.00 0.00 24 MET A C 5
ATOM 5357 O O . MET A 1 24 ? 26.847 31.553 27.429 1.00 0.00 24 MET A O 5
ATOM 5371 N N . ASN A 1 25 ? 28.218 30.820 25.715 1.00 0.00 25 ASN A N 5
ATOM 5372 C CA . ASN A 1 25 ? 28.389 32.096 24.974 1.00 0.00 25 ASN A CA 5
ATOM 5373 C C . ASN A 1 25 ? 29.259 33.094 25.771 1.00 0.00 25 ASN A C 5
ATOM 5374 O O . ASN A 1 25 ? 29.163 34.310 25.575 1.00 0.00 25 ASN A O 5
ATOM 5385 N N . GLY A 1 26 ? 30.151 32.578 26.695 1.00 0.00 26 GLY A N 5
ATOM 5386 C CA . GLY A 1 26 ? 31.069 33.440 27.490 1.00 0.00 26 GLY A CA 5
ATOM 5387 C C . GLY A 1 26 ? 30.336 34.127 28.627 1.00 0.00 26 GLY A C 5
ATOM 5388 O O . GLY A 1 26 ? 30.785 35.162 29.118 1.00 0.00 26 GLY A O 5
ATOM 5392 N N . GLN A 1 27 ? 29.185 33.540 29.056 1.00 0.00 27 GLN A N 5
ATOM 5393 C CA . GLN A 1 27 ? 28.358 34.088 30.122 1.00 0.00 27 GLN A CA 5
ATOM 5394 C C . GLN A 1 27 ? 27.914 32.906 30.888 1.00 0.00 27 GLN A C 5
ATOM 5395 O O . GLN A 1 27 ? 27.587 31.867 30.322 1.00 0.00 27 GLN A O 5
ATOM 5409 N N . TRP A 1 28 ? 27.932 33.056 32.241 1.00 0.00 28 TRP A N 5
ATOM 5410 C CA . TRP A 1 28 ? 27.528 32.019 33.148 1.00 0.00 28 TRP A CA 5
ATOM 5411 C C . TRP A 1 28 ? 26.042 31.887 32.959 1.00 0.00 28 TRP A C 5
ATOM 5412 O O . TRP A 1 28 ? 25.321 32.888 33.038 1.00 0.00 28 TRP A O 5
ATOM 5433 N N . LYS A 1 29 ? 25.565 30.647 32.699 1.00 0.00 29 LYS A N 5
ATOM 5434 C CA . LYS A 1 29 ? 24.179 30.441 32.442 1.00 0.00 29 LYS A CA 5
ATOM 5435 C C . LYS A 1 29 ? 23.704 29.295 33.234 1.00 0.00 29 LYS A C 5
ATOM 5436 O O . LYS A 1 29 ? 24.474 28.492 33.765 1.00 0.00 29 LYS A O 5
ATOM 5455 N N . LEU A 1 30 ? 22.354 29.239 33.303 1.00 0.00 30 LEU A N 5
ATOM 5456 C CA . LEU A 1 30 ? 21.639 28.255 34.022 1.00 0.00 30 LEU A CA 5
ATOM 5457 C C . LEU A 1 30 ? 21.250 27.211 32.997 1.00 0.00 30 LEU A C 5
ATOM 5458 O O . LEU A 1 30 ? 20.885 27.552 31.868 1.00 0.00 30 LEU A O 5
ATOM 5474 N N . GLY A 1 31 ? 21.316 25.907 33.400 1.00 0.00 31 GLY A N 5
ATOM 5475 C CA . GLY A 1 31 ? 21.039 24.794 32.518 1.00 0.00 31 GLY A CA 5
ATOM 5476 C C . GLY A 1 31 ? 19.832 24.159 33.031 1.00 0.00 31 GLY A C 5
ATOM 5477 O O . GLY A 1 31 ? 19.253 24.613 34.027 1.00 0.00 31 GLY A O 5
ATOM 5481 N N . LYS A 1 32 ? 19.415 23.077 32.351 1.00 0.00 32 LYS A N 5
ATOM 5482 C CA . LYS A 1 32 ? 18.211 22.407 32.720 1.00 0.00 32 LYS A CA 5
ATOM 5483 C C . LYS A 1 32 ? 18.476 20.935 32.891 1.00 0.00 32 LYS A C 5
ATOM 5484 O O . LYS A 1 32 ? 18.906 20.258 31.982 1.00 0.00 32 LYS A O 5
ATOM 5503 N N . PHE A 1 33 ? 18.170 20.428 34.132 1.00 0.00 33 PHE A N 5
ATOM 5504 C CA . PHE A 1 33 ? 18.276 19.004 34.514 1.00 0.00 33 PHE A CA 5
ATOM 5505 C C . PHE A 1 33 ? 17.113 18.275 33.907 1.00 0.00 33 PHE A C 5
ATOM 5506 O O . PHE A 1 33 ? 16.245 18.915 33.308 1.00 0.00 33 PHE A O 5
ATOM 5523 N N . GLN A 1 34 ? 17.110 16.884 33.996 1.00 0.00 34 GLN A N 5
ATOM 5524 C CA . GLN A 1 34 ? 16.024 16.062 33.433 1.00 0.00 34 GLN A CA 5
ATOM 5525 C C . GLN A 1 34 ? 14.727 16.685 33.916 1.00 0.00 34 GLN A C 5
ATOM 5526 O O . GLN A 1 34 ? 14.521 16.791 35.121 1.00 0.00 34 GLN A O 5
ATOM 5540 N N . ASN A 1 35 ? 13.869 17.175 32.943 1.00 0.00 35 ASN A N 5
ATOM 5541 C CA . ASN A 1 35 ? 12.626 17.919 33.241 1.00 0.00 35 ASN A CA 5
ATOM 5542 C C . ASN A 1 35 ? 11.853 17.312 34.405 1.00 0.00 35 ASN A C 5
ATOM 5543 O O . ASN A 1 35 ? 11.255 16.242 34.249 1.00 0.00 35 ASN A O 5
ATOM 5554 N N . GLY A 1 36 ? 11.868 17.989 35.634 1.00 0.00 36 GLY A N 5
ATOM 5555 C CA . GLY A 1 36 ? 11.147 17.463 36.758 1.00 0.00 36 GLY A CA 5
ATOM 5556 C C . GLY A 1 36 ? 12.038 16.604 37.631 1.00 0.00 36 GLY A C 5
ATOM 5557 O O . GLY A 1 36 ? 11.571 15.528 38.019 1.00 0.00 36 GLY A O 5
ATOM 5561 N N . ALA A 1 37 ? 13.357 17.000 37.988 1.00 0.00 37 ALA A N 5
ATOM 5562 C CA . ALA A 1 37 ? 14.167 16.110 38.816 1.00 0.00 37 ALA A CA 5
ATOM 5563 C C . ALA A 1 37 ? 13.722 16.141 40.257 1.00 0.00 37 ALA A C 5
ATOM 5564 O O . ALA A 1 37 ? 13.070 17.054 40.686 1.00 0.00 37 ALA A O 5
ATOM 5571 N N . ARG A 1 38 ? 14.080 15.089 41.043 1.00 0.00 38 ARG A N 5
ATOM 5572 C CA . ARG A 1 38 ? 13.635 14.976 42.443 1.00 0.00 38 ARG A CA 5
ATOM 5573 C C . ARG A 1 38 ? 14.268 16.076 43.292 1.00 0.00 38 ARG A C 5
ATOM 5574 O O . ARG A 1 38 ? 15.466 16.346 43.197 1.00 0.00 38 ARG A O 5
ATOM 5595 N N . CYS A 1 39 ? 13.410 16.705 44.171 1.00 0.00 39 CYS A N 5
ATOM 5596 C CA . CYS A 1 39 ? 13.800 17.813 45.046 1.00 0.00 39 CYS A CA 5
ATOM 5597 C C . CYS A 1 39 ? 13.668 17.273 46.461 1.00 0.00 39 CYS A C 5
ATOM 5598 O O . CYS A 1 39 ? 13.472 16.074 46.623 1.00 0.00 39 CYS A O 5
ATOM 5605 N N . ASP A 1 40 ? 13.809 18.141 47.550 1.00 0.00 40 ASP A N 5
ATOM 5606 C CA . ASP A 1 40 ? 13.611 17.672 48.961 1.00 0.00 40 ASP A CA 5
ATOM 5607 C C . ASP A 1 40 ? 12.122 17.851 49.244 1.00 0.00 40 ASP A C 5
ATOM 5608 O O . ASP A 1 40 ? 11.672 18.142 50.353 1.00 0.00 40 ASP A O 5
ATOM 5617 N N . TYR A 1 41 ? 11.352 17.659 48.145 1.00 0.00 41 TYR A N 5
ATOM 5618 C CA . TYR A 1 41 ? 9.928 17.702 48.110 1.00 0.00 41 TYR A CA 5
ATOM 5619 C C . TYR A 1 41 ? 9.526 16.312 47.639 1.00 0.00 41 TYR A C 5
ATOM 5620 O O . TYR A 1 41 ? 8.447 16.111 47.117 1.00 0.00 41 TYR A O 5
ATOM 5638 N N . ASN A 1 42 ? 10.461 15.308 47.861 1.00 0.00 42 ASN A N 5
ATOM 5639 C CA . ASN A 1 42 ? 10.273 13.902 47.486 1.00 0.00 42 ASN A CA 5
ATOM 5640 C C . ASN A 1 42 ? 9.763 13.129 48.710 1.00 0.00 42 ASN A C 5
ATOM 5641 O O . ASN A 1 42 ? 9.116 12.091 48.559 1.00 0.00 42 ASN A O 5
ATOM 5652 N N . ALA A 1 43 ? 10.044 13.648 49.952 1.00 0.00 43 ALA A N 5
ATOM 5653 C CA . ALA A 1 43 ? 9.660 12.962 51.198 1.00 0.00 43 ALA A CA 5
ATOM 5654 C C . ALA A 1 43 ? 8.596 13.767 51.934 1.00 0.00 43 ALA A C 5
ATOM 5655 O O . ALA A 1 43 ? 8.402 13.574 53.139 1.00 0.00 43 ALA A O 5
ATOM 5662 N N . VAL A 1 44 ? 7.865 14.677 51.210 1.00 0.00 44 VAL A N 5
ATOM 5663 C CA . VAL A 1 44 ? 6.815 15.500 51.835 1.00 0.00 44 VAL A CA 5
ATOM 5664 C C . VAL A 1 44 ? 5.720 15.721 50.785 1.00 0.00 44 VAL A C 5
ATOM 5665 O O . VAL A 1 44 ? 4.532 15.711 51.123 1.00 0.00 44 VAL A O 5
ATOM 5678 N N . LYS A 1 45 ? 6.108 15.890 49.478 1.00 0.00 45 LYS A N 5
ATOM 5679 C CA . LYS A 1 45 ? 5.159 16.119 48.371 1.00 0.00 45 LYS A CA 5
ATOM 5680 C C . LYS A 1 45 ? 5.574 15.125 47.277 1.00 0.00 45 LYS A C 5
ATOM 5681 O O . LYS A 1 45 ? 6.161 14.092 47.609 1.00 0.00 45 LYS A O 5
ATOM 5700 N N . ASP A 1 46 ? 5.270 15.385 45.939 1.00 0.00 46 ASP A N 5
ATOM 5701 C CA . ASP A 1 46 ? 5.640 14.442 44.845 1.00 0.00 46 ASP A CA 5
ATOM 5702 C C . ASP A 1 46 ? 7.148 14.513 44.574 1.00 0.00 46 ASP A C 5
ATOM 5703 O O . ASP A 1 46 ? 7.840 13.526 44.811 1.00 0.00 46 ASP A O 5
ATOM 5712 N N . GLY A 1 47 ? 7.678 15.671 44.025 1.00 0.00 47 GLY A N 5
ATOM 5713 C CA . GLY A 1 47 ? 9.125 15.822 43.799 1.00 0.00 47 GLY A CA 5
ATOM 5714 C C . GLY A 1 47 ? 9.414 16.028 42.335 1.00 0.00 47 GLY A C 5
ATOM 5715 O O . GLY A 1 47 ? 9.571 15.059 41.593 1.00 0.00 47 GLY A O 5
ATOM 5719 N N . VAL A 1 48 ? 9.484 17.323 41.890 1.00 0.00 48 VAL A N 5
ATOM 5720 C CA . VAL A 1 48 ? 9.813 17.666 40.502 1.00 0.00 48 VAL A CA 5
ATOM 5721 C C . VAL A 1 48 ? 10.559 18.985 40.559 1.00 0.00 48 VAL A C 5
ATOM 5722 O O . VAL A 1 48 ? 10.260 19.773 41.418 1.00 0.00 48 VAL A O 5
ATOM 5735 N N . CYS A 1 49 ? 11.663 19.179 39.754 1.00 0.00 49 CYS A N 5
ATOM 5736 C CA . CYS A 1 49 ? 12.293 20.464 39.642 1.00 0.00 49 CYS A CA 5
ATOM 5737 C C . CYS A 1 49 ? 12.865 20.653 38.270 1.00 0.00 49 CYS A C 5
ATOM 5738 O O . CYS A 1 49 ? 13.428 19.725 37.731 1.00 0.00 49 CYS A O 5
ATOM 5745 N N . ASN A 1 50 ? 12.730 21.901 37.664 1.00 0.00 50 ASN A N 5
ATOM 5746 C CA . ASN A 1 50 ? 13.424 22.239 36.418 1.00 0.00 50 ASN A CA 5
ATOM 5747 C C . ASN A 1 50 ? 13.173 23.679 36.042 1.00 0.00 50 ASN A C 5
ATOM 5748 O O . ASN A 1 50 ? 12.081 24.194 36.239 1.00 0.00 50 ASN A O 5
ATOM 5759 N N . GLU A 1 51 ? 14.266 24.325 35.432 1.00 0.00 51 GLU A N 5
ATOM 5760 C CA . GLU A 1 51 ? 14.223 25.704 34.896 1.00 0.00 51 GLU A CA 5
ATOM 5761 C C . GLU A 1 51 ? 14.469 26.716 35.990 1.00 0.00 51 GLU A C 5
ATOM 5762 O O . GLU A 1 51 ? 13.697 27.643 36.246 1.00 0.00 51 GLU A O 5
ATOM 5774 N N . GLY A 1 52 ? 15.627 26.493 36.660 1.00 0.00 52 GLY A N 5
ATOM 5775 C CA . GLY A 1 52 ? 16.199 27.429 37.586 1.00 0.00 52 GLY A CA 5
ATOM 5776 C C . GLY A 1 52 ? 15.993 27.212 39.050 1.00 0.00 52 GLY A C 5
ATOM 5777 O O . GLY A 1 52 ? 16.928 27.510 39.778 1.00 0.00 52 GLY A O 5
ATOM 5781 N N . LEU A 1 53 ? 14.884 26.617 39.572 1.00 0.00 53 LEU A N 5
ATOM 5782 C CA . LEU A 1 53 ? 14.689 26.631 41.049 1.00 0.00 53 LEU A CA 5
ATOM 5783 C C . LEU A 1 53 ? 14.134 25.276 41.531 1.00 0.00 53 LEU A C 5
ATOM 5784 O O . LEU A 1 53 ? 14.202 24.304 40.789 1.00 0.00 53 LEU A O 5
ATOM 5800 N N . CYS A 1 54 ? 13.720 25.142 42.874 1.00 0.00 54 CYS A N 5
ATOM 5801 C CA . CYS A 1 54 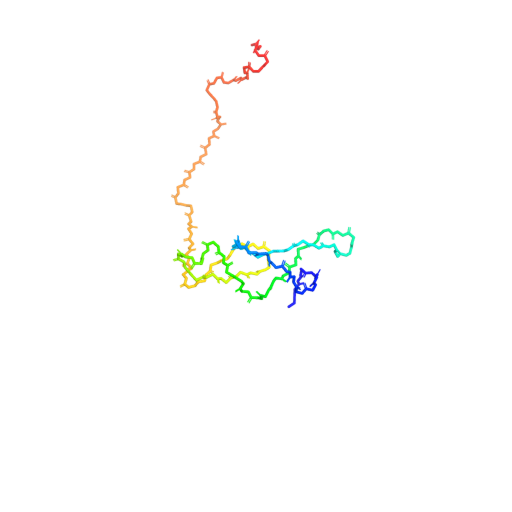? 13.175 23.891 43.445 1.00 0.00 54 CYS A CA 5
ATOM 5802 C C . CYS A 1 54 ? 11.667 24.028 43.377 1.00 0.00 54 CYS A C 5
ATOM 5803 O O . CYS A 1 54 ? 11.126 25.079 43.722 1.00 0.00 54 CYS A O 5
ATOM 5810 N N . TYR A 1 55 ? 10.972 22.932 42.942 1.00 0.00 55 TYR A N 5
ATOM 5811 C CA . TYR A 1 55 ? 9.528 22.952 42.713 1.00 0.00 55 TYR A CA 5
ATOM 5812 C C . TYR A 1 55 ? 8.942 21.740 43.402 1.00 0.00 55 TYR A C 5
ATOM 5813 O O . TYR A 1 55 ? 9.665 20.956 44.017 1.00 0.00 55 TYR A O 5
ATOM 5831 N N . ALA A 1 56 ? 7.584 21.581 43.316 1.00 0.00 56 ALA A N 5
ATOM 5832 C CA . ALA A 1 56 ? 6.896 20.454 43.913 1.00 0.00 56 ALA A CA 5
ATOM 5833 C C . ALA A 1 56 ? 5.595 20.297 43.153 1.00 0.00 56 ALA A C 5
ATOM 5834 O O . ALA A 1 56 ? 5.198 21.189 42.400 1.00 0.00 56 ALA A O 5
ATOM 5841 N N . SER A 1 57 ? 4.918 19.119 43.334 1.00 0.00 57 SER A N 5
ATOM 5842 C CA . SER A 1 57 ? 3.630 18.844 42.691 1.00 0.00 57 SER A CA 5
ATOM 5843 C C . SER A 1 57 ? 2.802 18.105 43.709 1.00 0.00 57 SER A C 5
ATOM 5844 O O . SER A 1 57 ? 3.344 17.511 44.639 1.00 0.00 57 SER A O 5
ATOM 5852 N N . GLY A 1 58 ? 1.435 18.181 43.563 1.00 0.00 58 GLY A N 5
ATOM 5853 C CA . GLY A 1 58 ? 0.487 17.492 44.469 1.00 0.00 58 GLY A CA 5
ATOM 5854 C C . GLY A 1 58 ? -0.159 18.510 45.375 1.00 0.00 58 GLY A C 5
ATOM 5855 O O . GLY A 1 58 ? -1.327 18.364 45.734 1.00 0.00 58 GLY A O 5
ATOM 5859 N N . ASP A 1 59 ? 0.615 19.566 45.765 1.00 0.00 59 ASP A N 5
ATOM 5860 C CA . ASP A 1 59 ? 0.123 20.638 46.628 1.00 0.00 59 ASP A CA 5
ATOM 5861 C C . ASP A 1 59 ? 0.682 21.921 46.059 1.00 0.00 59 ASP A C 5
ATOM 5862 O O . ASP A 1 59 ? 1.611 21.897 45.248 1.00 0.00 59 ASP A O 5
ATOM 5871 N N . SER A 1 60 ? 0.108 23.088 46.501 1.00 0.00 60 SER A N 5
ATOM 5872 C CA . SER A 1 60 ? 0.539 24.415 46.040 1.00 0.00 60 SER A CA 5
ATOM 5873 C C . SER A 1 60 ? 1.796 24.813 46.795 1.00 0.00 60 SER A C 5
ATOM 5874 O O . SER A 1 60 ? 2.025 24.367 47.921 1.00 0.00 60 SER A O 5
ATOM 5882 N N . ALA A 1 61 ? 2.638 25.675 46.148 1.00 0.00 61 ALA A N 5
ATOM 5883 C CA . ALA A 1 61 ? 3.882 26.149 46.740 1.00 0.00 61 ALA A CA 5
ATOM 5884 C C . ALA A 1 61 ? 4.127 27.518 46.160 1.00 0.00 61 ALA A C 5
ATOM 5885 O O . ALA A 1 61 ? 3.591 27.855 45.101 1.00 0.00 61 ALA A O 5
ATOM 5892 N N . SER A 1 62 ? 4.946 28.345 46.879 1.00 0.00 62 SER A N 5
ATOM 5893 C CA . SER A 1 62 ? 5.276 29.700 46.441 1.00 0.00 62 SER A CA 5
ATOM 5894 C C . SER A 1 62 ? 6.740 29.896 46.725 1.00 0.00 62 SER A C 5
ATOM 5895 O O . SER A 1 62 ? 7.286 29.284 47.645 1.00 0.00 62 SER A O 5
ATOM 5903 N N . ASN A 1 63 ? 7.399 30.780 45.914 1.00 0.00 63 ASN A N 5
ATOM 5904 C CA . ASN A 1 63 ? 8.823 31.083 46.060 1.00 0.00 63 ASN A CA 5
ATOM 5905 C C . ASN A 1 63 ? 8.921 32.578 46.274 1.00 0.00 63 ASN A C 5
ATOM 5906 O O . ASN A 1 63 ? 8.233 33.349 45.601 1.00 0.00 63 ASN A O 5
ATOM 5917 N N . THR A 1 64 ? 9.811 33.005 47.232 1.00 0.00 64 THR A N 5
ATOM 5918 C CA . THR A 1 64 ? 10.009 34.426 47.561 1.00 0.00 64 THR A CA 5
ATOM 5919 C C . THR A 1 64 ? 11.266 34.924 46.859 1.00 0.00 64 THR A C 5
ATOM 5920 O O . THR A 1 64 ? 11.460 36.135 46.727 1.00 0.00 64 THR A O 5
ATOM 5931 N N . GLN A 1 65 ? 12.142 33.973 46.404 1.00 0.00 65 GLN A N 5
ATOM 5932 C CA . GLN A 1 65 ? 13.382 34.307 45.706 1.00 0.00 65 GLN A CA 5
ATOM 5933 C C . GLN A 1 65 ? 13.382 33.484 44.442 1.00 0.00 65 GLN A C 5
ATOM 5934 O O . GLN A 1 65 ? 13.045 32.298 44.468 1.00 0.00 65 GLN A O 5
ATOM 5948 N N . ASN A 1 66 ? 13.766 34.128 43.296 1.00 0.00 66 ASN A N 5
ATOM 5949 C CA . ASN A 1 66 ? 13.818 33.465 41.997 1.00 0.00 66 ASN A CA 5
ATOM 5950 C C . ASN A 1 66 ? 15.054 33.995 41.313 1.00 0.00 66 ASN A C 5
ATOM 5951 O O . ASN A 1 66 ? 15.493 35.113 41.597 1.00 0.00 66 ASN A O 5
ATOM 5962 N N . GLN A 1 67 ? 15.636 33.170 40.389 1.00 0.00 67 GLN A N 5
ATOM 5963 C CA . GLN A 1 67 ? 16.832 33.541 39.635 1.00 0.00 67 GLN A CA 5
ATOM 5964 C C . GLN A 1 67 ? 16.491 33.324 38.181 1.00 0.00 67 GLN A C 5
ATOM 5965 O O . GLN A 1 67 ? 15.849 32.332 37.826 1.00 0.00 67 GLN A O 5
ATOM 5979 N N . GLY A 1 68 ? 16.928 34.270 37.307 1.00 0.00 68 GLY A N 5
ATOM 5980 C CA . GLY A 1 68 ? 16.658 34.177 35.883 1.00 0.00 68 GLY A CA 5
ATOM 5981 C C . GLY A 1 68 ? 17.047 35.489 35.288 1.00 0.00 68 GLY A C 5
ATOM 5982 O O . GLY A 1 68 ? 17.728 36.296 35.925 1.00 0.00 68 GLY A O 5
ATOM 5986 N N . GLY A 1 69 ? 16.611 35.729 34.022 1.00 0.00 69 GLY A N 5
ATOM 5987 C CA . GLY A 1 69 ? 16.921 36.969 33.334 1.00 0.00 69 GLY A CA 5
ATOM 5988 C C . GLY A 1 69 ? 16.222 36.918 32.013 1.00 0.00 69 GLY A C 5
ATOM 5989 O O . GLY A 1 69 ? 15.525 35.946 31.711 1.00 0.00 69 GLY A O 5
ATOM 5993 N N . SER A 1 70 ? 16.401 37.996 31.191 1.00 0.00 70 SER A N 5
ATOM 5994 C CA . SER A 1 70 ? 15.786 38.088 29.870 1.00 0.00 70 SER A CA 5
ATOM 5995 C C . SER A 1 70 ? 16.872 38.555 28.933 1.00 0.00 70 SER A C 5
ATOM 5996 O O . SER A 1 70 ? 17.794 39.258 29.351 1.00 0.00 70 SER A O 5
ATOM 6004 N N . ARG A 1 71 ? 16.772 38.152 27.627 1.00 0.00 71 ARG A N 5
ATOM 6005 C CA . ARG A 1 71 ? 17.758 38.530 26.618 1.00 0.00 71 ARG A CA 5
ATOM 6006 C C . ARG A 1 71 ? 16.994 38.701 25.325 1.00 0.00 71 ARG A C 5
ATOM 6007 O O . ARG A 1 71 ? 17.200 39.680 24.607 1.00 0.00 71 ARG A O 5
ATOM 6028 N N . ARG A 1 72 ? 16.085 37.721 25.013 1.00 0.00 72 ARG A N 5
ATOM 6029 C CA . ARG A 1 72 ? 15.266 37.755 23.802 1.00 0.00 72 ARG A CA 5
ATOM 6030 C C . ARG A 1 72 ? 13.832 37.578 24.258 1.00 0.00 72 ARG A C 5
ATOM 6031 O O . ARG A 1 72 ? 13.583 36.954 25.292 1.00 0.00 72 ARG A O 5
ATOM 6052 N N . GLN A 1 73 ? 12.857 38.144 23.471 1.00 0.00 73 GLN A N 5
ATOM 6053 C CA . GLN A 1 73 ? 11.433 38.060 23.793 1.00 0.00 73 GLN A CA 5
ATOM 6054 C C . GLN A 1 73 ? 10.742 37.604 22.526 1.00 0.00 73 GLN A C 5
ATOM 6055 O O . GLN A 1 73 ? 11.224 37.877 21.425 1.00 0.00 73 GLN A O 5
ATOM 6069 N N . GLU A 1 74 ? 9.574 36.895 22.680 1.00 0.00 74 GLU A N 5
ATOM 6070 C CA . GLU A 1 74 ? 8.807 36.374 21.543 1.00 0.00 74 GLU A CA 5
ATOM 6071 C C . GLU A 1 74 ? 7.424 37.005 21.601 1.00 0.00 74 GLU A C 5
ATOM 6072 O O . GLU A 1 74 ? 6.404 36.325 21.451 1.00 0.00 74 GLU A O 5
ATOM 6084 N N . ASN A 1 75 ? 7.379 38.356 21.828 1.00 0.00 75 ASN A N 5
ATOM 6085 C CA . ASN A 1 75 ? 6.120 39.099 21.898 1.00 0.00 75 ASN A CA 5
ATOM 6086 C C . ASN A 1 75 ? 6.444 40.531 21.520 1.00 0.00 75 ASN A C 5
ATOM 6087 O O . ASN A 1 75 ? 7.614 40.915 21.470 1.00 0.00 75 ASN A O 5
ATOM 6098 N N . GLU A 1 76 ? 5.371 41.349 21.254 1.00 0.00 76 GLU A N 5
ATOM 6099 C CA . GLU A 1 76 ? 5.520 42.757 20.860 1.00 0.00 76 GLU A CA 5
ATOM 6100 C C . GLU A 1 76 ? 5.016 43.636 21.999 1.00 0.00 76 GLU A C 5
ATOM 6101 O O . GLU A 1 76 ? 4.903 44.853 21.846 1.00 0.00 76 GLU A O 5
ATOM 6113 N N . ASP A 1 77 ? 4.721 43.017 23.192 1.00 0.00 77 ASP A N 5
ATOM 6114 C CA . ASP A 1 77 ? 4.215 43.750 24.365 1.00 0.00 77 ASP A CA 5
ATOM 6115 C C . ASP A 1 77 ? 5.394 44.360 25.107 1.00 0.00 77 ASP A C 5
ATOM 6116 O O . ASP A 1 77 ? 5.264 45.437 25.692 1.00 0.00 77 ASP A O 5
ATOM 6125 N N . GLN A 1 78 ? 6.568 43.624 25.089 1.00 0.00 78 GLN A N 5
ATOM 6126 C CA . GLN A 1 78 ? 7.836 44.027 25.731 1.00 0.00 78 GLN A CA 5
ATOM 6127 C C . GLN A 1 78 ? 7.658 44.109 27.252 1.00 0.00 78 GLN A C 5
ATOM 6128 O O . GLN A 1 78 ? 7.500 43.077 27.907 1.00 0.00 78 GLN A O 5
ATOM 6142 N N . GLY A 1 79 ? 7.693 45.342 27.840 1.00 0.00 79 GLY A N 5
ATOM 6143 C CA . GLY A 1 79 ? 7.531 45.509 29.272 1.00 0.00 79 GLY A CA 5
ATOM 6144 C C . GLY A 1 79 ? 7.905 46.920 29.591 1.00 0.00 79 GLY A C 5
ATOM 6145 O O . GLY A 1 79 ? 8.213 47.707 28.695 1.00 0.00 79 GLY A O 5
ATOM 6149 N N . ASP A 1 80 ? 7.874 47.261 30.914 1.00 0.00 80 ASP A N 5
ATOM 6150 C CA . ASP A 1 80 ? 8.225 48.597 31.396 1.00 0.00 80 ASP A CA 5
ATOM 6151 C C . ASP A 1 80 ? 9.160 48.381 32.566 1.00 0.00 80 ASP A C 5
ATOM 6152 O O . ASP A 1 80 ? 8.983 47.428 33.327 1.00 0.00 80 ASP A O 5
ATOM 6161 N N . ASP A 1 81 ? 10.184 49.283 32.723 1.00 0.00 81 ASP A N 5
ATOM 6162 C CA . ASP A 1 81 ? 11.155 49.188 33.811 1.00 0.00 81 ASP A CA 5
ATOM 6163 C C . ASP A 1 81 ? 11.217 50.564 34.444 1.00 0.00 81 ASP A C 5
ATOM 6164 O O . ASP A 1 81 ? 11.297 51.566 33.733 1.00 0.00 81 ASP A O 5
ATOM 6173 N N . GLU A 1 82 ? 11.173 50.628 35.823 1.00 0.00 82 GLU A N 5
ATOM 6174 C CA . GLU A 1 82 ? 11.213 51.898 36.570 1.00 0.00 82 GLU A CA 5
ATOM 6175 C C . GLU A 1 82 ? 12.614 52.496 36.531 1.00 0.00 82 GLU A C 5
ATOM 6176 O O . GLU A 1 82 ? 12.766 53.716 36.431 1.00 0.00 82 GLU A O 5
ATOM 6188 N N . TRP A 1 83 ? 13.672 51.619 36.629 1.00 0.00 83 TRP A N 5
ATOM 6189 C CA . TRP A 1 83 ? 15.082 52.056 36.619 1.00 0.00 83 TRP A CA 5
ATOM 6190 C C . TRP A 1 83 ? 15.483 52.492 35.216 1.00 0.00 83 TRP A C 5
ATOM 6191 O O . TRP A 1 83 ? 16.218 53.470 35.065 1.00 0.00 83 TRP A O 5
ATOM 6212 N N . ASP A 1 84 ? 14.986 51.728 34.170 1.00 0.00 84 ASP A N 5
ATOM 6213 C CA . ASP A 1 84 ? 15.257 51.982 32.725 1.00 0.00 84 ASP A CA 5
ATOM 6214 C C . ASP A 1 84 ? 16.772 51.869 32.458 1.00 0.00 84 ASP A C 5
ATOM 6215 O O . ASP A 1 84 ? 17.376 52.720 31.801 1.00 0.00 84 ASP A O 5
ATOM 6224 N N . ARG A 1 85 ? 17.394 50.770 32.995 1.00 0.00 85 ARG A N 5
ATOM 6225 C CA . ARG A 1 85 ? 18.828 50.512 32.838 1.00 0.00 85 ARG A CA 5
ATOM 6226 C C . ARG A 1 85 ? 18.981 49.201 32.098 1.00 0.00 85 ARG A C 5
ATOM 6227 O O . ARG A 1 85 ? 19.821 49.084 31.207 1.00 0.00 85 ARG A O 5
ATOM 6248 N N . LYS A 1 86 ? 18.152 48.180 32.481 1.00 0.00 86 LYS A N 5
ATOM 6249 C CA . LYS A 1 86 ? 18.183 46.856 31.855 1.00 0.00 86 LYS A CA 5
ATOM 6250 C C . LYS A 1 86 ? 16.715 46.475 31.533 1.00 0.00 86 LYS A C 5
ATOM 6251 O O . LYS A 1 86 ? 15.818 46.767 32.379 1.00 0.00 86 LYS A O 5
ATOM 6271 N N . ASP A 1 1 ? 12.682 26.873 22.304 1.00 0.00 1 ASP A N 6
ATOM 6272 C CA . ASP A 1 1 ? 13.947 27.668 22.316 1.00 0.00 1 ASP A CA 6
ATOM 6273 C C . ASP A 1 1 ? 13.615 29.144 22.383 1.00 0.00 1 ASP A C 6
ATOM 6274 O O . ASP A 1 1 ? 13.000 29.692 21.466 1.00 0.00 1 ASP A O 6
ATOM 6285 N N . SER A 1 2 ? 14.023 29.810 23.509 1.00 0.00 2 SER A N 6
ATOM 6286 C CA . SER A 1 2 ? 13.777 31.238 23.706 1.00 0.00 2 SER A CA 6
ATOM 6287 C C . SER A 1 2 ? 15.004 31.791 24.385 1.00 0.00 2 SER A C 6
ATOM 6288 O O . SER A 1 2 ? 15.593 32.762 23.910 1.00 0.00 2 SER A O 6
ATOM 6296 N N . GLU A 1 3 ? 15.406 31.159 25.533 1.00 0.00 3 GLU A N 6
ATOM 6297 C CA . GLU A 1 3 ? 16.584 31.577 26.292 1.00 0.00 3 GLU A CA 6
ATOM 6298 C C . GLU A 1 3 ? 17.035 30.340 27.058 1.00 0.00 3 GLU A C 6
ATOM 6299 O O . GLU A 1 3 ? 16.697 29.225 26.649 1.00 0.00 3 GLU A O 6
ATOM 6311 N N . PHE A 1 4 ? 17.827 30.532 28.198 1.00 0.00 4 PHE A N 6
ATOM 6312 C CA . PHE A 1 4 ? 18.384 29.446 29.052 1.00 0.00 4 PHE A CA 6
ATOM 6313 C C . PHE A 1 4 ? 19.325 28.545 28.197 1.00 0.00 4 PHE A C 6
ATOM 6314 O O . PHE A 1 4 ? 19.048 27.348 28.052 1.00 0.00 4 PHE A O 6
ATOM 6331 N N . PRO A 1 5 ? 20.469 29.068 27.595 1.00 0.00 5 PRO A N 6
ATOM 6332 C CA . PRO A 1 5 ? 21.314 28.211 26.761 1.00 0.00 5 PRO A CA 6
ATOM 6333 C C . PRO A 1 5 ? 22.349 27.359 27.517 1.00 0.00 5 PRO A C 6
ATOM 6334 O O . PRO A 1 5 ? 23.278 27.883 28.132 1.00 0.00 5 PRO A O 6
ATOM 6345 N N . CYS A 1 6 ? 22.163 26.006 27.405 1.00 0.00 6 CYS A N 6
ATOM 6346 C CA . CYS A 1 6 ? 23.040 24.950 27.944 1.00 0.00 6 CYS A CA 6
ATOM 6347 C C . CYS A 1 6 ? 22.173 23.679 27.806 1.00 0.00 6 CYS A C 6
ATOM 6348 O O . CYS A 1 6 ? 20.961 23.781 28.004 1.00 0.00 6 CYS A O 6
ATOM 6355 N N . PRO A 1 7 ? 22.731 22.459 27.483 1.00 0.00 7 PRO A N 6
ATOM 6356 C CA . PRO A 1 7 ? 21.909 21.226 27.318 1.00 0.00 7 PRO A CA 6
ATOM 6357 C C . PRO A 1 7 ? 21.626 20.475 28.622 1.00 0.00 7 PRO A C 6
ATOM 6358 O O . PRO A 1 7 ? 22.145 20.859 29.673 1.00 0.00 7 PRO A O 6
ATOM 6369 N N . ARG A 1 8 ? 20.708 19.423 28.587 1.00 0.00 8 ARG A N 6
ATOM 6370 C CA . ARG A 1 8 ? 20.398 18.607 29.791 1.00 0.00 8 ARG A CA 6
ATOM 6371 C C . ARG A 1 8 ? 21.678 17.942 30.166 1.00 0.00 8 ARG A C 6
ATOM 6372 O O . ARG A 1 8 ? 22.358 17.352 29.318 1.00 0.00 8 ARG A O 6
ATOM 6393 N N . LYS A 1 9 ? 21.991 18.007 31.498 1.00 0.00 9 LYS A N 6
ATOM 6394 C CA . LYS A 1 9 ? 23.263 17.534 31.960 1.00 0.00 9 LYS A CA 6
ATOM 6395 C C . LYS A 1 9 ? 23.183 16.936 33.388 1.00 0.00 9 LYS A C 6
ATOM 6396 O O . LYS A 1 9 ? 22.125 16.606 33.909 1.00 0.00 9 LYS A O 6
ATOM 6415 N N . GLN A 1 10 ? 24.386 16.798 34.016 1.00 0.00 10 GLN A N 6
ATOM 6416 C CA . GLN A 1 10 ? 24.658 16.131 35.300 1.00 0.00 10 GLN A CA 6
ATOM 6417 C C . GLN A 1 10 ? 24.257 16.899 36.560 1.00 0.00 10 GLN A C 6
ATOM 6418 O O . GLN A 1 10 ? 24.748 17.997 36.822 1.00 0.00 10 GLN A O 6
ATOM 6432 N N . GLN A 1 11 ? 23.376 16.255 37.415 1.00 0.00 11 GLN A N 6
ATOM 6433 C CA . GLN A 1 11 ? 23.001 16.786 38.716 1.00 0.00 11 GLN A CA 6
ATOM 6434 C C . GLN A 1 11 ? 23.909 16.092 39.781 1.00 0.00 11 GLN A C 6
ATOM 6435 O O . GLN A 1 11 ? 23.978 14.859 39.786 1.00 0.00 11 GLN A O 6
ATOM 6449 N N . PRO A 1 12 ? 24.617 16.844 40.692 1.00 0.00 12 PRO A N 6
ATOM 6450 C CA . PRO A 1 12 ? 25.476 16.222 41.745 1.00 0.00 12 PRO A CA 6
ATOM 6451 C C . PRO A 1 12 ? 24.703 15.695 42.964 1.00 0.00 12 PRO A C 6
ATOM 6452 O O . PRO A 1 12 ? 23.483 15.815 43.028 1.00 0.00 12 PRO A O 6
ATOM 6463 N N . ALA A 1 13 ? 25.431 15.068 43.955 1.00 0.00 13 ALA A N 6
ATOM 6464 C CA . ALA A 1 13 ? 24.807 14.522 45.185 1.00 0.00 13 ALA A CA 6
ATOM 6465 C C . ALA A 1 13 ? 24.583 15.667 46.170 1.00 0.00 13 ALA A C 6
ATOM 6466 O O . ALA A 1 13 ? 25.325 16.650 46.166 1.00 0.00 13 ALA A O 6
ATOM 6473 N N . GLY A 1 14 ? 23.519 15.537 47.051 1.00 0.00 14 GLY A N 6
ATOM 6474 C CA . GLY A 1 14 ? 23.174 16.583 48.044 1.00 0.00 14 GLY A CA 6
ATOM 6475 C C . GLY A 1 14 ? 22.362 17.656 47.355 1.00 0.00 14 GLY A C 6
ATOM 6476 O O . GLY A 1 14 ? 22.373 18.821 47.753 1.00 0.00 14 GLY A O 6
ATOM 6480 N N . ASN A 1 15 ? 21.626 17.234 46.288 1.00 0.00 15 ASN A N 6
ATOM 6481 C CA . ASN A 1 15 ? 20.834 18.117 45.437 1.00 0.00 15 ASN A CA 6
ATOM 6482 C C . ASN A 1 15 ? 19.445 18.373 45.982 1.00 0.00 15 ASN A C 6
ATOM 6483 O O . ASN A 1 15 ? 18.915 17.586 46.773 1.00 0.00 15 ASN A O 6
ATOM 6494 N N . SER A 1 16 ? 18.849 19.529 45.529 1.00 0.00 16 SER A N 6
ATOM 6495 C CA . SER A 1 16 ? 17.453 19.842 45.786 1.00 0.00 16 SER A CA 6
ATOM 6496 C C . SER A 1 16 ? 17.149 21.098 44.963 1.00 0.00 16 SER A C 6
ATOM 6497 O O . SER A 1 16 ? 16.927 22.167 45.546 1.00 0.00 16 SER A O 6
ATOM 6505 N N . GLU A 1 17 ? 17.078 21.003 43.566 1.00 0.00 17 GLU A N 6
ATOM 6506 C CA . GLU A 1 17 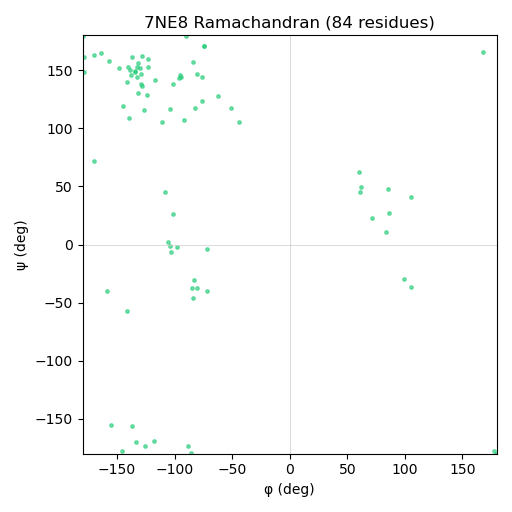? 16.856 22.159 42.734 1.00 0.00 17 GLU A CA 6
ATOM 6507 C C . GLU A 1 17 ? 17.081 21.589 41.420 1.00 0.00 17 GLU A C 6
ATOM 6508 O O . GLU A 1 17 ? 17.707 20.528 41.316 1.00 0.00 17 GLU A O 6
ATOM 6520 N N . CYS A 1 18 ? 16.618 22.274 40.371 1.00 0.00 18 CYS A N 6
ATOM 6521 C CA . CYS A 1 18 ? 16.966 21.847 39.067 1.00 0.00 18 CYS A CA 6
ATOM 6522 C C . CYS A 1 18 ? 17.133 23.102 38.286 1.00 0.00 18 CYS A C 6
ATOM 6523 O O . CYS A 1 18 ? 16.209 23.852 38.097 1.00 0.00 18 CYS A O 6
ATOM 6530 N N . SER A 1 19 ? 18.332 23.232 37.741 1.00 0.00 19 SER A N 6
ATOM 6531 C CA . SER A 1 19 ? 18.783 24.322 36.905 1.00 0.00 19 SER A CA 6
ATOM 6532 C C . SER A 1 19 ? 19.982 23.701 36.380 1.00 0.00 19 SER A C 6
ATOM 6533 O O . SER A 1 19 ? 20.171 22.520 36.646 1.00 0.00 19 SER A O 6
ATOM 6541 N N . TYR A 1 20 ? 20.815 24.391 35.571 1.00 0.00 20 TYR A N 6
ATOM 6542 C CA . TYR A 1 20 ? 22.062 23.753 35.304 1.00 0.00 20 TYR A CA 6
ATOM 6543 C C . TYR A 1 20 ? 23.100 24.822 35.315 1.00 0.00 20 TYR A C 6
ATOM 6544 O O . TYR A 1 20 ? 23.060 25.742 34.533 1.00 0.00 20 TYR A O 6
ATOM 6562 N N . TYR A 1 21 ? 24.176 24.552 36.097 1.00 0.00 21 TYR A N 6
ATOM 6563 C CA . TYR A 1 21 ? 25.251 25.472 36.322 1.00 0.00 21 TYR A CA 6
ATOM 6564 C C . TYR A 1 21 ? 26.352 25.164 35.340 1.00 0.00 21 TYR A C 6
ATOM 6565 O O . TYR A 1 21 ? 26.992 24.114 35.393 1.00 0.00 21 TYR A O 6
ATOM 6583 N N . CYS A 1 22 ? 26.613 26.156 34.454 1.00 0.00 22 CYS A N 6
ATOM 6584 C CA . CYS A 1 22 ? 27.556 26.031 33.378 1.00 0.00 22 CYS A CA 6
ATOM 6585 C C . CYS A 1 22 ? 27.900 27.441 33.054 1.00 0.00 22 CYS A C 6
ATOM 6586 O O . CYS A 1 22 ? 27.176 28.336 33.455 1.00 0.00 22 CYS A O 6
ATOM 6593 N N . GLU A 1 23 ? 29.002 27.672 32.313 1.00 0.00 23 GLU A N 6
ATOM 6594 C CA . GLU A 1 23 ? 29.388 29.022 31.928 1.00 0.00 23 GLU A CA 6
ATOM 6595 C C . GLU A 1 23 ? 29.155 29.173 30.432 1.00 0.00 23 GLU A C 6
ATOM 6596 O O . GLU A 1 23 ? 29.941 28.652 29.635 1.00 0.00 23 GLU A O 6
ATOM 6608 N N . MET A 1 24 ? 28.035 29.896 30.013 1.00 0.00 24 MET A N 6
ATOM 6609 C CA . MET A 1 24 ? 27.759 30.111 28.594 1.00 0.00 24 MET A CA 6
ATOM 6610 C C . MET A 1 24 ? 27.746 31.617 28.390 1.00 0.00 24 MET A C 6
ATOM 6611 O O . MET A 1 24 ? 27.056 32.342 29.105 1.00 0.00 24 MET A O 6
ATOM 6625 N N . ASN A 1 25 ? 28.589 32.087 27.393 1.00 0.00 25 ASN A N 6
ATOM 6626 C CA . ASN A 1 25 ? 28.761 33.507 26.992 1.00 0.00 25 ASN A CA 6
ATOM 6627 C C . ASN A 1 25 ? 29.519 34.309 28.067 1.00 0.00 25 ASN A C 6
ATOM 6628 O O . ASN A 1 25 ? 29.411 35.539 28.125 1.00 0.00 25 ASN A O 6
ATOM 6639 N N . GLY A 1 26 ? 30.327 33.610 28.949 1.00 0.00 26 GLY A N 6
ATOM 6640 C CA . GLY A 1 26 ? 31.143 34.286 29.992 1.00 0.00 26 GLY A CA 6
ATOM 6641 C C . GLY A 1 26 ? 30.305 34.674 31.193 1.00 0.00 26 GLY A C 6
ATOM 6642 O O . GLY A 1 26 ? 30.692 35.558 31.959 1.00 0.00 26 GLY A O 6
ATOM 6646 N N . GLN A 1 27 ? 29.135 34.005 31.371 1.00 0.00 27 GLN A N 6
ATOM 6647 C CA . GLN A 1 27 ? 28.218 34.279 32.472 1.00 0.00 27 GLN A CA 6
ATOM 6648 C C . GLN A 1 27 ? 27.725 32.947 32.886 1.00 0.00 27 GLN A C 6
ATOM 6649 O O . GLN A 1 27 ? 27.490 32.072 32.057 1.00 0.00 27 GLN A O 6
ATOM 6663 N N . TRP A 1 28 ? 27.598 32.771 34.233 1.00 0.00 28 TRP A N 6
ATOM 6664 C CA . TRP A 1 28 ? 27.124 31.547 34.814 1.00 0.00 28 TRP A CA 6
ATOM 6665 C C . TRP A 1 28 ? 25.658 31.488 34.469 1.00 0.00 28 TRP A C 6
ATOM 6666 O O . TRP A 1 28 ? 24.913 32.420 34.789 1.00 0.00 28 TRP A O 6
ATOM 6687 N N . LYS A 1 29 ? 25.226 30.380 33.805 1.00 0.00 29 LYS A N 6
ATOM 6688 C CA . LYS A 1 29 ? 23.869 30.270 33.361 1.00 0.00 29 LYS A CA 6
ATOM 6689 C C . LYS A 1 29 ? 23.189 29.151 34.056 1.00 0.00 29 LYS A C 6
ATOM 6690 O O . LYS A 1 29 ? 23.780 28.413 34.834 1.00 0.00 29 LYS A O 6
ATOM 6709 N N . LEU A 1 30 ? 21.856 29.125 33.804 1.00 0.00 30 LEU A N 6
ATOM 6710 C CA . LEU A 1 30 ? 20.929 28.178 34.325 1.00 0.00 30 LEU A CA 6
ATOM 6711 C C . LEU A 1 30 ? 20.477 27.428 33.074 1.00 0.00 30 LEU A C 6
ATOM 6712 O O . LEU A 1 30 ? 20.347 28.034 32.006 1.00 0.00 30 LEU A O 6
ATOM 6728 N N . GLY A 1 31 ? 20.232 26.097 33.189 1.00 0.00 31 GLY A N 6
ATOM 6729 C CA . GLY A 1 31 ? 19.866 25.263 32.068 1.00 0.00 31 GLY A CA 6
ATOM 6730 C C . GLY A 1 31 ? 18.935 24.255 32.609 1.00 0.00 31 GLY A C 6
ATOM 6731 O O . GLY A 1 31 ? 18.069 24.606 33.416 1.00 0.00 31 GLY A O 6
ATOM 6735 N N . LYS A 1 32 ? 19.074 22.956 32.188 1.00 0.00 32 LYS A N 6
ATOM 6736 C CA . LYS A 1 32 ? 18.134 21.941 32.621 1.00 0.00 32 LYS A CA 6
ATOM 6737 C C . LYS A 1 32 ? 18.833 20.655 33.061 1.00 0.00 32 LYS A C 6
ATOM 6738 O O . LYS A 1 32 ? 19.975 20.386 32.721 1.00 0.00 32 LYS A O 6
ATOM 6757 N N . PHE A 1 33 ? 18.098 19.913 33.962 1.00 0.00 33 PHE A N 6
ATOM 6758 C CA . PHE A 1 33 ? 18.442 18.575 34.472 1.00 0.00 33 PHE A CA 6
ATOM 6759 C C . PHE A 1 33 ? 17.283 17.699 34.132 1.00 0.00 33 PHE A C 6
ATOM 6760 O O . PHE A 1 33 ? 16.328 18.186 33.530 1.00 0.00 33 PHE A O 6
ATOM 6777 N N . GLN A 1 34 ? 17.396 16.331 34.415 1.00 0.00 34 GLN A N 6
ATOM 6778 C CA . GLN A 1 34 ? 16.336 15.351 34.095 1.00 0.00 34 GLN A CA 6
ATOM 6779 C C . GLN A 1 34 ? 15.003 15.958 34.464 1.00 0.00 34 GLN A C 6
ATOM 6780 O O . GLN A 1 34 ? 14.811 16.346 35.618 1.00 0.00 34 GLN A O 6
ATOM 6794 N N . ASN A 1 35 ? 14.083 16.094 33.437 1.00 0.00 35 ASN A N 6
ATOM 6795 C CA . ASN A 1 35 ? 12.778 16.742 33.596 1.00 0.00 35 ASN A CA 6
ATOM 6796 C C . ASN A 1 35 ? 12.015 16.152 34.772 1.00 0.00 35 ASN A C 6
ATOM 6797 O O . ASN A 1 35 ? 11.463 15.052 34.669 1.00 0.00 35 ASN A O 6
ATOM 6808 N N . GLY A 1 36 ? 12.002 16.889 35.950 1.00 0.00 36 GLY A N 6
ATOM 6809 C CA . GLY A 1 36 ? 11.290 16.415 37.105 1.00 0.00 36 GLY A CA 6
ATOM 6810 C C . GLY A 1 36 ? 12.210 15.808 38.133 1.00 0.00 36 GLY A C 6
ATOM 6811 O O . GLY A 1 36 ? 11.827 14.762 38.671 1.00 0.00 36 GLY A O 6
ATOM 6815 N N . ALA A 1 37 ? 13.461 16.390 38.475 1.00 0.00 37 ALA A N 6
ATOM 6816 C CA . ALA A 1 37 ? 14.279 15.740 39.503 1.00 0.00 37 ALA A CA 6
ATOM 6817 C C . ALA A 1 37 ? 13.727 15.996 40.896 1.00 0.00 37 ALA A C 6
ATOM 6818 O O . ALA A 1 37 ? 12.841 16.805 41.084 1.00 0.00 37 ALA A O 6
ATOM 6825 N N . ARG A 1 38 ? 14.231 15.241 41.916 1.00 0.00 38 ARG A N 6
ATOM 6826 C CA . ARG A 1 38 ? 13.729 15.362 43.296 1.00 0.00 38 ARG A CA 6
ATOM 6827 C C . ARG A 1 38 ? 14.268 16.646 43.907 1.00 0.00 38 ARG A C 6
ATOM 6828 O O . ARG A 1 38 ? 15.424 17.015 43.690 1.00 0.00 38 ARG A O 6
ATOM 6849 N N . CYS A 1 39 ? 13.392 17.334 44.715 1.00 0.00 39 CYS A N 6
ATOM 6850 C CA . CYS A 1 39 ? 13.706 18.629 45.313 1.00 0.00 39 CYS A CA 6
ATOM 6851 C C . CYS A 1 39 ? 13.712 18.479 46.822 1.00 0.00 39 CYS A C 6
ATOM 6852 O O . CYS A 1 39 ? 13.741 17.365 47.325 1.00 0.00 39 CYS A O 6
ATOM 6859 N N . ASP A 1 40 ? 13.750 19.643 47.603 1.00 0.00 40 ASP A N 6
ATOM 6860 C CA . ASP A 1 40 ? 13.718 19.627 49.097 1.00 0.00 40 ASP A CA 6
ATOM 6861 C C . ASP A 1 40 ? 12.278 19.364 49.497 1.00 0.00 40 ASP A C 6
ATOM 6862 O O . ASP A 1 40 ? 11.917 19.329 50.672 1.00 0.00 40 ASP A O 6
ATOM 6871 N N . TYR A 1 41 ? 11.464 19.146 48.435 1.00 0.00 41 TYR A N 6
ATOM 6872 C CA . TYR A 1 41 ? 10.072 18.862 48.501 1.00 0.00 41 TYR A CA 6
ATOM 6873 C C . TYR A 1 41 ? 9.911 17.378 48.159 1.00 0.00 41 TYR A C 6
ATOM 6874 O O . TYR A 1 41 ? 8.976 17.003 47.487 1.00 0.00 41 TYR A O 6
ATOM 6892 N N . ASN A 1 42 ? 10.882 16.504 48.635 1.00 0.00 42 ASN A N 6
ATOM 6893 C CA . ASN A 1 42 ? 10.860 15.046 48.381 1.00 0.00 42 ASN A CA 6
ATOM 6894 C C . ASN A 1 42 ? 10.238 14.327 49.583 1.00 0.00 42 ASN A C 6
ATOM 6895 O O . ASN A 1 42 ? 9.436 13.412 49.400 1.00 0.00 42 ASN A O 6
ATOM 6906 N N . ALA A 1 43 ? 10.601 14.749 50.843 1.00 0.00 43 ALA A N 6
ATOM 6907 C CA . ALA A 1 43 ? 10.122 14.078 52.067 1.00 0.00 43 ALA A CA 6
ATOM 6908 C C . ALA A 1 43 ? 9.105 14.955 52.788 1.00 0.00 43 ALA A C 6
ATOM 6909 O O . ALA A 1 43 ? 8.999 14.908 54.020 1.00 0.00 43 ALA A O 6
ATOM 6916 N N . VAL A 1 44 ? 8.312 15.759 52.012 1.00 0.00 44 VAL A N 6
ATOM 6917 C CA . VAL A 1 44 ? 7.285 16.642 52.586 1.00 0.00 44 VAL A CA 6
ATOM 6918 C C . VAL A 1 44 ? 6.175 16.763 51.534 1.00 0.00 44 VAL A C 6
ATOM 6919 O O . VAL A 1 44 ? 4.994 16.853 51.883 1.00 0.00 44 VAL A O 6
ATOM 6932 N N . LYS A 1 45 ? 6.548 16.707 50.217 1.00 0.00 45 LYS A N 6
ATOM 6933 C CA . LYS A 1 45 ? 5.597 16.794 49.104 1.00 0.00 45 LYS A CA 6
ATOM 6934 C C . LYS A 1 45 ? 6.164 15.857 48.047 1.00 0.00 45 LYS A C 6
ATOM 6935 O O . LYS A 1 45 ? 6.989 15.003 48.381 1.00 0.00 45 LYS A O 6
ATOM 6954 N N . ASP A 1 46 ? 5.712 15.962 46.742 1.00 0.00 46 ASP A N 6
ATOM 6955 C CA . ASP A 1 46 ? 6.262 15.139 45.649 1.00 0.00 46 ASP A CA 6
ATOM 6956 C C . ASP A 1 46 ? 7.344 16.006 45.016 1.00 0.00 46 ASP A C 6
ATOM 6957 O O . ASP A 1 46 ? 7.103 17.181 44.741 1.00 0.00 46 ASP A O 6
ATOM 6966 N N . GLY A 1 47 ? 8.567 15.426 44.755 1.00 0.00 47 GLY A N 6
ATOM 6967 C CA . GLY A 1 47 ? 9.709 16.204 44.236 1.00 0.00 47 GLY A CA 6
ATOM 6968 C C . GLY A 1 47 ? 9.810 16.056 42.744 1.00 0.00 47 GLY A C 6
ATOM 6969 O O . GLY A 1 47 ? 10.174 14.993 42.245 1.00 0.00 47 GLY A O 6
ATOM 6973 N N . VAL A 1 48 ? 9.466 17.158 42.002 1.00 0.00 48 VAL A N 6
ATOM 6974 C CA . VAL A 1 48 ? 9.529 17.200 40.540 1.00 0.00 48 VAL A CA 6
ATOM 6975 C C . VAL A 1 48 ? 10.102 18.582 40.254 1.00 0.00 48 VAL A C 6
ATOM 6976 O O . VAL A 1 48 ? 9.398 19.549 40.483 1.00 0.00 48 VAL A O 6
ATOM 6989 N N . CYS A 1 49 ? 11.403 18.710 39.749 1.00 0.00 49 CYS A N 6
ATOM 6990 C CA . CYS A 1 49 ? 11.968 20.009 39.438 1.00 0.00 49 CYS A CA 6
ATOM 6991 C C . CYS A 1 49 ? 12.574 20.071 38.055 1.00 0.00 49 CYS A C 6
ATOM 6992 O O . CYS A 1 49 ? 13.157 19.113 37.599 1.00 0.00 49 CYS A O 6
ATOM 6999 N N . ASN A 1 50 ? 12.443 21.281 37.367 1.00 0.00 50 ASN A N 6
ATOM 7000 C CA . ASN A 1 50 ? 13.128 21.577 36.097 1.00 0.00 50 ASN A CA 6
ATOM 7001 C C . ASN A 1 50 ? 12.736 22.947 35.649 1.00 0.00 50 ASN A C 6
ATOM 7002 O O . ASN A 1 50 ? 11.667 23.431 35.983 1.00 0.00 50 ASN A O 6
ATOM 7013 N N . GLU A 1 51 ? 13.648 23.546 34.780 1.00 0.00 51 GLU A N 6
ATOM 7014 C CA . GLU A 1 51 ? 13.473 24.883 34.152 1.00 0.00 51 GLU A CA 6
ATOM 7015 C C . GLU A 1 51 ? 13.903 25.989 35.098 1.00 0.00 51 GLU A C 6
ATOM 7016 O O . GLU A 1 51 ? 13.283 27.053 35.185 1.00 0.00 51 GLU A O 6
ATOM 7028 N N . GLY A 1 52 ? 15.041 25.725 35.804 1.00 0.00 52 GLY A N 6
ATOM 7029 C CA . GLY A 1 52 ? 15.732 26.732 36.577 1.00 0.00 52 GLY A CA 6
ATOM 7030 C C . GLY A 1 52 ? 15.634 26.771 38.078 1.00 0.00 52 GLY A C 6
ATOM 7031 O O . GLY A 1 52 ? 16.635 27.141 38.645 1.00 0.00 52 GLY A O 6
ATOM 7035 N N . LEU A 1 53 ? 14.579 26.344 38.827 1.00 0.00 53 LEU A N 6
ATOM 7036 C CA . LEU A 1 53 ? 14.600 26.580 40.314 1.00 0.00 53 LEU A CA 6
ATOM 7037 C C . LEU A 1 53 ? 14.063 25.335 41.042 1.00 0.00 53 LEU A C 6
ATOM 7038 O O . LEU A 1 53 ? 14.116 24.251 40.471 1.00 0.00 53 LEU A O 6
ATOM 7054 N N . CYS A 1 54 ? 13.715 25.408 42.410 1.00 0.00 54 CYS A N 6
ATOM 7055 C CA . CYS A 1 54 ? 13.202 24.251 43.160 1.00 0.00 54 CYS A CA 6
ATOM 7056 C C . CYS A 1 54 ? 11.697 24.327 43.051 1.00 0.00 54 CYS A C 6
ATOM 7057 O O . CYS A 1 54 ? 11.125 25.413 43.127 1.00 0.00 54 CYS A O 6
ATOM 7064 N N . TYR A 1 55 ? 11.038 23.139 42.889 1.00 0.00 55 TYR A N 6
ATOM 7065 C CA . TYR A 1 55 ? 9.602 23.075 42.649 1.00 0.00 55 TYR A CA 6
ATOM 7066 C C . TYR A 1 55 ? 9.025 21.981 43.501 1.00 0.00 55 TYR A C 6
ATOM 7067 O O . TYR A 1 55 ? 9.744 21.114 43.991 1.00 0.00 55 TYR A O 6
ATOM 7085 N N . ALA A 1 56 ? 7.668 22.009 43.651 1.00 0.00 56 ALA A N 6
ATOM 7086 C CA . ALA A 1 56 ? 6.941 21.027 44.438 1.00 0.00 56 ALA A CA 6
ATOM 7087 C C . ALA A 1 56 ? 5.715 20.667 43.638 1.00 0.00 56 ALA A C 6
ATOM 7088 O O . ALA A 1 56 ? 5.207 21.492 42.874 1.00 0.00 56 ALA A O 6
ATOM 7095 N N . SER A 1 57 ? 5.230 19.400 43.798 1.00 0.00 57 SER A N 6
ATOM 7096 C CA . SER A 1 57 ? 4.022 18.930 43.125 1.00 0.00 57 SER A CA 6
ATOM 7097 C C . SER A 1 57 ? 3.185 18.274 44.197 1.00 0.00 57 SER A C 6
ATOM 7098 O O . SER A 1 57 ? 3.718 17.797 45.198 1.00 0.00 57 SER A O 6
ATOM 7106 N N . GLY A 1 58 ? 1.823 18.284 44.010 1.00 0.00 58 GLY A N 6
ATOM 7107 C CA . GLY A 1 58 ? 0.871 17.698 44.978 1.00 0.00 58 GLY A CA 6
ATOM 7108 C C . GLY A 1 58 ? 0.177 18.832 45.688 1.00 0.00 58 GLY A C 6
ATOM 7109 O O . GLY A 1 58 ? -1.002 18.736 46.022 1.00 0.00 58 GLY A O 6
ATOM 7113 N N . ASP A 1 59 ? 0.933 19.957 45.922 1.00 0.00 59 ASP A N 6
ATOM 7114 C CA . ASP A 1 59 ? 0.402 21.166 46.562 1.00 0.00 59 ASP A CA 6
ATOM 7115 C C . ASP A 1 59 ? -0.296 21.979 45.474 1.00 0.00 59 ASP A C 6
ATOM 7116 O O . ASP A 1 59 ? 0.130 21.968 44.317 1.00 0.00 59 ASP A O 6
ATOM 7125 N N . SER A 1 60 ? -1.388 22.716 45.861 1.00 0.00 60 SER A N 6
ATOM 7126 C CA . SER A 1 60 ? -2.162 23.538 44.923 1.00 0.00 60 SER A CA 6
ATOM 7127 C C . SER A 1 60 ? -1.751 24.979 45.134 1.00 0.00 60 SER A C 6
ATOM 7128 O O . SER A 1 60 ? -1.670 25.451 46.270 1.00 0.00 60 SER A O 6
ATOM 7136 N N . ALA A 1 61 ? -1.485 25.705 44.007 1.00 0.00 61 ALA A N 6
ATOM 7137 C CA . ALA A 1 61 ? -1.070 27.103 44.050 1.00 0.00 61 ALA A CA 6
ATOM 7138 C C . ALA A 1 61 ? -1.453 27.697 42.718 1.00 0.00 61 ALA A C 6
ATOM 7139 O O . ALA A 1 61 ? -1.714 26.966 41.758 1.00 0.00 61 ALA A O 6
ATOM 7146 N N . SER A 1 62 ? -1.501 29.061 42.656 1.00 0.00 62 SER A N 6
ATOM 7147 C CA . SER A 1 62 ? -1.855 29.784 41.437 1.00 0.00 62 SER A CA 6
ATOM 7148 C C . SER A 1 62 ? -0.818 30.864 41.263 1.00 0.00 62 SER A C 6
ATOM 7149 O O . SER A 1 62 ? -0.264 31.365 42.245 1.00 0.00 62 SER A O 6
ATOM 7157 N N . ASN A 1 63 ? -0.559 31.255 39.972 1.00 0.00 63 ASN A N 6
ATOM 7158 C CA . ASN A 1 63 ? 0.428 32.285 39.633 1.00 0.00 63 ASN A CA 6
ATOM 7159 C C . ASN A 1 63 ? -0.333 33.564 39.357 1.00 0.00 63 ASN A C 6
ATOM 7160 O O . ASN A 1 63 ? -1.431 33.532 38.800 1.00 0.00 63 ASN A O 6
ATOM 7171 N N . THR A 1 64 ? 0.278 34.732 39.750 1.00 0.00 64 THR A N 6
ATOM 7172 C CA . THR A 1 64 ? -0.328 36.057 39.554 1.00 0.00 64 THR A CA 6
ATOM 7173 C C . THR A 1 64 ? 0.381 36.744 38.396 1.00 0.00 64 THR A C 6
ATOM 7174 O O . THR A 1 64 ? -0.158 37.686 37.813 1.00 0.00 64 THR A O 6
ATOM 7185 N N . GLN A 1 65 ? 1.620 36.264 38.054 1.00 0.00 65 GLN A N 6
ATOM 7186 C CA . GLN A 1 65 ? 2.413 36.818 36.959 1.00 0.00 65 GLN A CA 6
ATOM 7187 C C . GLN A 1 65 ? 2.860 35.635 36.134 1.00 0.00 65 GLN A C 6
ATOM 7188 O O . GLN A 1 65 ? 3.282 34.617 36.682 1.00 0.00 65 GLN A O 6
ATOM 7202 N N . ASN A 1 66 ? 2.766 35.768 34.775 1.00 0.00 66 ASN A N 6
ATOM 7203 C CA . ASN A 1 66 ? 3.167 34.713 33.849 1.00 0.00 66 ASN A CA 6
ATOM 7204 C C . ASN A 1 66 ? 3.854 35.414 32.706 1.00 0.00 66 ASN A C 6
ATOM 7205 O O . ASN A 1 66 ? 3.511 36.553 32.375 1.00 0.00 66 ASN A O 6
ATOM 7216 N N . GLN A 1 67 ? 4.859 34.727 32.083 1.00 0.00 67 GLN A N 6
ATOM 7217 C CA . GLN A 1 67 ? 5.606 35.285 30.961 1.00 0.00 67 GLN A CA 6
ATOM 7218 C C . GLN A 1 67 ? 5.974 34.100 30.095 1.00 0.00 67 GLN A C 6
ATOM 7219 O O . GLN A 1 67 ? 6.457 33.082 30.595 1.00 0.00 67 GLN A O 6
ATOM 7233 N N . GLY A 1 68 ? 5.736 34.224 28.758 1.00 0.00 68 GLY A N 6
ATOM 7234 C CA . GLY A 1 68 ? 6.049 33.156 27.824 1.00 0.00 68 GLY A CA 6
ATOM 7235 C C . GLY A 1 68 ? 5.652 33.637 26.466 1.00 0.00 68 GLY A C 6
ATOM 7236 O O . GLY A 1 68 ? 5.146 34.752 26.315 1.00 0.00 68 GLY A O 6
ATOM 7240 N N . GLY A 1 69 ? 5.881 32.787 25.428 1.00 0.00 69 GLY A N 6
ATOM 7241 C CA . GLY A 1 69 ? 5.537 33.144 24.061 1.00 0.00 69 GLY A CA 6
ATOM 7242 C C . GLY A 1 69 ? 5.788 31.940 23.217 1.00 0.00 69 GLY A C 6
ATOM 7243 O O . GLY A 1 69 ? 6.537 32.006 22.241 1.00 0.00 69 GLY A O 6
ATOM 7247 N N . SER A 1 70 ? 5.158 30.791 23.598 1.00 0.00 70 SER A N 6
ATOM 7248 C CA . SER A 1 70 ? 5.304 29.532 22.872 1.00 0.00 70 SER A CA 6
ATOM 7249 C C . SER A 1 70 ? 3.938 28.896 22.849 1.00 0.00 70 SER A C 6
ATOM 7250 O O . SER A 1 70 ? 3.118 29.153 23.732 1.00 0.00 70 SER A O 6
ATOM 7258 N N . ARG A 1 71 ? 3.679 28.035 21.811 1.00 0.00 71 ARG A N 6
ATOM 7259 C CA . ARG A 1 71 ? 2.403 27.341 21.656 1.00 0.00 71 ARG A CA 6
ATOM 7260 C C . ARG A 1 71 ? 2.738 25.882 21.456 1.00 0.00 71 ARG A C 6
ATOM 7261 O O . ARG A 1 71 ? 3.765 25.552 20.858 1.00 0.00 71 ARG A O 6
ATOM 7282 N N . ARG A 1 72 ? 1.851 24.980 21.975 1.00 0.00 72 ARG A N 6
ATOM 7283 C CA . ARG A 1 72 ? 2.036 23.541 21.852 1.00 0.00 72 ARG A CA 6
ATOM 7284 C C . ARG A 1 72 ? 0.629 22.972 21.847 1.00 0.00 72 ARG A C 6
ATOM 7285 O O . ARG A 1 72 ? -0.218 23.432 22.617 1.00 0.00 72 ARG A O 6
ATOM 7306 N N . GLN A 1 73 ? 0.350 21.953 20.962 1.00 0.00 73 GLN A N 6
ATOM 7307 C CA . GLN A 1 73 ? -0.972 21.343 20.873 1.00 0.00 73 GLN A CA 6
ATOM 7308 C C . GLN A 1 73 ? -0.765 19.937 20.354 1.00 0.00 73 GLN A C 6
ATOM 7309 O O . GLN A 1 73 ? 0.247 19.651 19.711 1.00 0.00 73 GLN A O 6
ATOM 7323 N N . GLU A 1 74 ? -1.759 19.027 20.637 1.00 0.00 74 GLU A N 6
ATOM 7324 C CA . GLU A 1 74 ? -1.704 17.622 20.205 1.00 0.00 74 GLU A CA 6
ATOM 7325 C C . GLU A 1 74 ? -2.637 17.436 19.013 1.00 0.00 74 GLU A C 6
ATOM 7326 O O . GLU A 1 74 ? -2.706 16.345 18.445 1.00 0.00 74 GLU A O 6
ATOM 7338 N N . ASN A 1 75 ? -3.359 18.533 18.612 1.00 0.00 75 ASN A N 6
ATOM 7339 C CA . ASN A 1 75 ? -4.302 18.505 17.488 1.00 0.00 75 ASN A CA 6
ATOM 7340 C C . ASN A 1 75 ? -3.657 19.266 16.353 1.00 0.00 75 ASN A C 6
ATOM 7341 O O . ASN A 1 75 ? -2.751 20.067 16.579 1.00 0.00 75 ASN A O 6
ATOM 7352 N N . GLU A 1 76 ? -4.119 18.999 15.080 1.00 0.00 76 GLU A N 6
ATOM 7353 C CA . GLU A 1 76 ? -3.614 19.710 13.897 1.00 0.00 76 GLU A CA 6
ATOM 7354 C C . GLU A 1 76 ? -4.184 21.126 13.923 1.00 0.00 76 GLU A C 6
ATOM 7355 O O . GLU A 1 76 ? -3.474 22.090 13.637 1.00 0.00 76 GLU A O 6
ATOM 7367 N N . ASP A 1 77 ? -5.523 21.226 14.294 1.00 0.00 77 ASP A N 6
ATOM 7368 C CA . ASP A 1 77 ? -6.288 22.499 14.419 1.00 0.00 77 ASP A CA 6
ATOM 7369 C C . ASP A 1 77 ? -6.190 23.316 13.118 1.00 0.00 77 ASP A C 6
ATOM 7370 O O . ASP A 1 77 ? -5.878 24.511 13.125 1.00 0.00 77 ASP A O 6
ATOM 7379 N N . GLN A 1 78 ? -6.459 22.632 11.969 1.00 0.00 78 GLN A N 6
ATOM 7380 C CA . GLN A 1 78 ? -6.411 23.254 10.653 1.00 0.00 78 GLN A CA 6
ATOM 7381 C C . GLN A 1 78 ? -7.521 22.598 9.860 1.00 0.00 78 GLN A C 6
ATOM 7382 O O . GLN A 1 78 ? -7.667 21.376 9.879 1.00 0.00 78 GLN A O 6
ATOM 7396 N N . GLY A 1 79 ? -8.333 23.428 9.144 1.00 0.00 79 GLY A N 6
ATOM 7397 C CA . GLY A 1 79 ? -9.432 22.920 8.344 1.00 0.00 79 GLY A CA 6
ATOM 7398 C C . GLY A 1 79 ? -10.015 24.090 7.621 1.00 0.00 79 GLY A C 6
ATOM 7399 O O . GLY A 1 79 ? -9.571 25.225 7.807 1.00 0.00 79 GLY A O 6
ATOM 7403 N N . ASP A 1 80 ? -11.060 23.826 6.769 1.00 0.00 80 ASP A N 6
ATOM 7404 C CA . ASP A 1 80 ? -11.731 24.874 5.987 1.00 0.00 80 ASP A CA 6
ATOM 7405 C C . ASP A 1 80 ? -12.869 25.447 6.821 1.00 0.00 80 ASP A C 6
ATOM 7406 O O . ASP A 1 80 ? -13.191 26.630 6.692 1.00 0.00 80 ASP A O 6
ATOM 7415 N N . ASP A 1 81 ? -13.511 24.558 7.675 1.00 0.00 81 ASP A N 6
ATOM 7416 C CA . ASP A 1 81 ? -14.632 24.910 8.599 1.00 0.00 81 ASP A CA 6
ATOM 7417 C C . ASP A 1 81 ? -15.877 25.356 7.803 1.00 0.00 81 ASP A C 6
ATOM 7418 O O . ASP A 1 81 ? -16.657 26.194 8.262 1.00 0.00 81 ASP A O 6
ATOM 7427 N N . GLU A 1 82 ? -16.080 24.760 6.578 1.00 0.00 82 GLU A N 6
ATOM 7428 C CA . GLU A 1 82 ? -17.232 25.088 5.721 1.00 0.00 82 GLU A CA 6
ATOM 7429 C C . GLU A 1 82 ? -18.369 24.128 6.036 1.00 0.00 82 GLU A C 6
ATOM 7430 O O . GLU A 1 82 ? -19.477 24.566 6.355 1.00 0.00 82 GLU A O 6
ATOM 7442 N N . TRP A 1 83 ? -18.095 22.784 5.945 1.00 0.00 83 TRP A N 6
ATOM 7443 C CA . TRP A 1 83 ? -19.102 21.748 6.228 1.00 0.00 83 TRP A CA 6
ATOM 7444 C C . TRP A 1 83 ? -18.719 21.029 7.511 1.00 0.00 83 TRP A C 6
ATOM 7445 O O . TRP A 1 83 ? -19.556 20.876 8.400 1.00 0.00 83 TRP A O 6
ATOM 7466 N N . ASP A 1 84 ? -17.427 20.568 7.618 1.00 0.00 84 ASP A N 6
ATOM 7467 C CA . ASP A 1 84 ? -16.936 19.859 8.800 1.00 0.00 84 ASP A CA 6
ATOM 7468 C C . ASP A 1 84 ? -15.765 20.657 9.335 1.00 0.00 84 ASP A C 6
ATOM 7469 O O . ASP A 1 84 ? -15.096 21.367 8.580 1.00 0.00 84 ASP A O 6
ATOM 7478 N N . ARG A 1 85 ? -15.508 20.546 10.685 1.00 0.00 85 ARG A N 6
ATOM 7479 C CA . ARG A 1 85 ? -14.409 21.259 11.361 1.00 0.00 85 ARG A CA 6
ATOM 7480 C C . ARG A 1 85 ? -13.070 20.659 10.950 1.00 0.00 85 ARG A C 6
ATOM 7481 O O . ARG A 1 85 ? -12.096 21.389 10.748 1.00 0.00 85 ARG A O 6
ATOM 7502 N N . LYS A 1 86 ? -13.025 19.296 10.819 1.00 0.00 86 LYS A N 6
ATOM 7503 C CA . LYS A 1 86 ? -11.809 18.574 10.434 1.00 0.00 86 LYS A CA 6
ATOM 7504 C C . LYS A 1 86 ? -12.141 17.755 9.155 1.00 0.00 86 LYS A C 6
ATOM 7505 O O . LYS A 1 86 ? -13.264 17.173 9.086 1.00 0.00 86 LYS A O 6
ATOM 7525 N N . ASP A 1 1 ? 11.377 33.775 23.181 1.00 0.00 1 ASP A N 7
ATOM 7526 C CA . ASP A 1 1 ? 10.702 32.498 22.795 1.00 0.00 1 ASP A CA 7
ATOM 7527 C C . ASP A 1 1 ? 11.115 31.391 23.746 1.00 0.00 1 ASP A C 7
ATOM 7528 O O . ASP A 1 1 ? 10.270 30.813 24.434 1.00 0.00 1 ASP A O 7
ATOM 7539 N N . SER A 1 2 ? 12.446 31.067 23.776 1.00 0.00 2 SER A N 7
ATOM 7540 C CA . SER A 1 2 ? 12.990 30.030 24.648 1.00 0.00 2 SER A CA 7
ATOM 7541 C C . SER A 1 2 ? 14.333 30.540 25.099 1.00 0.00 2 SER A C 7
ATOM 7542 O O . SER A 1 2 ? 14.926 31.400 24.442 1.00 0.00 2 SER A O 7
ATOM 7550 N N . GLU A 1 3 ? 14.841 30.007 26.257 1.00 0.00 3 GLU A N 7
ATOM 7551 C CA . GLU A 1 3 ? 16.134 30.421 26.794 1.00 0.00 3 GLU A CA 7
ATOM 7552 C C . GLU A 1 3 ? 16.718 29.208 27.514 1.00 0.00 3 GLU A C 7
ATOM 7553 O O . GLU A 1 3 ? 16.368 28.078 27.166 1.00 0.00 3 GLU A O 7
ATOM 7565 N N . PHE A 1 4 ? 17.641 29.441 28.537 1.00 0.00 4 PHE A N 7
ATOM 7566 C CA . PHE A 1 4 ? 18.364 28.392 29.307 1.00 0.00 4 PHE A CA 7
ATOM 7567 C C . PHE A 1 4 ? 19.222 27.515 28.346 1.00 0.00 4 PHE A C 7
ATOM 7568 O O . PHE A 1 4 ? 19.009 26.297 28.293 1.00 0.00 4 PHE A O 7
ATOM 7585 N N . PRO A 1 5 ? 20.214 28.076 27.541 1.00 0.00 5 PRO A N 7
ATOM 7586 C CA . PRO A 1 5 ? 21.015 27.223 26.658 1.00 0.00 5 PRO A CA 7
ATOM 7587 C C . PRO A 1 5 ? 22.183 26.524 27.358 1.00 0.00 5 PRO A C 7
ATOM 7588 O O . PRO A 1 5 ? 23.069 27.177 27.904 1.00 0.00 5 PRO A O 7
ATOM 7599 N N . CYS A 1 6 ? 22.148 25.161 27.340 1.00 0.00 6 CYS A N 7
ATOM 7600 C CA . CYS A 1 6 ? 23.195 24.274 27.874 1.00 0.00 6 CYS A CA 7
ATOM 7601 C C . CYS A 1 6 ? 22.620 22.862 27.636 1.00 0.00 6 CYS A C 7
ATOM 7602 O O . CYS A 1 6 ? 21.396 22.732 27.560 1.00 0.00 6 CYS A O 7
ATOM 7609 N N . PRO A 1 7 ? 23.458 21.770 27.495 1.00 0.00 7 PRO A N 7
ATOM 7610 C CA . PRO A 1 7 ? 22.943 20.375 27.312 1.00 0.00 7 PRO A CA 7
ATOM 7611 C C . PRO A 1 7 ? 22.416 19.803 28.623 1.00 0.00 7 PRO A C 7
ATOM 7612 O O . PRO A 1 7 ? 22.481 20.504 29.617 1.00 0.00 7 PRO A O 7
ATOM 7623 N N . ARG A 1 8 ? 21.753 18.581 28.662 1.00 0.00 8 ARG A N 7
ATOM 7624 C CA . ARG A 1 8 ? 21.284 18.036 29.965 1.00 0.00 8 ARG A CA 7
ATOM 7625 C C . ARG A 1 8 ? 22.516 17.820 30.800 1.00 0.00 8 ARG A C 7
ATOM 7626 O O . ARG A 1 8 ? 23.473 17.159 30.384 1.00 0.00 8 ARG A O 7
ATOM 7647 N N . LYS A 1 9 ? 22.455 18.400 32.035 1.00 0.00 9 LYS A N 7
ATOM 7648 C CA . LYS A 1 9 ? 23.571 18.448 32.921 1.00 0.00 9 LYS A CA 7
ATOM 7649 C C . LYS A 1 9 ? 23.424 17.492 34.099 1.00 0.00 9 LYS A C 7
ATOM 7650 O O . LYS A 1 9 ? 22.369 17.023 34.476 1.00 0.00 9 LYS A O 7
ATOM 7669 N N . GLN A 1 10 ? 24.584 17.271 34.726 1.00 0.00 10 GLN A N 7
ATOM 7670 C CA . GLN A 1 10 ? 24.820 16.333 35.795 1.00 0.00 10 GLN A CA 7
ATOM 7671 C C . GLN A 1 10 ? 24.405 16.865 37.180 1.00 0.00 10 GLN A C 7
ATOM 7672 O O . GLN A 1 10 ? 24.847 17.927 37.624 1.00 0.00 10 GLN A O 7
ATOM 7686 N N . GLN A 1 11 ? 23.492 16.092 37.883 1.00 0.00 11 GLN A N 7
ATOM 7687 C CA . GLN A 1 11 ? 23.036 16.414 39.224 1.00 0.00 11 GLN A CA 7
ATOM 7688 C C . GLN A 1 11 ? 23.865 15.617 40.269 1.00 0.00 11 GLN A C 7
ATOM 7689 O O . GLN A 1 11 ? 23.995 14.398 40.124 1.00 0.00 11 GLN A O 7
ATOM 7703 N N . PRO A 1 12 ? 24.445 16.276 41.333 1.00 0.00 12 PRO A N 7
ATOM 7704 C CA . PRO A 1 12 ? 25.182 15.554 42.403 1.00 0.00 12 PRO A CA 7
ATOM 7705 C C . PRO A 1 12 ? 24.260 14.950 43.475 1.00 0.00 12 PRO A C 7
ATOM 7706 O O . PRO A 1 12 ? 23.047 15.161 43.442 1.00 0.00 12 PRO A O 7
ATOM 7717 N N . ALA A 1 13 ? 24.839 14.169 44.447 1.00 0.00 13 ALA A N 7
ATOM 7718 C CA . ALA A 1 13 ? 24.052 13.541 45.529 1.00 0.00 13 ALA A CA 7
ATOM 7719 C C . ALA A 1 13 ? 23.814 14.576 46.625 1.00 0.00 13 ALA A C 7
ATOM 7720 O O . ALA A 1 13 ? 24.652 15.452 46.847 1.00 0.00 13 ALA A O 7
ATOM 7727 N N . GLY A 1 14 ? 22.630 14.476 47.337 1.00 0.00 14 GLY A N 7
ATOM 7728 C CA . GLY A 1 14 ? 22.276 15.415 48.421 1.00 0.00 14 GLY A CA 7
ATOM 7729 C C . GLY A 1 14 ? 21.668 16.666 47.828 1.00 0.00 14 GLY A C 7
ATOM 7730 O O . GLY A 1 14 ? 21.772 17.747 48.406 1.00 0.00 14 GLY A O 7
ATOM 7734 N N . ASN A 1 15 ? 21.004 16.520 46.639 1.00 0.00 15 ASN A N 7
ATOM 7735 C CA . ASN A 1 15 ? 20.407 17.645 45.908 1.00 0.00 15 ASN A CA 7
ATOM 7736 C C . ASN A 1 15 ? 19.004 17.923 46.401 1.00 0.00 15 ASN A C 7
ATOM 7737 O O . ASN A 1 15 ? 18.399 17.104 47.104 1.00 0.00 15 ASN A O 7
ATOM 7748 N N . SER A 1 16 ? 18.483 19.127 45.989 1.00 0.00 16 SER A N 7
ATOM 7749 C CA . SER A 1 16 ? 17.093 19.479 46.180 1.00 0.00 16 SER A CA 7
ATOM 7750 C C . SER A 1 16 ? 16.910 20.758 45.365 1.00 0.00 16 SER A C 7
ATOM 7751 O O . SER A 1 16 ? 16.675 21.826 45.946 1.00 0.00 16 SER A O 7
ATOM 7759 N N . GLU A 1 17 ? 16.956 20.673 43.968 1.00 0.00 17 GLU A N 7
ATOM 7760 C CA . GLU A 1 17 ? 16.871 21.851 43.127 1.00 0.00 17 GLU A CA 7
ATOM 7761 C C . GLU A 1 17 ? 17.228 21.303 41.820 1.00 0.00 17 GLU A C 7
ATOM 7762 O O . GLU A 1 17 ? 17.812 20.216 41.757 1.00 0.00 17 GLU A O 7
ATOM 7774 N N . CYS A 1 18 ? 16.934 22.039 40.736 1.00 0.00 18 CYS A N 7
ATOM 7775 C CA . CYS A 1 18 ? 17.443 21.638 39.461 1.00 0.00 18 CYS A CA 7
ATOM 7776 C C . CYS A 1 18 ? 17.699 22.920 38.745 1.00 0.00 18 CYS A C 7
ATOM 7777 O O . CYS A 1 18 ? 16.783 23.675 38.475 1.00 0.00 18 CYS A O 7
ATOM 7784 N N . SER A 1 19 ? 18.970 23.116 38.370 1.00 0.00 19 SER A N 7
ATOM 7785 C CA . SER A 1 19 ? 19.445 24.274 37.637 1.00 0.00 19 SER A CA 7
ATOM 7786 C C . SER A 1 19 ? 20.775 23.890 37.247 1.00 0.00 19 SER A C 7
ATOM 7787 O O . SER A 1 19 ? 21.216 22.823 37.677 1.00 0.00 19 SER A O 7
ATOM 7795 N N . TYR A 1 20 ? 21.485 24.705 36.406 1.00 0.00 20 TYR A N 7
ATOM 7796 C CA . TYR A 1 20 ? 22.872 24.387 36.318 1.00 0.00 20 TYR A CA 7
ATOM 7797 C C . TYR A 1 20 ? 23.676 25.648 36.280 1.00 0.00 20 TYR A C 7
ATOM 7798 O O . TYR A 1 20 ? 23.152 26.721 36.422 1.00 0.00 20 TYR A O 7
ATOM 7816 N N . TYR A 1 21 ? 25.015 25.471 36.301 1.00 0.00 21 TYR A N 7
ATOM 7817 C CA . TYR A 1 21 ? 25.973 26.532 36.285 1.00 0.00 21 TYR A CA 7
ATOM 7818 C C . TYR A 1 21 ? 27.009 26.090 35.274 1.00 0.00 21 TYR A C 7
ATOM 7819 O O . TYR A 1 21 ? 27.873 25.266 35.558 1.00 0.00 21 TYR A O 7
ATOM 7837 N N . CYS A 1 22 ? 26.985 26.743 34.090 1.00 0.00 22 CYS A N 7
ATOM 7838 C CA . CYS A 1 22 ? 27.822 26.392 32.964 1.00 0.00 22 CYS A CA 7
ATOM 7839 C C . CYS A 1 22 ? 27.953 27.693 32.237 1.00 0.00 22 CYS A C 7
ATOM 7840 O O . CYS A 1 22 ? 27.107 28.558 32.407 1.00 0.00 22 CYS A O 7
ATOM 7847 N N . GLU A 1 23 ? 29.005 27.875 31.406 1.00 0.00 23 GLU A N 7
ATOM 7848 C CA . GLU A 1 23 ? 29.199 29.143 30.700 1.00 0.00 23 GLU A CA 7
ATOM 7849 C C . GLU A 1 23 ? 28.800 29.001 29.238 1.00 0.00 23 GLU A C 7
ATOM 7850 O O . GLU A 1 23 ? 29.455 28.265 28.497 1.00 0.00 23 GLU A O 7
ATOM 7862 N N . MET A 1 24 ? 27.681 29.709 28.797 1.00 0.00 24 MET A N 7
ATOM 7863 C CA . MET A 1 24 ? 27.278 29.686 27.394 1.00 0.00 24 MET A CA 7
ATOM 7864 C C . MET A 1 24 ? 27.002 31.117 27.002 1.00 0.00 24 MET A C 7
ATOM 7865 O O . MET A 1 24 ? 26.346 31.862 27.727 1.00 0.00 24 MET A O 7
ATOM 7879 N N . ASN A 1 25 ? 27.565 31.508 25.799 1.00 0.00 25 ASN A N 7
ATOM 7880 C CA . ASN A 1 25 ? 27.455 32.848 25.177 1.00 0.00 25 ASN A CA 7
ATOM 7881 C C . ASN A 1 25 ? 28.301 33.892 25.946 1.00 0.00 25 ASN A C 7
ATOM 7882 O O . ASN A 1 25 ? 28.047 35.095 25.850 1.00 0.00 25 ASN A O 7
ATOM 7893 N N . GLY A 1 26 ? 29.347 33.432 26.732 1.00 0.00 26 GLY A N 7
ATOM 7894 C CA . GLY A 1 26 ? 30.265 34.351 27.458 1.00 0.00 26 GLY A CA 7
ATOM 7895 C C . GLY A 1 26 ? 29.677 34.818 28.774 1.00 0.00 26 GLY A C 7
ATOM 7896 O O . GLY A 1 26 ? 30.220 35.725 29.405 1.00 0.00 26 GLY A O 7
ATOM 7900 N N . GLN A 1 27 ? 28.545 34.196 29.206 1.00 0.00 27 GLN A N 7
ATOM 7901 C CA . GLN A 1 27 ? 27.859 34.541 30.448 1.00 0.00 27 GLN A CA 7
ATOM 7902 C C . GLN A 1 27 ? 27.562 33.260 31.099 1.00 0.00 27 GLN A C 7
ATOM 7903 O O . GLN A 1 27 ? 27.452 32.221 30.458 1.00 0.00 27 GLN A O 7
ATOM 7917 N N . TRP A 1 28 ? 27.456 33.333 32.444 1.00 0.00 28 TRP A N 7
ATOM 7918 C CA . TRP A 1 28 ? 27.163 32.198 33.267 1.00 0.00 28 TRP A CA 7
ATOM 7919 C C . TRP A 1 28 ? 25.699 31.939 33.052 1.00 0.00 28 TRP A C 7
ATOM 7920 O O . TRP A 1 28 ? 24.892 32.869 33.162 1.00 0.00 28 TRP A O 7
ATOM 7941 N N . LYS A 1 29 ? 25.332 30.674 32.734 1.00 0.00 29 LYS A N 7
ATOM 7942 C CA . LYS A 1 29 ? 23.969 30.372 32.450 1.00 0.00 29 LYS A CA 7
ATOM 7943 C C . LYS A 1 29 ? 23.563 29.193 33.229 1.00 0.00 29 LYS A C 7
ATOM 7944 O O . LYS A 1 29 ? 24.371 28.408 33.716 1.00 0.00 29 LYS A O 7
ATOM 7963 N N . LEU A 1 30 ? 22.219 29.088 33.330 1.00 0.00 30 LEU A N 7
ATOM 7964 C CA . LEU A 1 30 ? 21.554 28.067 34.039 1.00 0.00 30 LEU A CA 7
ATOM 7965 C C . LEU A 1 30 ? 21.176 27.047 32.988 1.00 0.00 30 LEU A C 7
ATOM 7966 O O . LEU A 1 30 ? 20.757 27.417 31.888 1.00 0.00 30 LEU A O 7
ATOM 7982 N N . GLY A 1 31 ? 21.320 25.732 33.327 1.00 0.00 31 GLY A N 7
ATOM 7983 C CA . GLY A 1 31 ? 21.071 24.656 32.400 1.00 0.00 31 GLY A CA 7
ATOM 7984 C C . GLY A 1 31 ? 19.979 23.871 32.963 1.00 0.00 31 GLY A C 7
ATOM 7985 O O . GLY A 1 31 ? 19.360 24.265 33.959 1.00 0.00 31 GLY A O 7
ATOM 7989 N N . LYS A 1 32 ? 19.723 22.713 32.329 1.00 0.00 32 LYS A N 7
ATOM 7990 C CA . LYS A 1 32 ? 18.640 21.878 32.732 1.00 0.00 32 LYS A CA 7
ATOM 7991 C C . LYS A 1 32 ? 19.135 20.493 33.076 1.00 0.00 32 LYS A C 7
ATOM 7992 O O . LYS A 1 32 ? 20.036 19.975 32.462 1.00 0.00 32 LYS A O 7
ATOM 8011 N N . PHE A 1 33 ? 18.534 19.926 34.168 1.00 0.00 33 PHE A N 7
ATOM 8012 C CA . PHE A 1 33 ? 18.763 18.551 34.640 1.00 0.00 33 PHE A CA 7
ATOM 8013 C C . PHE A 1 33 ? 17.643 17.719 34.104 1.00 0.00 33 PHE A C 7
ATOM 8014 O O . PHE A 1 33 ? 16.787 18.258 33.396 1.00 0.00 33 PHE A O 7
ATOM 8031 N N . GLN A 1 34 ? 17.685 16.347 34.358 1.00 0.00 34 GLN A N 7
ATOM 8032 C CA . GLN A 1 34 ? 16.648 15.416 33.888 1.00 0.00 34 GLN A CA 7
ATOM 8033 C C . GLN A 1 34 ? 15.315 16.050 34.223 1.00 0.00 34 GLN A C 7
ATOM 8034 O O . GLN A 1 34 ? 15.041 16.310 35.396 1.00 0.00 34 GLN A O 7
ATOM 8048 N N . ASN A 1 35 ? 14.498 16.359 33.151 1.00 0.00 35 ASN A N 7
ATOM 8049 C CA . ASN A 1 35 ? 13.233 17.094 33.267 1.00 0.00 35 ASN A CA 7
ATOM 8050 C C . ASN A 1 35 ? 12.347 16.549 34.376 1.00 0.00 35 ASN A C 7
ATOM 8051 O O . ASN A 1 35 ? 11.726 15.492 34.211 1.00 0.00 35 ASN A O 7
ATOM 8062 N N . GLY A 1 36 ? 12.299 17.269 35.571 1.00 0.00 36 GLY A N 7
ATOM 8063 C CA . GLY A 1 36 ? 11.453 16.839 36.642 1.00 0.00 36 GLY A CA 7
ATOM 8064 C C . GLY A 1 36 ? 12.184 16.053 37.703 1.00 0.00 36 GLY A C 7
ATOM 8065 O O . GLY A 1 36 ? 11.627 15.032 38.119 1.00 0.00 36 GLY A O 7
ATOM 8069 N N . ALA A 1 37 ? 13.452 16.437 38.206 1.00 0.00 37 ALA A N 7
ATOM 8070 C CA . ALA A 1 37 ? 14.075 15.608 39.246 1.00 0.00 37 ALA A CA 7
ATOM 8071 C C . ALA A 1 37 ? 13.431 15.842 40.602 1.00 0.00 37 ALA A C 7
ATOM 8072 O O . ALA A 1 37 ? 12.673 16.771 40.785 1.00 0.00 37 ALA A O 7
ATOM 8079 N N . ARG A 1 38 ? 13.698 14.935 41.588 1.00 0.00 38 ARG A N 7
ATOM 8080 C CA . ARG A 1 38 ? 13.097 15.054 42.929 1.00 0.00 38 ARG A CA 7
ATOM 8081 C C . ARG A 1 38 ? 13.779 16.199 43.660 1.00 0.00 38 ARG A C 7
ATOM 8082 O O . ARG A 1 38 ? 14.985 16.403 43.534 1.00 0.00 38 ARG A O 7
ATOM 8103 N N . CYS A 1 39 ? 12.964 16.948 44.471 1.00 0.00 39 CYS A N 7
ATOM 8104 C CA . CYS A 1 39 ? 13.406 18.148 45.173 1.00 0.00 39 CYS A CA 7
ATOM 8105 C C . CYS A 1 39 ? 13.318 17.872 46.659 1.00 0.00 39 CYS A C 7
ATOM 8106 O O . CYS A 1 39 ? 13.279 16.717 47.056 1.00 0.00 39 CYS A O 7
ATOM 8113 N N . ASP A 1 40 ? 13.391 18.959 47.541 1.00 0.00 40 ASP A N 7
ATOM 8114 C CA . ASP A 1 40 ? 13.253 18.821 49.023 1.00 0.00 40 ASP A CA 7
ATOM 8115 C C . ASP A 1 40 ? 11.844 18.313 49.261 1.00 0.00 40 ASP A C 7
ATOM 8116 O O . ASP A 1 40 ? 11.518 17.725 50.288 1.00 0.00 40 ASP A O 7
ATOM 8125 N N . TYR A 1 41 ? 11.015 18.567 48.212 1.00 0.00 41 TYR A N 7
ATOM 8126 C CA . TYR A 1 41 ? 9.652 18.159 48.106 1.00 0.00 41 TYR A CA 7
ATOM 8127 C C . TYR A 1 41 ? 9.684 16.741 47.493 1.00 0.00 41 TYR A C 7
ATOM 8128 O O . TYR A 1 41 ? 9.414 16.547 46.307 1.00 0.00 41 TYR A O 7
ATOM 8146 N N . ASN A 1 42 ? 10.084 15.729 48.346 1.00 0.00 42 ASN A N 7
ATOM 8147 C CA . ASN A 1 42 ? 10.194 14.322 47.946 1.00 0.00 42 ASN A CA 7
ATOM 8148 C C . ASN A 1 42 ? 9.520 13.507 49.043 1.00 0.00 42 ASN A C 7
ATOM 8149 O O . ASN A 1 42 ? 8.627 12.708 48.758 1.00 0.00 42 ASN A O 7
ATOM 8160 N N . ALA A 1 43 ? 9.946 13.720 50.337 1.00 0.00 43 ALA A N 7
ATOM 8161 C CA . ALA A 1 43 ? 9.410 12.959 51.479 1.00 0.00 43 ALA A CA 7
ATOM 8162 C C . ALA A 1 43 ? 8.569 13.879 52.356 1.00 0.00 43 ALA A C 7
ATOM 8163 O O . ALA A 1 43 ? 8.628 13.810 53.590 1.00 0.00 43 ALA A O 7
ATOM 8170 N N . VAL A 1 44 ? 7.745 14.756 51.703 1.00 0.00 44 VAL A N 7
ATOM 8171 C CA . VAL A 1 44 ? 6.857 15.690 52.410 1.00 0.00 44 VAL A CA 7
ATOM 8172 C C . VAL A 1 44 ? 5.687 15.920 51.458 1.00 0.00 44 VAL A C 7
ATOM 8173 O O . VAL A 1 44 ? 4.523 15.848 51.859 1.00 0.00 44 VAL A O 7
ATOM 8186 N N . LYS A 1 45 ? 6.010 16.181 50.161 1.00 0.00 45 LYS A N 7
ATOM 8187 C CA . LYS A 1 45 ? 5.044 16.393 49.083 1.00 0.00 45 LYS A CA 7
ATOM 8188 C C . LYS A 1 45 ? 5.740 15.781 47.890 1.00 0.00 45 LYS A C 7
ATOM 8189 O O . LYS A 1 45 ? 6.867 15.323 48.022 1.00 0.00 45 LYS A O 7
ATOM 8208 N N . ASP A 1 46 ? 5.071 15.729 46.686 1.00 0.00 46 ASP A N 7
ATOM 8209 C CA . ASP A 1 46 ? 5.709 15.217 45.457 1.00 0.00 46 ASP A CA 7
ATOM 8210 C C . ASP A 1 46 ? 6.449 16.415 44.869 1.00 0.00 46 ASP A C 7
ATOM 8211 O O . ASP A 1 46 ? 6.326 17.525 45.395 1.00 0.00 46 ASP A O 7
ATOM 8220 N N . GLY A 1 47 ? 7.246 16.248 43.776 1.00 0.00 47 GLY A N 7
ATOM 8221 C CA . GLY A 1 47 ? 7.959 17.382 43.246 1.00 0.00 47 GLY A CA 7
ATOM 8222 C C . GLY A 1 47 ? 8.583 16.949 41.989 1.00 0.00 47 GLY A C 7
ATOM 8223 O O . GLY A 1 47 ? 8.840 15.760 41.782 1.00 0.00 47 GLY A O 7
ATOM 8227 N N . VAL A 1 48 ? 8.843 17.943 41.107 1.00 0.00 48 VAL A N 7
ATOM 8228 C CA . VAL A 1 48 ? 9.448 17.689 39.819 1.00 0.00 48 VAL A CA 7
ATOM 8229 C C . VAL A 1 48 ? 10.274 18.928 39.533 1.00 0.00 48 VAL A C 7
ATOM 8230 O O . VAL A 1 48 ? 9.718 19.942 39.119 1.00 0.00 48 VAL A O 7
ATOM 8243 N N . CYS A 1 49 ? 11.657 18.862 39.624 1.00 0.00 49 CYS A N 7
ATOM 8244 C CA . CYS A 1 49 ? 12.454 20.040 39.412 1.00 0.00 49 CYS A CA 7
ATOM 8245 C C . CYS A 1 49 ? 13.103 20.108 38.076 1.00 0.00 49 CYS A C 7
ATOM 8246 O O . CYS A 1 49 ? 13.683 19.147 37.618 1.00 0.00 49 CYS A O 7
ATOM 8253 N N . ASN A 1 50 ? 13.021 21.336 37.442 1.00 0.00 50 ASN A N 7
ATOM 8254 C CA . ASN A 1 50 ? 13.734 21.639 36.222 1.00 0.00 50 ASN A CA 7
ATOM 8255 C C . ASN A 1 50 ? 13.425 23.053 35.822 1.00 0.00 50 ASN A C 7
ATOM 8256 O O . ASN A 1 50 ? 12.328 23.533 36.063 1.00 0.00 50 ASN A O 7
ATOM 8267 N N . GLU A 1 51 ? 14.453 23.718 35.146 1.00 0.00 51 GLU A N 7
ATOM 8268 C CA . GLU A 1 51 ? 14.335 25.097 34.612 1.00 0.00 51 GLU A CA 7
ATOM 8269 C C . GLU A 1 51 ? 14.651 26.113 35.692 1.00 0.00 51 GLU A C 7
ATOM 8270 O O . GLU A 1 51 ? 13.952 27.111 35.906 1.00 0.00 51 GLU A O 7
ATOM 8282 N N . GLY A 1 52 ? 15.758 25.811 36.423 1.00 0.00 52 GLY A N 7
ATOM 8283 C CA . GLY A 1 52 ? 16.380 26.757 37.305 1.00 0.00 52 GLY A CA 7
ATOM 8284 C C . GLY A 1 52 ? 16.112 26.708 38.781 1.00 0.00 52 GLY A C 7
ATOM 8285 O O . GLY A 1 52 ? 17.017 27.082 39.508 1.00 0.00 52 GLY A O 7
ATOM 8289 N N . LEU A 1 53 ? 14.971 26.216 39.329 1.00 0.00 53 LEU A N 7
ATOM 8290 C CA . LEU A 1 53 ? 14.738 26.395 40.796 1.00 0.00 53 LEU A CA 7
ATOM 8291 C C . LEU A 1 53 ? 14.172 25.103 41.405 1.00 0.00 53 LEU A C 7
ATOM 8292 O O . LEU A 1 53 ? 14.285 24.049 40.781 1.00 0.00 53 LEU A O 7
ATOM 8308 N N . CYS A 1 54 ? 13.694 25.123 42.732 1.00 0.00 54 CYS A N 7
ATOM 8309 C CA . CYS A 1 54 ? 13.132 23.939 43.401 1.00 0.00 54 CYS A CA 7
ATOM 8310 C C . CYS A 1 54 ? 11.639 24.022 43.195 1.00 0.00 54 CYS A C 7
ATOM 8311 O O . CYS A 1 54 ? 11.070 25.115 43.222 1.00 0.00 54 CYS A O 7
ATOM 8318 N N . TYR A 1 55 ? 10.978 22.841 43.001 1.00 0.00 55 TYR A N 7
ATOM 8319 C CA . TYR A 1 55 ? 9.560 22.794 42.657 1.00 0.00 55 TYR A CA 7
ATOM 8320 C C . TYR A 1 55 ? 8.869 21.735 43.478 1.00 0.00 55 TYR A C 7
ATOM 8321 O O . TYR A 1 55 ? 9.491 20.763 43.904 1.00 0.00 55 TYR A O 7
ATOM 8339 N N . ALA A 1 56 ? 7.513 21.898 43.626 1.00 0.00 56 ALA A N 7
ATOM 8340 C CA . ALA A 1 56 ? 6.676 20.983 44.387 1.00 0.00 56 ALA A CA 7
ATOM 8341 C C . ALA A 1 56 ? 5.495 20.638 43.500 1.00 0.00 56 ALA A C 7
ATOM 8342 O O . ALA A 1 56 ? 5.156 21.389 42.583 1.00 0.00 56 ALA A O 7
ATOM 8349 N N . SER A 1 57 ? 4.856 19.457 43.768 1.00 0.00 57 SER A N 7
ATOM 8350 C CA . SER A 1 57 ? 3.696 18.991 43.013 1.00 0.00 57 SER A CA 7
ATOM 8351 C C . SER A 1 57 ? 2.846 18.199 43.976 1.00 0.00 57 SER A C 7
ATOM 8352 O O . SER A 1 57 ? 3.321 17.768 45.023 1.00 0.00 57 SER A O 7
ATOM 8360 N N . GLY A 1 58 ? 1.515 18.064 43.657 1.00 0.00 58 GLY A N 7
ATOM 8361 C CA . GLY A 1 58 ? 0.563 17.275 44.475 1.00 0.00 58 GLY A CA 7
ATOM 8362 C C . GLY A 1 58 ? -0.280 18.199 45.315 1.00 0.00 58 GLY A C 7
ATOM 8363 O O . GLY A 1 58 ? -1.470 17.946 45.501 1.00 0.00 58 GLY A O 7
ATOM 8367 N N . ASP A 1 59 ? 0.332 19.307 45.839 1.00 0.00 59 ASP A N 7
ATOM 8368 C CA . ASP A 1 59 ? -0.390 20.289 46.645 1.00 0.00 59 ASP A CA 7
ATOM 8369 C C . ASP A 1 59 ? 0.410 21.568 46.541 1.00 0.00 59 ASP A C 7
ATOM 8370 O O . ASP A 1 59 ? 1.635 21.535 46.416 1.00 0.00 59 ASP A O 7
ATOM 8379 N N . SER A 1 60 ? -0.306 22.733 46.580 1.00 0.00 60 SER A N 7
ATOM 8380 C CA . SER A 1 60 ? 0.321 24.050 46.503 1.00 0.00 60 SER A CA 7
ATOM 8381 C C . SER A 1 60 ? -0.451 24.929 47.449 1.00 0.00 60 SER A C 7
ATOM 8382 O O . SER A 1 60 ? -1.659 24.748 47.621 1.00 0.00 60 SER A O 7
ATOM 8390 N N . ALA A 1 61 ? 0.250 25.916 48.085 1.00 0.00 61 ALA A N 7
ATOM 8391 C CA . ALA A 1 61 ? -0.386 26.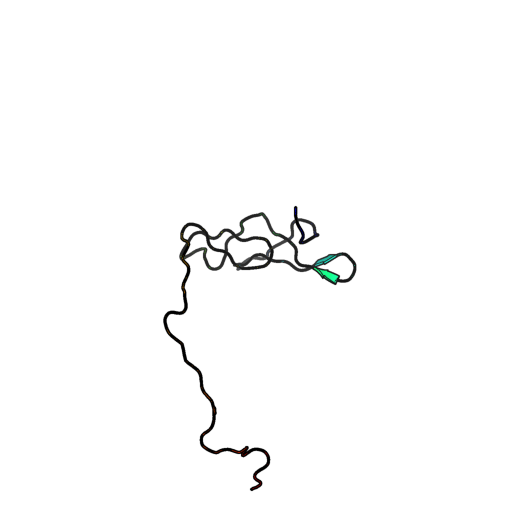832 49.026 1.00 0.00 61 ALA A CA 7
ATOM 8392 C C . ALA A 1 61 ? 0.490 28.056 49.106 1.00 0.00 61 ALA A C 7
ATOM 8393 O O . ALA A 1 61 ? 0.004 29.180 48.975 1.00 0.00 61 ALA A O 7
ATOM 8400 N N . SER A 1 62 ? 1.819 27.841 49.346 1.00 0.00 62 SER A N 7
ATOM 8401 C CA . SER A 1 62 ? 2.786 28.932 49.448 1.00 0.00 62 SER A CA 7
ATOM 8402 C C . SER A 1 62 ? 4.024 28.480 48.721 1.00 0.00 62 SER A C 7
ATOM 8403 O O . SER A 1 62 ? 4.278 27.279 48.602 1.00 0.00 62 SER A O 7
ATOM 8411 N N . ASN A 1 63 ? 4.819 29.473 48.219 1.00 0.00 63 ASN A N 7
ATOM 8412 C CA . ASN A 1 63 ? 6.059 29.207 47.493 1.00 0.00 63 ASN A CA 7
ATOM 8413 C C . ASN A 1 63 ? 7.114 30.073 48.136 1.00 0.00 63 ASN A C 7
ATOM 8414 O O . ASN A 1 63 ? 6.815 31.177 48.599 1.00 0.00 63 ASN A O 7
ATOM 8425 N N . THR A 1 64 ? 8.390 29.568 48.162 1.00 0.00 64 THR A N 7
ATOM 8426 C CA . THR A 1 64 ? 9.521 30.290 48.768 1.00 0.00 64 THR A CA 7
ATOM 8427 C C . THR A 1 64 ? 10.409 30.841 47.659 1.00 0.00 64 THR A C 7
ATOM 8428 O O . THR A 1 64 ? 11.218 31.735 47.909 1.00 0.00 64 THR A O 7
ATOM 8439 N N . GLN A 1 65 ? 10.260 30.296 46.409 1.00 0.00 65 GLN A N 7
ATOM 8440 C CA . GLN A 1 65 ? 11.047 30.736 45.257 1.00 0.00 65 GLN A CA 7
ATOM 8441 C C . GLN A 1 65 ? 10.066 30.970 44.134 1.00 0.00 65 GLN A C 7
ATOM 8442 O O . GLN A 1 65 ? 9.032 30.305 44.057 1.00 0.00 65 GLN A O 7
ATOM 8456 N N . ASN A 1 66 ? 10.401 31.947 43.240 1.00 0.00 66 ASN A N 7
ATOM 8457 C CA . ASN A 1 66 ? 9.563 32.303 42.098 1.00 0.00 66 ASN A CA 7
ATOM 8458 C C . ASN A 1 66 ? 10.502 32.464 40.929 1.00 0.00 66 ASN A C 7
ATOM 8459 O O . ASN A 1 66 ? 11.706 32.665 41.115 1.00 0.00 66 ASN A O 7
ATOM 8470 N N . GLN A 1 67 ? 9.943 32.391 39.676 1.00 0.00 67 GLN A N 7
ATOM 8471 C CA . GLN A 1 67 ? 10.728 32.523 38.447 1.00 0.00 67 GLN A CA 7
ATOM 8472 C C . GLN A 1 67 ? 10.778 33.995 38.075 1.00 0.00 67 GLN A C 7
ATOM 8473 O O . GLN A 1 67 ? 9.759 34.688 38.099 1.00 0.00 67 GLN A O 7
ATOM 8487 N N . GLY A 1 68 ? 11.997 34.489 37.715 1.00 0.00 68 GLY A N 7
ATOM 8488 C CA . GLY A 1 68 ? 12.177 35.877 37.334 1.00 0.00 68 GLY A CA 7
ATOM 8489 C C . GLY A 1 68 ? 13.643 36.078 37.122 1.00 0.00 68 GLY A C 7
ATOM 8490 O O . GLY A 1 68 ? 14.433 35.139 37.250 1.00 0.00 68 GLY A O 7
ATOM 8494 N N . GLY A 1 69 ? 14.041 37.333 36.784 1.00 0.00 69 GLY A N 7
ATOM 8495 C CA . GLY A 1 69 ? 15.441 37.652 36.558 1.00 0.00 69 GLY A CA 7
ATOM 8496 C C . GLY A 1 69 ? 15.512 39.109 36.223 1.00 0.00 69 GLY A C 7
ATOM 8497 O O . GLY A 1 69 ? 14.481 39.773 36.086 1.00 0.00 69 GLY A O 7
ATOM 8501 N N . SER A 1 70 ? 16.765 39.644 36.103 1.00 0.00 70 SER A N 7
ATOM 8502 C CA . SER A 1 70 ? 16.996 41.047 35.770 1.00 0.00 70 SER A CA 7
ATOM 8503 C C . SER A 1 70 ? 18.215 41.070 34.887 1.00 0.00 70 SER A C 7
ATOM 8504 O O . SER A 1 70 ? 19.053 40.166 34.963 1.00 0.00 70 SER A O 7
ATOM 8512 N N . ARG A 1 71 ? 18.333 42.131 34.025 1.00 0.00 71 ARG A N 7
ATOM 8513 C CA . ARG A 1 71 ? 19.466 42.286 33.114 1.00 0.00 71 ARG A CA 7
ATOM 8514 C C . ARG A 1 71 ? 20.029 43.662 33.374 1.00 0.00 71 ARG A C 7
ATOM 8515 O O . ARG A 1 71 ? 19.309 44.658 33.280 1.00 0.00 71 ARG A O 7
ATOM 8536 N N . ARG A 1 72 ? 21.353 43.724 33.723 1.00 0.00 72 ARG A N 7
ATOM 8537 C CA . ARG A 1 72 ? 22.042 44.983 34.000 1.00 0.00 72 ARG A CA 7
ATOM 8538 C C . ARG A 1 72 ? 23.391 44.878 33.321 1.00 0.00 72 ARG A C 7
ATOM 8539 O O . ARG A 1 72 ? 23.917 43.773 33.158 1.00 0.00 72 ARG A O 7
ATOM 8560 N N . GLN A 1 73 ? 23.972 46.051 32.908 1.00 0.00 73 GLN A N 7
ATOM 8561 C CA . GLN A 1 73 ? 25.275 46.099 32.250 1.00 0.00 73 GLN A CA 7
ATOM 8562 C C . GLN A 1 73 ? 26.040 47.209 32.940 1.00 0.00 73 GLN A C 7
ATOM 8563 O O . GLN A 1 73 ? 25.442 48.197 33.367 1.00 0.00 73 GLN A O 7
ATOM 8577 N N . GLU A 1 74 ? 27.404 47.054 33.047 1.00 0.00 74 GLU A N 7
ATOM 8578 C CA . GLU A 1 74 ? 28.265 48.055 33.693 1.00 0.00 74 GLU A CA 7
ATOM 8579 C C . GLU A 1 74 ? 28.889 48.913 32.609 1.00 0.00 74 GLU A C 7
ATOM 8580 O O . GLU A 1 74 ? 29.188 50.086 32.837 1.00 0.00 74 GLU A O 7
ATOM 8592 N N . ASN A 1 75 ? 29.093 48.310 31.397 1.00 0.00 75 ASN A N 7
ATOM 8593 C CA . ASN A 1 75 ? 29.698 49.004 30.268 1.00 0.00 75 ASN A CA 7
ATOM 8594 C C . ASN A 1 75 ? 29.223 48.262 29.040 1.00 0.00 75 ASN A C 7
ATOM 8595 O O . ASN A 1 75 ? 28.804 47.103 29.135 1.00 0.00 75 ASN A O 7
ATOM 8606 N N . GLU A 1 76 ? 29.281 48.943 27.852 1.00 0.00 76 GLU A N 7
ATOM 8607 C CA . GLU A 1 76 ? 28.867 48.353 26.580 1.00 0.00 76 GLU A CA 7
ATOM 8608 C C . GLU A 1 76 ? 30.021 48.561 25.623 1.00 0.00 76 GLU A C 7
ATOM 8609 O O . GLU A 1 76 ? 30.577 49.659 25.555 1.00 0.00 76 GLU A O 7
ATOM 8621 N N . ASP A 1 77 ? 30.404 47.489 24.854 1.00 0.00 77 ASP A N 7
ATOM 8622 C CA . ASP A 1 77 ? 31.498 47.572 23.889 1.00 0.00 77 ASP A CA 7
ATOM 8623 C C . ASP A 1 77 ? 31.206 46.510 22.835 1.00 0.00 77 ASP A C 7
ATOM 8624 O O . ASP A 1 77 ? 32.125 45.923 22.254 1.00 0.00 77 ASP A O 7
ATOM 8633 N N . GLN A 1 78 ? 29.858 46.248 22.592 1.00 0.00 78 GLN A N 7
ATOM 8634 C CA . GLN A 1 78 ? 29.346 45.258 21.612 1.00 0.00 78 GLN A CA 7
ATOM 8635 C C . GLN A 1 78 ? 29.669 43.834 22.102 1.00 0.00 78 GLN A C 7
ATOM 8636 O O . GLN A 1 78 ? 29.985 43.633 23.278 1.00 0.00 78 GLN A O 7
ATOM 8650 N N . GLY A 1 79 ? 29.545 42.806 21.211 1.00 0.00 79 GLY A N 7
ATOM 8651 C CA . GLY A 1 79 ? 29.835 41.435 21.583 1.00 0.00 79 GLY A CA 7
ATOM 8652 C C . GLY A 1 79 ? 29.571 40.592 20.380 1.00 0.00 79 GLY A C 7
ATOM 8653 O O . GLY A 1 79 ? 29.218 41.107 19.316 1.00 0.00 79 GLY A O 7
ATOM 8657 N N . ASP A 1 80 ? 29.751 39.248 20.544 1.00 0.00 80 ASP A N 7
ATOM 8658 C CA . ASP A 1 80 ? 29.527 38.281 19.472 1.00 0.00 80 ASP A CA 7
ATOM 8659 C C . ASP A 1 80 ? 28.611 37.227 20.051 1.00 0.00 80 ASP A C 7
ATOM 8660 O O . ASP A 1 80 ? 28.714 36.907 21.237 1.00 0.00 80 ASP A O 7
ATOM 8669 N N . ASP A 1 81 ? 27.693 36.660 19.200 1.00 0.00 81 ASP A N 7
ATOM 8670 C CA . ASP A 1 81 ? 26.742 35.634 19.636 1.00 0.00 81 ASP A CA 7
ATOM 8671 C C . ASP A 1 81 ? 27.117 34.346 18.925 1.00 0.00 81 ASP A C 7
ATOM 8672 O O . ASP A 1 81 ? 27.376 34.357 17.720 1.00 0.00 81 ASP A O 7
ATOM 8681 N N . GLU A 1 82 ? 27.154 33.195 19.688 1.00 0.00 82 GLU A N 7
ATOM 8682 C CA . GLU A 1 82 ? 27.509 31.874 19.134 1.00 0.00 82 GLU A CA 7
ATOM 8683 C C . GLU A 1 82 ? 26.370 31.341 18.274 1.00 0.00 82 GLU A C 7
ATOM 8684 O O . GLU A 1 82 ? 26.614 30.710 17.245 1.00 0.00 82 GLU A O 7
ATOM 8696 N N . TRP A 1 83 ? 25.087 31.582 18.717 1.00 0.00 83 TRP A N 7
ATOM 8697 C CA . TRP A 1 83 ? 23.889 31.119 17.994 1.00 0.00 83 TRP A CA 7
ATOM 8698 C C . TRP A 1 83 ? 23.692 31.951 16.731 1.00 0.00 83 TRP A C 7
ATOM 8699 O O . TRP A 1 83 ? 23.312 31.407 15.692 1.00 0.00 83 TRP A O 7
ATOM 8720 N N . ASP A 1 84 ? 23.962 33.307 16.842 1.00 0.00 84 ASP A N 7
ATOM 8721 C CA . ASP A 1 84 ? 23.839 34.295 15.729 1.00 0.00 84 ASP A CA 7
ATOM 8722 C C . ASP A 1 84 ? 22.383 34.330 15.223 1.00 0.00 84 ASP A C 7
ATOM 8723 O O . ASP A 1 84 ? 22.118 34.265 14.020 1.00 0.00 84 ASP A O 7
ATOM 8732 N N . ARG A 1 85 ? 21.414 34.437 16.189 1.00 0.00 85 ARG A N 7
ATOM 8733 C CA . ARG A 1 85 ? 19.983 34.482 15.875 1.00 0.00 85 ARG A CA 7
ATOM 8734 C C . ARG A 1 85 ? 19.456 35.822 16.337 1.00 0.00 85 ARG A C 7
ATOM 8735 O O . ARG A 1 85 ? 18.735 36.497 15.600 1.00 0.00 85 ARG A O 7
ATOM 8756 N N . LYS A 1 86 ? 19.817 36.220 17.596 1.00 0.00 86 LYS A N 7
ATOM 8757 C CA . LYS A 1 86 ? 19.386 37.495 18.179 1.00 0.00 86 LYS A CA 7
ATOM 8758 C C . LYS A 1 86 ? 20.613 38.088 18.921 1.00 0.00 86 LYS A C 7
ATOM 8759 O O . LYS A 1 86 ? 21.403 37.291 19.511 1.00 0.00 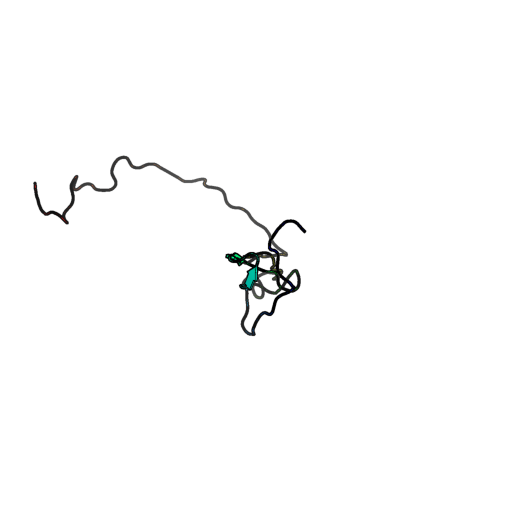86 LYS A O 7
ATOM 8779 N N . ASP A 1 1 ? 8.456 29.751 23.304 1.00 0.00 1 ASP A N 8
ATOM 8780 C CA . ASP A 1 1 ? 9.045 30.649 24.342 1.00 0.00 1 ASP A CA 8
ATOM 8781 C C . ASP A 1 1 ? 9.776 29.815 25.374 1.00 0.00 1 ASP A C 8
ATOM 8782 O O . ASP A 1 1 ? 9.183 29.349 26.354 1.00 0.00 1 ASP A O 8
ATOM 8793 N N . SER A 1 2 ? 11.105 29.598 25.139 1.00 0.00 2 SER A N 8
ATOM 8794 C CA . SER A 1 2 ? 11.952 28.820 26.039 1.00 0.00 2 SER A CA 8
ATOM 8795 C C . SER A 1 2 ? 13.275 29.536 26.094 1.00 0.00 2 SER A C 8
ATOM 8796 O O . SER A 1 2 ? 13.605 30.308 25.191 1.00 0.00 2 SER A O 8
ATOM 8804 N N . GLU A 1 3 ? 14.065 29.281 27.183 1.00 0.00 3 GLU A N 8
ATOM 8805 C CA . GLU A 1 3 ? 15.371 29.906 27.364 1.00 0.00 3 GLU A CA 8
ATOM 8806 C C . GLU A 1 3 ? 16.246 28.858 28.050 1.00 0.00 3 GLU A C 8
ATOM 8807 O O . GLU A 1 3 ? 16.010 27.665 27.845 1.00 0.00 3 GLU A O 8
ATOM 8819 N N . PHE A 1 4 ? 17.292 29.301 28.866 1.00 0.00 4 PHE A N 8
ATOM 8820 C CA . PHE A 1 4 ? 18.265 28.417 29.572 1.00 0.00 4 PHE A CA 8
ATOM 8821 C C . PHE A 1 4 ? 19.069 27.594 28.527 1.00 0.00 4 PHE A C 8
ATOM 8822 O O . PHE A 1 4 ? 18.928 26.365 28.491 1.00 0.00 4 PHE A O 8
ATOM 8839 N N . PRO A 1 5 ? 19.930 28.225 27.629 1.00 0.00 5 PRO A N 8
ATOM 8840 C CA . PRO A 1 5 ? 20.682 27.436 26.646 1.00 0.00 5 PRO A CA 8
ATOM 8841 C C . PRO A 1 5 ? 21.949 26.812 27.229 1.00 0.00 5 PRO A C 8
ATOM 8842 O O . PRO A 1 5 ? 22.856 27.520 27.657 1.00 0.00 5 PRO A O 8
ATOM 8853 N N . CYS A 1 6 ? 21.993 25.448 27.228 1.00 0.00 6 CYS A N 8
ATOM 8854 C CA . CYS A 1 6 ? 23.127 24.650 27.708 1.00 0.00 6 CYS A CA 8
ATOM 8855 C C . CYS A 1 6 ? 22.688 23.195 27.464 1.00 0.00 6 CYS A C 8
ATOM 8856 O O . CYS A 1 6 ? 21.488 22.970 27.280 1.00 0.00 6 CYS A O 8
ATOM 8863 N N . PRO A 1 7 ? 23.614 22.164 27.429 1.00 0.00 7 PRO A N 8
ATOM 8864 C CA . PRO A 1 7 ? 23.205 20.733 27.264 1.00 0.00 7 PRO A CA 8
ATOM 8865 C C . PRO A 1 7 ? 22.580 20.188 28.542 1.00 0.00 7 PRO A C 8
ATOM 8866 O O . PRO A 1 7 ? 22.572 20.905 29.530 1.00 0.00 7 PRO A O 8
ATOM 8877 N N . ARG A 1 8 ? 21.946 18.951 28.543 1.00 0.00 8 ARG A N 8
ATOM 8878 C CA . ARG A 1 8 ? 21.386 18.408 29.810 1.00 0.00 8 ARG A CA 8
ATOM 8879 C C . ARG A 1 8 ? 22.566 18.216 30.733 1.00 0.00 8 ARG A C 8
ATOM 8880 O O . ARG A 1 8 ? 23.600 17.641 30.371 1.00 0.00 8 ARG A O 8
ATOM 8901 N N . LYS A 1 9 ? 22.377 18.747 31.968 1.00 0.00 9 LYS A N 8
ATOM 8902 C CA . LYS A 1 9 ? 23.409 18.856 32.951 1.00 0.00 9 LYS A CA 8
ATOM 8903 C C . LYS A 1 9 ? 23.524 17.598 33.820 1.00 0.00 9 LYS A C 8
ATOM 8904 O O . LYS A 1 9 ? 22.895 16.583 33.564 1.00 0.00 9 LYS A O 8
ATOM 8923 N N . GLN A 1 10 ? 24.387 17.671 34.866 1.00 0.00 10 GLN A N 8
ATOM 8924 C CA . GLN A 1 10 ? 24.746 16.547 35.699 1.00 0.00 10 GLN A CA 8
ATOM 8925 C C . GLN A 1 10 ? 24.615 16.943 37.174 1.00 0.00 10 GLN A C 8
ATOM 8926 O O . GLN A 1 10 ? 25.309 17.839 37.657 1.00 0.00 10 GLN A O 8
ATOM 8940 N N . GLN A 1 11 ? 23.657 16.290 37.926 1.00 0.00 11 GLN A N 8
ATOM 8941 C CA . GLN A 1 11 ? 23.448 16.589 39.354 1.00 0.00 11 GLN A CA 8
ATOM 8942 C C . GLN A 1 11 ? 24.227 15.573 40.239 1.00 0.00 11 GLN A C 8
ATOM 8943 O O . GLN A 1 11 ? 24.375 14.413 39.841 1.00 0.00 11 GLN A O 8
ATOM 8957 N N . PRO A 1 12 ? 24.768 15.994 41.439 1.00 0.00 12 PRO A N 8
ATOM 8958 C CA . PRO A 1 12 ? 25.428 15.052 42.380 1.00 0.00 12 PRO A CA 8
ATOM 8959 C C . PRO A 1 12 ? 24.426 14.362 43.317 1.00 0.00 12 PRO A C 8
ATOM 8960 O O . PRO A 1 12 ? 23.226 14.639 43.256 1.00 0.00 12 PRO A O 8
ATOM 8971 N N . ALA A 1 13 ? 24.917 13.435 44.207 1.00 0.00 13 ALA A N 8
ATOM 8972 C CA . ALA A 1 13 ? 24.043 12.727 45.166 1.00 0.00 13 ALA A CA 8
ATOM 8973 C C . ALA A 1 13 ? 23.743 13.670 46.327 1.00 0.00 13 ALA A C 8
ATOM 8974 O O . ALA A 1 13 ? 24.606 14.451 46.735 1.00 0.00 13 ALA A O 8
ATOM 8981 N N . GLY A 1 14 ? 22.479 13.599 46.876 1.00 0.00 14 GLY A N 8
ATOM 8982 C CA . GLY A 1 14 ? 22.049 14.462 47.993 1.00 0.00 14 GLY A CA 8
ATOM 8983 C C . GLY A 1 14 ? 21.504 15.760 47.442 1.00 0.00 14 GLY A C 8
ATOM 8984 O O . GLY A 1 14 ? 21.550 16.795 48.109 1.00 0.00 14 GLY A O 8
ATOM 8988 N N . ASN A 1 15 ? 20.963 15.710 46.185 1.00 0.00 15 ASN A N 8
ATOM 8989 C CA . ASN A 1 15 ? 20.417 16.884 45.489 1.00 0.00 15 ASN A CA 8
ATOM 8990 C C . ASN A 1 15 ? 18.994 17.171 45.960 1.00 0.00 15 ASN A C 8
ATOM 8991 O O . ASN A 1 15 ? 18.287 16.257 46.402 1.00 0.00 15 ASN A O 8
ATOM 9002 N N . SER A 1 16 ? 18.557 18.472 45.841 1.00 0.00 16 SER A N 8
ATOM 9003 C CA . SER A 1 16 ? 17.177 18.847 46.134 1.00 0.00 16 SER A CA 8
ATOM 9004 C C . SER A 1 16 ? 16.991 20.274 45.590 1.00 0.00 16 SER A C 8
ATOM 9005 O O . SER A 1 16 ? 16.811 21.209 46.379 1.00 0.00 16 SER A O 8
ATOM 9013 N N . GLU A 1 17 ? 16.956 20.462 44.188 1.00 0.00 17 GLU A N 8
ATOM 9014 C CA . GLU A 1 17 ? 16.845 21.767 43.567 1.00 0.00 17 GLU A CA 8
ATOM 9015 C C . GLU A 1 17 ? 17.179 21.430 42.188 1.00 0.00 17 GLU A C 8
ATOM 9016 O O . GLU A 1 17 ? 17.473 20.266 41.875 1.00 0.00 17 GLU A O 8
ATOM 9028 N N . CYS A 1 18 ? 17.155 22.452 41.308 1.00 0.00 18 CYS A N 8
ATOM 9029 C CA . CYS A 1 18 ? 17.552 22.241 39.964 1.00 0.00 18 CYS A CA 8
ATOM 9030 C C . CYS A 1 18 ? 17.902 23.563 39.404 1.00 0.00 18 CYS A C 8
ATOM 9031 O O . CYS A 1 18 ? 17.077 24.431 39.313 1.00 0.00 18 CYS A O 8
ATOM 9038 N N . SER A 1 19 ? 19.160 23.676 39.008 1.00 0.00 19 SER A N 8
ATOM 9039 C CA . SER A 1 19 ? 19.716 24.803 38.294 1.00 0.00 19 SER A CA 8
ATOM 9040 C C . SER A 1 19 ? 21.020 24.299 37.962 1.00 0.00 19 SER A C 8
ATOM 9041 O O . SER A 1 19 ? 21.451 23.356 38.643 1.00 0.00 19 SER A O 8
ATOM 9049 N N . TYR A 1 20 ? 21.731 24.848 36.936 1.00 0.00 20 TYR A N 8
ATOM 9050 C CA . TYR A 1 20 ? 23.094 24.416 36.880 1.00 0.00 20 TYR A CA 8
ATOM 9051 C C . TYR A 1 20 ? 23.992 25.516 36.452 1.00 0.00 20 TYR A C 8
ATOM 9052 O O . TYR A 1 20 ? 23.598 26.647 36.432 1.00 0.00 20 TYR A O 8
ATOM 9070 N N . TYR A 1 21 ? 25.296 25.181 36.306 1.00 0.00 21 TYR A N 8
ATOM 9071 C CA . TYR A 1 21 ? 26.319 26.119 35.975 1.00 0.00 21 TYR A CA 8
ATOM 9072 C C . TYR A 1 21 ? 27.092 25.562 34.820 1.00 0.00 21 TYR A C 8
ATOM 9073 O O . TYR A 1 21 ? 27.551 24.419 34.841 1.00 0.00 21 TYR A O 8
ATOM 9091 N N . CYS A 1 22 ? 27.269 26.420 33.791 1.00 0.00 22 CYS A N 8
ATOM 9092 C CA . CYS A 1 22 ? 27.943 26.079 32.572 1.00 0.00 22 CYS A CA 8
ATOM 9093 C C . CYS A 1 22 ? 28.198 27.419 31.957 1.00 0.00 22 CYS A C 8
ATOM 9094 O O . CYS A 1 22 ? 27.609 28.399 32.393 1.00 0.00 22 CYS A O 8
ATOM 9101 N N . GLU A 1 23 ? 29.098 27.505 30.953 1.00 0.00 23 GLU A N 8
ATOM 9102 C CA . GLU A 1 23 ? 29.391 28.786 30.306 1.00 0.00 23 GLU A CA 8
ATOM 9103 C C . GLU A 1 23 ? 28.857 28.764 28.878 1.00 0.00 23 GLU A C 8
ATOM 9104 O O . GLU A 1 23 ? 29.392 28.034 28.038 1.00 0.00 23 GLU A O 8
ATOM 9116 N N . MET A 1 24 ? 27.759 29.568 28.577 1.00 0.00 24 MET A N 8
ATOM 9117 C CA . MET A 1 24 ? 27.233 29.656 27.217 1.00 0.00 24 MET A CA 8
ATOM 9118 C C . MET A 1 24 ? 27.035 31.125 26.927 1.00 0.00 24 MET A C 8
ATOM 9119 O O . MET A 1 24 ? 26.523 31.870 27.762 1.00 0.00 24 MET A O 8
ATOM 9133 N N . ASN A 1 25 ? 27.514 31.551 25.699 1.00 0.00 25 ASN A N 8
ATOM 9134 C CA . ASN A 1 25 ? 27.446 32.938 25.168 1.00 0.00 25 ASN A CA 8
ATOM 9135 C C . ASN A 1 25 ? 28.411 33.878 25.913 1.00 0.00 25 ASN A C 8
ATOM 9136 O O . ASN A 1 25 ? 28.233 35.099 25.891 1.00 0.00 25 ASN A O 8
ATOM 9147 N N . GLY A 1 26 ? 29.480 33.313 26.589 1.00 0.00 26 GLY A N 8
ATOM 9148 C CA . GLY A 1 26 ? 30.504 34.133 27.292 1.00 0.00 26 GLY A CA 8
ATOM 9149 C C . GLY A 1 26 ? 30.023 34.580 28.659 1.00 0.00 26 GLY A C 8
ATOM 9150 O O . GLY A 1 26 ? 30.632 35.455 29.272 1.00 0.00 26 GLY A O 8
ATOM 9154 N N . GLN A 1 27 ? 28.909 33.971 29.150 1.00 0.00 27 GLN A N 8
ATOM 9155 C CA . GLN A 1 27 ? 28.316 34.293 30.442 1.00 0.00 27 GLN A CA 8
ATOM 9156 C C . GLN A 1 27 ? 28.026 32.995 31.067 1.00 0.00 27 GLN A C 8
ATOM 9157 O O . GLN A 1 27 ? 27.873 31.978 30.403 1.00 0.00 27 GLN A O 8
ATOM 9171 N N . TRP A 1 28 ? 27.970 33.034 32.412 1.00 0.00 28 TRP A N 8
ATOM 9172 C CA . TRP A 1 28 ? 27.701 31.882 33.217 1.00 0.00 28 TRP A CA 8
ATOM 9173 C C . TRP A 1 28 ? 26.211 31.693 33.114 1.00 0.00 28 TRP A C 8
ATOM 9174 O O . TRP A 1 28 ? 25.449 32.590 33.490 1.00 0.00 28 TRP A O 8
ATOM 9195 N N . LYS A 1 29 ? 25.775 30.518 32.589 1.00 0.00 29 LYS A N 8
ATOM 9196 C CA . LYS A 1 29 ? 24.381 30.279 32.385 1.00 0.00 29 LYS A CA 8
ATOM 9197 C C . LYS A 1 29 ? 23.964 29.139 33.219 1.00 0.00 29 LYS A C 8
ATOM 9198 O O . LYS A 1 29 ? 24.767 28.330 33.676 1.00 0.00 29 LYS A O 8
ATOM 9217 N N . LEU A 1 30 ? 22.629 29.088 33.399 1.00 0.00 30 LEU A N 8
ATOM 9218 C CA . LEU A 1 30 ? 21.965 28.114 34.180 1.00 0.00 30 LEU A CA 8
ATOM 9219 C C . LEU A 1 30 ? 21.435 27.126 33.174 1.00 0.00 30 LEU A C 8
ATOM 9220 O O . LEU A 1 30 ? 21.008 27.527 32.086 1.00 0.00 30 LEU A O 8
ATOM 9236 N N . GLY A 1 31 ? 21.443 25.805 33.525 1.00 0.00 31 GLY A N 8
ATOM 9237 C CA . GLY A 1 31 ? 21.042 24.777 32.596 1.00 0.00 31 GLY A CA 8
ATOM 9238 C C . GLY A 1 31 ? 19.999 23.986 33.239 1.00 0.00 31 GLY A C 8
ATOM 9239 O O . GLY A 1 31 ? 19.498 24.345 34.313 1.00 0.00 31 GLY A O 8
ATOM 9243 N N . LYS A 1 32 ? 19.658 22.852 32.588 1.00 0.00 32 LYS A N 8
ATOM 9244 C CA . LYS A 1 32 ? 18.566 22.043 33.035 1.00 0.00 32 LYS A CA 8
ATOM 9245 C C . LYS A 1 32 ? 18.963 20.591 33.200 1.00 0.00 32 LYS A C 8
ATOM 9246 O O . LYS A 1 32 ? 19.648 20.018 32.372 1.00 0.00 32 LYS A O 8
ATOM 9265 N N . PHE A 1 33 ? 18.486 19.987 34.352 1.00 0.00 33 PHE A N 8
ATOM 9266 C CA . PHE A 1 33 ? 18.655 18.554 34.673 1.00 0.00 33 PHE A CA 8
ATOM 9267 C C . PHE A 1 33 ? 17.505 17.795 34.086 1.00 0.00 33 PHE A C 8
ATOM 9268 O O . PHE A 1 33 ? 16.699 18.369 33.353 1.00 0.00 33 PHE A O 8
ATOM 9285 N N . GLN A 1 34 ? 17.476 16.424 34.335 1.00 0.00 34 GLN A N 8
ATOM 9286 C CA . GLN A 1 34 ? 16.386 15.560 33.891 1.00 0.00 34 GLN A CA 8
ATOM 9287 C C . GLN A 1 34 ? 15.109 16.242 34.336 1.00 0.00 34 GLN A C 8
ATOM 9288 O O . GLN A 1 34 ? 14.968 16.539 35.526 1.00 0.00 34 GLN A O 8
ATOM 9302 N N . ASN A 1 35 ? 14.198 16.590 33.358 1.00 0.00 35 ASN A N 8
ATOM 9303 C CA . ASN A 1 35 ? 12.939 17.305 33.668 1.00 0.00 35 ASN A CA 8
ATOM 9304 C C . ASN A 1 35 ? 12.242 16.604 34.823 1.00 0.00 35 ASN A C 8
ATOM 9305 O O . ASN A 1 35 ? 11.769 15.475 34.657 1.00 0.00 35 ASN A O 8
ATOM 9316 N N . GLY A 1 36 ? 12.168 17.276 36.042 1.00 0.00 36 GLY A N 8
ATOM 9317 C CA . GLY A 1 36 ? 11.572 16.637 37.188 1.00 0.00 36 GLY A CA 8
ATOM 9318 C C . GLY A 1 36 ? 12.623 16.207 38.183 1.00 0.00 36 GLY A C 8
ATOM 9319 O O . GLY A 1 36 ? 12.493 15.109 38.731 1.00 0.00 36 GLY A O 8
ATOM 9323 N N . ALA A 1 37 ? 13.743 17.029 38.425 1.00 0.00 37 ALA A N 8
ATOM 9324 C CA . ALA A 1 37 ? 14.721 16.717 39.449 1.00 0.00 37 ALA A CA 8
ATOM 9325 C C . ALA A 1 37 ? 14.018 16.741 40.786 1.00 0.00 37 ALA A C 8
ATOM 9326 O O . ALA A 1 37 ? 13.058 17.466 40.970 1.00 0.00 37 ALA A O 8
ATOM 9333 N N . ARG A 1 38 ? 14.470 15.901 41.757 1.00 0.00 38 ARG A N 8
ATOM 9334 C CA . ARG A 1 38 ? 13.822 15.845 43.071 1.00 0.00 38 ARG A CA 8
ATOM 9335 C C . ARG A 1 38 ? 14.194 17.121 43.795 1.00 0.00 38 ARG A C 8
ATOM 9336 O O . ARG A 1 38 ? 15.296 17.628 43.606 1.00 0.00 38 ARG A O 8
ATOM 9357 N N . CYS A 1 39 ? 13.228 17.684 44.594 1.00 0.00 39 CYS A N 8
ATOM 9358 C CA . CYS A 1 39 ? 13.427 18.959 45.287 1.00 0.00 39 CYS A CA 8
ATOM 9359 C C . CYS A 1 39 ? 13.370 18.721 46.773 1.00 0.00 39 CYS A C 8
ATOM 9360 O O . CYS A 1 39 ? 13.453 17.587 47.220 1.00 0.00 39 CYS A O 8
ATOM 9367 N N . ASP A 1 40 ? 13.320 19.843 47.601 1.00 0.00 40 ASP A N 8
ATOM 9368 C CA . ASP A 1 40 ? 13.193 19.761 49.080 1.00 0.00 40 ASP A CA 8
ATOM 9369 C C . ASP A 1 40 ? 11.754 19.362 49.374 1.00 0.00 40 ASP A C 8
ATOM 9370 O O . ASP A 1 40 ? 11.340 19.199 50.520 1.00 0.00 40 ASP A O 8
ATOM 9379 N N . TYR A 1 41 ? 11.000 19.190 48.251 1.00 0.00 41 TYR A N 8
ATOM 9380 C CA . TYR A 1 41 ? 9.622 18.817 48.215 1.00 0.00 41 TYR A CA 8
ATOM 9381 C C . TYR A 1 41 ? 9.522 17.320 47.853 1.00 0.00 41 TYR A C 8
ATOM 9382 O O . TYR A 1 41 ? 8.468 16.856 47.449 1.00 0.00 41 TYR A O 8
ATOM 9400 N N . ASN A 1 42 ? 10.662 16.536 47.990 1.00 0.00 42 ASN A N 8
ATOM 9401 C CA . ASN A 1 42 ? 10.699 15.084 47.678 1.00 0.00 42 ASN A CA 8
ATOM 9402 C C . ASN A 1 42 ? 10.010 14.258 48.778 1.00 0.00 42 ASN A C 8
ATOM 9403 O O . ASN A 1 42 ? 9.240 13.353 48.464 1.00 0.00 42 ASN A O 8
ATOM 9414 N N . ALA A 1 43 ? 10.272 14.575 50.092 1.00 0.00 43 ALA A N 8
ATOM 9415 C CA . ALA A 1 43 ? 9.735 13.774 51.212 1.00 0.00 43 ALA A CA 8
ATOM 9416 C C . ALA A 1 43 ? 8.610 14.518 51.920 1.00 0.00 43 ALA A C 8
ATOM 9417 O O . ALA A 1 43 ? 8.534 14.508 53.156 1.00 0.00 43 ALA A O 8
ATOM 9424 N N . VAL A 1 44 ? 7.683 15.142 51.127 1.00 0.00 44 VAL A N 8
ATOM 9425 C CA . VAL A 1 44 ? 6.535 15.876 51.681 1.00 0.00 44 VAL A CA 8
ATOM 9426 C C . VAL A 1 44 ? 5.502 15.948 50.552 1.00 0.00 44 VAL A C 8
ATOM 9427 O O . VAL A 1 44 ? 4.305 15.781 50.797 1.00 0.00 44 VAL A O 8
ATOM 9440 N N . LYS A 1 45 ? 5.971 16.174 49.277 1.00 0.00 45 LYS A N 8
ATOM 9441 C CA . LYS A 1 45 ? 5.100 16.239 48.092 1.00 0.00 45 LYS A CA 8
ATOM 9442 C C . LYS A 1 45 ? 5.737 15.275 47.084 1.00 0.00 45 LYS A C 8
ATOM 9443 O O . LYS A 1 45 ? 6.550 14.443 47.492 1.00 0.00 45 LYS A O 8
ATOM 9462 N N . ASP A 1 46 ? 5.368 15.330 45.744 1.00 0.00 46 ASP A N 8
ATOM 9463 C CA . ASP A 1 46 ? 5.931 14.395 44.732 1.00 0.00 46 ASP A CA 8
ATOM 9464 C C . ASP A 1 46 ? 7.403 14.710 44.442 1.00 0.00 46 ASP A C 8
ATOM 9465 O O . ASP A 1 46 ? 8.211 13.789 44.315 1.00 0.00 46 ASP A O 8
ATOM 9474 N N . GLY A 1 47 ? 7.767 16.031 44.316 1.00 0.00 47 GLY A N 8
ATOM 9475 C CA . GLY A 1 47 ? 9.169 16.442 44.053 1.00 0.00 47 GLY A CA 8
ATOM 9476 C C . GLY A 1 47 ? 9.467 16.386 42.567 1.00 0.00 47 GLY A C 8
ATOM 9477 O O . GLY A 1 47 ? 10.116 15.452 42.098 1.00 0.00 47 GLY A O 8
ATOM 9481 N N . VAL A 1 48 ? 8.993 17.421 41.801 1.00 0.00 48 VAL A N 8
ATOM 9482 C CA . VAL A 1 48 ? 9.210 17.526 40.344 1.00 0.00 48 VAL A CA 8
ATOM 9483 C C . VAL A 1 48 ? 9.783 18.915 40.180 1.00 0.00 48 VAL A C 8
ATOM 9484 O O . VAL A 1 48 ? 9.075 19.877 40.462 1.00 0.00 48 VAL A O 8
ATOM 9497 N N . CYS A 1 49 ? 11.093 19.061 39.735 1.00 0.00 49 CYS A N 8
ATOM 9498 C CA . CYS A 1 49 ? 11.683 20.366 39.613 1.00 0.00 49 CYS A CA 8
ATOM 9499 C C . CYS A 1 49 ? 12.598 20.484 38.395 1.00 0.00 49 CYS A C 8
ATOM 9500 O O . CYS A 1 49 ? 13.317 19.566 38.074 1.00 0.00 49 CYS A O 8
ATOM 9507 N N . ASN A 1 50 ? 12.581 21.683 37.677 1.00 0.00 50 ASN A N 8
ATOM 9508 C CA . ASN A 1 50 ? 13.535 21.951 36.580 1.00 0.00 50 ASN A CA 8
ATOM 9509 C C . ASN A 1 50 ? 13.424 23.402 36.165 1.00 0.00 50 ASN A C 8
ATOM 9510 O O . ASN A 1 50 ? 12.354 23.986 36.275 1.00 0.00 50 ASN A O 8
ATOM 9521 N N . GLU A 1 51 ? 14.591 23.974 35.625 1.00 0.00 51 GLU A N 8
ATOM 9522 C CA . GLU A 1 51 ? 14.659 25.348 35.054 1.00 0.00 51 GLU A CA 8
ATOM 9523 C C . GLU A 1 51 ? 14.940 26.420 36.096 1.00 0.00 51 GLU A C 8
ATOM 9524 O O . GLU A 1 51 ? 14.273 27.452 36.188 1.00 0.00 51 GLU A O 8
ATOM 9536 N N . GLY A 1 52 ? 16.011 26.157 36.894 1.00 0.00 52 GLY A N 8
ATOM 9537 C CA . GLY A 1 52 ? 16.603 27.166 37.750 1.00 0.00 52 GLY A CA 8
ATOM 9538 C C . GLY A 1 52 ? 16.280 27.218 39.212 1.00 0.00 52 GLY A C 8
ATOM 9539 O O . GLY A 1 52 ? 17.179 27.577 39.952 1.00 0.00 52 GLY A O 8
ATOM 9543 N N . LEU A 1 53 ? 15.110 26.793 39.740 1.00 0.00 53 LEU A N 8
ATOM 9544 C CA . LEU A 1 53 ? 14.818 27.077 41.176 1.00 0.00 53 LEU A CA 8
ATOM 9545 C C . LEU A 1 53 ? 14.159 25.847 41.779 1.00 0.00 53 LEU A C 8
ATOM 9546 O O . LEU A 1 53 ? 14.248 24.802 41.176 1.00 0.00 53 LEU A O 8
ATOM 9562 N N . CYS A 1 54 ? 13.586 25.881 43.058 1.00 0.00 54 CYS A N 8
ATOM 9563 C CA . CYS A 1 54 ? 12.966 24.687 43.653 1.00 0.00 54 CYS A CA 8
ATOM 9564 C C . CYS A 1 54 ? 11.484 24.753 43.338 1.00 0.00 54 CYS A C 8
ATOM 9565 O O . CYS A 1 54 ? 10.885 25.829 43.380 1.00 0.00 54 CYS A O 8
ATOM 9572 N N . TYR A 1 55 ? 10.876 23.563 43.032 1.00 0.00 55 TYR A N 8
ATOM 9573 C CA . TYR A 1 55 ? 9.487 23.476 42.597 1.00 0.00 55 TYR A CA 8
ATOM 9574 C C . TYR A 1 55 ? 8.847 22.309 43.293 1.00 0.00 55 TYR A C 8
ATOM 9575 O O . TYR A 1 55 ? 9.531 21.449 43.838 1.00 0.00 55 TYR A O 8
ATOM 9593 N N . ALA A 1 56 ? 7.482 22.252 43.233 1.00 0.00 56 ALA A N 8
ATOM 9594 C CA . ALA A 1 56 ? 6.721 21.181 43.846 1.00 0.00 56 ALA A CA 8
ATOM 9595 C C . ALA A 1 56 ? 5.549 20.912 42.936 1.00 0.00 56 ALA A C 8
ATOM 9596 O O . ALA A 1 56 ? 5.101 21.805 42.213 1.00 0.00 56 ALA A O 8
ATOM 9603 N N . SER A 1 57 ? 5.035 19.641 42.949 1.00 0.00 57 SER A N 8
ATOM 9604 C CA . SER A 1 57 ? 3.886 19.247 42.134 1.00 0.00 57 SER A CA 8
ATOM 9605 C C . SER A 1 57 ? 3.172 18.167 42.910 1.00 0.00 57 SER A C 8
ATOM 9606 O O . SER A 1 57 ? 3.749 17.571 43.822 1.00 0.00 57 SER A O 8
ATOM 9614 N N . GLY A 1 58 ? 1.863 17.928 42.565 1.00 0.00 58 GLY A N 8
ATOM 9615 C CA . GLY A 1 58 ? 1.043 16.877 43.209 1.00 0.00 58 GLY A CA 8
ATOM 9616 C C . GLY A 1 58 ? 0.039 17.509 44.135 1.00 0.00 58 GLY A C 8
ATOM 9617 O O . GLY A 1 58 ? -1.073 16.999 44.275 1.00 0.00 58 GLY A O 8
ATOM 9621 N N . ASP A 1 59 ? 0.423 18.645 44.794 1.00 0.00 59 ASP A N 8
ATOM 9622 C CA . ASP A 1 59 ? -0.464 19.357 45.713 1.00 0.00 59 ASP A CA 8
ATOM 9623 C C . ASP A 1 59 ? -0.390 20.819 45.343 1.00 0.00 59 ASP A C 8
ATOM 9624 O O . ASP A 1 59 ? 0.672 21.439 45.432 1.00 0.00 59 ASP A O 8
ATOM 9633 N N . SER A 1 60 ? -1.551 21.385 44.891 1.00 0.00 60 SER A N 8
ATOM 9634 C CA . SER A 1 60 ? -1.650 22.787 44.507 1.00 0.00 60 SER A CA 8
ATOM 9635 C C . SER A 1 60 ? -3.012 23.238 44.961 1.00 0.00 60 SER A C 8
ATOM 9636 O O . SER A 1 60 ? -3.951 22.439 45.002 1.00 0.00 60 SER A O 8
ATOM 9644 N N . ALA A 1 61 ? -3.139 24.552 45.320 1.00 0.00 61 ALA A N 8
ATOM 9645 C CA . ALA A 1 61 ? -4.408 25.110 45.774 1.00 0.00 61 ALA A CA 8
ATOM 9646 C C . ALA A 1 61 ? -4.359 26.586 45.477 1.00 0.00 61 ALA A C 8
ATOM 9647 O O . ALA A 1 61 ? -5.253 27.118 44.818 1.00 0.00 61 ALA A O 8
ATOM 9654 N N . SER A 1 62 ? -3.297 27.279 45.988 1.00 0.00 62 SER A N 8
ATOM 9655 C CA . SER A 1 62 ? -3.116 28.710 45.774 1.00 0.00 62 SER A CA 8
ATOM 9656 C C . SER A 1 62 ? -1.644 28.922 45.551 1.00 0.00 62 SER A C 8
ATOM 9657 O O . SER A 1 62 ? -0.820 28.190 46.100 1.00 0.00 62 SER A O 8
ATOM 9665 N N . ASN A 1 63 ? -1.304 29.965 44.733 1.00 0.00 63 ASN A N 8
ATOM 9666 C CA . ASN A 1 63 ? 0.080 30.310 44.420 1.00 0.00 63 ASN A CA 8
ATOM 9667 C C . ASN A 1 63 ? 0.205 31.789 44.690 1.00 0.00 63 ASN A C 8
ATOM 9668 O O . ASN A 1 63 ? -0.787 32.520 44.637 1.00 0.00 63 ASN A O 8
ATOM 9679 N N . THR A 1 64 ? 1.459 32.242 44.988 1.00 0.00 64 THR A N 8
ATOM 9680 C CA . THR A 1 64 ? 1.749 33.647 45.280 1.00 0.00 64 THR A CA 8
ATOM 9681 C C . THR A 1 64 ? 2.884 34.053 44.368 1.00 0.00 64 THR A C 8
ATOM 9682 O O . THR A 1 64 ? 3.613 33.202 43.851 1.00 0.00 64 THR A O 8
ATOM 9693 N N . GLN A 1 65 ? 3.050 35.402 44.165 1.00 0.00 65 GLN A N 8
ATOM 9694 C CA . GLN A 1 65 ? 4.102 35.951 43.307 1.00 0.00 65 GLN A CA 8
ATOM 9695 C C . GLN A 1 65 ? 5.351 36.108 44.152 1.00 0.00 65 GLN A C 8
ATOM 9696 O O . GLN A 1 65 ? 5.309 36.704 45.228 1.00 0.00 65 GLN A O 8
ATOM 9710 N N . ASN A 1 66 ? 6.496 35.556 43.644 1.00 0.00 66 ASN A N 8
ATOM 9711 C CA . ASN A 1 66 ? 7.775 35.612 44.342 1.00 0.00 66 ASN A CA 8
ATOM 9712 C C . ASN A 1 66 ? 8.800 35.994 43.303 1.00 0.00 66 ASN A C 8
ATOM 9713 O O . ASN A 1 66 ? 8.735 35.531 42.162 1.00 0.00 66 ASN A O 8
ATOM 9724 N N . GLN A 1 67 ? 9.770 36.872 43.700 1.00 0.00 67 GLN A N 8
ATOM 9725 C CA . GLN A 1 67 ? 10.826 37.324 42.805 1.00 0.00 67 GLN A CA 8
ATOM 9726 C C . GLN A 1 67 ? 12.020 37.577 43.696 1.00 0.00 67 GLN A C 8
ATOM 9727 O O . GLN A 1 67 ? 11.906 38.256 44.718 1.00 0.00 67 GLN A O 8
ATOM 9741 N N . GLY A 1 68 ? 13.202 37.018 43.313 1.00 0.00 68 GLY A N 8
ATOM 9742 C CA . GLY A 1 68 ? 14.416 37.195 44.087 1.00 0.00 68 GLY A CA 8
ATOM 9743 C C . GLY A 1 68 ? 15.461 36.334 43.457 1.00 0.00 68 GLY A C 8
ATOM 9744 O O . GLY A 1 68 ? 15.217 35.688 42.436 1.00 0.00 68 GLY A O 8
ATOM 9748 N N . GLY A 1 69 ? 16.674 36.315 44.072 1.00 0.00 69 GLY A N 8
ATOM 9749 C CA . GLY A 1 69 ? 17.777 35.513 43.562 1.00 0.00 69 GLY A CA 8
ATOM 9750 C C . GLY A 1 69 ? 18.844 35.507 44.609 1.00 0.00 69 GLY A C 8
ATOM 9751 O O . GLY A 1 69 ? 20.027 35.644 44.297 1.00 0.00 69 GLY A O 8
ATOM 9755 N N . SER A 1 70 ? 18.424 35.362 45.903 1.00 0.00 70 SER A N 8
ATOM 9756 C CA . SER A 1 70 ? 19.349 35.333 47.031 1.00 0.00 70 SER A CA 8
ATOM 9757 C C . SER A 1 70 ? 18.807 34.305 47.990 1.00 0.00 70 SER A C 8
ATOM 9758 O O . SER A 1 70 ? 17.598 34.061 48.021 1.00 0.00 70 SER A O 8
ATOM 9766 N N . ARG A 1 71 ? 19.719 33.680 48.802 1.00 0.00 71 ARG A N 8
ATOM 9767 C CA . ARG A 1 71 ? 19.341 32.665 49.784 1.00 0.00 71 ARG A CA 8
ATOM 9768 C C . ARG A 1 71 ? 20.031 33.056 51.068 1.00 0.00 71 ARG A C 8
ATOM 9769 O O . ARG A 1 71 ? 21.131 33.612 51.038 1.00 0.00 71 ARG A O 8
ATOM 9790 N N . ARG A 1 72 ? 19.367 32.759 52.229 1.00 0.00 72 ARG A N 8
ATOM 9791 C CA . ARG A 1 72 ? 19.908 33.078 53.552 1.00 0.00 72 ARG A CA 8
ATOM 9792 C C . ARG A 1 72 ? 19.972 31.786 54.333 1.00 0.00 72 ARG A C 8
ATOM 9793 O O . ARG A 1 72 ? 20.983 31.497 54.976 1.00 0.00 72 ARG A O 8
ATOM 9814 N N . GLN A 1 73 ? 18.862 30.985 54.285 1.00 0.00 73 GLN A N 8
ATOM 9815 C CA . GLN A 1 73 ? 18.776 29.705 54.986 1.00 0.00 73 GLN A CA 8
ATOM 9816 C C . GLN A 1 73 ? 18.258 28.702 53.978 1.00 0.00 73 GLN A C 8
ATOM 9817 O O . GLN A 1 73 ? 17.515 29.065 53.064 1.00 0.00 73 GLN A O 8
ATOM 9831 N N . GLU A 1 74 ? 18.653 27.392 54.150 1.00 0.00 74 GLU A N 8
ATOM 9832 C CA . GLU A 1 74 ? 18.226 26.308 53.253 1.00 0.00 74 GLU A CA 8
ATOM 9833 C C . GLU A 1 74 ? 17.078 25.559 53.912 1.00 0.00 74 GLU A C 8
ATOM 9834 O O . GLU A 1 74 ? 16.386 24.778 53.255 1.00 0.00 74 GLU A O 8
ATOM 9846 N N . ASN A 1 75 ? 16.869 25.793 55.245 1.00 0.00 75 ASN A N 8
ATOM 9847 C CA . ASN A 1 75 ? 15.810 25.137 56.002 1.00 0.00 75 ASN A CA 8
ATOM 9848 C C . ASN A 1 75 ? 15.493 26.084 57.143 1.00 0.00 75 ASN A C 8
ATOM 9849 O O . ASN A 1 75 ? 16.402 26.708 57.692 1.00 0.00 75 ASN A O 8
ATOM 9860 N N . GLU A 1 76 ? 14.178 26.183 57.527 1.00 0.00 76 GLU A N 8
ATOM 9861 C CA . GLU A 1 76 ? 13.736 27.073 58.609 1.00 0.00 76 GLU A CA 8
ATOM 9862 C C . GLU A 1 76 ? 13.070 26.225 59.680 1.00 0.00 76 GLU A C 8
ATOM 9863 O O . GLU A 1 76 ? 12.656 26.746 60.718 1.00 0.00 76 GLU A O 8
ATOM 9875 N N . ASP A 1 77 ? 12.981 24.872 59.442 1.00 0.00 77 ASP A N 8
ATOM 9876 C CA . ASP A 1 77 ? 12.362 23.930 60.385 1.00 0.00 77 ASP A CA 8
ATOM 9877 C C . ASP A 1 77 ? 13.467 23.203 61.147 1.00 0.00 77 ASP A C 8
ATOM 9878 O O . ASP A 1 77 ? 13.169 22.340 61.977 1.00 0.00 77 ASP A O 8
ATOM 9887 N N . GLN A 1 78 ? 14.775 23.564 60.846 1.00 0.00 78 GLN A N 8
ATOM 9888 C CA . GLN A 1 78 ? 15.985 22.980 61.468 1.00 0.00 78 GLN A CA 8
ATOM 9889 C C . GLN A 1 78 ? 16.078 21.486 61.127 1.00 0.00 78 GLN A C 8
ATOM 9890 O O . GLN A 1 78 ? 16.389 21.134 59.986 1.00 0.00 78 GLN A O 8
ATOM 9904 N N . GLY A 1 79 ? 15.809 20.585 62.117 1.00 0.00 79 GLY A N 8
ATOM 9905 C CA . GLY A 1 79 ? 15.867 19.149 61.887 1.00 0.00 79 GLY A CA 8
ATOM 9906 C C . GLY A 1 79 ? 15.819 18.490 63.226 1.00 0.00 79 GLY A C 8
ATOM 9907 O O . GLY A 1 79 ? 16.644 17.626 63.524 1.00 0.00 79 GLY A O 8
ATOM 9911 N N . ASP A 1 80 ? 14.830 18.907 64.074 1.00 0.00 80 ASP A N 8
ATOM 9912 C CA . ASP A 1 80 ? 14.661 18.364 65.420 1.00 0.00 80 ASP A CA 8
ATOM 9913 C C . ASP A 1 80 ? 13.185 18.070 65.582 1.00 0.00 80 ASP A C 8
ATOM 9914 O O . ASP A 1 80 ? 12.349 18.731 64.963 1.00 0.00 80 ASP A O 8
ATOM 9923 N N . ASP A 1 81 ? 12.853 17.051 66.438 1.00 0.00 81 ASP A N 8
ATOM 9924 C CA . ASP A 1 81 ? 11.470 16.656 66.702 1.00 0.00 81 ASP A CA 8
ATOM 9925 C C . ASP A 1 81 ? 11.311 16.682 68.208 1.00 0.00 81 ASP A C 8
ATOM 9926 O O . ASP A 1 81 ? 12.209 16.249 68.929 1.00 0.00 81 ASP A O 8
ATOM 9935 N N . GLU A 1 82 ? 10.130 17.187 68.715 1.00 0.00 82 GLU A N 8
ATOM 9936 C CA . GLU A 1 82 ? 9.865 17.285 70.160 1.00 0.00 82 GLU A CA 8
ATOM 9937 C C . GLU A 1 82 ? 9.224 15.997 70.676 1.00 0.00 82 GLU A C 8
ATOM 9938 O O . GLU A 1 82 ? 9.167 15.792 71.889 1.00 0.00 82 GLU A O 8
ATOM 9950 N N . TRP A 1 83 ? 8.712 15.108 69.752 1.00 0.00 83 TRP A N 8
ATOM 9951 C CA . TRP A 1 83 ? 8.067 13.839 70.138 1.00 0.00 83 TRP A CA 8
ATOM 9952 C C . TRP A 1 83 ? 9.124 12.838 70.589 1.00 0.00 83 TRP A C 8
ATOM 9953 O O . TRP A 1 83 ? 8.906 12.109 71.557 1.00 0.00 83 TRP A O 8
ATOM 9974 N N . ASP A 1 84 ? 10.302 12.817 69.852 1.00 0.00 84 ASP A N 8
ATOM 9975 C CA . ASP A 1 84 ? 11.460 11.907 70.121 1.00 0.00 84 ASP A CA 8
ATOM 9976 C C . ASP A 1 84 ? 11.034 10.436 70.010 1.00 0.00 84 ASP A C 8
ATOM 9977 O O . ASP A 1 84 ? 11.453 9.590 70.806 1.00 0.00 84 ASP A O 8
ATOM 9986 N N . ARG A 1 85 ? 10.183 10.122 68.976 1.00 0.00 85 ARG A N 8
ATOM 9987 C CA . ARG A 1 85 ? 9.685 8.763 68.740 1.00 0.00 85 ARG A CA 8
ATOM 9988 C C . ARG A 1 85 ? 10.272 8.272 67.433 1.00 0.00 85 ARG A C 8
ATOM 9989 O O . ARG A 1 85 ? 10.642 7.106 67.316 1.00 0.00 85 ARG A O 8
ATOM 10010 N N . LYS A 1 86 ? 10.354 9.186 66.418 1.00 0.00 86 LYS A N 8
ATOM 10011 C CA . LYS A 1 86 ? 10.899 8.859 65.096 1.00 0.00 86 LYS A CA 8
ATOM 10012 C C . LYS A 1 86 ? 11.855 10.016 64.704 1.00 0.00 86 LYS A C 8
ATOM 10013 O O . LYS A 1 86 ? 11.532 11.199 65.025 1.00 0.00 86 LYS A O 8
ATOM 10033 N N . ASP A 1 1 ? 8.408 29.575 23.257 1.00 0.00 1 ASP A N 9
ATOM 10034 C CA . ASP A 1 1 ? 9.017 30.447 24.308 1.00 0.00 1 ASP A CA 9
ATOM 10035 C C . ASP A 1 1 ? 9.780 29.586 25.295 1.00 0.00 1 ASP A C 9
ATOM 10036 O O . ASP A 1 1 ? 9.204 29.043 26.243 1.00 0.00 1 ASP A O 9
ATOM 10047 N N . SER A 1 2 ? 11.121 29.439 25.055 1.00 0.00 2 SER A N 9
ATOM 10048 C CA . SER A 1 2 ? 11.992 28.643 25.916 1.00 0.00 2 SER A CA 9
ATOM 10049 C C . SER A 1 2 ? 13.288 29.404 26.020 1.00 0.00 2 SER A C 9
ATOM 10050 O O . SER A 1 2 ? 13.593 30.237 25.163 1.00 0.00 2 SER A O 9
ATOM 10058 N N . GLU A 1 3 ? 14.082 29.121 27.100 1.00 0.00 3 GLU A N 9
ATOM 10059 C CA . GLU A 1 3 ? 15.365 29.782 27.321 1.00 0.00 3 GLU A CA 9
ATOM 10060 C C . GLU A 1 3 ? 16.255 28.759 28.025 1.00 0.00 3 GLU A C 9
ATOM 10061 O O . GLU A 1 3 ? 16.042 27.559 27.834 1.00 0.00 3 GLU A O 9
ATOM 10073 N N . PHE A 1 4 ? 17.283 29.231 28.850 1.00 0.00 4 PHE A N 9
ATOM 10074 C CA . PHE A 1 4 ? 18.274 28.376 29.569 1.00 0.00 4 PHE A CA 9
ATOM 10075 C C . PHE A 1 4 ? 19.103 27.574 28.529 1.00 0.00 4 PHE A C 9
ATOM 10076 O O . PHE A 1 4 ? 18.990 26.343 28.487 1.00 0.00 4 PHE A O 9
ATOM 10093 N N . PRO A 1 5 ? 19.959 28.227 27.643 1.00 0.00 5 PRO A N 9
ATOM 10094 C CA . PRO A 1 5 ? 20.730 27.460 26.657 1.00 0.00 5 PRO A CA 9
ATOM 10095 C C . PRO A 1 5 ? 22.004 26.851 27.238 1.00 0.00 5 PRO A C 9
ATOM 10096 O O . PRO A 1 5 ? 22.900 27.570 27.673 1.00 0.00 5 PRO A O 9
ATOM 10107 N N . CYS A 1 6 ? 22.066 25.487 27.225 1.00 0.00 6 CYS A N 9
ATOM 10108 C CA . CYS A 1 6 ? 23.210 24.700 27.696 1.00 0.00 6 CYS A CA 9
ATOM 10109 C C . CYS A 1 6 ? 22.787 23.242 27.433 1.00 0.00 6 CYS A C 9
ATOM 10110 O O . CYS A 1 6 ? 21.590 23.006 27.244 1.00 0.00 6 CYS A O 9
ATOM 10117 N N . PRO A 1 7 ? 23.725 22.222 27.391 1.00 0.00 7 PRO A N 9
ATOM 10118 C CA . PRO A 1 7 ? 23.332 20.789 27.207 1.00 0.00 7 PRO A CA 9
ATOM 10119 C C . PRO A 1 7 ? 22.708 20.225 28.475 1.00 0.00 7 PRO A C 9
ATOM 10120 O O . PRO A 1 7 ? 22.709 20.921 29.479 1.00 0.00 7 PRO A O 9
ATOM 10131 N N . ARG A 1 8 ? 22.075 18.988 28.454 1.00 0.00 8 ARG A N 9
ATOM 10132 C CA . ARG A 1 8 ? 21.509 18.422 29.706 1.00 0.00 8 ARG A CA 9
ATOM 10133 C C . ARG A 1 8 ? 22.682 18.221 30.633 1.00 0.00 8 ARG A C 9
ATOM 10134 O O . ARG A 1 8 ? 23.715 17.641 30.277 1.00 0.00 8 ARG A O 9
ATOM 10155 N N . LYS A 1 9 ? 22.492 18.760 31.867 1.00 0.00 9 LYS A N 9
ATOM 10156 C CA . LYS A 1 9 ? 23.521 18.856 32.855 1.00 0.00 9 LYS A CA 9
ATOM 10157 C C . LYS A 1 9 ? 23.584 17.606 33.728 1.00 0.00 9 LYS A C 9
ATOM 10158 O O . LYS A 1 9 ? 22.755 16.716 33.664 1.00 0.00 9 LYS A O 9
ATOM 10177 N N . GLN A 1 10 ? 24.626 17.575 34.579 1.00 0.00 10 GLN A N 9
ATOM 10178 C CA . GLN A 1 10 ? 24.985 16.453 35.414 1.00 0.00 10 GLN A CA 9
ATOM 10179 C C . GLN A 1 10 ? 24.681 16.770 36.879 1.00 0.00 10 GLN A C 9
ATOM 10180 O O . GLN A 1 10 ? 25.279 17.667 37.480 1.00 0.00 10 GLN A O 9
ATOM 10194 N N . GLN A 1 11 ? 23.700 16.022 37.483 1.00 0.00 11 GLN A N 9
ATOM 10195 C CA . GLN A 1 11 ? 23.283 16.232 38.854 1.00 0.00 11 GLN A CA 9
ATOM 10196 C C . GLN A 1 11 ? 24.025 15.264 39.819 1.00 0.00 11 GLN A C 9
ATOM 10197 O O . GLN A 1 11 ? 23.985 14.049 39.597 1.00 0.00 11 GLN A O 9
ATOM 10211 N N . PRO A 1 12 ? 24.719 15.772 40.894 1.00 0.00 12 PRO A N 9
ATOM 10212 C CA . PRO A 1 12 ? 25.377 14.893 41.894 1.00 0.00 12 PRO A CA 9
ATOM 10213 C C . PRO A 1 12 ? 24.410 14.380 42.974 1.00 0.00 12 PRO A C 9
ATOM 10214 O O . PRO A 1 12 ? 23.246 14.793 43.021 1.00 0.00 12 PRO A O 9
ATOM 10225 N N . ALA A 1 13 ? 24.900 13.454 43.866 1.00 0.00 13 ALA A N 9
ATOM 10226 C CA . ALA A 1 13 ? 24.077 12.886 44.956 1.00 0.00 13 ALA A CA 9
ATOM 10227 C C . ALA A 1 13 ? 23.991 13.905 46.086 1.00 0.00 13 ALA A C 9
ATOM 10228 O O . ALA A 1 13 ? 24.912 14.700 46.284 1.00 0.00 13 ALA A O 9
ATOM 10235 N N . GLY A 1 14 ? 22.845 13.883 46.857 1.00 0.00 14 GLY A N 9
ATOM 10236 C CA . GLY A 1 14 ? 22.621 14.822 47.973 1.00 0.00 14 GLY A CA 9
ATOM 10237 C C . GLY A 1 14 ? 21.987 16.087 47.437 1.00 0.00 14 GLY A C 9
ATOM 10238 O O . GLY A 1 14 ? 22.144 17.160 48.019 1.00 0.00 14 GLY A O 9
ATOM 10242 N N . ASN A 1 15 ? 21.237 15.950 46.300 1.00 0.00 15 ASN A N 9
ATOM 10243 C CA . ASN A 1 15 ? 20.581 17.076 45.620 1.00 0.00 15 ASN A CA 9
ATOM 10244 C C . ASN A 1 15 ? 19.113 17.097 45.995 1.00 0.00 15 ASN A C 9
ATOM 10245 O O . ASN A 1 15 ? 18.505 16.046 46.210 1.00 0.00 15 ASN A O 9
ATOM 10256 N N . SER A 1 16 ? 18.520 18.348 46.027 1.00 0.00 16 SER A N 9
ATOM 10257 C CA . SER A 1 16 ? 17.088 18.536 46.201 1.00 0.00 16 SER A CA 9
ATOM 10258 C C . SER A 1 16 ? 16.824 19.959 45.643 1.00 0.00 16 SER A C 9
ATOM 10259 O O . SER A 1 16 ? 16.528 20.864 46.429 1.00 0.00 16 SER A O 9
ATOM 10267 N N . GLU A 1 17 ? 16.856 20.172 44.229 1.00 0.00 17 GLU A N 9
ATOM 10268 C CA . GLU A 1 17 ? 16.713 21.486 43.615 1.00 0.00 17 GLU A CA 9
ATOM 10269 C C . GLU A 1 17 ? 17.072 21.178 42.229 1.00 0.00 17 GLU A C 9
ATOM 10270 O O . GLU A 1 17 ? 17.302 20.013 41.894 1.00 0.00 17 GLU A O 9
ATOM 10282 N N . CYS A 1 18 ? 17.086 22.212 41.355 1.00 0.00 18 CYS A N 9
ATOM 10283 C CA . CYS A 1 18 ? 17.518 21.998 40.014 1.00 0.00 18 CYS A CA 9
ATOM 10284 C C . CYS A 1 18 ? 17.894 23.314 39.452 1.00 0.00 18 CYS A C 9
ATOM 10285 O O . CYS A 1 18 ? 17.075 24.193 39.334 1.00 0.00 18 CYS A O 9
ATOM 10292 N N . SER A 1 19 ? 19.163 23.413 39.070 1.00 0.00 19 SER A N 9
ATOM 10293 C CA . SER A 1 19 ? 19.728 24.542 38.353 1.00 0.00 19 SER A CA 9
ATOM 10294 C C . SER A 1 19 ? 21.039 24.068 37.996 1.00 0.00 19 SER A C 9
ATOM 10295 O O . SER A 1 19 ? 21.483 23.099 38.626 1.00 0.00 19 SER A O 9
ATOM 10303 N N . TYR A 1 20 ? 21.736 24.687 36.992 1.00 0.00 20 TYR A N 9
ATOM 10304 C CA . TYR A 1 20 ? 23.108 24.298 36.908 1.00 0.00 20 TYR A CA 9
ATOM 10305 C C . TYR A 1 20 ? 23.972 25.431 36.493 1.00 0.00 20 TYR A C 9
ATOM 10306 O O . TYR A 1 20 ? 23.548 26.550 36.499 1.00 0.00 20 TYR A O 9
ATOM 10324 N N . TYR A 1 21 ? 25.287 25.132 36.326 1.00 0.00 21 TYR A N 9
ATOM 10325 C CA . TYR A 1 21 ? 26.285 26.105 36.010 1.00 0.00 21 TYR A CA 9
ATOM 10326 C C . TYR A 1 21 ? 27.079 25.596 34.845 1.00 0.00 21 TYR A C 9
ATOM 10327 O O . TYR A 1 21 ? 27.563 24.462 34.841 1.00 0.00 21 TYR A O 9
ATOM 10345 N N . CYS A 1 22 ? 27.250 26.486 33.839 1.00 0.00 22 CYS A N 9
ATOM 10346 C CA . CYS A 1 22 ? 27.948 26.189 32.621 1.00 0.00 22 CYS A CA 9
ATOM 10347 C C . CYS A 1 22 ? 28.166 27.549 32.029 1.00 0.00 22 CYS A C 9
ATOM 10348 O O . CYS A 1 22 ? 27.540 28.500 32.475 1.00 0.00 22 CYS A O 9
ATOM 10355 N N . GLU A 1 23 ? 29.071 27.685 31.033 1.00 0.00 23 GLU A N 9
ATOM 10356 C CA . GLU A 1 23 ? 29.319 28.983 30.405 1.00 0.00 23 GLU A CA 9
ATOM 10357 C C . GLU A 1 23 ? 28.826 28.944 28.963 1.00 0.00 23 GLU A C 9
ATOM 10358 O O . GLU A 1 23 ? 29.395 28.214 28.147 1.00 0.00 23 GLU A O 9
ATOM 10370 N N . MET A 1 24 ? 27.725 29.728 28.622 1.00 0.00 24 MET A N 9
ATOM 10371 C CA . MET A 1 24 ? 27.239 29.791 27.244 1.00 0.00 24 MET A CA 9
ATOM 10372 C C . MET A 1 24 ? 27.050 31.253 26.913 1.00 0.00 24 MET A C 9
ATOM 10373 O O . MET A 1 24 ? 26.449 32.001 27.680 1.00 0.00 24 MET A O 9
ATOM 10387 N N . ASN A 1 25 ? 27.637 31.665 25.722 1.00 0.00 25 ASN A N 9
ATOM 10388 C CA . ASN A 1 25 ? 27.596 33.040 25.158 1.00 0.00 25 ASN A CA 9
ATOM 10389 C C . ASN A 1 25 ? 28.451 34.022 25.983 1.00 0.00 25 ASN A C 9
ATOM 10390 O O . ASN A 1 25 ? 28.232 35.235 25.932 1.00 0.00 25 ASN A O 9
ATOM 10401 N N . GLY A 1 26 ? 29.473 33.502 26.760 1.00 0.00 26 GLY A N 9
ATOM 10402 C CA . GLY A 1 26 ? 30.388 34.367 27.557 1.00 0.00 26 GLY A CA 9
ATOM 10403 C C . GLY A 1 26 ? 29.729 34.833 28.840 1.00 0.00 26 GLY A C 9
ATOM 10404 O O . GLY A 1 26 ? 30.132 35.848 29.410 1.00 0.00 26 GLY A O 9
ATOM 10408 N N . GLN A 1 27 ? 28.696 34.084 29.306 1.00 0.00 27 GLN A N 9
ATOM 10409 C CA . GLN A 1 27 ? 27.954 34.412 30.514 1.00 0.00 27 GLN A CA 9
ATOM 10410 C C . GLN A 1 27 ? 27.705 33.104 31.162 1.00 0.00 27 GLN A C 9
ATOM 10411 O O . GLN A 1 27 ? 27.475 32.095 30.496 1.00 0.00 27 GLN A O 9
ATOM 10425 N N . TRP A 1 28 ? 27.801 33.113 32.518 1.00 0.00 28 TRP A N 9
ATOM 10426 C CA . TRP A 1 28 ? 27.570 31.950 33.325 1.00 0.00 28 TRP A CA 9
ATOM 10427 C C . TRP A 1 28 ? 26.083 31.731 33.240 1.00 0.00 28 TRP A C 9
ATOM 10428 O O . TRP A 1 28 ? 25.304 32.602 33.645 1.00 0.00 28 TRP A O 9
ATOM 10449 N N . LYS A 1 29 ? 25.669 30.556 32.698 1.00 0.00 29 LYS A N 9
ATOM 10450 C CA . LYS A 1 29 ? 24.281 30.290 32.495 1.00 0.00 29 LYS A CA 9
ATOM 10451 C C . LYS A 1 29 ? 23.895 29.134 33.320 1.00 0.00 29 LYS A C 9
ATOM 10452 O O . LYS A 1 29 ? 24.718 28.341 33.765 1.00 0.00 29 LYS A O 9
ATOM 10471 N N . LEU A 1 30 ? 22.563 29.051 33.500 1.00 0.00 30 LEU A N 9
ATOM 10472 C CA . LEU A 1 30 ? 21.927 28.053 34.269 1.00 0.00 30 LEU A CA 9
ATOM 10473 C C . LEU A 1 30 ? 21.420 27.074 33.245 1.00 0.00 30 LEU A C 9
ATOM 10474 O O . LEU A 1 30 ? 20.973 27.486 32.169 1.00 0.00 30 LEU A O 9
ATOM 10490 N N . GLY A 1 31 ? 21.474 25.749 33.561 1.00 0.00 31 GLY A N 9
ATOM 10491 C CA . GLY A 1 31 ? 21.101 24.730 32.609 1.00 0.00 31 GLY A CA 9
ATOM 10492 C C . GLY A 1 31 ? 20.052 23.921 33.221 1.00 0.00 31 GLY A C 9
ATOM 10493 O O . GLY A 1 31 ? 19.525 24.263 34.286 1.00 0.00 31 GLY A O 9
ATOM 10497 N N . LYS A 1 32 ? 19.739 22.789 32.553 1.00 0.00 32 LYS A N 9
ATOM 10498 C CA . LYS A 1 32 ? 18.643 21.968 32.971 1.00 0.00 32 LYS A CA 9
ATOM 10499 C C . LYS A 1 32 ? 19.046 20.520 33.145 1.00 0.00 32 LYS A C 9
ATOM 10500 O O . LYS A 1 32 ? 19.739 19.942 32.323 1.00 0.00 32 LYS A O 9
ATOM 10519 N N . PHE A 1 33 ? 18.564 19.928 34.297 1.00 0.00 33 PHE A N 9
ATOM 10520 C CA . PHE A 1 33 ? 18.739 18.506 34.645 1.00 0.00 33 PHE A CA 9
ATOM 10521 C C . PHE A 1 33 ? 17.594 17.729 34.088 1.00 0.00 33 PHE A C 9
ATOM 10522 O O . PHE A 1 33 ? 16.753 18.291 33.384 1.00 0.00 33 PHE A O 9
ATOM 10539 N N . GLN A 1 34 ? 17.622 16.355 34.329 1.00 0.00 34 GLN A N 9
ATOM 10540 C CA . GLN A 1 34 ? 16.555 15.443 33.925 1.00 0.00 34 GLN A CA 9
ATOM 10541 C C . GLN A 1 34 ? 15.253 16.109 34.317 1.00 0.00 34 GLN A C 9
ATOM 10542 O O . GLN A 1 34 ? 15.058 16.401 35.500 1.00 0.00 34 GLN A O 9
ATOM 10556 N N . ASN A 1 35 ? 14.380 16.436 33.296 1.00 0.00 35 ASN A N 9
ATOM 10557 C CA . ASN A 1 35 ? 13.105 17.144 33.539 1.00 0.00 35 ASN A CA 9
ATOM 10558 C C . ASN A 1 35 ? 12.351 16.457 34.664 1.00 0.00 35 ASN A C 9
ATOM 10559 O O . ASN A 1 35 ? 11.871 15.333 34.484 1.00 0.00 35 ASN A O 9
ATOM 10570 N N . GLY A 1 36 ? 12.243 17.132 35.880 1.00 0.00 36 GLY A N 9
ATOM 10571 C CA . GLY A 1 36 ? 11.583 16.511 36.998 1.00 0.00 36 GLY A CA 9
ATOM 10572 C C . GLY A 1 36 ? 12.577 16.063 38.045 1.00 0.00 36 GLY A C 9
ATOM 10573 O O . GLY A 1 36 ? 12.390 14.974 38.594 1.00 0.00 36 GLY A O 9
ATOM 10577 N N . ALA A 1 37 ? 13.704 16.858 38.345 1.00 0.00 37 ALA A N 9
ATOM 10578 C CA . ALA A 1 37 ? 14.621 16.515 39.414 1.00 0.00 37 ALA A CA 9
ATOM 10579 C C . ALA A 1 37 ? 13.891 16.565 40.736 1.00 0.00 37 ALA A C 9
ATOM 10580 O O . ALA A 1 37 ? 12.887 17.235 40.875 1.00 0.00 37 ALA A O 9
ATOM 10587 N N . ARG A 1 38 ? 14.382 15.806 41.745 1.00 0.00 38 ARG A N 9
ATOM 10588 C CA . ARG A 1 38 ? 13.729 15.760 43.055 1.00 0.00 38 ARG A CA 9
ATOM 10589 C C . ARG A 1 38 ? 14.073 17.060 43.753 1.00 0.00 38 ARG A C 9
ATOM 10590 O O . ARG A 1 38 ? 15.167 17.581 43.557 1.00 0.00 38 ARG A O 9
ATOM 10611 N N . CYS A 1 39 ? 13.097 17.629 44.539 1.00 0.00 39 CYS A N 9
ATOM 10612 C CA . CYS A 1 39 ? 13.283 18.926 45.195 1.00 0.00 39 CYS A CA 9
ATOM 10613 C C . CYS A 1 39 ? 13.224 18.750 46.687 1.00 0.00 39 CYS A C 9
ATOM 10614 O O . CYS A 1 39 ? 13.300 17.643 47.183 1.00 0.00 39 CYS A O 9
ATOM 10621 N N . ASP A 1 40 ? 13.183 19.907 47.464 1.00 0.00 40 ASP A N 9
ATOM 10622 C CA . ASP A 1 40 ? 13.068 19.892 48.944 1.00 0.00 40 ASP A CA 9
ATOM 10623 C C . ASP A 1 40 ? 11.627 19.536 49.274 1.00 0.00 40 ASP A C 9
ATOM 10624 O O . ASP A 1 40 ? 11.231 19.438 50.435 1.00 0.00 40 ASP A O 9
ATOM 10633 N N . TYR A 1 41 ? 10.848 19.329 48.175 1.00 0.00 41 TYR A N 9
ATOM 10634 C CA . TYR A 1 41 ? 9.463 18.971 48.189 1.00 0.00 41 TYR A CA 9
ATOM 10635 C C . TYR A 1 41 ? 9.340 17.477 47.854 1.00 0.00 41 TYR A C 9
ATOM 10636 O O . TYR A 1 41 ? 8.256 17.004 47.566 1.00 0.00 41 TYR A O 9
ATOM 10654 N N . ASN A 1 42 ? 10.490 16.706 47.886 1.00 0.00 42 ASN A N 9
ATOM 10655 C CA . ASN A 1 42 ? 10.514 15.259 47.574 1.00 0.00 42 ASN A CA 9
ATOM 10656 C C . ASN A 1 42 ? 9.864 14.426 48.698 1.00 0.00 42 ASN A C 9
ATOM 10657 O O . ASN A 1 42 ? 9.115 13.494 48.399 1.00 0.00 42 ASN A O 9
ATOM 10668 N N . ALA A 1 43 ? 10.131 14.759 50.006 1.00 0.00 43 ALA A N 9
ATOM 10669 C CA . ALA A 1 43 ? 9.622 13.951 51.132 1.00 0.00 43 ALA A CA 9
ATOM 10670 C C . ALA A 1 43 ? 8.577 14.725 51.928 1.00 0.00 43 ALA A C 9
ATOM 10671 O O . ALA A 1 43 ? 8.609 14.727 53.165 1.00 0.00 43 ALA A O 9
ATOM 10678 N N . VAL A 1 44 ? 7.595 15.361 51.213 1.00 0.00 44 VAL A N 9
ATOM 10679 C CA . VAL A 1 44 ? 6.509 16.120 51.859 1.00 0.00 44 VAL A CA 9
ATOM 10680 C C . VAL A 1 44 ? 5.391 16.220 50.817 1.00 0.00 44 VAL A C 9
ATOM 10681 O O . VAL A 1 44 ? 4.213 16.050 51.144 1.00 0.00 44 VAL A O 9
ATOM 10694 N N . LYS A 1 45 ? 5.771 16.470 49.523 1.00 0.00 45 LYS A N 9
ATOM 10695 C CA . LYS A 1 45 ? 4.838 16.554 48.390 1.00 0.00 45 LYS A CA 9
ATOM 10696 C C . LYS A 1 45 ? 5.489 15.659 47.339 1.00 0.00 45 LYS A C 9
ATOM 10697 O O . LYS A 1 45 ? 6.256 14.766 47.705 1.00 0.00 45 LYS A O 9
ATOM 10716 N N . ASP A 1 46 ? 5.181 15.845 46.005 1.00 0.00 46 ASP A N 9
ATOM 10717 C CA . ASP A 1 46 ? 5.839 15.072 44.937 1.00 0.00 46 ASP A CA 9
ATOM 10718 C C . ASP A 1 46 ? 6.962 15.977 44.450 1.00 0.00 46 ASP A C 9
ATOM 10719 O O . ASP A 1 46 ? 6.749 17.181 44.273 1.00 0.00 46 ASP A O 9
ATOM 10728 N N . GLY A 1 47 ? 8.180 15.395 44.193 1.00 0.00 47 GLY A N 9
ATOM 10729 C CA . GLY A 1 47 ? 9.354 16.184 43.800 1.00 0.00 47 GLY A CA 9
ATOM 10730 C C . GLY A 1 47 ? 9.563 16.099 42.314 1.00 0.00 47 GLY A C 9
ATOM 10731 O O . GLY A 1 47 ? 10.098 15.113 41.811 1.00 0.00 47 GLY A O 9
ATOM 10735 N N . VAL A 1 48 ? 9.116 17.168 41.584 1.00 0.00 48 VAL A N 9
ATOM 10736 C CA . VAL A 1 48 ? 9.269 17.279 40.130 1.00 0.00 48 VAL A CA 9
ATOM 10737 C C . VAL A 1 48 ? 9.796 18.685 39.983 1.00 0.00 48 VAL A C 9
ATOM 10738 O O . VAL A 1 48 ? 9.058 19.630 40.261 1.00 0.00 48 VAL A O 9
ATOM 10751 N N . CYS A 1 49 ? 11.103 18.865 39.557 1.00 0.00 49 CYS A N 9
ATOM 10752 C CA . CYS A 1 49 ? 11.668 20.177 39.467 1.00 0.00 49 CYS A CA 9
ATOM 10753 C C . CYS A 1 49 ? 12.622 20.316 38.281 1.00 0.00 49 CYS A C 9
ATOM 10754 O O . CYS A 1 49 ? 13.368 19.411 37.982 1.00 0.00 49 CYS A O 9
ATOM 10761 N N . ASN A 1 50 ? 12.616 21.517 37.570 1.00 0.00 50 ASN A N 9
ATOM 10762 C CA . ASN A 1 50 ? 13.596 21.794 36.500 1.00 0.00 50 ASN A CA 9
ATOM 10763 C C . ASN A 1 50 ? 13.486 23.246 36.092 1.00 0.00 50 ASN A C 9
ATOM 10764 O O . ASN A 1 50 ? 12.410 23.822 36.178 1.00 0.00 50 ASN A O 9
ATOM 10775 N N . GLU A 1 51 ? 14.656 23.824 35.567 1.00 0.00 51 GLU A N 9
ATOM 10776 C CA . GLU A 1 51 ? 14.730 25.204 35.013 1.00 0.00 51 GLU A CA 9
ATOM 10777 C C . GLU A 1 51 ? 15.024 26.258 36.066 1.00 0.00 51 GLU A C 9
ATOM 10778 O O . GLU A 1 51 ? 14.379 27.305 36.163 1.00 0.00 51 GLU A O 9
ATOM 10790 N N . GLY A 1 52 ? 16.075 25.962 36.881 1.00 0.00 52 GLY A N 9
ATOM 10791 C CA . GLY A 1 52 ? 16.684 26.956 37.744 1.00 0.00 52 GLY A CA 9
ATOM 10792 C C . GLY A 1 52 ? 16.314 27.033 39.192 1.00 0.00 52 GLY A C 9
ATOM 10793 O O . GLY A 1 52 ? 17.189 27.397 39.963 1.00 0.00 52 GLY A O 9
ATOM 10797 N N . LEU A 1 53 ? 15.116 26.636 39.672 1.00 0.00 53 LEU A N 9
ATOM 10798 C CA . LEU A 1 53 ? 14.762 26.944 41.089 1.00 0.00 53 LEU A CA 9
ATOM 10799 C C . LEU A 1 53 ? 14.102 25.716 41.690 1.00 0.00 53 LEU A C 9
ATOM 10800 O O . LEU A 1 53 ? 14.228 24.657 41.116 1.00 0.00 53 LEU A O 9
ATOM 10816 N N . CYS A 1 54 ? 13.484 25.781 42.946 1.00 0.00 54 CYS A N 9
ATOM 10817 C CA . CYS A 1 54 ? 12.852 24.603 43.550 1.00 0.00 54 CYS A CA 9
ATOM 10818 C C . CYS A 1 54 ? 11.378 24.657 43.200 1.00 0.00 54 CYS A C 9
ATOM 10819 O O . CYS A 1 54 ? 10.782 25.735 43.174 1.00 0.00 54 CYS A O 9
ATOM 10826 N N . TYR A 1 55 ? 10.772 23.453 42.945 1.00 0.00 55 TYR A N 9
ATOM 10827 C CA . TYR A 1 55 ? 9.395 23.340 42.484 1.00 0.00 55 TYR A CA 9
ATOM 10828 C C . TYR A 1 55 ? 8.737 22.218 43.239 1.00 0.00 55 TYR A C 9
ATOM 10829 O O . TYR A 1 55 ? 9.410 21.348 43.776 1.00 0.00 55 TYR A O 9
ATOM 10847 N N . ALA A 1 56 ? 7.371 22.207 43.229 1.00 0.00 56 ALA A N 9
ATOM 10848 C CA . ALA A 1 56 ? 6.595 21.187 43.920 1.00 0.00 56 ALA A CA 9
ATOM 10849 C C . ALA A 1 56 ? 5.461 20.810 43.000 1.00 0.00 56 ALA A C 9
ATOM 10850 O O . ALA A 1 56 ? 5.022 21.627 42.189 1.00 0.00 56 ALA A O 9
ATOM 10857 N N . SER A 1 57 ? 4.979 19.533 43.108 1.00 0.00 57 SER A N 9
ATOM 10858 C CA . SER A 1 57 ? 3.853 19.058 42.306 1.00 0.00 57 SER A CA 9
ATOM 10859 C C . SER A 1 57 ? 2.990 18.222 43.221 1.00 0.00 57 SER A C 9
ATOM 10860 O O . SER A 1 57 ? 3.451 17.756 44.261 1.00 0.00 57 SER A O 9
ATOM 10868 N N . GLY A 1 58 ? 1.670 18.088 42.860 1.00 0.00 58 GLY A N 9
ATOM 10869 C CA . GLY A 1 58 ? 0.697 17.277 43.628 1.00 0.00 58 GLY A CA 9
ATOM 10870 C C . GLY A 1 58 ? -0.224 18.195 44.390 1.00 0.00 58 GLY A C 9
ATOM 10871 O O . GLY A 1 58 ? -1.411 17.907 44.522 1.00 0.00 58 GLY A O 9
ATOM 10875 N N . ASP A 1 59 ? 0.330 19.332 44.910 1.00 0.00 59 ASP A N 9
ATOM 10876 C CA . ASP A 1 59 ? -0.447 20.326 45.644 1.00 0.00 59 ASP A CA 9
ATOM 10877 C C . ASP A 1 59 ? 0.044 21.669 45.160 1.00 0.00 59 ASP A C 9
ATOM 10878 O O . ASP A 1 59 ? 1.229 21.980 45.291 1.00 0.00 59 ASP A O 9
ATOM 10887 N N . SER A 1 60 ? -0.879 22.483 44.563 1.00 0.00 60 SER A N 9
ATOM 10888 C CA . SER A 1 60 ? -0.543 23.808 44.054 1.00 0.00 60 SER A CA 9
ATOM 10889 C C . SER A 1 60 ? -1.725 24.689 44.357 1.00 0.00 60 SER A C 9
ATOM 10890 O O . SER A 1 60 ? -2.865 24.220 44.386 1.00 0.00 60 SER A O 9
ATOM 10898 N N . ALA A 1 61 ? -1.456 26.008 44.597 1.00 0.00 61 ALA A N 9
ATOM 10899 C CA . ALA A 1 61 ? -2.507 26.975 44.890 1.00 0.00 61 ALA A CA 9
ATOM 10900 C C . ALA A 1 61 ? -1.934 28.330 44.556 1.00 0.00 61 ALA A C 9
ATOM 10901 O O . ALA A 1 61 ? -2.418 29.003 43.643 1.00 0.00 61 ALA A O 9
ATOM 10908 N N . SER A 1 62 ? -0.884 28.764 45.321 1.00 0.00 62 SER A N 9
ATOM 10909 C CA . SER A 1 62 ? -0.223 30.045 45.096 1.00 0.00 62 SER A CA 9
ATOM 10910 C C . SER A 1 62 ? 1.235 29.815 45.383 1.00 0.00 62 SER A C 9
ATOM 10911 O O . SER A 1 62 ? 1.577 29.088 46.318 1.00 0.00 62 SER A O 9
ATOM 10919 N N . ASN A 1 63 ? 2.128 30.442 44.558 1.00 0.00 63 ASN A N 9
ATOM 10920 C CA . ASN A 1 63 ? 3.575 30.322 44.721 1.00 0.00 63 ASN A CA 9
ATOM 10921 C C . ASN A 1 63 ? 4.130 31.702 44.474 1.00 0.00 63 ASN A C 9
ATOM 10922 O O . ASN A 1 63 ? 3.685 32.396 43.559 1.00 0.00 63 ASN A O 9
ATOM 10933 N N . THR A 1 64 ? 5.124 32.121 45.316 1.00 0.00 64 THR A N 9
ATOM 10934 C CA . THR A 1 64 ? 5.762 33.434 45.190 1.00 0.00 64 THR A CA 9
ATOM 10935 C C . THR A 1 64 ? 7.231 33.229 45.481 1.00 0.00 64 THR A C 9
ATOM 10936 O O . THR A 1 64 ? 8.081 33.635 44.687 1.00 0.00 64 THR A O 9
ATOM 10947 N N . GLN A 1 65 ? 7.545 32.589 46.650 1.00 0.00 65 GLN A N 9
ATOM 10948 C CA . GLN A 1 65 ? 8.919 32.314 47.062 1.00 0.00 65 GLN A CA 9
ATOM 10949 C C . GLN A 1 65 ? 8.950 30.868 47.493 1.00 0.00 65 GLN A C 9
ATOM 10950 O O . GLN A 1 65 ? 7.952 30.346 47.996 1.00 0.00 65 GLN A O 9
ATOM 10964 N N . ASN A 1 66 ? 10.125 30.202 47.288 1.00 0.00 66 ASN A N 9
ATOM 10965 C CA . ASN A 1 66 ? 10.319 28.806 47.669 1.00 0.00 66 ASN A CA 9
ATOM 10966 C C . ASN A 1 66 ? 11.644 28.770 48.392 1.00 0.00 66 ASN A C 9
ATOM 10967 O O . ASN A 1 66 ? 12.682 29.084 47.803 1.00 0.00 66 ASN A O 9
ATOM 10978 N N . GLN A 1 67 ? 11.617 28.388 49.708 1.00 0.00 67 GLN A N 9
ATOM 10979 C CA . GLN A 1 67 ? 12.820 28.313 50.536 1.00 0.00 67 GLN A CA 9
ATOM 10980 C C . GLN A 1 67 ? 12.768 26.987 51.251 1.00 0.00 67 GLN A C 9
ATOM 10981 O O . GLN A 1 67 ? 11.688 26.485 51.573 1.00 0.00 67 GLN A O 9
ATOM 10995 N N . GLY A 1 68 ? 13.965 26.393 51.514 1.00 0.00 68 GLY A N 9
ATOM 10996 C CA . GLY A 1 68 ? 14.053 25.116 52.201 1.00 0.00 68 GLY A CA 9
ATOM 10997 C C . GLY A 1 68 ? 15.502 24.772 52.294 1.00 0.00 68 GLY A C 9
ATOM 10998 O O . GLY A 1 68 ? 16.359 25.501 51.791 1.00 0.00 68 GLY A O 9
ATOM 11002 N N . GLY A 1 69 ? 15.809 23.621 52.956 1.00 0.00 69 GLY A N 9
ATOM 11003 C CA . GLY A 1 69 ? 17.184 23.173 53.111 1.00 0.00 69 GLY A CA 9
ATOM 11004 C C . GLY A 1 69 ? 17.180 22.094 54.148 1.00 0.00 69 GLY A C 9
ATOM 11005 O O . GLY A 1 69 ? 17.216 20.910 53.815 1.00 0.00 69 GLY A O 9
ATOM 11009 N N . SER A 1 70 ? 17.149 22.501 55.455 1.00 0.00 70 SER A N 9
ATOM 11010 C CA . SER A 1 70 ? 17.137 21.562 56.571 1.00 0.00 70 SER A CA 9
ATOM 11011 C C . SER A 1 70 ? 16.194 22.140 57.594 1.00 0.00 70 SER A C 9
ATOM 11012 O O . SER A 1 70 ? 16.022 23.359 57.660 1.00 0.00 70 SER A O 9
ATOM 11020 N N . ARG A 1 71 ? 15.562 21.249 58.424 1.00 0.00 71 ARG A N 9
ATOM 11021 C CA . ARG A 1 71 ? 14.622 21.665 59.463 1.00 0.00 71 ARG A CA 9
ATOM 11022 C C . ARG A 1 71 ? 15.036 20.937 60.717 1.00 0.00 71 ARG A C 9
ATOM 11023 O O . ARG A 1 71 ? 15.536 19.812 60.650 1.00 0.00 71 ARG A O 9
ATOM 11044 N N . ARG A 1 72 ? 14.825 21.597 61.900 1.00 0.00 72 ARG A N 9
ATOM 11045 C CA . ARG A 1 72 ? 15.170 21.030 63.203 1.00 0.00 72 ARG A CA 9
ATOM 11046 C C . ARG A 1 72 ? 13.961 21.243 64.085 1.00 0.00 72 ARG A C 9
ATOM 11047 O O . ARG A 1 72 ? 13.192 22.185 63.867 1.00 0.00 72 ARG A O 9
ATOM 11068 N N . GLN A 1 73 ? 13.774 20.347 65.112 1.00 0.00 73 GLN A N 9
ATOM 11069 C CA . GLN A 1 73 ? 12.650 20.434 66.042 1.00 0.00 73 GLN A CA 9
ATOM 11070 C C . GLN A 1 73 ? 13.239 20.323 67.429 1.00 0.00 73 GLN A C 9
ATOM 11071 O O . GLN A 1 73 ? 14.273 19.676 67.617 1.00 0.00 73 GLN A O 9
ATOM 11085 N N . GLU A 1 74 ? 12.564 20.963 68.444 1.00 0.00 74 GLU A N 9
ATOM 11086 C CA . GLU A 1 74 ? 13.018 20.943 69.841 1.00 0.00 74 GLU A CA 9
ATOM 11087 C C . GLU A 1 74 ? 12.273 19.843 70.580 1.00 0.00 74 GLU A C 9
ATOM 11088 O O . GLU A 1 74 ? 12.750 19.352 71.605 1.00 0.00 74 GLU A O 9
ATOM 11100 N N . ASN A 1 75 ? 11.070 19.450 70.057 1.00 0.00 75 ASN A N 9
ATOM 11101 C CA . ASN A 1 75 ? 10.246 18.411 70.670 1.00 0.00 75 ASN A CA 9
ATOM 11102 C C . ASN A 1 75 ? 9.778 17.511 69.550 1.00 0.00 75 ASN A C 9
ATOM 11103 O O . ASN A 1 75 ? 9.483 17.984 68.456 1.00 0.00 75 ASN A O 9
ATOM 11114 N N . GLU A 1 76 ? 9.674 16.165 69.841 1.00 0.00 76 GLU A N 9
ATOM 11115 C CA . GLU A 1 76 ? 9.218 15.169 68.860 1.00 0.00 76 GLU A CA 9
ATOM 11116 C C . GLU A 1 76 ? 7.762 14.837 69.168 1.00 0.00 76 GLU A C 9
ATOM 11117 O O . GLU A 1 76 ? 7.135 14.047 68.462 1.00 0.00 76 GLU A O 9
ATOM 11129 N N . ASP A 1 77 ? 7.203 15.477 70.250 1.00 0.00 77 ASP A N 9
ATOM 11130 C CA . ASP A 1 77 ? 5.819 15.265 70.691 1.00 0.00 77 ASP A CA 9
ATOM 11131 C C . ASP A 1 77 ? 4.906 16.225 69.940 1.00 0.00 77 ASP A C 9
ATOM 11132 O O . ASP A 1 77 ? 3.714 15.942 69.782 1.00 0.00 77 ASP A O 9
ATOM 11141 N N . GLN A 1 78 ? 5.486 17.403 69.490 1.00 0.00 78 GLN A N 9
ATOM 11142 C CA . GLN A 1 78 ? 4.777 18.471 68.748 1.00 0.00 78 GLN A CA 9
ATOM 11143 C C . GLN A 1 78 ? 3.690 19.083 69.644 1.00 0.00 78 GLN A C 9
ATOM 11144 O O . GLN A 1 78 ? 4.008 19.634 70.696 1.00 0.00 78 GLN A O 9
ATOM 11158 N N . GLY A 1 79 ? 2.385 18.995 69.241 1.00 0.00 79 GLY A N 9
ATOM 11159 C CA . GLY A 1 79 ? 1.305 19.548 70.048 1.00 0.00 79 GLY A CA 9
ATOM 11160 C C . GLY A 1 79 ? 0.009 19.142 69.424 1.00 0.00 79 GLY A C 9
ATOM 11161 O O . GLY A 1 79 ? -0.946 19.917 69.416 1.00 0.00 79 GLY A O 9
ATOM 11165 N N . ASP A 1 80 ? -0.052 17.876 68.897 1.00 0.00 80 ASP A N 9
ATOM 11166 C CA . ASP A 1 80 ? -1.258 17.342 68.242 1.00 0.00 80 ASP A CA 9
ATOM 11167 C C . ASP A 1 80 ? -2.033 16.502 69.248 1.00 0.00 80 ASP A C 9
ATOM 11168 O O . ASP A 1 80 ? -3.247 16.338 69.117 1.00 0.00 80 ASP A O 9
ATOM 11177 N N . ASP A 1 81 ? -1.319 15.979 70.305 1.00 0.00 81 ASP A N 9
ATOM 11178 C CA . ASP A 1 81 ? -1.933 15.122 71.335 1.00 0.00 81 ASP A CA 9
ATOM 11179 C C . ASP A 1 81 ? -2.473 15.975 72.479 1.00 0.00 81 ASP A C 9
ATOM 11180 O O . ASP A 1 81 ? -3.140 15.452 73.367 1.00 0.00 81 ASP A O 9
ATOM 11189 N N . GLU A 1 82 ? -2.152 17.316 72.493 1.00 0.00 82 GLU A N 9
ATOM 11190 C CA . GLU A 1 82 ? -2.633 18.233 73.541 1.00 0.00 82 GLU A CA 9
ATOM 11191 C C . GLU A 1 82 ? -4.110 18.547 73.316 1.00 0.00 82 GLU A C 9
ATOM 11192 O O . GLU A 1 82 ? -4.877 18.637 74.276 1.00 0.00 82 GLU A O 9
ATOM 11204 N N . TRP A 1 83 ? -4.516 18.717 72.014 1.00 0.00 83 TRP A N 9
ATOM 11205 C CA . TRP A 1 83 ? -5.904 19.055 71.651 1.00 0.00 83 TRP A CA 9
ATOM 11206 C C . TRP A 1 83 ? -6.708 17.787 71.379 1.00 0.00 83 TRP A C 9
ATOM 11207 O O . TRP A 1 83 ? -7.871 17.718 71.782 1.00 0.00 83 TRP A O 9
ATOM 11228 N N . ASP A 1 84 ? -6.080 16.767 70.664 1.00 0.00 84 ASP A N 9
ATOM 11229 C CA . ASP A 1 84 ? -6.729 15.470 70.286 1.00 0.00 84 ASP A CA 9
ATOM 11230 C C . ASP A 1 84 ? -7.933 15.729 69.366 1.00 0.00 84 ASP A C 9
ATOM 11231 O O . ASP A 1 84 ? -8.978 15.085 69.489 1.00 0.00 84 ASP A O 9
ATOM 11240 N N . ARG A 1 85 ? -7.768 16.697 68.404 1.00 0.00 85 ARG A N 9
ATOM 11241 C CA . ARG A 1 85 ? -8.828 17.064 67.459 1.00 0.00 85 ARG A CA 9
ATOM 11242 C C . ARG A 1 85 ? -8.384 16.644 66.072 1.00 0.00 85 ARG A C 9
ATOM 11243 O O . ARG A 1 85 ? -9.192 16.140 65.290 1.00 0.00 85 ARG A O 9
ATOM 11264 N N . LYS A 1 86 ? -7.073 16.863 65.749 1.00 0.00 86 LYS A N 9
ATOM 11265 C CA . LYS A 1 86 ? -6.510 16.505 64.442 1.00 0.00 86 LYS A CA 9
ATOM 11266 C C . LYS A 1 86 ? -5.111 15.889 64.708 1.00 0.00 86 LYS A C 9
ATOM 11267 O O . LYS A 1 86 ? -4.383 16.409 65.603 1.00 0.00 86 LYS A O 9
ATOM 11287 N N . ASP A 1 1 ? 10.267 32.538 23.524 1.00 0.00 1 ASP A N 10
ATOM 11288 C CA . ASP A 1 1 ? 9.752 31.162 23.238 1.00 0.00 1 ASP A CA 10
ATOM 11289 C C . ASP A 1 1 ? 10.410 30.162 24.165 1.00 0.00 1 ASP A C 10
ATOM 11290 O O . ASP A 1 1 ? 9.729 29.489 24.940 1.00 0.00 1 ASP A O 10
ATOM 11301 N N . SER A 1 2 ? 11.772 30.038 24.075 1.00 0.00 2 SER A N 10
ATOM 11302 C CA . SER A 1 2 ? 12.538 29.117 24.910 1.00 0.00 2 SER A CA 10
ATOM 11303 C C . SER A 1 2 ? 13.812 29.835 25.268 1.00 0.00 2 SER A C 10
ATOM 11304 O O . SER A 1 2 ? 14.238 30.745 24.553 1.00 0.00 2 SER A O 10
ATOM 11312 N N . GLU A 1 3 ? 14.448 29.426 26.412 1.00 0.00 3 GLU A N 10
ATOM 11313 C CA . GLU A 1 3 ? 15.689 30.035 26.872 1.00 0.00 3 GLU A CA 10
ATOM 11314 C C . GLU A 1 3 ? 16.441 28.945 27.634 1.00 0.00 3 GLU A C 10
ATOM 11315 O O . GLU A 1 3 ? 16.215 27.764 27.363 1.00 0.00 3 GLU A O 10
ATOM 11327 N N . PHE A 1 4 ? 17.367 29.346 28.603 1.00 0.00 4 PHE A N 10
ATOM 11328 C CA . PHE A 1 4 ? 18.225 28.431 29.405 1.00 0.00 4 PHE A CA 10
ATOM 11329 C C . PHE A 1 4 ? 19.150 27.614 28.460 1.00 0.00 4 PHE A C 10
ATOM 11330 O O . PHE A 1 4 ? 19.030 26.383 28.417 1.00 0.00 4 PHE A O 10
ATOM 11347 N N . PRO A 1 5 ? 20.097 28.249 27.660 1.00 0.00 5 PRO A N 10
ATOM 11348 C CA . PRO A 1 5 ? 20.953 27.463 26.769 1.00 0.00 5 PRO A CA 10
ATOM 11349 C C . PRO A 1 5 ? 22.180 26.846 27.450 1.00 0.00 5 PRO A C 10
ATOM 11350 O O . PRO A 1 5 ? 23.041 27.553 27.970 1.00 0.00 5 PRO A O 10
ATOM 11361 N N . CYS A 1 6 ? 22.229 25.487 27.434 1.00 0.00 6 CYS A N 10
ATOM 11362 C CA . CYS A 1 6 ? 23.328 24.662 27.945 1.00 0.00 6 CYS A CA 10
ATOM 11363 C C . CYS A 1 6 ? 22.818 23.241 27.660 1.00 0.00 6 CYS A C 10
ATOM 11364 O O . CYS A 1 6 ? 21.600 23.079 27.525 1.00 0.00 6 CYS A O 10
ATOM 11371 N N . PRO A 1 7 ? 23.686 22.176 27.537 1.00 0.00 7 PRO A N 10
ATOM 11372 C CA . PRO A 1 7 ? 23.202 20.780 27.310 1.00 0.00 7 PRO A CA 10
ATOM 11373 C C . PRO A 1 7 ? 22.596 20.195 28.580 1.00 0.00 7 PRO A C 10
ATOM 11374 O O . PRO A 1 7 ? 22.600 20.880 29.589 1.00 0.00 7 PRO A O 10
ATOM 11385 N N . ARG A 1 8 ? 21.933 18.980 28.549 1.00 0.00 8 ARG A N 10
ATOM 11386 C CA . ARG A 1 8 ? 21.378 18.403 29.807 1.00 0.00 8 ARG A CA 10
ATOM 11387 C C . ARG A 1 8 ? 22.546 18.154 30.721 1.00 0.00 8 ARG A C 10
ATOM 11388 O O . ARG A 1 8 ? 23.564 17.567 30.328 1.00 0.00 8 ARG A O 10
ATOM 11409 N N . LYS A 1 9 ? 22.375 18.642 31.986 1.00 0.00 9 LYS A N 10
ATOM 11410 C CA . LYS A 1 9 ? 23.426 18.643 32.946 1.00 0.00 9 LYS A CA 10
ATOM 11411 C C . LYS A 1 9 ? 23.212 17.625 34.057 1.00 0.00 9 LYS A C 10
ATOM 11412 O O . LYS A 1 9 ? 22.147 17.076 34.294 1.00 0.00 9 LYS A O 10
ATOM 11431 N N . GLN A 1 10 ? 24.337 17.410 34.758 1.00 0.00 10 GLN A N 10
ATOM 11432 C CA . GLN A 1 10 ? 24.549 16.431 35.785 1.00 0.00 10 GLN A CA 10
ATOM 11433 C C . GLN A 1 10 ? 24.310 16.982 37.202 1.00 0.00 10 GLN A C 10
ATOM 11434 O O . GLN A 1 10 ? 24.790 18.064 37.556 1.00 0.00 10 GLN A O 10
ATOM 11448 N N . GLN A 1 11 ? 23.517 16.214 38.043 1.00 0.00 11 GLN A N 10
ATOM 11449 C CA . GLN A 1 11 ? 23.285 16.568 39.454 1.00 0.00 11 GLN A CA 10
ATOM 11450 C C . GLN A 1 11 ? 24.305 15.817 40.356 1.00 0.00 11 GLN A C 10
ATOM 11451 O O . GLN A 1 11 ? 24.676 14.683 40.034 1.00 0.00 11 GLN A O 10
ATOM 11465 N N . PRO A 1 12 ? 24.802 16.437 41.488 1.00 0.00 12 PRO A N 10
ATOM 11466 C CA . PRO A 1 12 ? 25.694 15.734 42.449 1.00 0.00 12 PRO A CA 10
ATOM 11467 C C . PRO A 1 12 ? 24.906 14.941 43.504 1.00 0.00 12 PRO A C 10
ATOM 11468 O O . PRO A 1 12 ? 23.675 14.892 43.447 1.00 0.00 12 PRO A O 10
ATOM 11479 N N . ALA A 1 13 ? 25.612 14.286 44.488 1.00 0.00 13 ALA A N 10
ATOM 11480 C CA . ALA A 1 13 ? 24.939 13.524 45.564 1.00 0.00 13 ALA A CA 10
ATOM 11481 C C . ALA A 1 13 ? 24.383 14.524 46.573 1.00 0.00 13 ALA A C 10
ATOM 11482 O O . ALA A 1 13 ? 25.032 15.527 46.875 1.00 0.00 13 ALA A O 10
ATOM 11489 N N . GLY A 1 14 ? 23.142 14.247 47.119 1.00 0.00 14 GLY A N 10
ATOM 11490 C CA . GLY A 1 14 ? 22.492 15.149 48.089 1.00 0.00 14 GLY A CA 10
ATOM 11491 C C . GLY A 1 14 ? 21.732 16.219 47.335 1.00 0.00 14 GLY A C 10
ATOM 11492 O O . GLY A 1 14 ? 21.585 17.343 47.814 1.00 0.00 14 GLY A O 10
ATOM 11496 N N . ASN A 1 15 ? 21.242 15.863 46.105 1.00 0.00 15 ASN A N 10
ATOM 11497 C CA . ASN A 1 15 ? 20.523 16.787 45.213 1.00 0.00 15 ASN A CA 10
ATOM 11498 C C . ASN A 1 15 ? 19.105 17.069 45.707 1.00 0.00 15 ASN A C 10
ATOM 11499 O O . ASN A 1 15 ? 18.450 16.180 46.263 1.00 0.00 15 ASN A O 10
ATOM 11510 N N . SER A 1 16 ? 18.625 18.345 45.505 1.00 0.00 16 SER A N 10
ATOM 11511 C CA . SER A 1 16 ? 17.241 18.703 45.807 1.00 0.00 16 SER A CA 10
ATOM 11512 C C . SER A 1 16 ? 17.018 20.109 45.224 1.00 0.00 16 SER A C 10
ATOM 11513 O O . SER A 1 16 ? 16.834 21.067 45.985 1.00 0.00 16 SER A O 10
ATOM 11521 N N . GLU A 1 17 ? 16.962 20.245 43.832 1.00 0.00 17 GLU A N 10
ATOM 11522 C CA . GLU A 1 17 ? 16.825 21.526 43.159 1.00 0.00 17 GLU A CA 10
ATOM 11523 C C . GLU A 1 17 ? 17.125 21.136 41.788 1.00 0.00 17 GLU A C 10
ATOM 11524 O O . GLU A 1 17 ? 17.675 20.046 41.577 1.00 0.00 17 GLU A O 10
ATOM 11536 N N . CYS A 1 18 ? 16.823 22.000 40.801 1.00 0.00 18 CYS A N 10
ATOM 11537 C CA . CYS A 1 18 ? 17.258 21.704 39.473 1.00 0.00 18 CYS A CA 10
ATOM 11538 C C . CYS A 1 18 ? 17.587 23.022 38.861 1.00 0.00 18 CYS A C 10
ATOM 11539 O O . CYS A 1 18 ? 16.720 23.858 38.679 1.00 0.00 18 CYS A O 10
ATOM 11546 N N . SER A 1 19 ? 18.868 23.163 38.487 1.00 0.00 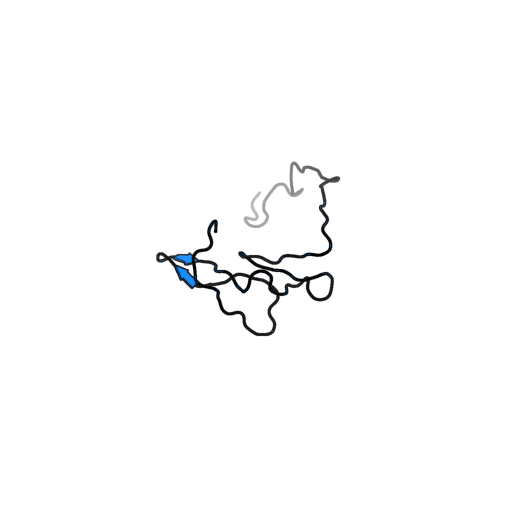19 SER A N 10
ATOM 11547 C CA . SER A 1 19 ? 19.407 24.332 37.820 1.00 0.00 19 SER A CA 10
ATOM 11548 C C . SER A 1 19 ? 20.736 23.916 37.442 1.00 0.00 19 SER A C 10
ATOM 11549 O O . SER A 1 19 ? 21.134 22.819 37.845 1.00 0.00 19 SER A O 10
ATOM 11557 N N . TYR A 1 20 ? 21.486 24.732 36.640 1.00 0.00 20 TYR A N 10
ATOM 11558 C CA . TYR A 1 20 ? 22.872 24.386 36.579 1.00 0.00 20 TYR A CA 10
ATOM 11559 C C . TYR A 1 20 ? 23.700 25.627 36.555 1.00 0.00 20 TYR A C 10
ATOM 11560 O O . TYR A 1 20 ? 23.194 26.707 36.703 1.00 0.00 20 TYR A O 10
ATOM 11578 N N . TYR A 1 21 ? 25.038 25.428 36.572 1.00 0.00 21 TYR A N 10
ATOM 11579 C CA . TYR A 1 21 ? 26.012 26.475 36.564 1.00 0.00 21 TYR A CA 10
ATOM 11580 C C . TYR A 1 21 ? 27.037 26.031 35.546 1.00 0.00 21 TYR A C 10
ATOM 11581 O O . TYR A 1 21 ? 27.869 25.167 35.804 1.00 0.00 21 TYR A O 10
ATOM 11599 N N . CYS A 1 22 ? 27.035 26.722 34.385 1.00 0.00 22 CYS A N 10
ATOM 11600 C CA . CYS A 1 22 ? 27.852 26.383 33.243 1.00 0.00 22 CYS A CA 10
ATOM 11601 C C . CYS A 1 22 ? 28.078 27.700 32.574 1.00 0.00 22 CYS A C 10
ATOM 11602 O O . CYS A 1 22 ? 27.376 28.653 32.876 1.00 0.00 22 CYS A O 10
ATOM 11609 N N . GLU A 1 23 ? 29.075 27.799 31.667 1.00 0.00 23 GLU A N 10
ATOM 11610 C CA . GLU A 1 23 ? 29.349 29.058 30.978 1.00 0.00 23 GLU A CA 10
ATOM 11611 C C . GLU A 1 23 ? 28.934 28.932 29.519 1.00 0.00 23 GLU A C 10
ATOM 11612 O O . GLU A 1 23 ? 29.565 28.177 28.772 1.00 0.00 23 GLU A O 10
ATOM 11624 N N . MET A 1 24 ? 27.835 29.672 29.080 1.00 0.00 24 MET A N 10
ATOM 11625 C CA . MET A 1 24 ? 27.423 29.647 27.680 1.00 0.00 24 MET A CA 10
ATOM 11626 C C . MET A 1 24 ? 27.312 31.099 27.238 1.00 0.00 24 MET A C 10
ATOM 11627 O O . MET A 1 24 ? 26.688 31.916 27.912 1.00 0.00 24 MET A O 10
ATOM 11641 N N . ASN A 1 25 ? 27.985 31.414 26.067 1.00 0.00 25 ASN A N 10
ATOM 11642 C CA . ASN A 1 25 ? 28.025 32.750 25.411 1.00 0.00 25 ASN A CA 10
ATOM 11643 C C . ASN A 1 25 ? 28.857 33.764 26.221 1.00 0.00 25 ASN A C 10
ATOM 11644 O O . ASN A 1 25 ? 28.680 34.976 26.074 1.00 0.00 25 ASN A O 10
ATOM 11655 N N . GLY A 1 26 ? 29.806 33.272 27.100 1.00 0.00 26 GLY A N 10
ATOM 11656 C CA . GLY A 1 26 ? 30.700 34.165 27.889 1.00 0.00 26 GLY A CA 10
ATOM 11657 C C . GLY A 1 26 ? 30.013 34.678 29.141 1.00 0.00 26 GLY A C 10
ATOM 11658 O O . GLY A 1 26 ? 30.515 35.598 29.786 1.00 0.00 26 GLY A O 10
ATOM 11662 N N . GLN A 1 27 ? 28.842 34.080 29.496 1.00 0.00 27 GLN A N 10
ATOM 11663 C CA . GLN A 1 27 ? 28.062 34.461 30.669 1.00 0.00 27 GLN A CA 10
ATOM 11664 C C . GLN A 1 27 ? 27.746 33.191 31.340 1.00 0.00 27 GLN A C 10
ATOM 11665 O O . GLN A 1 27 ? 27.639 32.146 30.712 1.00 0.00 27 GLN A O 10
ATOM 11679 N N . TRP A 1 28 ? 27.610 33.284 32.680 1.00 0.00 28 TRP A N 10
ATOM 11680 C CA . TRP A 1 28 ? 27.295 32.154 33.505 1.00 0.00 28 TRP A CA 10
ATOM 11681 C C . TRP A 1 28 ? 25.834 31.906 33.271 1.00 0.00 28 TRP A C 10
ATOM 11682 O O . TRP A 1 28 ? 25.030 32.840 33.375 1.00 0.00 28 TRP A O 10
ATOM 11703 N N . LYS A 1 29 ? 25.471 30.645 32.941 1.00 0.00 29 LYS A N 10
ATOM 11704 C CA . LYS A 1 29 ? 24.113 30.340 32.643 1.00 0.00 29 LYS A CA 10
ATOM 11705 C C . LYS A 1 29 ? 23.719 29.153 33.414 1.00 0.00 29 LYS A C 10
ATOM 11706 O O . LYS A 1 29 ? 24.537 28.421 33.965 1.00 0.00 29 LYS A O 10
ATOM 11725 N N . LEU A 1 30 ? 22.387 28.975 33.440 1.00 0.00 30 LEU A N 10
ATOM 11726 C CA . LEU A 1 30 ? 21.743 27.940 34.149 1.00 0.00 30 LEU A CA 10
ATOM 11727 C C . LEU A 1 30 ? 21.389 26.898 33.108 1.00 0.00 30 LEU A C 10
ATOM 11728 O O . LEU A 1 30 ? 21.012 27.246 31.986 1.00 0.00 30 LEU A O 10
ATOM 11744 N N . GLY A 1 31 ? 21.498 25.585 33.483 1.00 0.00 31 GLY A N 10
ATOM 11745 C CA . GLY A 1 31 ? 21.254 24.483 32.570 1.00 0.00 31 GLY A CA 10
ATOM 11746 C C . GLY A 1 31 ? 20.080 23.784 33.088 1.00 0.00 31 GLY A C 10
ATOM 11747 O O . GLY A 1 31 ? 19.453 24.234 34.053 1.00 0.00 31 GLY A O 10
ATOM 11751 N N . LYS A 1 32 ? 19.751 22.639 32.452 1.00 0.00 32 LYS A N 10
ATOM 11752 C CA . LYS A 1 32 ? 18.570 21.915 32.816 1.00 0.00 32 LYS A CA 10
ATOM 11753 C C . LYS A 1 32 ? 18.887 20.456 33.063 1.00 0.00 32 LYS A C 10
ATOM 11754 O O . LYS A 1 32 ? 19.491 19.787 32.251 1.00 0.00 32 LYS A O 10
ATOM 11773 N N . PHE A 1 33 ? 18.435 19.959 34.265 1.00 0.00 33 PHE A N 10
ATOM 11774 C CA . PHE A 1 33 ? 18.570 18.554 34.703 1.00 0.00 33 PHE A CA 10
ATOM 11775 C C . PHE A 1 33 ? 17.409 17.775 34.174 1.00 0.00 33 PHE A C 10
ATOM 11776 O O . PHE A 1 33 ? 16.537 18.359 33.528 1.00 0.00 33 PHE A O 10
ATOM 11793 N N . GLN A 1 34 ? 17.431 16.386 34.378 1.00 0.00 34 GLN A N 10
ATOM 11794 C CA . GLN A 1 34 ? 16.349 15.489 33.928 1.00 0.00 34 GLN A CA 10
ATOM 11795 C C . GLN A 1 34 ? 15.044 16.182 34.240 1.00 0.00 34 GLN A C 10
ATOM 11796 O O . GLN A 1 34 ? 14.811 16.533 35.399 1.00 0.00 34 GLN A O 10
ATOM 11810 N N . ASN A 1 35 ? 14.205 16.445 33.177 1.00 0.00 35 ASN A N 10
ATOM 11811 C CA . ASN A 1 35 ? 12.943 17.189 33.320 1.00 0.00 35 ASN A CA 10
ATOM 11812 C C . ASN A 1 35 ? 12.081 16.583 34.419 1.00 0.00 35 ASN A C 10
ATOM 11813 O O . ASN A 1 35 ? 11.434 15.553 34.205 1.00 0.00 35 ASN A O 10
ATOM 11824 N N . GLY A 1 36 ? 12.084 17.223 35.658 1.00 0.00 36 GLY A N 10
ATOM 11825 C CA . GLY A 1 36 ? 11.296 16.714 36.749 1.00 0.00 36 GLY A CA 10
ATOM 11826 C C . GLY A 1 36 ? 12.132 15.994 37.780 1.00 0.00 36 GLY A C 10
ATOM 11827 O O . GLY A 1 36 ? 11.679 14.936 38.228 1.00 0.00 36 GLY A O 10
ATOM 11831 N N . ALA A 1 37 ? 13.385 16.495 38.222 1.00 0.00 37 ALA A N 10
ATOM 11832 C CA . ALA A 1 37 ? 14.132 15.753 39.246 1.00 0.00 37 ALA A CA 10
ATOM 11833 C C . ALA A 1 37 ? 13.530 15.973 40.626 1.00 0.00 37 ALA A C 10
ATOM 11834 O O . ALA A 1 37 ? 12.655 16.790 40.800 1.00 0.00 37 ALA A O 10
ATOM 11841 N N . ARG A 1 38 ? 13.986 15.195 41.650 1.00 0.00 38 ARG A N 10
ATOM 11842 C CA . ARG A 1 38 ? 13.430 15.307 43.011 1.00 0.00 38 ARG A CA 10
ATOM 11843 C C . ARG A 1 38 ? 13.974 16.571 43.660 1.00 0.00 38 ARG A C 10
ATOM 11844 O O . ARG A 1 38 ? 15.128 16.944 43.439 1.00 0.00 38 ARG A O 10
ATOM 11865 N N . CYS A 1 39 ? 13.103 17.249 44.487 1.00 0.00 39 CYS A N 10
ATOM 11866 C CA . CYS A 1 39 ? 13.425 18.532 45.114 1.00 0.00 39 CYS A CA 10
ATOM 11867 C C . CYS A 1 39 ? 13.425 18.367 46.620 1.00 0.00 39 CYS A C 10
ATOM 11868 O O . CYS A 1 39 ? 13.475 17.254 47.116 1.00 0.00 39 CYS A O 10
ATOM 11875 N N . ASP A 1 40 ? 13.460 19.535 47.399 1.00 0.00 40 ASP A N 10
ATOM 11876 C CA . ASP A 1 40 ? 13.406 19.536 48.893 1.00 0.00 40 ASP A CA 10
ATOM 11877 C C . ASP A 1 40 ? 12.005 19.118 49.291 1.00 0.00 40 ASP A C 10
ATOM 11878 O O . ASP A 1 40 ? 11.690 18.903 50.460 1.00 0.00 40 ASP A O 10
ATOM 11887 N N . TYR A 1 41 ? 11.165 18.993 48.233 1.00 0.00 41 TYR A N 10
ATOM 11888 C CA . TYR A 1 41 ? 9.796 18.609 48.296 1.00 0.00 41 TYR A CA 10
ATOM 11889 C C . TYR A 1 41 ? 9.705 17.139 47.846 1.00 0.00 41 TYR A C 10
ATOM 11890 O O . TYR A 1 41 ? 8.803 16.776 47.117 1.00 0.00 41 TYR A O 10
ATOM 11908 N N . ASN A 1 42 ? 10.692 16.263 48.296 1.00 0.00 42 ASN A N 10
ATOM 11909 C CA . ASN A 1 42 ? 10.732 14.823 47.937 1.00 0.00 42 ASN A CA 10
ATOM 11910 C C . ASN A 1 42 ? 9.989 14.008 49.004 1.00 0.00 42 ASN A C 10
ATOM 11911 O O . ASN A 1 42 ? 9.135 13.190 48.661 1.00 0.00 42 ASN A O 10
ATOM 11922 N N . ALA A 1 43 ? 10.308 14.228 50.325 1.00 0.00 43 ALA A N 10
ATOM 11923 C CA . ALA A 1 43 ? 9.708 13.438 51.420 1.00 0.00 43 ALA A CA 10
ATOM 11924 C C . ALA A 1 43 ? 8.735 14.294 52.216 1.00 0.00 43 ALA A C 10
ATOM 11925 O O . ALA A 1 43 ? 8.708 14.232 53.451 1.00 0.00 43 ALA A O 10
ATOM 11932 N N . VAL A 1 44 ? 7.880 15.088 51.496 1.00 0.00 44 VAL A N 10
ATOM 11933 C CA . VAL A 1 44 ? 6.878 15.953 52.134 1.00 0.00 44 VAL A CA 10
ATOM 11934 C C . VAL A 1 44 ? 5.789 16.195 51.080 1.00 0.00 44 VAL A C 10
ATOM 11935 O O . VAL A 1 44 ? 4.603 16.265 51.412 1.00 0.00 44 VAL A O 10
ATOM 11948 N N . LYS A 1 45 ? 6.195 16.272 49.776 1.00 0.00 45 LYS A N 10
ATOM 11949 C CA . LYS A 1 45 ? 5.281 16.487 48.651 1.00 0.00 45 LYS A CA 10
ATOM 11950 C C . LYS A 1 45 ? 5.862 15.643 47.531 1.00 0.00 45 LYS A C 10
ATOM 11951 O O . LYS A 1 45 ? 6.706 14.788 47.798 1.00 0.00 45 LYS A O 10
ATOM 11970 N N . ASP A 1 46 ? 5.400 15.833 46.245 1.00 0.00 46 ASP A N 10
ATOM 11971 C CA . ASP A 1 46 ? 5.958 15.098 45.096 1.00 0.00 46 ASP A CA 10
ATOM 11972 C C . ASP A 1 46 ? 7.062 15.998 44.552 1.00 0.00 46 ASP A C 10
ATOM 11973 O O . ASP A 1 46 ? 6.838 17.197 44.379 1.00 0.00 46 ASP A O 10
ATOM 11982 N N . GLY A 1 47 ? 8.275 15.422 44.253 1.00 0.00 47 GLY A N 10
ATOM 11983 C CA . GLY A 1 47 ? 9.431 16.221 43.809 1.00 0.00 47 GLY A CA 10
ATOM 11984 C C . GLY A 1 47 ? 9.581 16.131 42.318 1.00 0.00 47 GLY A C 10
ATOM 11985 O O . GLY A 1 47 ? 9.910 15.073 41.785 1.00 0.00 47 GLY A O 10
ATOM 11989 N N . VAL A 1 48 ? 9.319 17.279 41.614 1.00 0.00 48 VAL A N 10
ATOM 11990 C CA . VAL A 1 48 ? 9.439 17.381 40.159 1.00 0.00 48 VAL A CA 10
ATOM 11991 C C . VAL A 1 48 ? 10.096 18.743 39.971 1.00 0.00 48 VAL A C 10
ATOM 11992 O O . VAL A 1 48 ? 9.425 19.731 40.194 1.00 0.00 48 VAL A O 10
ATOM 12005 N N . CYS A 1 49 ? 11.428 18.828 39.540 1.00 0.00 49 CYS A N 10
ATOM 12006 C CA . CYS A 1 49 ? 12.084 20.108 39.347 1.00 0.00 49 CYS A CA 10
ATOM 12007 C C . CYS A 1 49 ? 12.769 20.235 38.014 1.00 0.00 49 CYS A C 10
ATOM 12008 O O . CYS A 1 49 ? 13.303 19.273 37.506 1.00 0.00 49 CYS A O 10
ATOM 12015 N N . ASN A 1 50 ? 12.772 21.506 37.433 1.00 0.00 50 ASN A N 10
ATOM 12016 C CA . ASN A 1 50 ? 13.553 21.833 36.235 1.00 0.00 50 ASN A CA 10
ATOM 12017 C C . ASN A 1 50 ? 13.373 23.285 35.887 1.00 0.00 50 ASN A C 10
ATOM 12018 O O . ASN A 1 50 ? 12.299 23.842 36.070 1.00 0.00 50 ASN A O 10
ATOM 12029 N N . GLU A 1 51 ? 14.491 23.885 35.300 1.00 0.00 51 GLU A N 10
ATOM 12030 C CA . GLU A 1 51 ? 14.508 25.268 34.771 1.00 0.00 51 GLU A CA 10
ATOM 12031 C C . GLU A 1 51 ? 14.800 26.302 35.845 1.00 0.00 51 GLU A C 10
ATOM 12032 O O . GLU A 1 51 ? 14.124 27.325 35.990 1.00 0.00 51 GLU A O 10
ATOM 12044 N N . GLY A 1 52 ? 15.889 26.014 36.611 1.00 0.00 52 GLY A N 10
ATOM 12045 C CA . GLY A 1 52 ? 16.498 26.985 37.493 1.00 0.00 52 GLY A CA 10
ATOM 12046 C C . GLY A 1 52 ? 16.207 26.964 38.960 1.00 0.00 52 GLY A C 10
ATOM 12047 O O . GLY A 1 52 ? 17.117 27.320 39.695 1.00 0.00 52 GLY A O 10
ATOM 12051 N N . LEU A 1 53 ? 15.047 26.516 39.491 1.00 0.00 53 LEU A N 10
ATOM 12052 C CA . LEU A 1 53 ? 14.796 26.714 40.948 1.00 0.00 53 LEU A CA 10
ATOM 12053 C C . LEU A 1 53 ? 14.205 25.437 41.540 1.00 0.00 53 LEU A C 10
ATOM 12054 O O . LEU A 1 53 ? 14.319 24.384 40.919 1.00 0.00 53 LEU A O 10
ATOM 12070 N N . CYS A 1 54 ? 13.694 25.458 42.853 1.00 0.00 54 CYS A N 10
ATOM 12071 C CA . CYS A 1 54 ? 13.107 24.272 43.482 1.00 0.00 54 CYS A CA 10
ATOM 12072 C C . CYS A 1 54 ? 11.621 24.367 43.237 1.00 0.00 54 CYS A C 10
ATOM 12073 O O . CYS A 1 54 ? 11.053 25.459 43.270 1.00 0.00 54 CYS A O 10
ATOM 12080 N N . TYR A 1 55 ? 10.968 23.188 43.005 1.00 0.00 55 TYR A N 10
ATOM 12081 C CA . TYR A 1 55 ? 9.563 23.130 42.633 1.00 0.00 55 TYR A CA 10
ATOM 12082 C C . TYR A 1 55 ? 8.913 22.029 43.419 1.00 0.00 55 TYR A C 10
ATOM 12083 O O . TYR A 1 55 ? 9.586 21.144 43.935 1.00 0.00 55 TYR A O 10
ATOM 12101 N N . ALA A 1 56 ? 7.551 22.063 43.478 1.00 0.00 56 ALA A N 10
ATOM 12102 C CA . ALA A 1 56 ? 6.779 21.068 44.200 1.00 0.00 56 ALA A CA 10
ATOM 12103 C C . ALA A 1 56 ? 5.570 20.766 43.353 1.00 0.00 56 ALA A C 10
ATOM 12104 O O . ALA A 1 56 ? 5.102 21.629 42.604 1.00 0.00 56 ALA A O 10
ATOM 12111 N N . SER A 1 57 ? 5.052 19.507 43.456 1.00 0.00 57 SER A N 10
ATOM 12112 C CA . SER A 1 57 ? 3.857 19.084 42.736 1.00 0.00 57 SER A CA 10
ATOM 12113 C C . SER A 1 57 ? 2.977 18.415 43.769 1.00 0.00 57 SER A C 10
ATOM 12114 O O . SER A 1 57 ? 3.476 17.857 44.747 1.00 0.00 57 SER A O 10
ATOM 12122 N N . GLY A 1 58 ? 1.619 18.503 43.571 1.00 0.00 58 GLY A N 10
ATOM 12123 C CA . GLY A 1 58 ? 0.627 17.917 44.502 1.00 0.00 58 GLY A CA 10
ATOM 12124 C C . GLY A 1 58 ? -0.024 19.053 45.250 1.00 0.00 58 GLY A C 10
ATOM 12125 O O . GLY A 1 58 ? -1.217 19.002 45.549 1.00 0.00 58 GLY A O 10
ATOM 12129 N N . ASP A 1 59 ? 0.783 20.121 45.561 1.00 0.00 59 ASP A N 10
ATOM 12130 C CA . ASP A 1 59 ? 0.297 21.331 46.237 1.00 0.00 59 ASP A CA 10
ATOM 12131 C C . ASP A 1 59 ? -0.040 22.335 45.138 1.00 0.00 59 ASP A C 10
ATOM 12132 O O . ASP A 1 59 ? 0.440 22.205 44.010 1.00 0.00 59 ASP A O 10
ATOM 12141 N N . SER A 1 60 ? -0.875 23.372 45.477 1.00 0.00 60 SER A N 10
ATOM 12142 C CA . SER A 1 60 ? -1.285 24.403 44.518 1.00 0.00 60 SER A CA 10
ATOM 12143 C C . SER A 1 60 ? -0.542 25.673 44.874 1.00 0.00 60 SER A C 10
ATOM 12144 O O . SER A 1 60 ? -0.693 26.200 45.978 1.00 0.00 60 SER A O 10
ATOM 12152 N N . ALA A 1 61 ? 0.284 26.186 43.912 1.00 0.00 61 ALA A N 10
ATOM 12153 C CA . ALA A 1 61 ? 1.060 27.400 44.113 1.00 0.00 61 ALA A CA 10
ATOM 12154 C C . ALA A 1 61 ? 1.405 27.909 42.736 1.00 0.00 61 ALA A C 10
ATOM 12155 O O . ALA A 1 61 ? 1.334 27.161 41.758 1.00 0.00 61 ALA A O 10
ATOM 12162 N N . SER A 1 62 ? 1.772 29.224 42.646 1.00 0.00 62 SER A N 10
ATOM 12163 C CA . SER A 1 62 ? 2.141 29.850 41.380 1.00 0.00 62 SER A CA 10
ATOM 12164 C C . SER A 1 62 ? 3.369 30.678 41.657 1.00 0.00 62 SER A C 10
ATOM 12165 O O . SER A 1 62 ? 3.504 31.248 42.741 1.00 0.00 62 SER A O 10
ATOM 12173 N N . ASN A 1 63 ? 4.295 30.747 40.653 1.00 0.00 63 ASN A N 10
ATOM 12174 C CA . ASN A 1 63 ? 5.537 31.511 40.773 1.00 0.00 63 ASN A CA 10
ATOM 12175 C C . ASN A 1 63 ? 5.732 32.208 39.452 1.00 0.00 63 ASN A C 10
ATOM 12176 O O . ASN A 1 63 ? 5.182 31.788 38.430 1.00 0.00 63 ASN A O 10
ATOM 12187 N N . THR A 1 64 ? 6.544 33.308 39.472 1.00 0.00 64 THR A N 10
ATOM 12188 C CA . THR A 1 64 ? 6.850 34.102 38.279 1.00 0.00 64 THR A CA 10
ATOM 12189 C C . THR A 1 64 ? 8.357 34.231 38.228 1.00 0.00 64 THR A C 10
ATOM 12190 O O . THR A 1 64 ? 9.038 34.041 39.240 1.00 0.00 64 THR A O 10
ATOM 12201 N N . GLN A 1 65 ? 8.902 34.572 37.014 1.00 0.00 65 GLN A N 10
ATOM 12202 C CA . GLN A 1 65 ? 10.346 34.726 36.809 1.00 0.00 65 GLN A CA 10
ATOM 12203 C C . GLN A 1 65 ? 10.676 36.198 36.988 1.00 0.00 65 GLN A C 10
ATOM 12204 O O . GLN A 1 65 ? 10.284 37.035 36.173 1.00 0.00 65 GLN A O 10
ATOM 12218 N N . ASN A 1 66 ? 11.423 36.517 38.094 1.00 0.00 66 ASN A N 10
ATOM 12219 C CA . ASN A 1 66 ? 11.815 37.894 38.426 1.00 0.00 66 ASN A CA 10
ATOM 12220 C C . ASN A 1 66 ? 13.320 38.026 38.230 1.00 0.00 66 ASN A C 10
ATOM 12221 O O . ASN A 1 66 ? 13.911 39.044 38.605 1.00 0.00 66 ASN A O 10
ATOM 12232 N N . GLN A 1 67 ? 13.968 36.983 37.616 1.00 0.00 67 GLN A N 10
ATOM 12233 C CA . GLN A 1 67 ? 15.411 36.983 37.373 1.00 0.00 67 GLN A CA 10
ATOM 12234 C C . GLN A 1 67 ? 15.608 36.617 35.920 1.00 0.00 67 GLN A C 10
ATOM 12235 O O . GLN A 1 67 ? 14.878 35.786 35.373 1.00 0.00 67 GLN A O 10
ATOM 12249 N N . GLY A 1 68 ? 16.623 37.252 35.269 1.00 0.00 68 GLY A N 10
ATOM 12250 C CA . GLY A 1 68 ? 16.926 36.987 33.873 1.00 0.00 68 GLY A CA 10
ATOM 12251 C C . GLY A 1 68 ? 18.068 37.880 33.507 1.00 0.00 68 GLY A C 10
ATOM 12252 O O . GLY A 1 68 ? 18.450 38.762 34.279 1.00 0.00 68 GLY A O 10
ATOM 12256 N N . GLY A 1 69 ? 18.647 37.662 32.292 1.00 0.00 69 GLY A N 10
ATOM 12257 C CA . GLY A 1 69 ? 19.762 38.472 31.827 1.00 0.00 69 GLY A CA 10
ATOM 12258 C C . GLY A 1 69 ? 20.352 37.788 30.637 1.00 0.00 69 GLY A C 10
ATOM 12259 O O . GLY A 1 69 ? 21.558 37.548 30.593 1.00 0.00 69 GLY A O 10
ATOM 12263 N N . SER A 1 70 ? 19.486 37.443 29.638 1.00 0.00 70 SER A N 10
ATOM 12264 C CA . SER A 1 70 ? 19.926 36.773 28.416 1.00 0.00 70 SER A CA 10
ATOM 12265 C C . SER A 1 70 ? 19.115 37.370 27.293 1.00 0.00 70 SER A C 10
ATOM 12266 O O . SER A 1 70 ? 17.980 37.799 27.511 1.00 0.00 70 SER A O 10
ATOM 12274 N N . ARG A 1 71 ? 19.706 37.407 26.056 1.00 0.00 71 ARG A N 10
ATOM 12275 C CA . ARG A 1 71 ? 19.035 37.945 24.876 1.00 0.00 71 ARG A CA 10
ATOM 12276 C C . ARG A 1 71 ? 19.265 36.942 23.772 1.00 0.00 71 ARG A C 10
ATOM 12277 O O . ARG A 1 71 ? 20.374 36.426 23.617 1.00 0.00 71 ARG A O 10
ATOM 12298 N N . ARG A 1 72 ? 18.188 36.648 22.981 1.00 0.00 72 ARG A N 10
ATOM 12299 C CA . ARG A 1 72 ? 18.265 35.709 21.867 1.00 0.00 72 ARG A CA 10
ATOM 12300 C C . ARG A 1 72 ? 17.149 36.135 20.933 1.00 0.00 72 ARG A C 10
ATOM 12301 O O . ARG A 1 72 ? 16.059 36.476 21.401 1.00 0.00 72 ARG A O 10
ATOM 12322 N N . GLN A 1 73 ? 17.409 36.140 19.579 1.00 0.00 73 GLN A N 10
ATOM 12323 C CA . GLN A 1 73 ? 16.408 36.533 18.590 1.00 0.00 73 GLN A CA 10
ATOM 12324 C C . GLN A 1 73 ? 16.390 35.440 17.544 1.00 0.00 73 GLN A C 10
ATOM 12325 O O . GLN A 1 73 ? 17.435 34.873 17.224 1.00 0.00 73 GLN A O 10
ATOM 12339 N N . GLU A 1 74 ? 15.168 35.130 16.988 1.00 0.00 74 GLU A N 10
ATOM 12340 C CA . GLU A 1 74 ? 15.003 34.094 15.962 1.00 0.00 74 GLU A CA 10
ATOM 12341 C C . GLU A 1 74 ? 14.600 34.767 14.660 1.00 0.00 74 GLU A C 10
ATOM 12342 O O . GLU A 1 74 ? 14.511 34.106 13.624 1.00 0.00 74 GLU A O 10
ATOM 12354 N N . ASN A 1 75 ? 14.348 36.114 14.704 1.00 0.00 75 ASN A N 10
ATOM 12355 C CA . ASN A 1 75 ? 13.951 36.880 13.523 1.00 0.00 75 ASN A CA 10
ATOM 12356 C C . ASN A 1 75 ? 14.353 38.319 13.790 1.00 0.00 75 ASN A C 10
ATOM 12357 O O . ASN A 1 75 ? 14.686 38.671 14.922 1.00 0.00 75 ASN A O 10
ATOM 12368 N N . GLU A 1 76 ? 14.301 39.183 12.726 1.00 0.00 76 GLU A N 10
ATOM 12369 C CA . GLU A 1 76 ? 14.681 40.599 12.832 1.00 0.00 76 GLU A CA 10
ATOM 12370 C C . GLU A 1 76 ? 13.432 41.458 12.670 1.00 0.00 76 GLU A C 10
ATOM 12371 O O . GLU A 1 76 ? 13.528 42.678 12.526 1.00 0.00 76 GLU A O 10
ATOM 12383 N N . ASP A 1 77 ? 12.210 40.823 12.727 1.00 0.00 77 ASP A N 10
ATOM 12384 C CA . ASP A 1 77 ? 10.936 41.547 12.572 1.00 0.00 77 ASP A CA 10
ATOM 12385 C C . ASP A 1 77 ? 10.531 42.147 13.912 1.00 0.00 77 ASP A C 10
ATOM 12386 O O . ASP A 1 77 ? 9.942 43.230 13.944 1.00 0.00 77 ASP A O 10
ATOM 12395 N N . GLN A 1 78 ? 10.843 41.403 15.039 1.00 0.00 78 GLN A N 10
ATOM 12396 C CA . GLN A 1 78 ? 10.543 41.804 16.433 1.00 0.00 78 GLN A CA 10
ATOM 12397 C C . GLN A 1 78 ? 9.023 41.907 16.636 1.00 0.00 78 GLN A C 10
ATOM 12398 O O . GLN A 1 78 ? 8.324 40.895 16.555 1.00 0.00 78 GLN A O 10
ATOM 12412 N N . GLY A 1 79 ? 8.489 43.136 16.909 1.00 0.00 79 GLY A N 10
ATOM 12413 C CA . GLY A 1 79 ? 7.062 43.326 17.109 1.00 0.00 79 GLY A CA 10
ATOM 12414 C C . GLY A 1 79 ? 6.873 44.734 17.574 1.00 0.00 79 GLY A C 10
ATOM 12415 O O . GLY A 1 79 ? 7.846 45.465 17.769 1.00 0.00 79 GLY A O 10
ATOM 12419 N N . ASP A 1 80 ? 5.580 45.141 17.756 1.00 0.00 80 ASP A N 10
ATOM 12420 C CA . ASP A 1 80 ? 5.232 46.485 18.214 1.00 0.00 80 ASP A CA 10
ATOM 12421 C C . ASP A 1 80 ? 4.150 46.306 19.258 1.00 0.00 80 ASP A C 10
ATOM 12422 O O . ASP A 1 80 ? 3.317 45.407 19.133 1.00 0.00 80 ASP A O 10
ATOM 12431 N N . ASP A 1 81 ? 4.158 47.176 20.319 1.00 0.00 81 ASP A N 10
ATOM 12432 C CA . ASP A 1 81 ? 3.166 47.121 21.392 1.00 0.00 81 ASP A CA 10
ATOM 12433 C C . ASP A 1 81 ? 2.691 48.545 21.594 1.00 0.00 81 ASP A C 10
ATOM 12434 O O . ASP A 1 81 ? 3.501 49.474 21.576 1.00 0.00 81 ASP A O 10
ATOM 12443 N N . GLU A 1 82 ? 1.342 48.737 21.817 1.00 0.00 82 GLU A N 10
ATOM 12444 C CA . GLU A 1 82 ? 0.751 50.072 22.018 1.00 0.00 82 GLU A CA 10
ATOM 12445 C C . GLU A 1 82 ? 0.799 50.455 23.497 1.00 0.00 82 GLU A C 10
ATOM 12446 O O . GLU A 1 82 ? 0.611 51.624 23.831 1.00 0.00 82 GLU A O 10
ATOM 12458 N N . TRP A 1 83 ? 1.068 49.457 24.410 1.00 0.00 83 TRP A N 10
ATOM 12459 C CA . TRP A 1 83 ? 1.131 49.698 25.860 1.00 0.00 83 TRP A CA 10
ATOM 12460 C C . TRP A 1 83 ? 2.600 49.746 26.292 1.00 0.00 83 TRP A C 10
ATOM 12461 O O . TRP A 1 83 ? 2.884 49.818 27.491 1.00 0.00 83 TRP A O 10
ATOM 12482 N N . ASP A 1 84 ? 3.557 49.712 25.282 1.00 0.00 84 ASP A N 10
ATOM 12483 C CA . ASP A 1 84 ? 5.031 49.743 25.507 1.00 0.00 84 ASP A CA 10
ATOM 12484 C C . ASP A 1 84 ? 5.456 48.486 26.286 1.00 0.00 84 ASP A C 10
ATOM 12485 O O . ASP A 1 84 ? 5.179 47.372 25.834 1.00 0.00 84 ASP A O 10
ATOM 12494 N N . ARG A 1 85 ? 6.148 48.653 27.462 1.00 0.00 85 ARG A N 10
ATOM 12495 C CA . ARG A 1 85 ? 6.596 47.535 28.290 1.00 0.00 85 ARG A CA 10
ATOM 12496 C C . ARG A 1 85 ? 6.234 47.904 29.709 1.00 0.00 85 ARG A C 10
ATOM 12497 O O . ARG A 1 85 ? 6.228 49.086 30.063 1.00 0.00 85 ARG A O 10
ATOM 12518 N N . LYS A 1 86 ? 5.926 46.872 30.560 1.00 0.00 86 LYS A N 10
ATOM 12519 C CA . LYS A 1 86 ? 5.562 47.096 31.963 1.00 0.00 86 LYS A CA 10
ATOM 12520 C C . LYS A 1 86 ? 5.918 45.798 32.738 1.00 0.00 86 LYS A C 10
ATOM 12521 O O . LYS A 1 86 ? 5.680 44.684 32.188 1.00 0.00 86 LYS A O 10
#

Radius of gyration: 22.08 Å; Cα contacts (8 Å, |Δi|>4): 137; chains: 1; bounding box: 35×54×45 Å